Protein 7P43 (pdb70)

Secondary structure (DSSP, 8-state):
-PPPP--GGGHHHHHH-GGGGGGHHHHHHHHHHHHHHHHHHHT-STT-----HHHHHHHHHHHSEEEE-TTT--EEEEEE-TT-SEEEEEEGGGTT-SSTTEE-EE-TTSEEEEEEPPPTTS--SS-TT-EEEEEEE-TTS-EEEE--TT-S-EEPPPHHHHHHH-S--EEE----SSPPPP-SPPPP--TTT---EEEEEESTT-SSSSS---HHHIIIIIHHHHHHHT-SEEEEES-EE-S-GGGTT-S-SEEEEE-GGG--HHHHHHHHHHHHHTT-EEEEEE--S-EE--SSSSSTTTTSSSSSSB--STTS-SB-TTT-EE-B-TTSHHHHHHHHHHHHHHHHHS---EEEETTHHHHHBTTTT--B-HHHHHHHHHHHHHHHHHSTTT-EEEE--TT--TTTTS-GGGTS---SEEE-TTHHHHHHHHHHHS-GGG--HHHHHHHHH---TT--EEE-S--HHHHBTTS--HHHHHHSS--TTTSBTTSPPPHHHHHHHHHHHHHHHHHHHHS-SEEEEETTGGGT--S-B----GGGTT--TTSS--THHHH-TTBSHHHHHHHHHHHHHHHHHS--SSSPPPEEEEEETTTTEEEEEETTEEEEEE--SS--EEEEEEEESS-SEEEEEEETT-GGGTS---S-TT--EE-BSS-BTTBSEEEEEEE-TTEEEEEEE--/--GGGHHHHHH-GGGGGGHHHHHHHHHHHHHHHHHHHT-SSS-----HHHHHHHHHHHSEEEE-TTT--EEEEEE-TT-SEEEEEEGGGTT-SSTTB---B-TTSEEEEEEPPPTTSS-SS-TT-EEEEEEE-TTS-EEEE--TT-S-EEPPPHHHHHHH-S--EEE----SSPPPP-SPPPP--TTTS--EEEEE-STT-SSSSS---HHHIIIIIHHHHHHHT-SEEEE-S-EE-S-GGGTT-S-SEEEEE-GGG--HHHHHHHHHHHHHTT-EEEEEE--S-EE--BSSSSBTTTS-SSSSB--TTTT-SB-SSSSEE-B-TTSHHHHHHHHHHHHHHHHHS---EEEETTHHHHHBTT--------HHHHH-TTT--B-HHHHHHHHHHHHHHHHHSTTT-EEEE--SS--TTTTS-GGGTS---SEEE-THHHHHHHHHTTSS-GGG--HHHHHHHHH---TT-EEEE-SS-TTT---HHHHH------BSSSPPPHHHHHHHHHHHHHHHHHHHHS-SEEEEETTGGGT--S------GGGTS--TTSS--THHHH-TTBSHHHHHHHHHHHHHHHHHS--SSSPPPEEEEEETTTTEEEEEETTEEEEEE--SS--EEEEEEEESS-SEEEEEEETT-GGGT------TT--EE-BSS-BTTBSEEEEEEE-TTEEEEEEE--

Radius of gyration: 35.42 Å; Cα contacts (8 Å, |Δi|>4): 3071; chains: 2; bounding box: 100×88×93 Å

Solvent-accessible surface area: 52917 Å² total; per-residue (Å²): 150,102,164,92,56,49,38,160,35,0,82,29,0,9,76,68,24,85,138,4,72,110,86,1,80,54,7,12,104,30,39,113,38,0,40,96,30,40,134,73,0,40,48,44,26,154,117,37,59,114,30,51,5,19,68,5,0,74,77,2,25,112,64,13,4,28,68,27,62,120,93,65,72,60,0,54,0,62,1,19,0,58,49,0,107,105,0,11,0,1,0,84,35,20,132,95,68,54,148,65,48,35,1,174,113,80,21,157,114,8,1,3,21,24,78,6,69,50,91,122,114,32,74,34,12,0,73,73,35,12,45,0,21,0,2,0,22,18,85,119,48,52,101,31,71,16,4,1,6,13,5,44,28,0,17,128,11,63,96,77,29,35,72,78,178,23,116,39,8,23,0,49,7,47,18,26,121,129,57,44,120,61,139,78,156,65,24,195,18,50,18,76,100,39,13,0,2,0,1,0,0,0,0,0,0,6,11,54,89,82,66,43,1,32,0,123,52,1,18,136,78,2,0,62,63,0,112,98,2,16,7,34,0,0,1,0,0,1,0,0,0,0,33,122,17,24,17,8,0,44,38,1,4,8,1,3,0,2,0,20,53,2,19,36,4,26,29,0,22,58,0,0,0,33,0,6,56,41,43,4,8,0,0,0,2,0,1,1,3,2,1,7,59,60,55,58,4,3,8,17,70,2,1,19,14,34,138,10,3,8,27,19,87,134,58,72,90,1,79,13,88,78,95,92,0,3,12,2,41,12,33,24,65,19,0,7,34,2,0,0,0,0,0,0,15,0,1,35,46,2,38,0,3,0,0,1,1,1,9,0,14,6,7,0,44,83,147,34,51,149,86,22,14,59,55,1,0,0,0,0,4,0,0,0,26,0,0,55,76,14,25,89,128,38,2,0,0,1,0,21,0,101,55,24,14,35,1,1,4,2,75,23,113,11,1,0,0,7,5,14,0,42,3,8,42,76,10,1,82,12,0,35,109,15,26,137,72,97,134,22,99,88,6,72,0,17,98,0,9,109,32,2,35,109,27,73,135,50,6,53,5,0,0,2,6,9,1,5,65,33,2,61,26,59,38,66,7,3,7,12,64,4,13,73,20,17,86,170,71,44,2,32,43,134,93,147,26,74,164,87,7,47,55,0,5,19,3,2,3,0,0,4,0,0,0,0,0,0,1,0,20,0,2,2,6,0,0,0,7,2,0,4,7,20,51,20,0,12,4,10,80,65,12,34,54,88,37,75,83,42,0,40,6,23,8,77,21,9,87,59,103,91,16,20,11,83,32,0,8,31,0,0,7,26,0,0,66,7,2,68,161,43,56,0,0,20,15,106,61,16,155,41,20,23,105,64,77,115,28,20,0,0,0,0,18,2,77,51,24,2,0,0,0,0,7,37,22,113,87,46,32,101,92,30,78,0,0,3,83,77,58,27,33,5,63,12,46,5,2,3,3,84,54,80,5,8,18,92,91,100,12,89,44,74,81,97,7,126,25,68,100,96,128,96,48,128,36,160,2,15,1,70,2,75,0,1,21,42,2,0,0,0,0,8,84,70,185,96,56,167,35,0,47,33,0,15,94,46,26,100,55,0,108,97,34,7,74,16,4,20,110,4,35,150,43,0,44,97,28,33,132,53,0,63,60,41,28,153,93,40,43,119,26,51,5,8,60,5,0,11,79,3,20,95,52,16,2,27,58,28,65,97,160,69,76,61,0,56,0,63,0,22,0,59,56,1,103,103,0,15,0,1,0,83,34,12,135,102,68,61,81,64,49,36,1,166,122,76,48,191,54,7,2,3,27,22,85,7,69,48,83,123,127,35,73,28,16,1,73,72,37,10,40,0,24,0,1,0,26,21,82,120,49,53,108,30,71,14,3,1,6,11,5,42,28,0,18,116,10,59,157,75,32,35,156,76,181,20,115,35,6,23,0,50,8,44,13,20,122,135,64,48,138,41,82,26,38,54,24,86,25,47,20,74,100,50,13,0,1,0,1,0,0,0,0,1,5,5,8,52,95,76,65,42,0,31,0,108,45,0,19,141,71,1,0,62,68,0,107,106,3,14,8,32,0,0,0,0,1,2,0,0,0,0,28,42,23,26,20,36,0,42,39,1,6,7,1,3,0,2,0,19,56,2,19,34,5,26,34,0,20,51,0,0,1,32,0,6,45,49,44,3,6,0,0,0,1,0,1,1,5,2,1,7,56,58,55,53,6,3,9,15,57,1,2,30,14,36,136,15,2,6,30,23,97,130,56,67,92,1,52,3,88,135,92,97,0,1,13,3,38,13,31,23,70,23,0,6,41,2,0,0,0,0,0,0,15,0,0,31,46,2,36,0,5,0,0,1,2,2,10,0,12,6,7,0,0,91,78,37,44,69,96,56,103,36,56,52,50,38,12,0,24,92,101,86,5,29,10,17,72,47,0,1,0,0,2,5,0,0,1,26,0,0,54,68,0,10,73,139,38,2,0,0,1,0,21,0,98,4,22,4,1,2,1,3,10,79,24,116,16,3,0,1,7,5,14,0,37,3,9,49,74,9,5,64,31,22,33,58,20,31,81,88,46,64,40,78,68,32,75,4,34,110,18,15,98,40,1,33,111,36,71,161,40,3,50,6,0,0,7,8,6,16,31,91,42,17,62,4,10,12,34,134,31,22,100,69,150,45,19,73,53,104,72,92,47,49,88,65,6,34,67,0,17,15,10,11,4,10,13,3,3,15,0,0,0,1,1,0,18,0,2,6,6,2,0,0,5,1,1,8,7,33,92,148,29,51,18,20,126,101,77,42,139,66,47,78,114,24,2,45,5,31,7,72,28,19,94,63,105,128,16,17,26,57,23,3,11,64,6,0,6,50,2,0,74,12,3,71,75,54,58,0,0,23,17,110,78,15,100,49,15,17,38,76,78,115,25,5,4,12,8,3,27,4,78,58,19,23,5,8,4,0,11,41,40,86,32,54,41,98,96,44,52,8,7,16,22,84,57,30,25,14,37,26,46,13,10,3,5,104,52,97,6,20,17,96,92,87,29,109,52,86,57,106,16,138,35,60,130,129,128,27,79,112,31,148,12,13,8,118,12,94,0,1,17,31,1,2,13,1,11,24,108,51,118

InterPro domains:
  IPR004193 Glycoside hydrolase, family 13, N-terminal [PF02922] (64-150)
  IPR006047 Glycosyl hydrolase family 13, catalytic domain [PF00128] (223-296)
  IPR006047 Glycosyl hydrolase family 13, catalytic domain [SM00642] (189-575)
  IPR006048 Alpha-amylase/branching enzyme, C-terminal all beta [PF02806] (610-704)
  IPR013780 Glycosyl hydrolase, all-beta [G3DSA:2.60.40.1180] (606-706)
  IPR013783 Immunoglobulin-like fold [G3DSA:2.60.40.10] (58-179)
  IPR014756 Immunoglobulin E-set [SSF81296] (59-160)
  IPR017853 Glycoside hydrolase superfamily [SSF51445] (177-594)
  IPR037439 1,4-alpha-glucan-branching enzyme [PIRSF000463] (58-704)

Structure (mmCIF, N/CA/C/O backbone):
data_7P43
#
_entry.id   7P43
#
_cell.length_a   88.720
_cell.length_b   210.700
_cell.length_c   90.520
_cell.angle_alpha   90.000
_cell.angle_beta   90.000
_cell.angle_gamma   90.000
#
_symmetry.space_group_name_H-M   'P 21 21 2'
#
loop_
_entity.id
_entity.type
_entity.pdbx_description
1 polymer '1,4-alpha-glucan-branching enzyme'
2 branched alpha-D-glucopyranose-(1-4)-alpha-D-glucopyranose-(1-4)-alpha-D-glucopyranose
3 water water
#
loop_
_atom_site.group_PDB
_atom_site.id
_atom_site.type_symbol
_atom_site.label_atom_id
_atom_site.label_alt_id
_atom_site.label_comp_id
_atom_site.label_asym_id
_atom_site.label_entity_id
_atom_site.label_seq_id
_atom_site.pdbx_PDB_ins_code
_atom_site.Cartn_x
_atom_site.Cartn_y
_atom_site.Cartn_z
_atom_site.occupancy
_atom_site.B_iso_or_equiv
_atom_site.auth_seq_id
_atom_site.auth_comp_id
_atom_site.auth_asym_id
_atom_site.auth_atom_id
_atom_site.pdbx_PDB_model_num
ATOM 1 N N . MET A 1 1 ? -32.019 32.079 46.159 1.00 66.88 1 MET A N 1
ATOM 2 C CA . MET A 1 1 ? -32.314 32.729 47.438 1.00 71.89 1 MET A CA 1
ATOM 3 C C . MET A 1 1 ? -31.337 32.236 48.479 1.00 75.79 1 MET A C 1
ATOM 4 O O . MET A 1 1 ? -31.256 32.782 49.587 1.00 72.59 1 MET A O 1
ATOM 6 N N . SER A 1 2 ? -30.622 31.178 48.104 1.00 73.38 2 SER A N 1
ATOM 7 C CA . SER A 1 2 ? -29.627 30.589 48.982 1.00 78.47 2 SER A CA 1
ATOM 8 C C . SER A 1 2 ? -28.648 31.649 49.482 1.00 69.24 2 SER A C 1
ATOM 9 O O . SER A 1 2 ? -28.236 32.553 48.746 1.00 62.23 2 SER A O 1
ATOM 11 N N . LEU A 1 3 ? -28.305 31.540 50.761 1.00 69.04 3 LEU A N 1
ATOM 12 C CA . LEU A 1 3 ? -27.226 32.321 51.337 1.00 63.84 3 LEU A CA 1
ATOM 13 C C . LEU A 1 3 ? -25.888 31.922 50.722 1.00 60.46 3 LEU A C 1
ATOM 14 O O . LEU A 1 3 ? -25.612 30.740 50.502 1.00 61.13 3 LEU A O 1
ATOM 19 N N . THR A 1 4 ? -25.055 32.914 50.432 1.00 55.01 4 THR A N 1
ATOM 20 C CA . THR A 1 4 ? -23.685 32.605 50.054 1.00 56.06 4 THR A CA 1
ATOM 21 C C . THR A 1 4 ? -23.016 31.889 51.217 1.00 57.25 4 THR A C 1
ATOM 22 O O . THR A 1 4 ? -23.006 32.396 52.346 1.00 60.88 4 THR A O 1
ATOM 26 N N . LYS A 1 5 ? -22.492 30.698 50.944 1.00 55.08 5 LYS A N 1
ATOM 27 C CA . LYS A 1 5 ? -21.898 29.846 51.974 1.00 59.37 5 LYS A CA 1
ATOM 28 C C . LYS A 1 5 ? -20.470 30.297 52.263 1.00 49.48 5 LYS A C 1
ATOM 29 O O . LYS A 1 5 ? -19.623 30.277 51.355 1.00 49.22 5 LYS A O 1
ATOM 31 N N . ILE A 1 6 ? -20.214 30.756 53.495 1.00 50.10 6 ILE A N 1
ATOM 32 C CA . ILE A 1 6 ? -18.850 31.081 53.948 1.00 41.40 6 ILE A CA 1
ATOM 33 C C . ILE A 1 6 ? -18.520 30.195 55.141 1.00 42.02 6 ILE A C 1
ATOM 34 O O . ILE A 1 6 ? -18.743 30.595 56.300 1.00 38.98 6 ILE A O 1
ATOM 39 N N . PRO A 1 7 ? -17.972 29.002 54.920 1.00 39.67 7 PRO A N 1
ATOM 40 C CA . PRO A 1 7 ? -17.695 28.108 56.046 1.00 38.84 7 PRO A CA 1
ATOM 41 C C . PRO A 1 7 ? -16.782 28.767 57.070 1.00 38.84 7 PRO A C 1
ATOM 42 O O . PRO A 1 7 ? -15.931 29.605 56.743 1.00 40.13 7 PRO A O 1
ATOM 46 N N . GLU A 1 8 ? -16.962 28.381 58.335 1.00 37.36 8 GLU A N 1
ATOM 47 C CA . GLU A 1 8 ? -16.194 29.018 59.398 1.00 45.95 8 GLU A CA 1
ATOM 48 C C . GLU A 1 8 ? -14.680 28.810 59.225 1.00 45.05 8 GLU A C 1
ATOM 49 O O . GLU A 1 8 ? -13.889 29.679 59.607 1.00 42.49 8 GLU A O 1
ATOM 55 N N . ASN A 1 9 ? -14.253 27.698 58.623 1.00 37.70 9 ASN A N 1
ATOM 56 C CA . ASN A 1 9 ? -12.825 27.417 58.572 1.00 39.26 9 ASN A CA 1
ATOM 57 C C . ASN A 1 9 ? -12.089 28.245 57.518 1.00 37.00 9 ASN A C 1
ATOM 58 O O . ASN A 1 9 ? -10.874 28.090 57.379 1.00 33.23 9 ASN A O 1
ATOM 63 N N . VAL A 1 10 ? -12.774 29.109 56.755 1.00 32.23 10 VAL A N 1
ATOM 64 C CA . VAL A 1 10 ? -12.069 30.046 55.882 1.00 35.00 10 VAL A CA 1
ATOM 65 C C . VAL A 1 10 ? -12.580 31.471 56.098 1.00 36.66 10 VAL A C 1
ATOM 66 O O . VAL A 1 10 ? -12.236 32.380 55.338 1.00 32.03 10 VAL A O 1
ATOM 70 N N . GLN A 1 11 ? -13.378 31.684 57.147 1.00 36.06 11 GLN A N 1
ATOM 71 C CA . GLN A 1 11 ? -13.849 33.042 57.452 1.00 39.77 11 GLN A CA 1
ATOM 72 C C . GLN A 1 11 ? -12.706 34.030 57.639 1.00 40.05 11 GLN A C 1
ATOM 73 O O . GLN A 1 11 ? -12.819 35.188 57.215 1.00 43.11 11 GLN A O 1
ATOM 79 N N . GLY A 1 12 ? -11.618 33.612 58.292 1.00 37.80 12 GLY A N 1
ATOM 80 C CA . GLY A 1 12 ? -10.470 34.507 58.476 1.00 35.00 12 GLY A CA 1
ATOM 81 C C . GLY A 1 12 ? -9.911 35.036 57.168 1.00 37.22 12 GLY A C 1
ATOM 82 O O . GLY A 1 12 ? -9.687 36.243 57.010 1.00 36.64 12 GLY A O 1
ATOM 83 N N . ALA A 1 13 ? -9.684 34.146 56.204 1.00 33.91 13 ALA A N 1
ATOM 84 C CA . ALA A 1 13 ? -9.153 34.577 54.915 1.00 34.90 13 ALA A CA 1
ATOM 85 C C . ALA A 1 13 ? -10.141 35.459 54.182 1.00 38.42 13 ALA A C 1
ATOM 86 O O . ALA A 1 13 ? -9.761 36.511 53.652 1.00 35.77 13 ALA A O 1
ATOM 88 N N . VAL A 1 14 ? -11.410 35.043 54.141 1.00 35.01 14 VAL A N 1
ATOM 89 C CA . VAL A 1 14 ? -12.429 35.826 53.457 1.00 36.32 14 VAL A CA 1
ATOM 90 C C . VAL A 1 14 ? -12.537 37.226 54.053 1.00 37.74 14 VAL A C 1
ATOM 91 O O . VAL A 1 14 ? -12.748 38.210 53.326 1.00 39.79 14 VAL A O 1
ATOM 95 N N . SER A 1 15 ? -12.355 37.361 55.369 1.00 37.93 15 SER A N 1
ATOM 96 C CA . SER A 1 15 ? -12.382 38.707 55.951 1.00 39.86 15 SER A CA 1
ATOM 97 C C . SER A 1 15 ? -11.180 39.536 55.503 1.00 42.73 15 SER A C 1
ATOM 98 O O . SER A 1 15 ? -11.304 40.739 55.256 1.00 44.49 15 SER A O 1
ATOM 101 N N . ILE A 1 16 ? -10.015 38.907 55.400 1.00 38.34 16 ILE A N 1
ATOM 102 C CA . ILE A 1 16 ? -8.782 39.580 54.981 1.00 40.71 16 ILE A CA 1
ATOM 103 C C . ILE A 1 16 ? -8.906 40.053 53.547 1.00 40.46 16 ILE A C 1
ATOM 104 O O . ILE A 1 16 ? -8.473 41.159 53.202 1.00 44.93 16 ILE A O 1
ATOM 109 N N . ASP A 1 17 ? -9.467 39.217 52.679 1.00 37.57 17 ASP A N 1
ATOM 110 C CA . ASP A 1 17 ? -9.673 39.588 51.282 1.00 39.20 17 ASP A CA 1
ATOM 111 C C . ASP A 1 17 ? -11.028 39.103 50.804 1.00 39.84 17 ASP A C 1
ATOM 112 O O . ASP A 1 17 ? -11.165 37.987 50.285 1.00 34.55 17 ASP A O 1
ATOM 117 N N . PRO A 1 18 ? -12.056 39.949 50.918 1.00 39.79 18 PRO A N 1
ATOM 118 C CA . PRO A 1 18 ? -13.398 39.538 50.477 1.00 38.74 18 PRO A CA 1
ATOM 119 C C . PRO A 1 18 ? -13.482 39.126 49.012 1.00 38.33 18 PRO A C 1
ATOM 120 O O . PRO A 1 18 ? -14.453 38.473 48.641 1.00 38.73 18 PRO A O 1
ATOM 124 N N . TRP A 1 19 ? -12.503 39.478 48.172 1.00 38.63 19 TRP A N 1
ATOM 125 C CA . TRP A 1 19 ? -12.393 38.893 46.830 1.00 39.69 19 TRP A CA 1
ATOM 126 C C . TRP A 1 19 ? -12.456 37.372 46.877 1.00 39.69 19 TRP A C 1
ATOM 127 O O . TRP A 1 19 ? -12.933 36.734 45.930 1.00 41.35 19 TRP A O 1
ATOM 138 N N . LEU A 1 20 ? -12.031 36.773 47.982 1.00 37.57 20 LEU A N 1
ATOM 139 C CA . LEU A 1 20 ? -12.078 35.305 48.077 1.00 39.77 20 LEU A CA 1
ATOM 140 C C . LEU A 1 20 ? -13.494 34.758 48.267 1.00 43.44 20 LEU A C 1
ATOM 141 O O . LEU A 1 20 ? -13.699 33.536 48.180 1.00 40.19 20 LEU A O 1
ATOM 146 N N . GLU A 1 21 ? -14.465 35.615 48.546 1.00 38.98 21 GLU A N 1
ATOM 147 C CA . GLU A 1 21 ? -15.804 35.130 48.891 1.00 39.42 21 GLU A CA 1
ATOM 148 C C . GLU A 1 21 ? -16.380 34.107 47.918 1.00 39.93 21 GLU A C 1
ATOM 149 O O . GLU A 1 21 ? -16.807 33.034 48.373 1.00 41.18 21 GLU A O 1
ATOM 155 N N . PRO A 1 22 ? -16.424 34.341 46.603 1.00 42.29 22 PRO A N 1
ATOM 156 C CA . PRO A 1 22 ? -16.989 33.312 45.712 1.00 41.81 22 PRO A CA 1
ATOM 157 C C . PRO A 1 22 ? -16.183 32.027 45.667 1.00 44.23 22 PRO A C 1
ATOM 158 O O . PRO A 1 22 ? -16.688 31.030 45.138 1.00 46.39 22 PRO A O 1
ATOM 162 N N . PHE A 1 23 ? -14.964 32.006 46.204 1.00 42.56 23 PHE A N 1
ATOM 163 C CA . PHE A 1 23 ? -14.164 30.791 46.282 1.00 42.81 23 PHE A CA 1
ATOM 164 C C . PHE A 1 23 ? -14.206 30.123 47.645 1.00 39.92 23 PHE A C 1
ATOM 165 O O . PHE A 1 23 ? -13.424 29.180 47.882 1.00 37.06 23 PHE A O 1
ATOM 173 N N . ALA A 1 24 ? -15.088 30.571 48.541 1.00 37.48 24 ALA A N 1
ATOM 174 C CA . ALA A 1 24 ? -14.971 30.155 49.933 1.00 38.52 24 ALA A CA 1
ATOM 175 C C . ALA A 1 24 ? -15.184 28.661 50.084 1.00 39.78 24 ALA A C 1
ATOM 176 O O . ALA A 1 24 ? -14.564 28.026 50.946 1.00 36.10 24 ALA A O 1
ATOM 178 N N . ASP A 1 25 ? -16.063 28.079 49.268 1.00 39.76 25 ASP A N 1
ATOM 179 C CA . ASP A 1 25 ? -16.353 26.666 49.436 1.00 40.50 25 ASP A CA 1
ATOM 180 C C . ASP A 1 25 ? -15.157 25.814 49.012 1.00 42.85 25 ASP A C 1
ATOM 181 O O . ASP A 1 25 ? -14.800 24.856 49.708 1.00 40.65 25 ASP A O 1
ATOM 186 N N . VAL A 1 26 ? -14.514 26.160 47.888 1.00 35.60 26 VAL A N 1
ATOM 187 C CA . VAL A 1 26 ? -13.363 25.392 47.433 1.00 39.72 26 VAL A CA 1
ATOM 188 C C . VAL A 1 26 ? -12.181 25.594 48.374 1.00 38.93 26 VAL A C 1
ATOM 189 O O . VAL A 1 26 ? -11.396 24.658 48.620 1.00 37.69 26 VAL A O 1
ATOM 193 N N . LEU A 1 27 ? -12.029 26.806 48.930 1.00 36.46 27 LEU A N 1
ATOM 194 C CA . LEU A 1 27 ? -10.991 27.013 49.936 1.00 35.63 27 LEU A CA 1
ATOM 195 C C . LEU A 1 27 ? -11.267 26.176 51.177 1.00 35.13 27 LEU A C 1
ATOM 196 O O . LEU A 1 27 ? -10.345 25.651 51.797 1.00 32.31 27 LEU A O 1
ATOM 201 N N . SER A 1 28 ? -12.530 26.095 51.583 1.00 34.65 28 SER A N 1
ATOM 202 C CA . SER A 1 28 ? -12.893 25.337 52.772 1.00 34.79 28 SER A CA 1
ATOM 203 C C . SER A 1 28 ? -12.597 23.843 52.601 1.00 35.00 28 SER A C 1
ATOM 204 O O . SER A 1 28 ? -12.093 23.205 53.529 1.00 33.32 28 SER A O 1
ATOM 207 N N . GLU A 1 29 ? -12.878 23.285 51.419 1.00 33.38 29 GLU A N 1
ATOM 208 C CA . GLU A 1 29 ? -12.567 21.869 51.143 1.00 37.39 29 GLU A CA 1
ATOM 209 C C . GLU A 1 29 ? -11.064 21.608 51.168 1.00 34.86 29 GLU A C 1
ATOM 210 O O . GLU A 1 29 ? -10.616 20.569 51.670 1.00 38.22 29 GLU A O 1
ATOM 216 N N . ARG A 1 30 ? -10.282 22.531 50.616 1.00 33.48 30 ARG A N 1
ATOM 217 C CA . ARG A 1 30 ? -8.837 22.402 50.646 1.00 36.16 30 ARG A CA 1
ATOM 218 C C . ARG A 1 30 ? -8.332 22.334 52.079 1.00 35.51 30 ARG A C 1
ATOM 219 O O . ARG A 1 30 ? -7.530 21.451 52.416 1.00 34.10 30 ARG A O 1
ATOM 227 N N . ARG A 1 31 ? -8.784 23.258 52.944 1.00 32.66 31 ARG A N 1
ATOM 228 C CA . ARG A 1 31 ? -8.319 23.207 54.330 1.00 34.88 31 ARG A CA 1
ATOM 229 C C . ARG A 1 31 ? -8.788 21.929 55.000 1.00 31.70 31 ARG A C 1
ATOM 230 O O . ARG A 1 31 ? -8.045 21.292 55.758 1.00 32.80 31 ARG A O 1
ATOM 238 N N . TYR A 1 32 ? -10.023 21.534 54.712 1.00 31.17 32 TYR A N 1
ATOM 239 C CA . TYR A 1 32 ? -10.617 20.402 55.379 1.00 33.60 32 TYR A CA 1
ATOM 240 C C . TYR A 1 32 ? -9.834 19.118 55.105 1.00 31.66 32 TYR A C 1
ATOM 241 O O . TYR A 1 32 ? -9.650 18.301 56.008 1.00 31.44 32 TYR A O 1
ATOM 250 N N . LEU A 1 33 ? -9.367 18.917 53.874 1.00 32.39 33 LEU A N 1
ATOM 251 C CA . LEU A 1 33 ? -8.507 17.769 53.616 1.00 32.59 33 LEU A CA 1
ATOM 252 C C . LEU A 1 33 ? -7.284 17.797 54.524 1.00 33.67 33 LEU A C 1
ATOM 253 O O . LEU A 1 33 ? -6.920 16.773 55.125 1.00 32.59 33 LEU A O 1
ATOM 258 N N . ALA A 1 34 ? -6.606 18.955 54.599 1.00 30.55 34 ALA A N 1
ATOM 259 C CA . ALA A 1 34 ? -5.416 19.057 55.443 1.00 31.06 34 ALA A CA 1
ATOM 260 C C . ALA A 1 34 ? -5.771 18.798 56.899 1.00 32.13 34 ALA A C 1
ATOM 261 O O . ALA A 1 34 ? -5.030 18.123 57.616 1.00 31.29 34 ALA A O 1
ATOM 263 N N . ASP A 1 35 ? -6.920 19.296 57.354 1.00 29.35 35 ASP A N 1
ATOM 264 C CA . ASP A 1 35 ? -7.239 19.150 58.772 1.00 30.48 35 ASP A CA 1
ATOM 265 C C . ASP A 1 35 ? -7.599 17.703 59.099 1.00 30.29 35 ASP A C 1
ATOM 266 O O . ASP A 1 35 ? -7.359 17.235 60.220 1.00 28.67 35 ASP A O 1
ATOM 271 N N . LYS A 1 36 ? -8.189 16.982 58.152 1.00 30.86 36 LYS A N 1
ATOM 272 C CA . LYS A 1 36 ? -8.462 15.551 58.398 1.00 31.30 36 LYS A CA 1
ATOM 273 C C . LYS A 1 36 ? -7.168 14.739 58.414 1.00 32.74 36 LYS A C 1
ATOM 274 O O . LYS A 1 36 ? -6.995 13.843 59.248 1.00 32.70 36 LYS A O 1
ATOM 280 N N . TRP A 1 37 ? -6.240 15.061 57.515 1.00 30.35 37 TRP A N 1
ATOM 281 C CA . TRP A 1 37 ? -4.931 14.393 57.533 1.00 31.65 37 TRP A CA 1
ATOM 282 C C . TRP A 1 37 ? -4.184 14.693 58.821 1.00 31.35 37 TRP A C 1
ATOM 283 O O . TRP A 1 37 ? -3.483 13.830 59.361 1.00 29.56 37 TRP A O 1
ATOM 294 N N . LEU A 1 38 ? -4.312 15.921 59.328 1.00 31.02 38 LEU A N 1
ATOM 295 C CA . LEU A 1 38 ? -3.681 16.265 60.597 1.00 32.85 38 LEU A CA 1
ATOM 296 C C . LEU A 1 38 ? -4.232 15.407 61.719 1.00 32.45 38 LEU A C 1
ATOM 297 O O . LEU A 1 38 ? -3.474 14.860 62.535 1.00 31.48 38 LEU A O 1
ATOM 302 N N . TYR A 1 39 ? -5.559 15.292 61.790 1.00 29.01 39 TYR A N 1
ATOM 303 C CA . TYR A 1 39 ? -6.162 14.380 62.753 1.00 31.89 39 TYR A CA 1
ATOM 304 C C . TYR A 1 39 ? -5.636 12.951 62.562 1.00 32.14 39 TYR A C 1
ATOM 305 O O . TYR A 1 39 ? -5.324 12.264 63.544 1.00 28.94 39 TYR A O 1
ATOM 314 N N . ASP A 1 40 ? -5.536 12.484 61.312 1.00 27.65 40 ASP A N 1
ATOM 315 C CA . ASP A 1 40 ? -5.065 11.112 61.080 1.00 32.81 40 ASP A CA 1
ATOM 316 C C . ASP A 1 40 ? -3.658 10.916 61.629 1.00 32.27 40 ASP A C 1
ATOM 317 O O . ASP A 1 40 ? -3.354 9.892 62.258 1.00 32.99 40 ASP A O 1
ATOM 322 N N . ILE A 1 41 ? -2.793 11.905 61.414 1.00 32.68 41 ILE A N 1
ATOM 323 C CA . ILE A 1 41 ? -1.403 11.838 61.841 1.00 34.84 41 ILE A CA 1
ATOM 324 C C . ILE A 1 41 ? -1.304 11.846 63.360 1.00 35.67 41 ILE A C 1
ATOM 325 O O . ILE A 1 41 ? -0.549 11.063 63.956 1.00 32.80 41 ILE A O 1
ATOM 330 N N . LYS A 1 42 ? -2.052 12.735 64.011 1.00 35.02 42 LYS A N 1
ATOM 331 C CA . LYS A 1 42 ? -2.021 12.872 65.466 1.00 37.01 42 LYS A CA 1
ATOM 332 C C . LYS A 1 42 ? -2.628 11.674 66.199 1.00 36.26 42 LYS A C 1
ATOM 333 O O . LYS A 1 42 ? -2.450 11.560 67.419 1.00 38.18 42 LYS A O 1
ATOM 339 N N . HIS A 1 43 ? -3.320 10.775 65.505 1.00 35.01 43 HIS A N 1
ATOM 340 C CA . HIS A 1 43 ? -3.834 9.567 66.138 1.00 37.87 43 HIS A CA 1
ATOM 341 C C . HIS A 1 43 ? -3.155 8.315 65.605 1.00 38.87 43 HIS A C 1
ATOM 342 O O . HIS A 1 43 ? -3.639 7.202 65.827 1.00 37.66 43 HIS A O 1
ATOM 349 N N . ALA A 1 44 ? -2.002 8.479 64.950 1.00 39.10 44 ALA A N 1
ATOM 350 C CA . ALA A 1 44 ? -1.237 7.346 64.430 1.00 39.83 44 ALA A CA 1
ATOM 351 C C . ALA A 1 44 ? -0.305 6.814 65.520 1.00 38.65 44 ALA A C 1
ATOM 352 O O . ALA A 1 44 ? 0.913 6.830 65.407 1.00 41.08 44 ALA A O 1
ATOM 354 N N . THR A 1 45 ? -0.917 6.387 66.613 1.00 39.24 45 THR A N 1
ATOM 355 C CA . THR A 1 45 ? -0.243 5.940 67.814 1.00 41.05 45 THR A CA 1
ATOM 356 C C . THR A 1 45 ? -0.652 4.509 68.127 1.00 42.10 45 THR A C 1
ATOM 357 O O . THR A 1 45 ? -1.710 4.048 67.682 1.00 41.52 45 THR A O 1
ATOM 361 N N . PRO A 1 46 ? 0.148 3.786 68.917 1.00 42.40 46 PRO A N 1
ATOM 362 C CA . PRO A 1 46 ? -0.185 2.373 69.176 1.00 43.87 46 PRO A CA 1
ATOM 363 C C . PRO A 1 46 ? -1.583 2.161 69.714 1.00 44.17 46 PRO A C 1
ATOM 364 O O . PRO A 1 46 ? -2.247 1.208 69.300 1.00 42.98 46 PRO A O 1
ATOM 368 N N . ASP A 1 47 ? -2.071 3.038 70.593 1.00 45.41 47 ASP A N 1
ATOM 369 C CA . ASP A 1 47 ? -3.406 2.886 71.154 1.00 46.45 47 ASP A CA 1
ATOM 370 C C . ASP A 1 47 ? -4.416 3.838 70.519 1.00 48.01 47 ASP A C 1
ATOM 371 O O . ASP A 1 47 ? -5.549 3.928 70.994 1.00 43.49 47 ASP A O 1
ATOM 376 N N . GLY A 1 48 ? -4.016 4.571 69.476 1.00 46.45 48 GLY A N 1
ATOM 377 C CA . GLY A 1 48 ? -4.904 5.492 68.797 1.00 44.21 48 GLY A CA 1
ATOM 378 C C . GLY A 1 48 ? -5.173 6.785 69.533 1.00 42.90 48 GLY A C 1
ATOM 379 O O . GLY A 1 48 ? -6.023 7.559 69.094 1.00 42.05 48 GLY A O 1
ATOM 380 N N . SER A 1 49 ? -4.507 7.029 70.650 1.00 43.75 49 SER A N 1
ATOM 381 C CA . SER A 1 49 ? -4.693 8.278 71.357 1.00 44.36 49 SER A CA 1
ATOM 382 C C . SER A 1 49 ? -3.936 9.409 70.641 1.00 42.16 49 SER A C 1
ATOM 383 O O . SER A 1 49 ? -3.100 9.179 69.763 1.00 40.82 49 SER A O 1
ATOM 386 N N . GLU A 1 50 ? -4.248 10.644 71.017 1.00 42.15 50 GLU A N 1
ATOM 387 C CA . GLU A 1 50 ? -3.651 11.809 70.366 1.00 40.28 50 GLU A CA 1
ATOM 388 C C . GLU A 1 50 ? -2.179 11.973 70.731 1.00 40.03 50 GLU A C 1
ATOM 389 O O . GLU A 1 50 ? -1.797 11.875 71.898 1.00 41.88 50 GLU A O 1
ATOM 395 N N . GLN A 1 51 ? -1.354 12.250 69.726 1.00 37.52 51 GLN A N 1
ATOM 396 C CA . GLN A 1 51 ? 0.012 12.723 69.920 1.00 38.14 51 GLN A CA 1
ATOM 397 C C . GLN A 1 51 ? 0.168 14.077 69.237 1.00 39.39 51 GLN A C 1
ATOM 398 O O . GLN A 1 51 ? -0.645 14.467 68.401 1.00 38.17 51 GLN A O 1
ATOM 404 N N . SER A 1 52 ? 1.241 14.792 69.567 1.00 38.27 52 SER A N 1
ATOM 405 C CA . SER A 1 52 ? 1.475 16.039 68.858 1.00 37.41 52 SER A CA 1
ATOM 406 C C . SER A 1 52 ? 2.079 15.760 67.490 1.00 37.19 52 SER A C 1
ATOM 407 O O . SER A 1 52 ? 2.658 14.700 67.230 1.00 35.40 52 SER A O 1
ATOM 410 N N . LEU A 1 53 ? 1.896 16.720 66.589 1.00 36.31 53 LEU A N 1
ATOM 411 C CA . LEU A 1 53 ? 2.439 16.580 65.245 1.00 34.61 53 LEU A CA 1
ATOM 412 C C . LEU A 1 53 ? 3.958 16.539 65.290 1.00 35.20 53 LEU A C 1
ATOM 413 O O . LEU A 1 53 ? 4.605 15.826 64.502 1.00 32.63 53 LEU A O 1
ATOM 418 N N . VAL A 1 54 ? 4.546 17.287 66.223 1.00 35.58 54 VAL A N 1
ATOM 419 C CA . VAL A 1 54 ? 5.995 17.274 66.390 1.00 35.49 54 VAL A CA 1
ATOM 420 C C . VAL A 1 54 ? 6.471 15.878 66.795 1.00 35.90 54 VAL A C 1
ATOM 421 O O . VAL A 1 54 ? 7.470 15.367 66.276 1.00 32.94 54 VAL A O 1
ATOM 425 N N . ASP A 1 55 ? 5.778 15.261 67.749 1.00 34.86 55 ASP A N 1
ATOM 426 C CA . ASP A 1 55 ? 6.174 13.933 68.218 1.00 38.04 55 ASP A CA 1
ATOM 427 C C . ASP A 1 55 ? 6.088 12.911 67.097 1.00 36.03 55 ASP A C 1
ATOM 428 O O . ASP A 1 55 ? 6.936 12.016 66.997 1.00 36.34 55 ASP A O 1
ATOM 433 N N . PHE A 1 56 ? 5.043 12.996 66.266 1.00 34.45 56 PHE A N 1
ATOM 434 C CA . PHE A 1 56 ? 4.930 12.121 65.099 1.00 34.48 56 PHE A CA 1
ATOM 435 C C . PHE A 1 56 ? 6.172 12.203 64.222 1.00 36.41 56 PHE A C 1
ATOM 436 O O . PHE A 1 56 ? 6.774 11.177 63.862 1.00 30.66 56 PHE A O 1
ATOM 444 N N . ALA A 1 57 ? 6.555 13.438 63.857 1.00 31.96 57 ALA A N 1
ATOM 445 C CA . ALA A 1 57 ? 7.690 13.668 62.973 1.00 33.14 57 ALA A CA 1
ATOM 446 C C . ALA A 1 57 ? 8.993 13.210 63.615 1.00 34.05 57 ALA A C 1
ATOM 447 O O . ALA A 1 57 ? 9.855 12.641 62.941 1.00 34.23 57 ALA A O 1
ATOM 449 N N . ARG A 1 58 ? 9.168 13.489 64.909 1.00 34.89 58 ARG A N 1
ATOM 450 C CA . ARG A 1 58 ? 10.413 13.149 65.582 1.00 34.77 58 ARG A CA 1
ATOM 451 C C . ARG A 1 58 ? 10.539 11.637 65.782 1.00 38.24 58 ARG A C 1
ATOM 452 O O . ARG A 1 58 ? 11.602 11.050 65.523 1.00 36.15 58 ARG A O 1
ATOM 460 N N . ASN A 1 59 ? 9.477 10.992 66.279 1.00 33.40 59 ASN A N 1
ATOM 461 C CA . ASN A 1 59 ? 9.493 9.536 66.358 1.00 36.37 59 ASN A CA 1
ATOM 462 C C . ASN A 1 59 ? 9.838 8.905 65.021 1.00 34.79 59 ASN A C 1
ATOM 463 O O . ASN A 1 59 ? 10.540 7.892 64.971 1.00 35.80 59 ASN A O 1
ATOM 468 N N . ALA A 1 60 ? 9.382 9.504 63.927 1.00 32.49 60 ALA A N 1
ATOM 469 C CA . ALA A 1 60 ? 9.654 8.956 62.609 1.00 32.81 60 ALA A CA 1
ATOM 470 C C . ALA A 1 60 ? 11.148 8.952 62.305 1.00 36.64 60 ALA A C 1
ATOM 471 O O . ALA A 1 60 ? 11.734 7.895 62.027 1.00 33.76 60 ALA A O 1
ATOM 473 N N . TYR A 1 61 ? 11.804 10.122 62.371 1.00 33.04 61 TYR A N 1
ATOM 474 C CA . TYR A 1 61 ? 13.233 10.090 62.043 1.00 33.32 61 TYR A CA 1
ATOM 475 C C . TYR A 1 61 ? 14.053 9.354 63.108 1.00 34.00 61 TYR A C 1
ATOM 476 O O . TYR A 1 61 ? 15.182 8.931 62.829 1.00 37.54 61 TYR A O 1
ATOM 485 N N . LYS A 1 62 ? 13.541 9.206 64.329 1.00 32.65 62 LYS A N 1
ATOM 486 C CA . LYS A 1 62 ? 14.272 8.437 65.331 1.00 35.11 62 LYS A CA 1
ATOM 487 C C . LYS A 1 62 ? 14.107 6.927 65.142 1.00 36.76 62 LYS A C 1
ATOM 488 O O . LYS A 1 62 ? 14.903 6.154 65.675 1.00 38.87 62 LYS A O 1
ATOM 494 N N . THR A 1 63 ? 13.113 6.480 64.390 1.00 35.34 63 THR A N 1
ATOM 495 C CA . THR A 1 63 ? 12.888 5.045 64.241 1.00 38.47 63 THR A CA 1
ATOM 496 C C . THR A 1 63 ? 13.085 4.516 62.827 1.00 37.31 63 THR A C 1
ATOM 497 O O . THR A 1 63 ? 13.352 3.321 62.672 1.00 39.39 63 THR A O 1
ATOM 501 N N . TYR A 1 64 ? 12.995 5.361 61.807 1.00 35.75 64 TYR A N 1
ATOM 502 C CA . TYR A 1 64 ? 13.286 4.963 60.441 1.00 35.03 64 TYR A CA 1
ATOM 503 C C . TYR A 1 64 ? 14.769 5.165 60.158 1.00 36.87 64 TYR A C 1
ATOM 504 O O . TYR A 1 64 ? 15.490 5.794 60.928 1.00 38.79 64 TYR A O 1
ATOM 513 N N . GLY A 1 65 ? 15.234 4.617 59.044 1.00 34.62 65 GLY A N 1
ATOM 514 C CA . GLY A 1 65 ? 16.673 4.743 58.862 1.00 35.38 65 GLY A CA 1
ATOM 515 C C . GLY A 1 65 ? 17.486 3.771 59.728 1.00 36.86 65 GLY A C 1
ATOM 516 O O . GLY A 1 65 ? 16.986 2.801 60.304 1.00 32.72 65 GLY A O 1
ATOM 517 N N . LEU A 1 66 ? 18.777 4.067 59.820 1.00 33.90 66 LEU A N 1
ATOM 518 C CA . LEU A 1 66 ? 19.712 3.284 60.608 1.00 34.99 66 LEU A CA 1
ATOM 519 C C . LEU A 1 66 ? 20.071 4.073 61.853 1.00 38.35 66 LEU A C 1
ATOM 520 O O . LEU A 1 66 ? 20.380 5.272 61.761 1.00 36.08 66 LEU A O 1
ATOM 525 N N . HIS A 1 67 ? 20.032 3.418 63.010 1.00 35.72 67 HIS A N 1
ATOM 526 C CA . HIS A 1 67 ? 20.361 4.087 64.263 1.00 37.44 67 HIS A CA 1
ATOM 527 C C . HIS A 1 67 ? 21.325 3.231 65.069 1.00 41.19 67 HIS A C 1
ATOM 528 O O . HIS A 1 67 ? 21.029 2.066 65.366 1.00 37.30 67 HIS A O 1
ATOM 535 N N . ALA A 1 68 ? 22.467 3.802 65.420 1.00 39.45 68 ALA A N 1
ATOM 536 C CA . ALA A 1 68 ? 23.416 3.105 66.280 1.00 46.06 68 ALA A CA 1
ATOM 537 C C . ALA A 1 68 ? 23.102 3.434 67.736 1.00 47.81 68 ALA A C 1
ATOM 538 O O . ALA A 1 68 ? 23.001 4.606 68.101 1.00 49.38 68 ALA A O 1
ATOM 540 N N . ASN A 1 69 ? 22.932 2.407 68.558 1.00 47.63 69 ASN A N 1
ATOM 541 C CA . ASN A 1 69 ? 22.792 2.601 69.997 1.00 52.27 69 ASN A CA 1
ATOM 542 C C . ASN A 1 69 ? 24.181 2.722 70.624 1.00 54.93 69 ASN A C 1
ATOM 543 O O . ASN A 1 69 ? 24.956 1.762 70.608 1.00 53.03 69 ASN A O 1
ATOM 548 N N . GLN A 1 70 ? 24.497 3.895 71.185 1.00 56.76 70 GLN A N 1
ATOM 549 C CA . GLN A 1 70 ? 25.823 4.115 71.753 1.00 58.33 70 GLN A CA 1
ATOM 550 C C . GLN A 1 70 ? 26.034 3.375 73.073 1.00 61.34 70 GLN A C 1
ATOM 551 O O . GLN A 1 70 ? 27.185 3.151 73.460 1.00 60.72 70 GLN A O 1
ATOM 557 N N . GLN A 1 71 ? 24.959 2.990 73.766 1.00 61.60 71 GLN A N 1
ATOM 558 C CA . GLN A 1 71 ? 25.097 2.257 75.021 1.00 66.83 71 GLN A CA 1
ATOM 559 C C . GLN A 1 71 ? 25.301 0.763 74.774 1.00 63.48 71 GLN A C 1
ATOM 560 O O . GLN A 1 71 ? 26.292 0.180 75.226 1.00 68.59 71 GLN A O 1
ATOM 562 N N . THR A 1 72 ? 24.382 0.130 74.042 1.00 60.29 72 THR A N 1
ATOM 563 C CA . THR A 1 72 ? 24.457 -1.300 73.754 1.00 60.09 72 THR A CA 1
ATOM 564 C C . THR A 1 72 ? 25.301 -1.640 72.533 1.00 56.93 72 THR A C 1
ATOM 565 O O . THR A 1 72 ? 25.566 -2.825 72.305 1.00 54.45 72 THR A O 1
ATOM 569 N N . LYS A 1 73 ? 25.702 -0.649 71.733 1.00 55.84 73 LYS A N 1
ATOM 570 C CA . LYS A 1 73 ? 26.458 -0.845 70.487 1.00 53.04 73 LYS A CA 1
ATOM 571 C C . LYS A 1 73 ? 25.727 -1.723 69.465 1.00 52.02 73 LYS A C 1
ATOM 572 O O . LYS A 1 73 ? 26.341 -2.207 68.503 1.00 48.42 73 LYS A O 1
ATOM 578 N N . GLU A 1 74 ? 24.419 -1.926 69.640 1.00 50.15 74 GLU A N 1
ATOM 579 C CA . GLU A 1 74 ? 23.572 -2.452 68.583 1.00 47.48 74 GLU A CA 1
ATOM 580 C C . GLU A 1 74 ? 23.331 -1.407 67.500 1.00 46.75 74 GLU A C 1
ATOM 581 O O . GLU A 1 74 ? 23.429 -0.202 67.737 1.00 45.74 74 GLU A O 1
ATOM 587 N N . ILE A 1 75 ? 22.962 -1.881 66.311 1.00 44.18 75 ILE A N 1
ATOM 588 C CA . ILE A 1 75 ? 22.464 -1.030 65.229 1.00 41.28 75 ILE A CA 1
ATOM 589 C C . ILE A 1 75 ? 21.086 -1.541 64.805 1.00 41.41 75 ILE A C 1
ATOM 590 O O . ILE A 1 75 ? 20.903 -2.752 64.595 1.00 41.86 75 ILE A O 1
ATOM 595 N N . VAL A 1 76 ? 20.115 -0.625 64.679 1.00 36.29 76 VAL A N 1
ATOM 596 C CA . VAL A 1 76 ? 18.770 -0.957 64.200 1.00 39.92 76 VAL A CA 1
ATOM 597 C C . VAL A 1 76 ? 18.545 -0.298 62.844 1.00 39.12 76 VAL A C 1
ATOM 598 O O . VAL A 1 76 ? 18.931 0.858 62.624 1.00 38.08 76 VAL A O 1
ATOM 602 N N . TYR A 1 77 ? 17.932 -1.037 61.930 1.00 35.62 77 TYR A N 1
ATOM 603 C CA . TYR A 1 77 ? 17.659 -0.535 60.595 1.00 34.51 77 TYR A CA 1
ATOM 604 C C . TYR A 1 77 ? 16.250 -0.955 60.205 1.00 37.43 77 TYR A C 1
ATOM 605 O O . TYR A 1 77 ? 15.908 -2.144 60.294 1.00 35.57 77 TYR A O 1
ATOM 614 N N . ARG A 1 78 ? 15.419 0.018 59.801 1.00 32.05 78 ARG A N 1
ATOM 615 C CA . ARG A 1 78 ? 14.082 -0.273 59.289 1.00 37.04 78 ARG A CA 1
ATOM 616 C C . ARG A 1 78 ? 13.891 0.426 57.954 1.00 35.66 78 ARG A C 1
ATOM 617 O O . ARG A 1 78 ? 14.427 1.520 57.728 1.00 35.04 78 ARG A O 1
ATOM 625 N N . GLU A 1 79 ? 13.118 -0.212 57.070 1.00 31.56 79 GLU A N 1
ATOM 626 C CA . GLU A 1 79 ? 12.985 0.277 55.697 1.00 30.76 79 GLU A CA 1
ATOM 627 C C . GLU A 1 79 ? 11.625 -0.111 55.137 1.00 32.24 79 GLU A C 1
ATOM 628 O O . GLU A 1 79 ? 11.298 -1.308 55.088 1.00 27.77 79 GLU A O 1
ATOM 634 N N . TRP A 1 80 ? 10.870 0.908 54.703 1.00 30.57 80 TRP A N 1
ATOM 635 C CA . TRP A 1 80 ? 9.550 0.763 54.089 1.00 30.14 80 TRP A CA 1
ATOM 636 C C . TRP A 1 80 ? 9.699 0.265 52.653 1.00 29.89 80 TRP A C 1
ATOM 637 O O . TRP A 1 80 ? 10.375 0.895 51.829 1.00 28.91 80 TRP A O 1
ATOM 648 N N . ALA A 1 81 ? 9.110 -0.895 52.362 1.00 28.92 81 ALA A N 1
ATOM 649 C CA . ALA A 1 81 ? 9.286 -1.503 51.043 1.00 31.69 81 ALA A CA 1
ATOM 650 C C . ALA A 1 81 ? 8.168 -2.509 50.837 1.00 34.01 81 ALA A C 1
ATOM 651 O O . ALA A 1 81 ? 8.403 -3.731 50.838 1.00 32.58 81 ALA A O 1
ATOM 653 N N . PRO A 1 82 ? 6.938 -2.037 50.659 1.00 33.61 82 PRO A N 1
ATOM 654 C CA . PRO A 1 82 ? 5.804 -2.974 50.641 1.00 31.98 82 PRO A CA 1
ATOM 655 C C . PRO A 1 82 ? 5.852 -3.940 49.474 1.00 35.33 82 PRO A C 1
ATOM 656 O O . PRO A 1 82 ? 5.382 -5.073 49.589 1.00 33.52 82 PRO A O 1
ATOM 660 N N . ASN A 1 83 ? 6.391 -3.540 48.329 1.00 33.08 83 ASN A N 1
ATOM 661 C CA . ASN A 1 83 ? 6.355 -4.482 47.217 1.00 34.38 83 ASN A CA 1
ATOM 662 C C . ASN A 1 83 ? 7.413 -5.581 47.334 1.00 38.17 83 ASN A C 1
ATOM 663 O O . ASN A 1 83 ? 7.287 -6.621 46.680 1.00 36.30 83 ASN A O 1
ATOM 668 N N . ALA A 1 84 ? 8.430 -5.397 48.168 1.00 34.66 84 ALA A N 1
ATOM 669 C CA . ALA A 1 84 ? 9.513 -6.379 48.230 1.00 35.28 84 ALA A CA 1
ATOM 670 C C . ALA A 1 84 ? 9.106 -7.629 49.015 1.00 32.86 84 ALA A C 1
ATOM 671 O O . ALA A 1 84 ? 8.443 -7.555 50.055 1.00 34.66 84 ALA A O 1
ATOM 673 N N . GLN A 1 85 ? 9.500 -8.790 48.512 1.00 33.26 85 GLN A N 1
ATOM 674 C CA . GLN A 1 85 ? 9.222 -10.010 49.268 1.00 35.27 85 GLN A CA 1
ATOM 675 C C . GLN A 1 85 ? 10.216 -10.206 50.413 1.00 36.44 85 GLN A C 1
ATOM 676 O O . GLN A 1 85 ? 9.827 -10.615 51.510 1.00 37.18 85 GLN A O 1
ATOM 682 N N . ARG A 1 86 ? 11.509 -9.963 50.163 1.00 31.25 86 ARG A N 1
ATOM 683 C CA . ARG A 1 86 ? 12.574 -10.120 51.143 1.00 31.00 86 ARG A CA 1
ATOM 684 C C . ARG A 1 86 ? 13.471 -8.902 51.062 1.00 32.99 86 ARG A C 1
ATOM 685 O O . ARG A 1 86 ? 13.618 -8.314 49.991 1.00 31.56 86 ARG A O 1
ATOM 693 N N . ALA A 1 87 ? 14.103 -8.567 52.191 1.00 32.46 87 ALA A N 1
ATOM 694 C CA . ALA A 1 87 ? 15.093 -7.501 52.277 1.00 33.53 87 ALA A CA 1
ATOM 695 C C . ALA A 1 87 ? 16.343 -8.004 53.002 1.00 35.73 87 ALA A C 1
ATOM 696 O O . ALA A 1 87 ? 16.247 -8.732 54.006 1.00 32.70 87 ALA A O 1
ATOM 698 N N . PHE A 1 88 ? 17.514 -7.624 52.477 1.00 33.34 88 PHE A N 1
ATOM 699 C CA . PHE A 1 88 ? 18.808 -7.965 53.062 1.00 35.32 88 PHE A CA 1
ATOM 700 C C . PHE A 1 88 ? 19.687 -6.724 53.164 1.00 36.24 88 PHE A C 1
ATOM 701 O O . PHE A 1 88 ? 19.818 -5.962 52.199 1.00 35.13 88 PHE A O 1
ATOM 709 N N . LEU A 1 89 ? 20.371 -6.578 54.298 1.00 35.27 89 LEU A N 1
ATOM 710 C CA . LEU A 1 89 ? 21.378 -5.546 54.468 1.00 34.71 89 LEU A CA 1
ATOM 711 C C . LEU A 1 89 ? 22.710 -6.085 53.965 1.00 36.26 89 LEU A C 1
ATOM 712 O O . LEU A 1 89 ? 23.128 -7.174 54.367 1.00 36.56 89 LEU A O 1
ATOM 717 N N . VAL A 1 90 ? 23.349 -5.372 53.042 1.00 32.40 90 VAL A N 1
ATOM 718 C CA . VAL A 1 90 ? 24.651 -5.817 52.551 1.00 36.63 90 VAL A CA 1
ATOM 719 C C . VAL A 1 90 ? 25.616 -4.647 52.603 1.00 38.06 90 VAL A C 1
ATOM 720 O O . VAL A 1 90 ? 25.212 -3.479 52.636 1.00 34.17 90 VAL A O 1
ATOM 724 N N . GLY A 1 91 ? 26.911 -4.961 52.607 1.00 37.28 91 GLY A N 1
ATOM 725 C CA . GLY A 1 91 ? 27.877 -3.885 52.685 1.00 38.13 91 GLY A CA 1
ATOM 726 C C . GLY A 1 91 ? 29.282 -4.398 52.916 1.00 40.98 91 GLY A C 1
ATOM 727 O O . GLY A 1 91 ? 29.544 -5.616 52.959 1.00 39.53 91 GLY A O 1
ATOM 728 N N . GLU A 1 92 ? 30.191 -3.433 53.065 1.00 37.94 92 GLU A N 1
ATOM 729 C CA . GLU A 1 92 ? 31.543 -3.791 53.459 1.00 38.87 92 GLU A CA 1
ATOM 730 C C . GLU A 1 92 ? 31.556 -4.541 54.782 1.00 40.53 92 GLU A C 1
ATOM 731 O O . GLU A 1 92 ? 32.340 -5.480 54.942 1.00 39.50 92 GLU A O 1
ATOM 737 N N . PHE A 1 93 ? 30.666 -4.190 55.718 1.00 40.19 93 PHE A N 1
ATOM 738 C CA . PHE A 1 93 ? 30.679 -4.861 57.020 1.00 40.60 93 PHE A CA 1
ATOM 739 C C . PHE A 1 93 ? 30.477 -6.381 56.923 1.00 42.78 93 PHE A C 1
ATOM 740 O O . PHE A 1 93 ? 30.872 -7.101 57.842 1.00 40.87 93 PHE A O 1
ATOM 748 N N . ASN A 1 94 ? 29.799 -6.886 55.886 1.00 38.62 94 ASN A N 1
ATOM 749 C CA . ASN A 1 94 ? 29.626 -8.335 55.766 1.00 41.87 94 ASN A CA 1
ATOM 750 C C . ASN A 1 94 ? 30.141 -8.840 54.418 1.00 42.09 94 ASN A C 1
ATOM 751 O O . ASN A 1 94 ? 29.651 -9.855 53.903 1.00 41.46 94 ASN A O 1
ATOM 756 N N . ASN A 1 95 ? 31.107 -8.113 53.830 1.00 41.25 95 ASN A N 1
ATOM 757 C CA . ASN A 1 95 ? 31.664 -8.419 52.506 1.00 45.85 95 ASN A CA 1
ATOM 758 C C . ASN A 1 95 ? 30.553 -8.632 51.481 1.00 43.95 95 ASN A C 1
ATOM 759 O O . ASN A 1 95 ? 30.638 -9.509 50.616 1.00 42.57 95 ASN A O 1
ATOM 764 N N . TRP A 1 96 ? 29.475 -7.845 51.606 1.00 43.83 96 TRP A N 1
ATOM 765 C CA . TRP A 1 96 ? 28.381 -7.858 50.639 1.00 41.15 96 TRP A CA 1
ATOM 766 C C . TRP A 1 96 ? 27.695 -9.219 50.534 1.00 42.47 96 TRP A C 1
ATOM 767 O O . TRP A 1 96 ? 27.210 -9.588 49.470 1.00 43.47 96 TRP A O 1
ATOM 778 N N . ASN A 1 97 ? 27.609 -9.935 51.654 1.00 39.38 97 ASN A N 1
ATOM 779 C CA . ASN A 1 97 ? 26.997 -11.259 51.701 1.00 40.90 97 ASN A CA 1
ATOM 780 C C . ASN A 1 97 ? 25.480 -11.116 51.627 1.00 42.45 97 ASN A C 1
ATOM 781 O O . ASN A 1 97 ? 24.861 -10.463 52.480 1.00 41.60 97 ASN A O 1
ATOM 786 N N . GLU A 1 98 ? 24.884 -11.704 50.604 1.00 39.86 98 GLU A N 1
ATOM 787 C CA . GLU A 1 98 ? 23.460 -11.558 50.357 1.00 46.76 98 GLU A CA 1
ATOM 788 C C . GLU A 1 98 ? 22.605 -12.546 51.124 1.00 44.08 98 GLU A C 1
ATOM 789 O O . GLU A 1 98 ? 21.395 -12.572 50.905 1.00 47.58 98 GLU A O 1
ATOM 795 N N . GLU A 1 99 ? 23.166 -13.312 52.058 1.00 42.89 99 GLU A N 1
ATOM 796 C CA . GLU A 1 99 ? 22.341 -14.224 52.842 1.00 46.40 99 GLU A CA 1
ATOM 797 C C . GLU A 1 99 ? 22.451 -14.027 54.345 1.00 45.10 99 GLU A C 1
ATOM 798 O O . GLU A 1 99 ? 21.502 -14.366 55.061 1.00 43.63 99 GLU A O 1
ATOM 804 N N . SER A 1 100 ? 23.545 -13.450 54.841 1.00 41.48 100 SER A N 1
ATOM 805 C CA . SER A 1 100 ? 23.821 -13.467 56.275 1.00 42.28 100 SER A CA 1
ATOM 806 C C . SER A 1 100 ? 22.976 -12.478 57.081 1.00 41.72 100 SER A C 1
ATOM 807 O O . SER A 1 100 ? 22.854 -12.645 58.300 1.00 41.31 100 SER A O 1
ATOM 810 N N . HIS A 1 101 ? 22.422 -11.429 56.460 1.00 40.24 101 HIS A N 1
ATOM 811 C CA . HIS A 1 101 ? 21.767 -10.363 57.213 1.00 38.64 101 HIS A CA 1
ATOM 812 C C . HIS A 1 101 ? 20.419 -10.007 56.595 1.00 38.28 101 HIS A C 1
ATOM 813 O O . HIS A 1 101 ? 20.159 -8.862 56.210 1.00 34.45 101 HIS A O 1
ATOM 820 N N . GLU A 1 102 ? 19.546 -11.007 56.524 1.00 36.61 102 GLU A N 1
ATOM 821 C CA . GLU A 1 102 ? 18.166 -10.765 56.101 1.00 37.43 102 GLU A CA 1
ATOM 822 C C . GLU A 1 102 ? 17.403 -9.914 57.097 1.00 35.20 102 GLU A C 1
ATOM 823 O O . GLU A 1 102 ? 17.481 -10.131 58.309 1.00 35.48 102 GLU A O 1
ATOM 829 N N . MET A 1 103 ? 16.594 -8.982 56.588 1.00 33.02 103 MET A N 1
ATOM 830 C CA . MET A 1 103 ? 15.706 -8.307 57.497 1.00 32.31 103 MET A CA 1
ATOM 831 C C . MET A 1 103 ? 14.451 -9.175 57.527 1.00 32.63 103 MET A C 1
ATOM 832 O O . MET A 1 103 ? 13.575 -9.065 56.666 1.00 34.51 103 MET A O 1
ATOM 837 N N . LYS A 1 104 ? 14.396 -10.117 58.493 1.00 34.50 104 LYS A N 1
ATOM 838 C CA . LYS A 1 104 ? 13.375 -11.178 58.453 1.00 37.58 104 LYS A CA 1
ATOM 839 C C . LYS A 1 104 ? 11.982 -10.652 58.787 1.00 36.69 104 LYS A C 1
ATOM 840 O O . LYS A 1 104 ? 10.986 -11.150 58.249 1.00 36.70 104 LYS A O 1
ATOM 846 N N . HIS A 1 105 ? 11.887 -9.681 59.698 1.00 33.34 105 HIS A N 1
ATOM 847 C CA . HIS A 1 105 ? 10.592 -9.184 60.132 1.00 35.26 105 HIS A CA 1
ATOM 848 C C . HIS A 1 105 ? 10.119 -8.128 59.145 1.00 38.08 105 HIS A C 1
ATOM 849 O O . HIS A 1 105 ? 10.791 -7.094 58.960 1.00 35.21 105 HIS A O 1
ATOM 856 N N . LYS A 1 106 ? 8.980 -8.397 58.498 1.00 33.29 106 LYS A N 1
ATOM 857 C CA . LYS A 1 106 ? 8.268 -7.428 57.673 1.00 36.14 106 LYS A CA 1
ATOM 858 C C . LYS A 1 106 ? 6.933 -7.152 58.352 1.00 36.81 106 LYS A C 1
ATOM 859 O O . LYS A 1 106 ? 6.124 -8.071 58.491 1.00 33.55 106 LYS A O 1
ATOM 865 N N . ASP A 1 107 ? 6.697 -5.897 58.784 1.00 33.97 107 ASP A N 1
ATOM 866 C CA . ASP A 1 107 ? 5.530 -5.642 59.632 1.00 36.56 107 ASP A CA 1
ATOM 867 C C . ASP A 1 107 ? 4.259 -5.274 58.847 1.00 35.90 107 ASP A C 1
ATOM 868 O O . ASP A 1 107 ? 4.237 -5.259 57.615 1.00 34.34 107 ASP A O 1
ATOM 873 N N . GLU A 1 108 ? 3.154 -5.052 59.585 1.00 36.56 108 GLU A N 1
ATOM 874 C CA . GLU A 1 108 ? 1.863 -4.653 58.991 1.00 38.73 108 GLU A CA 1
ATOM 875 C C . GLU A 1 108 ? 1.993 -3.469 58.043 1.00 39.41 108 GLU A C 1
ATOM 876 O O . GLU A 1 108 ? 1.161 -3.297 57.143 1.00 40.15 108 GLU A O 1
ATOM 882 N N . PHE A 1 109 ? 2.960 -2.598 58.289 1.00 35.73 109 PHE A N 1
ATOM 883 C CA . PHE A 1 109 ? 3.118 -1.400 57.479 1.00 38.46 109 PHE A CA 1
ATOM 884 C C . PHE A 1 109 ? 3.897 -1.652 56.204 1.00 37.90 109 PHE A C 1
ATOM 885 O O . PHE A 1 109 ? 4.073 -0.716 55.413 1.00 35.51 109 PHE A O 1
ATOM 893 N N . GLY A 1 110 ? 4.401 -2.866 56.005 1.00 33.36 110 GLY A N 1
ATOM 894 C CA . GLY A 1 110 ? 5.321 -3.095 54.923 1.00 32.71 110 GLY A CA 1
ATOM 895 C C . GLY A 1 110 ? 6.730 -2.635 55.231 1.00 33.05 110 GLY A C 1
ATOM 896 O O . GLY A 1 110 ? 7.494 -2.384 54.305 1.00 32.83 110 GLY A O 1
ATOM 897 N N . VAL A 1 111 ? 7.098 -2.540 56.512 1.00 31.53 111 VAL A N 1
ATOM 898 C CA . VAL A 1 111 ? 8.416 -2.075 56.943 1.00 33.55 111 VAL A CA 1
ATOM 899 C C . VAL A 1 111 ? 9.269 -3.266 57.378 1.00 33.67 111 VAL A C 1
ATOM 900 O O . VAL A 1 111 ? 8.939 -3.958 58.353 1.00 33.09 111 VAL A O 1
ATOM 904 N N . PHE A 1 112 ? 10.389 -3.476 56.695 1.00 30.95 112 PHE A N 1
ATOM 905 C CA . PHE A 1 112 ? 11.370 -4.465 57.128 1.00 33.35 112 PHE A CA 1
ATOM 906 C C . PHE A 1 112 ? 12.244 -3.914 58.256 1.00 37.52 112 PHE A C 1
ATOM 907 O O . PHE A 1 112 ? 12.518 -2.715 58.328 1.00 32.16 112 PHE A O 1
ATOM 915 N N . SER A 1 113 ? 12.707 -4.798 59.128 1.00 32.25 113 SER A N 1
ATOM 916 C CA . SER A 1 113 ? 13.516 -4.388 60.272 1.00 34.12 113 SER A CA 1
ATOM 917 C C . SER A 1 113 ? 14.593 -5.426 60.581 1.00 36.85 113 SER A C 1
ATOM 918 O O . SER A 1 113 ? 14.412 -6.622 60.332 1.00 35.46 113 SER A O 1
ATOM 921 N N . ILE A 1 114 ? 15.704 -4.962 61.143 1.00 35.56 114 ILE A N 1
ATOM 922 C CA . ILE A 1 114 ? 16.809 -5.834 61.576 1.00 37.59 114 ILE A CA 1
ATOM 923 C C . ILE A 1 114 ? 17.538 -5.128 62.709 1.00 39.08 114 ILE A C 1
ATOM 924 O O . ILE A 1 114 ? 17.664 -3.897 62.712 1.00 35.51 114 ILE A O 1
ATOM 929 N N . THR A 1 115 ? 17.950 -5.901 63.710 1.00 38.17 115 THR A N 1
ATOM 930 C CA . THR A 1 115 ? 18.863 -5.433 64.747 1.00 41.16 115 THR A CA 1
ATOM 931 C C . THR A 1 115 ? 20.180 -6.186 64.608 1.00 42.53 115 THR A C 1
ATOM 932 O O . THR A 1 115 ? 20.187 -7.411 64.558 1.00 41.53 115 THR A O 1
ATOM 936 N N . LEU A 1 116 ? 21.280 -5.453 64.525 1.00 42.09 116 LEU A N 1
ATOM 937 C CA . LEU A 1 116 ? 22.612 -6.031 64.413 1.00 44.00 116 LEU A CA 1
ATOM 938 C C . LEU A 1 116 ? 23.275 -5.955 65.775 1.00 43.90 116 LEU A C 1
ATOM 939 O O . LEU A 1 116 ? 23.420 -4.867 66.341 1.00 42.26 116 LEU A O 1
ATOM 944 N N . ALA A 1 117 ? 23.699 -7.100 66.281 1.00 43.49 117 ALA A N 1
ATOM 945 C CA . ALA A 1 117 ? 24.376 -7.158 67.554 1.00 44.80 117 ALA A CA 1
ATOM 946 C C . ALA A 1 117 ? 25.771 -6.576 67.427 1.00 47.13 117 ALA A C 1
ATOM 947 O O . ALA A 1 117 ? 26.344 -6.532 66.333 1.00 46.73 117 ALA A O 1
ATOM 949 N N . PRO A 1 118 ? 26.348 -6.118 68.533 1.00 48.75 118 PRO A N 1
ATOM 950 C CA . PRO A 1 118 ? 27.761 -5.732 68.503 1.00 51.54 118 PRO A CA 1
ATOM 951 C C . PRO A 1 118 ? 28.639 -6.922 68.132 1.00 54.26 118 PRO A C 1
ATOM 952 O O . PRO A 1 118 ? 28.242 -8.081 68.254 1.00 52.03 118 PRO A O 1
ATOM 956 N N . LEU A 1 119 ? 29.835 -6.614 67.634 1.00 55.11 119 LEU A N 1
ATOM 957 C CA . LEU A 1 119 ? 30.798 -7.663 67.334 1.00 62.13 119 LEU A CA 1
ATOM 958 C C . LEU A 1 119 ? 31.299 -8.293 68.635 1.00 64.75 119 LEU A C 1
ATOM 959 O O . LEU A 1 119 ? 31.078 -7.770 69.735 1.00 60.58 119 LEU A O 1
ATOM 964 N N . GLU A 1 120 ? 31.999 -9.431 68.497 1.00 67.16 120 GLU A N 1
ATOM 965 C CA . GLU A 1 120 ? 32.507 -10.136 69.672 1.00 64.78 120 GLU A CA 1
ATOM 966 C C . GLU A 1 120 ? 33.339 -9.216 70.560 1.00 62.98 120 GLU A C 1
ATOM 967 O O . GLU A 1 120 ? 33.227 -9.267 71.790 1.00 62.43 120 GLU A O 1
ATOM 969 N N . ASN A 1 121 ? 34.150 -8.342 69.962 1.00 63.59 121 ASN A N 1
ATOM 970 C CA . ASN A 1 121 ? 34.956 -7.421 70.758 1.00 64.32 121 ASN A CA 1
ATOM 971 C C . ASN A 1 121 ? 34.186 -6.190 71.236 1.00 66.22 121 ASN A C 1
ATOM 972 O O . ASN A 1 121 ? 34.781 -5.334 71.892 1.00 66.97 121 ASN A O 1
ATOM 977 N N . GLY A 1 122 ? 32.900 -6.063 70.922 1.00 64.62 122 GLY A N 1
ATOM 978 C CA . GLY A 1 122 ? 32.130 -4.922 71.378 1.00 63.55 122 GLY A CA 1
ATOM 979 C C . GLY A 1 122 ? 32.054 -3.756 70.416 1.00 62.39 122 GLY A C 1
ATOM 980 O O . GLY A 1 122 ? 31.402 -2.756 70.735 1.00 61.90 122 GLY A O 1
ATOM 981 N N . ASP A 1 123 ? 32.715 -3.840 69.266 1.00 61.80 123 ASP A N 1
ATOM 982 C CA . ASP A 1 123 ? 32.602 -2.830 68.225 1.00 56.52 123 ASP A CA 1
ATOM 983 C C . ASP A 1 123 ? 31.210 -2.857 67.591 1.00 56.32 123 ASP A C 1
ATOM 984 O O . ASP A 1 123 ? 30.512 -3.875 67.604 1.00 52.86 123 ASP A O 1
ATOM 989 N N . PHE A 1 124 ? 30.819 -1.725 67.006 1.00 49.99 124 PHE A N 1
ATOM 990 C CA . PHE A 1 124 ? 29.657 -1.718 66.131 1.00 48.91 124 PHE A CA 1
ATOM 991 C C . PHE A 1 124 ? 29.889 -2.689 64.985 1.00 47.72 124 PHE A C 1
ATOM 992 O O . PHE A 1 124 ? 31.018 -2.876 64.528 1.00 48.06 124 PHE A O 1
ATOM 1000 N N . ALA A 1 125 ? 28.813 -3.327 64.530 1.00 45.24 125 ALA A N 1
ATOM 1001 C CA . ALA A 1 125 ? 28.949 -4.329 63.478 1.00 45.47 125 ALA A CA 1
ATOM 1002 C C . ALA A 1 125 ? 29.216 -3.695 62.126 1.00 42.99 125 ALA A C 1
ATOM 1003 O O . ALA A 1 125 ? 29.764 -4.362 61.241 1.00 39.50 125 ALA A O 1
ATOM 1005 N N . ILE A 1 126 ? 28.830 -2.436 61.938 1.00 39.01 126 ILE A N 1
ATOM 1006 C CA . ILE A 1 126 ? 29.069 -1.703 60.700 1.00 37.86 126 ILE A CA 1
ATOM 1007 C C . ILE A 1 126 ? 30.114 -0.629 60.988 1.00 41.78 126 ILE A C 1
ATOM 1008 O O . ILE A 1 126 ? 29.853 0.282 61.791 1.00 39.00 126 ILE A O 1
ATOM 1013 N N . PRO A 1 127 ? 31.284 -0.668 60.350 1.00 40.40 127 PRO A N 1
ATOM 1014 C CA . PRO A 1 127 ? 32.286 0.363 60.616 1.00 39.34 127 PRO A CA 1
ATOM 1015 C C . PRO A 1 127 ? 31.816 1.748 60.175 1.00 41.63 127 PRO A C 1
ATOM 1016 O O . PRO A 1 127 ? 31.130 1.909 59.164 1.00 42.16 127 PRO A O 1
ATOM 1020 N N . HIS A 1 128 ? 32.211 2.744 60.958 1.00 41.30 128 HIS A N 1
ATOM 1021 C CA . HIS A 1 128 ? 31.963 4.151 60.648 1.00 40.90 128 HIS A CA 1
ATOM 1022 C C . HIS A 1 128 ? 32.422 4.507 59.240 1.00 38.37 128 HIS A C 1
ATOM 1023 O O . HIS A 1 128 ? 33.573 4.303 58.878 1.00 35.67 128 HIS A O 1
ATOM 1030 N N . ASP A 1 129 ? 31.508 5.066 58.462 1.00 36.36 129 ASP A N 1
ATOM 1031 C CA . ASP A 1 129 ? 31.720 5.572 57.102 1.00 38.38 129 ASP A CA 1
ATOM 1032 C C . ASP A 1 129 ? 32.013 4.490 56.079 1.00 38.86 129 ASP A C 1
ATOM 1033 O O . ASP A 1 129 ? 32.534 4.793 54.997 1.00 38.41 129 ASP A O 1
ATOM 1038 N N . SER A 1 130 ? 31.615 3.253 56.349 1.00 39.82 130 SER A N 1
ATOM 1039 C CA . SER A 1 130 ? 31.734 2.192 55.363 1.00 39.50 130 SER A CA 1
ATOM 1040 C C . SER A 1 130 ? 30.453 2.107 54.523 1.00 41.03 130 SER A C 1
ATOM 1041 O O . SER A 1 130 ? 29.419 2.693 54.852 1.00 40.02 130 SER A O 1
ATOM 1044 N N . LYS A 1 131 ? 30.548 1.411 53.405 1.00 37.97 131 LYS A N 1
ATOM 1045 C CA . LYS A 1 131 ? 29.485 1.431 52.423 1.00 38.30 131 LYS A CA 1
ATOM 1046 C C . LYS A 1 131 ? 28.420 0.381 52.740 1.00 39.15 131 LYS A C 1
ATOM 1047 O O . LYS A 1 131 ? 28.730 -0.747 53.131 1.00 36.98 131 LYS A O 1
ATOM 1053 N N . ILE A 1 132 ? 27.154 0.744 52.544 1.00 38.85 132 ILE A N 1
ATOM 1054 C CA . ILE A 1 132 ? 26.058 -0.193 52.752 1.00 35.55 132 ILE A CA 1
ATOM 1055 C C . ILE A 1 132 ? 25.031 -0.015 51.651 1.00 38.76 132 ILE A C 1
ATOM 1056 O O . ILE A 1 132 ? 24.925 1.052 51.029 1.00 36.56 132 ILE A O 1
ATOM 1061 N N . LYS A 1 133 ? 24.219 -1.064 51.480 1.00 34.23 133 LYS A N 1
ATOM 1062 C CA . LYS A 1 133 ? 23.058 -1.085 50.600 1.00 35.29 133 LYS A CA 1
ATOM 1063 C C . LYS A 1 133 ? 22.010 -1.997 51.212 1.00 35.76 133 LYS A C 1
ATOM 1064 O O . LYS A 1 133 ? 22.329 -2.872 52.019 1.00 33.87 133 LYS A O 1
ATOM 1070 N N . VAL A 1 134 ? 20.764 -1.813 50.796 1.00 35.02 134 VAL A N 1
ATOM 1071 C CA . VAL A 1 134 ? 19.711 -2.779 51.062 1.00 31.89 134 VAL A CA 1
ATOM 1072 C C . VAL A 1 134 ? 19.411 -3.458 49.741 1.00 35.66 134 VAL A C 1
ATOM 1073 O O . VAL A 1 134 ? 19.348 -2.801 48.690 1.00 34.37 134 VAL A O 1
ATOM 1077 N N . MET A 1 135 ? 19.268 -4.779 49.787 1.00 32.17 135 MET A N 1
ATOM 1078 C CA . MET A 1 135 ? 18.934 -5.576 48.617 1.00 32.55 135 MET A CA 1
ATOM 1079 C C . MET A 1 135 ? 17.552 -6.151 48.831 1.00 33.79 135 MET A C 1
ATOM 1080 O O . MET A 1 135 ? 17.283 -6.747 49.882 1.00 34.26 135 MET A O 1
ATOM 1085 N N . PHE A 1 136 ? 16.683 -5.961 47.847 1.00 33.72 136 PHE A N 1
ATOM 1086 C CA . PHE A 1 136 ? 15.320 -6.474 47.898 1.00 35.47 136 PHE A CA 1
ATOM 1087 C C . PHE A 1 136 ? 15.195 -7.645 46.935 1.00 34.67 136 PHE A C 1
ATOM 1088 O O . PHE A 1 136 ? 15.719 -7.599 45.816 1.00 34.85 136 PHE A O 1
ATOM 1096 N N . VAL A 1 137 ? 14.500 -8.695 47.361 1.00 33.45 137 VAL A N 1
ATOM 1097 C CA . VAL A 1 137 ? 14.112 -9.767 46.454 1.00 36.58 137 VAL A CA 1
ATOM 1098 C C . VAL A 1 137 ? 12.637 -9.553 46.168 1.00 34.47 137 VAL A C 1
ATOM 1099 O O . VAL A 1 137 ? 11.828 -9.465 47.106 1.00 32.73 137 VAL A O 1
ATOM 1103 N N . LEU A 1 138 ? 12.298 -9.392 44.891 1.00 34.57 138 LEU A N 1
ATOM 1104 C CA . LEU A 1 138 ? 10.918 -9.092 44.513 1.00 37.07 138 LEU A CA 1
ATOM 1105 C C . LEU A 1 138 ? 10.131 -10.386 44.402 1.00 40.43 138 LEU A C 1
ATOM 1106 O O . LEU A 1 138 ? 10.711 -11.477 44.383 1.00 39.34 138 LEU A O 1
ATOM 1111 N N . PRO A 1 139 ? 8.797 -10.300 44.345 1.00 39.96 139 PRO A N 1
ATOM 1112 C CA . PRO A 1 139 ? 7.993 -11.530 44.211 1.00 42.09 139 PRO A CA 1
ATOM 1113 C C . PRO A 1 139 ? 8.397 -12.376 43.027 1.00 43.86 139 PRO A C 1
ATOM 1114 O O . PRO A 1 139 ? 8.443 -13.599 43.150 1.00 46.53 139 PRO A O 1
ATOM 1118 N N . ASP A 1 140 ? 8.741 -11.766 41.891 1.00 45.76 140 ASP A N 1
ATOM 1119 C CA . ASP A 1 140 ? 9.167 -12.586 40.755 1.00 45.78 140 ASP A CA 1
ATOM 1120 C C . ASP A 1 140 ? 10.541 -13.206 40.919 1.00 46.79 140 ASP A C 1
ATOM 1121 O O . ASP A 1 140 ? 10.992 -13.866 39.978 1.00 51.10 140 ASP A O 1
ATOM 1126 N N . GLY A 1 141 ? 11.247 -12.993 42.034 1.00 45.37 141 GLY A N 1
ATOM 1127 C CA . GLY A 1 141 ? 12.579 -13.552 42.224 1.00 44.09 141 GLY A CA 1
ATOM 1128 C C . GLY A 1 141 ? 13.730 -12.633 41.863 1.00 48.94 141 GLY A C 1
ATOM 1129 O O . GLY A 1 141 ? 14.874 -12.923 42.236 1.00 44.25 141 GLY A O 1
ATOM 1130 N N . SER A 1 142 ? 13.479 -11.534 41.157 1.00 46.37 142 SER A N 1
ATOM 1131 C CA . SER A 1 142 ? 14.596 -10.679 40.785 1.00 45.41 142 SER A CA 1
ATOM 1132 C C . SER A 1 142 ? 15.073 -9.847 41.978 1.00 43.54 142 SER A C 1
ATOM 1133 O O . SER A 1 142 ? 14.411 -9.742 43.015 1.00 40.13 142 SER A O 1
ATOM 1136 N N . LYS A 1 143 ? 16.256 -9.262 41.826 1.00 39.30 143 LYS A N 1
ATOM 1137 C CA . LYS A 1 143 ? 16.910 -8.538 42.900 1.00 42.21 143 LYS A CA 1
ATOM 1138 C C . LYS A 1 143 ? 17.189 -7.121 42.444 1.00 38.86 143 LYS A C 1
ATOM 1139 O O . LYS A 1 143 ? 17.550 -6.901 41.286 1.00 38.51 143 LYS A O 1
ATOM 1145 N N . VAL A 1 144 ? 17.008 -6.166 43.350 1.00 37.75 144 VAL A N 1
ATOM 1146 C CA . VAL A 1 144 ? 17.442 -4.791 43.121 1.00 35.20 144 VAL A CA 1
ATOM 1147 C C . VAL A 1 144 ? 18.199 -4.328 44.351 1.00 37.76 144 VAL A C 1
ATOM 1148 O O . VAL A 1 144 ? 17.970 -4.824 45.459 1.00 37.34 144 VAL A O 1
ATOM 1152 N N . TYR A 1 145 ? 19.078 -3.348 44.155 1.00 36.87 145 TYR A N 1
ATOM 1153 C CA . TYR A 1 145 ? 19.941 -2.820 45.206 1.00 36.07 145 TYR A CA 1
ATOM 1154 C C . TYR A 1 145 ? 19.689 -1.327 45.356 1.00 35.26 145 TYR A C 1
ATOM 1155 O O . TYR A 1 145 ? 19.547 -0.628 44.354 1.00 34.66 145 TYR A O 1
ATOM 1164 N N . ARG A 1 146 ? 19.639 -0.841 46.601 1.00 32.33 146 ARG A N 1
ATOM 1165 C CA . ARG A 1 146 ? 19.249 0.546 46.867 1.00 36.42 146 ARG A CA 1
ATOM 1166 C C . ARG A 1 146 ? 20.117 1.116 47.978 1.00 35.30 146 ARG A C 1
ATOM 1167 O O . ARG A 1 146 ? 20.441 0.437 48.960 1.00 32.89 146 ARG A O 1
ATOM 1175 N N . ILE A 1 147 ? 20.398 2.398 47.857 1.00 33.74 147 ILE A N 1
ATOM 1176 C CA . ILE A 1 147 ? 20.783 3.159 49.041 1.00 32.06 147 ILE A CA 1
ATOM 1177 C C . ILE A 1 147 ? 19.562 3.293 49.938 1.00 31.02 147 ILE A C 1
ATOM 1178 O O . ILE A 1 147 ? 18.491 3.701 49.458 1.00 30.40 147 ILE A O 1
ATOM 1183 N N . PRO A 1 148 ? 19.676 3.015 51.232 1.00 30.91 148 PRO A N 1
ATOM 1184 C CA . PRO A 1 148 ? 18.526 3.185 52.121 1.00 30.55 148 PRO A CA 1
ATOM 1185 C C . PRO A 1 148 ? 17.941 4.591 52.012 1.00 30.85 148 PRO A C 1
ATOM 1186 O O . PRO A 1 148 ? 18.664 5.583 51.885 1.00 27.71 148 PRO A O 1
ATOM 1190 N N . ALA A 1 149 ? 16.600 4.659 52.059 1.00 28.71 149 ALA A N 1
ATOM 1191 C CA . ALA A 1 149 ? 15.885 5.906 51.778 1.00 28.79 149 ALA A CA 1
ATOM 1192 C C . ALA A 1 149 ? 16.160 6.986 52.811 1.00 28.42 149 ALA A C 1
ATOM 1193 O O . ALA A 1 149 ? 16.042 8.187 52.502 1.00 31.59 149 ALA A O 1
ATOM 1195 N N . TRP A 1 150 ? 16.483 6.608 54.046 1.00 28.68 150 TRP A N 1
ATOM 1196 C CA . TRP A 1 150 ? 16.760 7.597 55.078 1.00 28.88 150 TRP A CA 1
ATOM 1197 C C . TRP A 1 150 ? 18.249 7.709 55.410 1.00 30.63 150 TRP A C 1
ATOM 1198 O O . TRP A 1 150 ? 18.587 8.158 56.513 1.00 31.40 150 TRP A O 1
ATOM 1209 N N . ILE A 1 151 ? 19.140 7.297 54.497 1.00 29.66 151 ILE A N 1
ATOM 1210 C CA . ILE A 1 151 ? 20.588 7.364 54.753 1.00 30.69 151 ILE A CA 1
ATOM 1211 C C . ILE A 1 151 ? 20.971 8.827 54.986 1.00 33.80 151 ILE A C 1
ATOM 1212 O O . ILE A 1 151 ? 20.362 9.736 54.417 1.00 28.87 151 ILE A O 1
ATOM 1217 N N . THR A 1 152 ? 21.967 9.056 55.848 1.00 31.38 152 THR A N 1
ATOM 1218 C CA . THR A 1 152 ? 22.370 10.411 56.217 1.00 32.59 152 THR A CA 1
ATOM 1219 C C . THR A 1 152 ? 23.640 10.855 55.500 1.00 32.57 152 THR A C 1
ATOM 1220 O O . THR A 1 152 ? 24.095 11.995 55.713 1.00 31.86 152 THR A O 1
ATOM 1224 N N . ARG A 1 153 ? 24.225 9.982 54.668 1.00 32.31 153 ARG A N 1
ATOM 1225 C CA . ARG A 1 153 ? 25.418 10.322 53.893 1.00 31.61 153 ARG A CA 1
ATOM 1226 C C . ARG A 1 153 ? 25.475 9.428 52.667 1.00 32.96 153 ARG A C 1
ATOM 1227 O O . ARG A 1 153 ? 25.287 8.217 52.777 1.00 32.52 153 ARG A O 1
ATOM 1235 N N . ALA A 1 154 ? 25.714 10.018 51.503 1.00 30.94 154 ALA A N 1
ATOM 1236 C CA . ALA A 1 154 ? 25.856 9.242 50.272 1.00 33.06 154 ALA A CA 1
ATOM 1237 C C . ALA A 1 154 ? 26.950 9.921 49.460 1.00 35.30 154 ALA A C 1
ATOM 1238 O O . ALA A 1 154 ? 26.931 11.148 49.321 1.00 35.54 154 ALA A O 1
ATOM 1240 N N . THR A 1 155 ? 27.932 9.146 48.975 1.00 32.78 155 THR A N 1
ATOM 1241 C CA . THR A 1 155 ? 29.144 9.736 48.410 1.00 37.99 155 THR A CA 1
ATOM 1242 C C . THR A 1 155 ? 29.334 9.348 46.952 1.00 39.31 155 THR A C 1
ATOM 1243 O O . THR A 1 155 ? 28.919 8.276 46.516 1.00 40.39 155 THR A O 1
ATOM 1247 N N . GLN A 1 156 ? 30.002 10.224 46.216 1.00 38.24 156 GLN A N 1
ATOM 1248 C CA . GLN A 1 156 ? 30.316 9.954 44.823 1.00 40.72 156 GLN A CA 1
ATOM 1249 C C . GLN A 1 156 ? 31.288 8.774 44.756 1.00 42.60 156 GLN A C 1
ATOM 1250 O O . GLN A 1 156 ? 32.070 8.579 45.683 1.00 39.07 156 GLN A O 1
ATOM 1256 N N . PRO A 1 157 ? 31.188 7.911 43.747 1.00 43.43 157 PRO A N 1
ATOM 1257 C CA . PRO A 1 157 ? 32.088 6.753 43.682 1.00 45.66 157 PRO A CA 1
ATOM 1258 C C . PRO A 1 157 ? 33.507 7.175 43.333 1.00 48.34 157 PRO A C 1
ATOM 1259 O O . PRO A 1 157 ? 33.744 8.238 42.752 1.00 49.10 157 PRO A O 1
ATOM 1263 N N . SER A 1 158 ? 34.462 6.328 43.712 1.00 51.19 158 SER A N 1
ATOM 1264 C CA . SER A 1 158 ? 35.833 6.542 43.282 1.00 56.41 158 SER A CA 1
ATOM 1265 C C . SER A 1 158 ? 35.927 6.400 41.764 1.00 59.96 158 SER A C 1
ATOM 1266 O O . SER A 1 158 ? 35.008 5.914 41.095 1.00 58.53 158 SER A O 1
ATOM 1269 N N . LYS A 1 159 ? 37.074 6.818 41.224 1.00 62.84 159 LYS A N 1
ATOM 1270 C CA . LYS A 1 159 ? 37.329 6.632 39.799 1.00 67.14 159 LYS A CA 1
ATOM 1271 C C . LYS A 1 159 ? 37.239 5.162 39.410 1.00 66.51 159 LYS A C 1
ATOM 1272 O O . LYS A 1 159 ? 36.684 4.823 38.359 1.00 70.20 159 LYS A O 1
ATOM 1274 N N . GLU A 1 160 ? 37.757 4.271 40.257 1.00 66.75 160 GLU A N 1
ATOM 1275 C CA . GLU A 1 160 ? 37.712 2.849 39.942 1.00 68.05 160 GLU A CA 1
ATOM 1276 C C . GLU A 1 160 ? 36.308 2.286 40.115 1.00 68.82 160 GLU A C 1
ATOM 1277 O O . GLU A 1 160 ? 35.872 1.432 39.328 1.00 63.57 160 GLU A O 1
ATOM 1279 N N . THR A 1 161 ? 35.582 2.733 41.145 1.00 64.38 161 THR A N 1
ATOM 1280 C CA . THR A 1 161 ? 34.252 2.167 41.331 1.00 62.46 161 THR A CA 1
ATOM 1281 C C . THR A 1 161 ? 33.356 2.608 40.186 1.00 65.70 161 THR A C 1
ATOM 1282 O O . THR A 1 161 ? 32.545 1.824 39.679 1.00 67.51 161 THR A O 1
ATOM 1286 N N . ALA A 1 162 ? 33.545 3.842 39.721 1.00 64.58 162 ALA A N 1
ATOM 1287 C CA . ALA A 1 162 ? 32.723 4.336 38.627 1.00 66.51 162 ALA A CA 1
ATOM 1288 C C . ALA A 1 162 ? 33.118 3.714 37.296 1.00 70.84 162 ALA A C 1
ATOM 1289 O O . ALA A 1 162 ? 32.281 3.613 36.396 1.00 68.32 162 ALA A O 1
ATOM 1291 N N . GLN A 1 163 ? 34.382 3.298 37.143 1.00 76.08 163 GLN A N 1
ATOM 1292 C CA . GLN A 1 163 ? 34.754 2.539 35.949 1.00 77.81 163 GLN A CA 1
ATOM 1293 C C . GLN A 1 163 ? 33.996 1.219 35.872 1.00 76.70 163 GLN A C 1
ATOM 1294 O O . GLN A 1 163 ? 33.631 0.779 34.777 1.00 83.51 163 GLN A O 1
ATOM 1296 N N . LYS A 1 164 ? 33.728 0.589 37.017 1.00 76.18 164 LYS A N 1
ATOM 1297 C CA . LYS A 1 164 ? 33.051 -0.705 37.044 1.00 78.84 164 LYS A CA 1
ATOM 1298 C C . LYS A 1 164 ? 31.535 -0.603 37.196 1.00 78.31 164 LYS A C 1
ATOM 1299 O O . LYS A 1 164 ? 30.815 -1.510 36.762 1.00 79.69 164 LYS A O 1
ATOM 1301 N N . TYR A 1 165 ? 31.019 0.465 37.803 1.00 74.99 165 TYR A N 1
ATOM 1302 C CA . TYR A 1 165 ? 29.596 0.519 38.111 1.00 73.34 165 TYR A CA 1
ATOM 1303 C C . TYR A 1 165 ? 28.884 1.767 37.607 1.00 68.09 165 TYR A C 1
ATOM 1304 O O . TYR A 1 165 ? 27.655 1.822 37.691 1.00 66.15 165 TYR A O 1
ATOM 1313 N N . GLY A 1 166 ? 29.598 2.759 37.085 1.00 67.00 166 GLY A N 1
ATOM 1314 C CA . GLY A 1 166 ? 28.973 3.983 36.648 1.00 62.17 166 GLY A CA 1
ATOM 1315 C C . GLY A 1 166 ? 28.929 5.027 37.746 1.00 57.53 166 GLY A C 1
ATOM 1316 O O . GLY A 1 166 ? 29.492 4.849 38.831 1.00 55.83 166 GLY A O 1
ATOM 1317 N N . PRO A 1 167 ? 28.246 6.143 37.484 1.00 56.89 167 PRO A N 1
ATOM 1318 C CA . PRO A 1 167 ? 28.278 7.278 38.417 1.00 51.13 167 PRO A CA 1
ATOM 1319 C C . PRO A 1 167 ? 27.418 7.109 39.663 1.00 48.17 167 PRO A C 1
ATOM 1320 O O . PRO A 1 167 ? 27.419 8.007 40.510 1.00 43.80 167 PRO A O 1
ATOM 1324 N N . THR A 1 168 ? 26.713 5.987 39.817 1.00 46.00 168 THR A N 1
ATOM 1325 C CA . THR A 1 168 ? 25.793 5.811 40.939 1.00 47.74 168 THR A CA 1
ATOM 1326 C C . THR A 1 168 ? 26.485 6.081 42.269 1.00 44.05 168 THR A C 1
ATOM 1327 O O . THR A 1 168 ? 27.586 5.576 42.521 1.00 40.28 168 THR A O 1
ATOM 1331 N N . TYR A 1 169 ? 25.825 6.868 43.121 1.00 42.34 169 TYR A N 1
ATOM 1332 C CA . TYR A 1 169 ? 26.341 7.175 44.451 1.00 40.74 169 TYR A CA 1
ATOM 1333 C C . TYR A 1 169 ? 26.342 5.929 45.333 1.00 40.18 169 TYR A C 1
ATOM 1334 O O . TYR A 1 169 ? 25.658 4.944 45.070 1.00 40.63 169 TYR A O 1
ATOM 1343 N N . GLU A 1 170 ? 27.097 6.011 46.419 1.00 37.83 170 GLU A N 1
ATOM 1344 C CA . GLU A 1 170 ? 27.235 4.926 47.373 1.00 39.60 170 GLU A CA 1
ATOM 1345 C C . GLU A 1 170 ? 26.747 5.372 48.739 1.00 37.61 170 GLU A C 1
ATOM 1346 O O . GLU A 1 170 ? 27.006 6.511 49.161 1.00 36.28 170 GLU A O 1
ATOM 1352 N N . GLY A 1 171 ? 26.060 4.471 49.434 1.00 33.93 171 GLY A N 1
ATOM 1353 C CA . GLY A 1 171 ? 25.517 4.802 50.742 1.00 34.56 171 GLY A CA 1
ATOM 1354 C C . GLY A 1 171 ? 26.573 4.576 51.806 1.00 37.18 171 GLY A C 1
ATOM 1355 O O . GLY A 1 171 ? 27.360 3.635 51.730 1.00 39.32 171 GLY A O 1
ATOM 1356 N N . ARG A 1 172 ? 26.611 5.475 52.792 1.00 33.84 172 ARG A N 1
ATOM 1357 C CA . ARG A 1 172 ? 27.589 5.410 53.867 1.00 38.14 172 ARG A CA 1
ATOM 1358 C C . ARG A 1 172 ? 26.901 5.386 55.219 1.00 35.96 172 ARG A C 1
ATOM 1359 O O . ARG A 1 172 ? 25.997 6.171 55.476 1.00 38.13 172 ARG A O 1
ATOM 1367 N N . PHE A 1 173 ? 27.430 4.578 56.116 1.00 35.45 173 PHE A N 1
ATOM 1368 C CA . PHE A 1 173 ? 26.930 4.473 57.480 1.00 36.09 173 PHE A CA 1
ATOM 1369 C C . PHE A 1 173 ? 27.735 5.435 58.318 1.00 34.98 173 PHE A C 1
ATOM 1370 O O . PHE A 1 173 ? 28.918 5.188 58.612 1.00 36.12 173 PHE A O 1
ATOM 1378 N N . TRP A 1 174 ? 27.119 6.573 58.653 1.00 38.17 174 TRP A N 1
ATOM 1379 C CA . TRP A 1 174 ? 27.806 7.672 59.321 1.00 36.48 174 TRP A CA 1
ATOM 1380 C C . TRP A 1 174 ? 27.589 7.549 60.821 1.00 37.68 174 TRP A C 1
ATOM 1381 O O . TRP A 1 174 ? 26.482 7.747 61.315 1.00 39.47 174 TRP A O 1
ATOM 1392 N N . ASN A 1 175 ? 28.646 7.238 61.554 1.00 36.54 175 ASN A N 1
ATOM 1393 C CA . ASN A 1 175 ? 28.548 6.988 62.990 1.00 39.54 175 ASN A CA 1
ATOM 1394 C C . ASN A 1 175 ? 29.881 7.376 63.619 1.00 42.66 175 ASN A C 1
ATOM 1395 O O . ASN A 1 175 ? 30.645 6.526 64.088 1.00 43.16 175 ASN A O 1
ATOM 1400 N N . PRO A 1 176 ? 30.201 8.672 63.625 1.00 45.07 176 PRO A N 1
ATOM 1401 C CA . PRO A 1 176 ? 31.549 9.079 64.022 1.00 45.52 176 PRO A CA 1
ATOM 1402 C C . PRO A 1 176 ? 31.765 8.883 65.512 1.00 48.89 176 PRO A C 1
ATOM 1403 O O . PRO A 1 176 ? 30.809 8.897 66.302 1.00 47.86 176 PRO A O 1
ATOM 1407 N N . PRO A 1 177 ? 33.012 8.700 65.936 1.00 48.62 177 PRO A N 1
ATOM 1408 C CA . PRO A 1 177 ? 33.301 8.565 67.378 1.00 55.64 177 PRO A CA 1
ATOM 1409 C C . PRO A 1 177 ? 32.876 9.773 68.194 1.00 58.84 177 PRO A C 1
ATOM 1410 O O . PRO A 1 177 ? 32.412 9.625 69.335 1.00 59.38 177 PRO A O 1
ATOM 1414 N N . ASN A 1 178 ? 33.029 10.971 67.636 1.00 55.90 178 ASN A N 1
ATOM 1415 C CA . ASN A 1 178 ? 32.657 12.215 68.304 1.00 62.09 178 ASN A CA 1
ATOM 1416 C C . ASN A 1 178 ? 31.747 13.028 67.386 1.00 54.90 178 ASN A C 1
ATOM 1417 O O . ASN A 1 178 ? 32.210 13.668 66.438 1.00 57.39 178 ASN A O 1
ATOM 1422 N N . SER A 1 179 ? 30.456 13.007 67.661 1.00 53.30 179 SER A N 1
ATOM 1423 C CA . SER A 1 179 ? 29.544 13.860 66.919 1.00 51.58 179 SER A CA 1
ATOM 1424 C C . SER A 1 179 ? 29.714 15.322 67.355 1.00 50.57 179 SER A C 1
ATOM 1425 O O . SER A 1 179 ? 30.142 15.622 68.472 1.00 46.55 179 SER A O 1
ATOM 1428 N N . TYR A 1 180 ? 29.420 16.245 66.449 1.00 46.24 180 TYR A N 1
ATOM 1429 C CA . TYR A 1 180 ? 29.597 17.650 66.795 1.00 46.47 180 TYR A CA 1
ATOM 1430 C C . TYR A 1 180 ? 28.552 18.061 67.825 1.00 48.14 180 TYR A C 1
ATOM 1431 O O . TYR A 1 180 ? 27.361 17.755 67.674 1.00 49.47 180 TYR A O 1
ATOM 1440 N N . GLN A 1 181 ? 28.992 18.723 68.888 1.00 45.42 181 GLN A N 1
ATOM 1441 C CA . GLN A 1 181 ? 28.072 19.232 69.904 1.00 48.89 181 GLN A CA 1
ATOM 1442 C C . GLN A 1 181 ? 27.832 20.722 69.664 1.00 44.99 181 GLN A C 1
ATOM 1443 O O . GLN A 1 181 ? 28.788 21.500 69.606 1.00 46.34 181 GLN A O 1
ATOM 1449 N N . PHE A 1 182 ? 26.565 21.107 69.514 1.00 42.32 182 PHE A N 1
ATOM 1450 C CA . PHE A 1 182 ? 26.209 22.518 69.334 1.00 45.43 182 PHE A CA 1
ATOM 1451 C C . PHE A 1 182 ? 26.518 23.295 70.603 1.00 45.65 182 PHE A C 1
ATOM 1452 O O . PHE A 1 182 ? 26.163 22.864 71.705 1.00 49.00 182 PHE A O 1
ATOM 1460 N N . LYS A 1 183 ? 27.189 24.433 70.449 1.00 43.79 183 LYS A N 1
ATOM 1461 C CA . LYS A 1 183 ? 27.572 25.261 71.579 1.00 46.13 183 LYS A CA 1
ATOM 1462 C C . LYS A 1 183 ? 26.751 26.537 71.709 1.00 46.70 183 LYS A C 1
ATOM 1463 O O . LYS A 1 183 ? 26.750 27.138 72.786 1.00 48.76 183 LYS A O 1
ATOM 1469 N N . HIS A 1 184 ? 26.062 26.965 70.655 1.00 45.10 184 HIS A N 1
ATOM 1470 C CA . HIS A 1 184 ? 25.462 28.292 70.622 1.00 44.50 184 HIS A CA 1
ATOM 1471 C C . HIS A 1 184 ? 23.953 28.194 70.457 1.00 49.28 184 HIS A C 1
ATOM 1472 O O . HIS A 1 184 ? 23.429 27.248 69.850 1.00 46.26 184 HIS A O 1
ATOM 1479 N N . GLN A 1 185 ? 23.263 29.141 71.079 1.00 54.67 185 GLN A N 1
ATOM 1480 C CA . GLN A 1 185 ? 21.819 29.218 70.987 1.00 54.38 185 GLN A CA 1
ATOM 1481 C C . GLN A 1 185 ? 21.418 29.759 69.623 1.00 47.14 185 GLN A C 1
ATOM 1482 O O . GLN A 1 185 ? 22.191 30.432 68.946 1.00 45.49 185 GLN A O 1
ATOM 1488 N N . ARG A 1 186 ? 20.204 29.428 69.207 1.00 42.39 186 ARG A N 1
ATOM 1489 C CA . ARG A 1 186 ? 19.639 30.098 68.053 1.00 40.64 186 ARG A CA 1
ATOM 1490 C C . ARG A 1 186 ? 19.519 31.588 68.360 1.00 38.73 186 ARG A C 1
ATOM 1491 O O . ARG A 1 186 ? 19.252 31.962 69.506 1.00 38.96 186 ARG A O 1
ATOM 1499 N N . PRO A 1 187 ? 19.693 32.452 67.372 1.00 40.41 187 PRO A N 1
ATOM 1500 C CA . PRO A 1 187 ? 19.576 33.902 67.617 1.00 39.97 187 PRO A CA 1
ATOM 1501 C C . PRO A 1 187 ? 18.162 34.272 68.035 1.00 39.94 187 PRO A C 1
ATOM 1502 O O . PRO A 1 187 ? 17.197 33.605 67.668 1.00 39.05 187 PRO A O 1
ATOM 1506 N N . LYS A 1 188 ? 18.038 35.350 68.806 1.00 41.99 188 LYS A N 1
ATOM 1507 C CA . LYS A 1 188 ? 16.710 35.843 69.163 1.00 44.23 188 LYS A CA 1
ATOM 1508 C C . LYS A 1 188 ? 15.994 36.303 67.909 1.00 42.79 188 LYS A C 1
ATOM 1509 O O . LYS A 1 188 ? 16.562 37.035 67.099 1.00 42.68 188 LYS A O 1
ATOM 1515 N N . PHE A 1 189 ? 14.773 35.819 67.704 1.00 41.94 189 PHE A N 1
ATOM 1516 C CA . PHE A 1 189 ? 14.067 36.175 66.485 1.00 40.93 189 PHE A CA 1
ATOM 1517 C C . PHE A 1 189 ? 12.579 35.954 66.666 1.00 39.83 189 PHE A C 1
ATOM 1518 O O . PHE A 1 189 ? 12.142 34.838 66.988 1.00 40.66 189 PHE A O 1
ATOM 1526 N N . ASN A 1 190 ? 11.797 36.991 66.414 1.00 38.28 190 ASN A N 1
ATOM 1527 C CA . ASN A 1 190 ? 10.341 36.858 66.457 1.00 38.00 190 ASN A CA 1
ATOM 1528 C C . ASN A 1 190 ? 9.802 37.104 65.059 1.00 36.85 190 ASN A C 1
ATOM 1529 O O . ASN A 1 190 ? 9.901 38.218 64.537 1.00 35.53 190 ASN A O 1
ATOM 1534 N N . LEU A 1 191 ? 9.207 36.071 64.464 1.00 35.60 191 LEU A N 1
ATOM 1535 C CA . LEU A 1 191 ? 8.777 36.180 63.073 1.00 36.65 191 LEU A CA 1
ATOM 1536 C C . LEU A 1 191 ? 7.776 37.323 62.870 1.00 35.10 191 LEU A C 1
ATOM 1537 O O . LEU A 1 191 ? 7.841 38.038 61.859 1.00 37.02 191 LEU A O 1
ATOM 1542 N N . ALA A 1 192 ? 6.856 37.528 63.817 1.00 36.64 192 ALA A N 1
ATOM 1543 C CA . ALA A 1 192 ? 5.816 38.539 63.595 1.00 38.90 192 ALA A CA 1
ATOM 1544 C C . ALA A 1 192 ? 6.391 39.960 63.621 1.00 39.29 192 ALA A C 1
ATOM 1545 O O . ALA A 1 192 ? 5.933 40.835 62.875 1.00 41.53 192 ALA A O 1
ATOM 1547 N N . ASN A 1 193 ? 7.383 40.212 64.468 1.00 37.82 193 ASN A N 1
ATOM 1548 C CA . ASN A 1 193 ? 7.874 41.579 64.684 1.00 39.09 193 ASN A CA 1
ATOM 1549 C C . ASN A 1 193 ? 9.177 41.908 63.967 1.00 37.59 193 ASN A C 1
ATOM 1550 O O . ASN A 1 193 ? 9.393 43.079 63.615 1.00 38.58 193 ASN A O 1
ATOM 1555 N N . ASP A 1 194 ? 10.056 40.932 63.752 1.00 36.41 194 ASP A N 1
ATOM 1556 C CA . ASP A 1 194 ? 11.419 41.223 63.312 1.00 35.04 194 ASP A CA 1
ATOM 1557 C C . ASP A 1 194 ? 11.532 41.158 61.796 1.00 34.40 194 ASP A C 1
ATOM 1558 O O . ASP A 1 194 ? 10.847 40.380 61.128 1.00 33.34 194 ASP A O 1
ATOM 1563 N N . SER A 1 195 ? 12.383 42.015 61.254 1.00 31.34 195 SER A N 1
ATOM 1564 C CA . SER A 1 195 ? 12.746 41.945 59.848 1.00 32.44 195 SER A CA 1
ATOM 1565 C C . SER A 1 195 ? 13.700 40.778 59.615 1.00 33.25 195 SER A C 1
ATOM 1566 O O . SER A 1 195 ? 14.513 40.440 60.468 1.00 32.91 195 SER A O 1
ATOM 1569 N N . ILE A 1 196 ? 13.623 40.173 58.434 1.00 30.86 196 ILE A N 1
ATOM 1570 C CA . ILE A 1 196 ? 14.610 39.177 58.041 1.00 34.28 196 ILE A CA 1
ATOM 1571 C C . ILE A 1 196 ? 15.186 39.607 56.696 1.00 31.60 196 ILE A C 1
ATOM 1572 O O . ILE A 1 196 ? 14.442 39.877 55.746 1.00 29.39 196 ILE A O 1
ATOM 1577 N N . LYS A 1 197 ? 16.495 39.786 56.661 1.00 31.61 197 LYS A N 1
ATOM 1578 C CA . LYS A 1 197 ? 17.243 40.103 55.456 1.00 29.96 197 LYS A CA 1
ATOM 1579 C C . LYS A 1 197 ? 18.110 38.879 55.174 1.00 29.66 197 LYS A C 1
ATOM 1580 O O . LYS A 1 197 ? 18.917 38.509 56.021 1.00 28.26 197 LYS A O 1
ATOM 1586 N N . ILE A 1 198 ? 17.973 38.306 53.978 1.00 29.09 198 ILE A N 1
ATOM 1587 C CA . ILE A 1 198 ? 18.383 36.936 53.683 1.00 31.24 198 ILE A CA 1
ATOM 1588 C C . ILE A 1 198 ? 19.511 36.955 52.668 1.00 28.84 198 ILE A C 1
ATOM 1589 O O . ILE A 1 198 ? 19.364 37.514 51.569 1.00 26.73 198 ILE A O 1
ATOM 1594 N N . TYR A 1 199 ? 20.619 36.314 53.022 1.00 27.86 199 TYR A N 1
ATOM 1595 C CA . TYR A 1 199 ? 21.734 36.142 52.124 1.00 30.01 199 TYR A CA 1
ATOM 1596 C C . TYR A 1 199 ? 21.615 34.738 51.544 1.00 27.95 199 TYR A C 1
ATOM 1597 O O . TYR A 1 199 ? 21.822 33.749 52.247 1.00 28.25 199 TYR A O 1
ATOM 1606 N N . GLU A 1 200 ? 21.300 34.656 50.263 1.00 27.23 200 GLU A N 1
ATOM 1607 C CA . GLU A 1 200 ? 21.111 33.381 49.581 1.00 28.64 200 GLU A CA 1
ATOM 1608 C C . GLU A 1 200 ? 22.470 32.874 49.101 1.00 31.13 200 GLU A C 1
ATOM 1609 O O . GLU A 1 200 ? 23.110 33.554 48.294 1.00 29.11 200 GLU A O 1
ATOM 1615 N N . ALA A 1 201 ? 22.889 31.674 49.544 1.00 29.50 201 ALA A N 1
ATOM 1616 C CA . ALA A 1 201 ? 24.256 31.200 49.314 1.00 29.54 201 ALA A CA 1
ATOM 1617 C C . ALA A 1 201 ? 24.271 29.722 48.927 1.00 30.93 201 ALA A C 1
ATOM 1618 O O . ALA A 1 201 ? 23.351 28.969 49.228 1.00 27.52 201 ALA A O 1
ATOM 1620 N N . HIS A 1 202 ? 25.371 29.319 48.295 1.00 28.53 202 HIS A N 1
ATOM 1621 C CA . HIS A 1 202 ? 25.599 27.964 47.788 1.00 32.33 202 HIS A CA 1
ATOM 1622 C C . HIS A 1 202 ? 27.028 27.631 48.174 1.00 33.44 202 HIS A C 1
ATOM 1623 O O . HIS A 1 202 ? 27.945 28.362 47.783 1.00 30.80 202 HIS A O 1
ATOM 1630 N N . ILE A 1 203 ? 27.214 26.574 48.962 1.00 31.33 203 ILE A N 1
ATOM 1631 C CA . ILE A 1 203 ? 28.528 26.303 49.572 1.00 31.80 203 ILE A CA 1
ATOM 1632 C C . ILE A 1 203 ? 29.590 26.095 48.491 1.00 32.78 203 ILE A C 1
ATOM 1633 O O . ILE A 1 203 ? 30.729 26.584 48.583 1.00 32.48 203 ILE A O 1
ATOM 1638 N N . GLY A 1 204 ? 29.248 25.299 47.481 1.00 32.61 204 GLY A N 1
ATOM 1639 C CA . GLY A 1 204 ? 30.250 24.837 46.530 1.00 31.34 204 GLY A CA 1
ATOM 1640 C C . GLY A 1 204 ? 30.896 25.971 45.757 1.00 32.95 204 GLY A C 1
ATOM 1641 O O . GLY A 1 204 ? 32.094 25.921 45.445 1.00 31.59 204 GLY A O 1
ATOM 1642 N N . ILE A 1 205 ? 30.112 27.002 45.420 1.00 31.33 205 ILE A N 1
ATOM 1643 C CA . ILE A 1 205 ? 30.651 28.111 44.634 1.00 30.96 205 ILE A CA 1
ATOM 1644 C C . ILE A 1 205 ? 31.223 29.218 45.496 1.00 30.89 205 ILE A C 1
ATOM 1645 O O . ILE A 1 205 ? 31.596 30.274 44.968 1.00 32.55 205 ILE A O 1
ATOM 1650 N N . SER A 1 206 ? 31.340 29.017 46.812 1.00 29.86 206 SER A N 1
ATOM 1651 C CA . SER A 1 206 ? 31.618 30.161 47.686 1.00 33.89 206 SER A CA 1
ATOM 1652 C C . SER A 1 206 ? 33.115 30.491 47.827 1.00 35.17 206 SER A C 1
ATOM 1653 O O . SER A 1 206 ? 33.519 31.062 48.840 1.00 35.31 206 SER A O 1
ATOM 1656 N N . SER A 1 207 ? 33.942 30.183 46.842 1.00 35.74 207 SER A N 1
ATOM 1657 C CA . SER A 1 207 ? 35.340 30.576 46.881 1.00 33.68 207 SER A CA 1
ATOM 1658 C C . SER A 1 207 ? 35.719 31.099 45.502 1.00 35.74 207 SER A C 1
ATOM 1659 O O . SER A 1 207 ? 35.006 30.850 44.529 1.00 34.27 207 SER A O 1
ATOM 1662 N N . PRO A 1 208 ? 36.854 31.806 45.401 1.00 37.39 208 PRO A N 1
ATOM 1663 C CA . PRO A 1 208 ? 37.327 32.251 44.077 1.00 36.62 208 PRO A CA 1
ATOM 1664 C C . PRO A 1 208 ? 37.910 31.134 43.240 1.00 37.10 208 PRO A C 1
ATOM 1665 O O . PRO A 1 208 ? 38.177 31.359 42.053 1.00 36.71 208 PRO A O 1
ATOM 1669 N N . GLU A 1 209 ? 38.046 29.942 43.780 1.00 37.58 209 GLU A N 1
ATOM 1670 C CA . GLU A 1 209 ? 38.689 28.884 43.027 1.00 40.69 209 GLU A CA 1
ATOM 1671 C C . GLU A 1 209 ? 37.674 28.106 42.208 1.00 40.31 209 GLU A C 1
ATOM 1672 O O . GLU A 1 209 ? 36.522 27.955 42.621 1.00 39.55 209 GLU A O 1
ATOM 1678 N N . PRO A 1 210 ? 38.102 27.589 41.043 1.00 39.58 210 PRO A N 1
ATOM 1679 C CA . PRO A 1 210 ? 37.192 26.775 40.211 1.00 41.15 210 PRO A CA 1
ATOM 1680 C C . PRO A 1 210 ? 37.092 25.354 40.748 1.00 37.92 210 PRO A C 1
ATOM 1681 O O . PRO A 1 210 ? 37.676 24.396 40.254 1.00 39.72 210 PRO A O 1
ATOM 1685 N N . LYS A 1 211 ? 36.366 25.198 41.847 1.00 39.45 211 LYS A N 1
ATOM 1686 C CA . LYS A 1 211 ? 36.318 23.904 42.535 1.00 36.34 211 LYS A CA 1
ATOM 1687 C C . LYS A 1 211 ? 35.025 23.873 43.328 1.00 36.09 211 LYS A C 1
ATOM 1688 O O . LYS A 1 211 ? 34.343 24.895 43.440 1.00 34.29 211 LYS A O 1
ATOM 1694 N N . VAL A 1 212 ? 34.717 22.708 43.904 1.00 33.45 212 VAL A N 1
ATOM 1695 C CA . VAL A 1 212 ? 33.657 22.607 44.898 1.00 36.17 212 VAL A CA 1
ATOM 1696 C C . VAL A 1 212 ? 34.262 23.007 46.237 1.00 36.36 212 VAL A C 1
ATOM 1697 O O . VAL A 1 212 ? 34.993 22.229 46.841 1.00 32.99 212 VAL A O 1
ATOM 1701 N N . ALA A 1 213 ? 33.920 24.194 46.731 1.00 33.20 213 ALA A N 1
ATOM 1702 C CA . ALA A 1 213 ? 34.431 24.626 48.028 1.00 34.84 213 ALA A CA 1
ATOM 1703 C C . ALA A 1 213 ? 33.670 23.939 49.149 1.00 33.78 213 ALA A C 1
ATOM 1704 O O . ALA A 1 213 ? 32.584 23.392 48.949 1.00 35.54 213 ALA A O 1
ATOM 1706 N N . SER A 1 214 ? 34.231 23.988 50.348 1.00 33.95 214 SER A N 1
ATOM 1707 C CA . SER A 1 214 ? 33.780 23.100 51.415 1.00 32.15 214 SER A CA 1
ATOM 1708 C C . SER A 1 214 ? 32.961 23.822 52.474 1.00 34.36 214 SER A C 1
ATOM 1709 O O . SER A 1 214 ? 32.942 25.062 52.550 1.00 33.09 214 SER A O 1
ATOM 1712 N N . TYR A 1 215 ? 32.251 23.024 53.284 1.00 32.66 215 TYR A N 1
ATOM 1713 C CA . TYR A 1 215 ? 31.564 23.577 54.458 1.00 32.94 215 TYR A CA 1
ATOM 1714 C C . TYR A 1 215 ? 32.526 24.363 55.337 1.00 34.62 215 TYR A C 1
ATOM 1715 O O . TYR A 1 215 ? 32.217 25.473 55.791 1.00 31.04 215 TYR A O 1
ATOM 1724 N N . LYS A 1 216 ? 33.667 23.754 55.654 1.00 31.36 216 LYS A N 1
ATOM 1725 C CA . LYS A 1 216 ? 34.669 24.399 56.508 1.00 35.94 216 LYS A CA 1
ATOM 1726 C C . LYS A 1 216 ? 35.147 25.721 55.926 1.00 34.11 216 LYS A C 1
ATOM 1727 O O . LYS A 1 216 ? 35.406 26.668 56.670 1.00 33.80 216 LYS A O 1
ATOM 1733 N N . GLU A 1 217 ? 35.325 25.792 54.605 1.00 33.33 217 GLU A N 1
ATOM 1734 C CA . GLU A 1 217 ? 35.778 27.034 53.996 1.00 33.80 217 GLU A CA 1
ATOM 1735 C C . GLU A 1 217 ? 34.717 28.102 54.117 1.00 36.13 217 GLU A C 1
ATOM 1736 O O . GLU A 1 217 ? 35.024 29.278 54.351 1.00 31.85 217 GLU A O 1
ATOM 1742 N N . PHE A 1 218 ? 33.455 27.708 53.964 1.00 32.49 218 PHE A N 1
ATOM 1743 C CA . PHE A 1 218 ? 32.380 28.674 54.117 1.00 32.79 218 PHE A CA 1
ATOM 1744 C C . PHE A 1 218 ? 32.365 29.210 55.532 1.00 31.44 218 PHE A C 1
ATOM 1745 O O . PHE A 1 218 ? 32.275 30.426 55.749 1.00 32.57 218 PHE A O 1
ATOM 1753 N N . THR A 1 219 ? 32.477 28.310 56.513 1.00 31.71 219 THR A N 1
ATOM 1754 C CA . THR A 1 219 ? 32.493 28.742 57.903 1.00 33.01 219 THR A CA 1
ATOM 1755 C C . THR A 1 219 ? 33.619 29.735 58.148 1.00 37.07 219 THR A C 1
ATOM 1756 O O . THR A 1 219 ? 33.425 30.769 58.800 1.00 36.53 219 THR A O 1
ATOM 1760 N N . GLN A 1 220 ? 34.809 29.431 57.626 1.00 35.33 220 GLN A N 1
ATOM 1761 C CA . GLN A 1 220 ? 35.978 30.247 57.932 1.00 37.97 220 GLN A CA 1
ATOM 1762 C C . GLN A 1 220 ? 35.998 31.548 57.133 1.00 34.75 220 GLN A C 1
ATOM 1763 O O . GLN A 1 220 ? 36.363 32.592 57.664 1.00 35.43 220 GLN A O 1
ATOM 1769 N N . ASN A 1 221 ? 35.638 31.511 55.851 1.00 35.21 221 ASN A N 1
ATOM 1770 C CA . ASN A 1 221 ? 35.904 32.635 54.964 1.00 35.30 221 ASN A CA 1
ATOM 1771 C C . ASN A 1 221 ? 34.674 33.411 54.521 1.00 36.47 221 ASN A C 1
ATOM 1772 O O . ASN A 1 221 ? 34.822 34.562 54.104 1.00 36.75 221 ASN A O 1
ATOM 1777 N N . VAL A 1 222 ? 33.482 32.818 54.539 1.00 34.95 222 VAL A N 1
ATOM 1778 C CA . VAL A 1 222 ? 32.294 33.498 54.030 1.00 33.68 222 VAL A CA 1
ATOM 1779 C C . VAL A 1 222 ? 31.405 34.001 55.161 1.00 34.28 222 VAL A C 1
ATOM 1780 O O . VAL A 1 222 ? 30.896 35.122 55.088 1.00 31.74 222 VAL A O 1
ATOM 1784 N N . LEU A 1 223 ? 31.212 33.209 56.219 1.00 32.70 223 LEU A N 1
ATOM 1785 C CA . LEU A 1 223 ? 30.407 33.704 57.339 1.00 33.07 223 LEU A CA 1
ATOM 1786 C C . LEU A 1 223 ? 30.841 35.091 57.805 1.00 32.20 223 LEU A C 1
ATOM 1787 O O . LEU A 1 223 ? 29.961 35.948 57.986 1.00 32.49 223 LEU A O 1
ATOM 1792 N N . PRO A 1 224 ? 32.138 35.396 58.012 1.00 32.45 224 PRO A N 1
ATOM 1793 C CA . PRO A 1 224 ? 32.489 36.768 58.412 1.00 31.87 224 PRO A CA 1
ATOM 1794 C C . PRO A 1 224 ? 32.065 37.823 57.415 1.00 32.19 224 PRO A C 1
ATOM 1795 O O . PRO A 1 224 ? 31.781 38.969 57.805 1.00 34.55 224 PRO A O 1
ATOM 1799 N N . ARG A 1 225 ? 32.078 37.506 56.119 1.00 32.95 225 ARG A N 1
ATOM 1800 C CA . ARG A 1 225 ? 31.630 38.491 55.142 1.00 32.41 225 ARG A CA 1
ATOM 1801 C C . ARG A 1 225 ? 30.143 38.768 55.297 1.00 32.44 225 ARG A C 1
ATOM 1802 O O . ARG A 1 225 ? 29.701 39.914 55.142 1.00 29.22 225 ARG A O 1
ATOM 1810 N N . ILE A 1 226 ? 29.365 37.732 55.627 1.00 31.08 226 ILE A N 1
ATOM 1811 C CA . ILE A 1 226 ? 27.915 37.900 55.746 1.00 32.63 226 ILE A CA 1
ATOM 1812 C C . ILE A 1 226 ? 27.591 38.663 57.011 1.00 32.43 226 ILE A C 1
ATOM 1813 O O . ILE A 1 226 ? 26.706 39.521 57.021 1.00 31.64 226 ILE A O 1
ATOM 1818 N N . LYS A 1 227 ? 28.321 38.373 58.094 1.00 32.41 227 LYS A N 1
ATOM 1819 C CA . LYS A 1 227 ? 28.180 39.160 59.316 1.00 36.23 227 LYS A CA 1
ATOM 1820 C C . LYS A 1 227 ? 28.523 40.627 59.078 1.00 33.08 227 LYS A C 1
ATOM 1821 O O . LYS A 1 227 ? 27.791 41.527 59.529 1.00 33.48 227 LYS A O 1
ATOM 1827 N N . HIS A 1 228 ? 29.621 40.893 58.358 1.00 34.55 228 HIS A N 1
ATOM 1828 C CA . HIS A 1 228 ? 29.961 42.282 58.037 1.00 34.35 228 HIS A CA 1
ATOM 1829 C C . HIS A 1 228 ? 28.809 42.972 57.287 1.00 35.36 228 HIS A C 1
ATOM 1830 O O . HIS A 1 228 ? 28.510 44.150 57.528 1.00 34.03 228 HIS A O 1
ATOM 1837 N N . LEU A 1 229 ? 28.128 42.236 56.392 1.00 33.41 229 LEU A N 1
ATOM 1838 C CA . LEU A 1 229 ? 27.046 42.821 55.598 1.00 33.78 229 LEU A CA 1
ATOM 1839 C C . LEU A 1 229 ? 25.789 43.061 56.411 1.00 33.96 229 LEU A C 1
ATOM 1840 O O . LEU A 1 229 ? 24.944 43.877 56.011 1.00 33.84 229 LEU A O 1
ATOM 1845 N N . GLY A 1 230 ? 25.658 42.411 57.557 1.00 34.51 230 GLY A N 1
ATOM 1846 C CA . GLY A 1 230 ? 24.505 42.684 58.391 1.00 34.76 230 GLY A CA 1
ATOM 1847 C C . GLY A 1 230 ? 23.257 41.918 58.011 1.00 33.77 230 GLY A C 1
ATOM 1848 O O . GLY A 1 230 ? 22.166 42.321 58.424 1.00 31.57 230 GLY A O 1
ATOM 1849 N N . TYR A 1 231 ? 23.376 40.825 57.242 1.00 33.56 231 TYR A N 1
ATOM 1850 C CA . TYR A 1 231 ? 22.195 40.012 56.930 1.00 32.04 231 TYR A CA 1
ATOM 1851 C C . TYR A 1 231 ? 21.716 39.284 58.178 1.00 31.02 231 TYR A C 1
ATOM 1852 O O . TYR A 1 231 ? 22.503 38.931 59.049 1.00 33.05 231 TYR A O 1
ATOM 1861 N N . ASP A 1 232 ? 20.396 39.101 58.280 1.00 30.19 232 ASP A N 1
ATOM 1862 C CA . ASP A 1 232 ? 19.828 38.434 59.440 1.00 32.33 232 ASP A CA 1
ATOM 1863 C C . ASP A 1 232 ? 19.850 36.923 59.303 1.00 29.37 232 ASP A C 1
ATOM 1864 O O . ASP A 1 232 ? 19.717 36.228 60.312 1.00 31.13 232 ASP A O 1
ATOM 1869 N N . ALA A 1 233 ? 19.926 36.421 58.074 1.00 27.65 233 ALA A N 1
ATOM 1870 C CA . ALA A 1 233 ? 19.695 35.018 57.793 1.00 31.80 233 ALA A CA 1
ATOM 1871 C C . ALA A 1 233 ? 20.472 34.655 56.544 1.00 28.58 233 ALA A C 1
ATOM 1872 O O . ALA A 1 233 ? 20.704 35.503 55.671 1.00 31.04 233 ALA A O 1
ATOM 1874 N N . ILE A 1 234 ? 20.853 33.386 56.466 1.00 30.13 234 ILE A N 1
ATOM 1875 C CA . ILE A 1 234 ? 21.438 32.789 55.281 1.00 28.24 234 ILE A CA 1
ATOM 1876 C C . ILE A 1 234 ? 20.467 31.735 54.759 1.00 29.92 234 ILE A C 1
ATOM 1877 O O . ILE A 1 234 ? 20.026 30.879 55.519 1.00 33.22 234 ILE A O 1
ATOM 1882 N N . GLN A 1 235 ? 20.190 31.764 53.459 1.00 29.24 235 GLN A N 1
ATOM 1883 C CA . GLN A 1 235 ? 19.413 30.731 52.776 1.00 31.73 235 GLN A CA 1
ATOM 1884 C C . GLN A 1 235 ? 20.410 29.799 52.082 1.00 30.31 235 GLN A C 1
ATOM 1885 O O . GLN A 1 235 ? 21.050 30.185 51.099 1.00 28.98 235 GLN A O 1
ATOM 1891 N N . LEU A 1 236 ? 20.584 28.586 52.599 1.00 28.73 236 LEU A N 1
ATOM 1892 C CA . LEU A 1 236 ? 21.535 27.643 52.005 1.00 30.01 236 LEU A CA 1
ATOM 1893 C C . LEU A 1 236 ? 20.828 26.851 50.918 1.00 30.44 236 LEU A C 1
ATOM 1894 O O . LEU A 1 236 ? 19.934 26.053 51.212 1.00 29.04 236 LEU A O 1
ATOM 1899 N N . MET A 1 237 ? 21.247 27.042 49.677 1.00 28.41 237 MET A N 1
ATOM 1900 C CA . MET A 1 237 ? 20.781 26.242 48.560 1.00 27.93 237 MET A CA 1
ATOM 1901 C C . MET A 1 237 ? 21.572 24.927 48.496 1.00 30.29 237 MET A C 1
ATOM 1902 O O . MET A 1 237 ? 22.659 24.804 49.068 1.00 27.44 237 MET A O 1
ATOM 1907 N N . ALA A 1 238 ? 21.016 23.948 47.770 1.00 27.81 238 ALA A N 1
ATOM 1908 C CA . ALA A 1 238 ? 21.770 22.772 47.330 1.00 31.01 238 ALA A CA 1
ATOM 1909 C C . ALA A 1 238 ? 22.450 22.034 48.481 1.00 29.17 238 ALA A C 1
ATOM 1910 O O . ALA A 1 238 ? 23.623 21.632 48.387 1.00 33.06 238 ALA A O 1
ATOM 1912 N N . ILE A 1 239 ? 21.737 21.867 49.587 1.00 27.65 239 ILE A N 1
ATOM 1913 C CA . ILE A 1 239 ? 22.242 21.076 50.714 1.00 28.17 239 ILE A CA 1
ATOM 1914 C C . ILE A 1 239 ? 21.724 19.629 50.667 1.00 28.17 239 ILE A C 1
ATOM 1915 O O . ILE A 1 239 ? 22.475 18.681 50.869 1.00 30.09 239 ILE A O 1
ATOM 1920 N N . MET A 1 240 ? 20.428 19.410 50.435 1.00 26.92 240 MET A N 1
ATOM 1921 C CA . MET A 1 240 ? 19.977 18.016 50.250 1.00 28.33 240 MET A CA 1
ATOM 1922 C C . MET A 1 240 ? 20.754 17.348 49.117 1.00 28.08 240 MET A C 1
ATOM 1923 O O . MET A 1 240 ? 20.967 17.957 48.057 1.00 31.99 240 MET A O 1
ATOM 1928 N N . GLU A 1 241 ? 21.224 16.111 49.357 1.00 30.00 241 GLU A N 1
ATOM 1929 C CA . GLU A 1 241 ? 22.125 15.447 48.415 1.00 28.01 241 GLU A CA 1
ATOM 1930 C C . GLU A 1 241 ? 21.537 15.401 47.013 1.00 29.34 241 GLU A C 1
ATOM 1931 O O . GLU A 1 241 ? 20.363 15.076 46.810 1.00 30.89 241 GLU A O 1
ATOM 1937 N N . HIS A 1 242 ? 22.383 15.668 46.037 1.00 28.09 242 HIS A N 1
ATOM 1938 C CA . HIS A 1 242 ? 21.995 15.634 44.639 1.00 30.81 242 HIS A CA 1
ATOM 1939 C C . HIS A 1 242 ? 23.217 15.165 43.878 1.00 32.78 242 HIS A C 1
ATOM 1940 O O . HIS A 1 242 ? 24.299 15.715 44.070 1.00 35.41 242 HIS A O 1
ATOM 1947 N N . ALA A 1 243 ? 23.050 14.149 43.030 1.00 31.91 243 ALA A N 1
ATOM 1948 C CA . ALA A 1 243 ? 24.214 13.621 42.327 1.00 37.08 243 ALA A CA 1
ATOM 1949 C C . ALA A 1 243 ? 24.662 14.557 41.208 1.00 38.59 243 ALA A C 1
ATOM 1950 O O . ALA A 1 243 ? 25.847 14.581 40.860 1.00 38.72 243 ALA A O 1
ATOM 1952 N N . TYR A 1 244 ? 23.753 15.339 40.634 1.00 33.36 244 TYR A N 1
ATOM 1953 C CA . TYR A 1 244 ? 24.084 16.167 39.484 1.00 36.21 244 TYR A CA 1
ATOM 1954 C C . TYR A 1 244 ? 24.298 17.600 39.979 1.00 35.37 244 TYR A C 1
ATOM 1955 O O . TYR A 1 244 ? 23.340 18.329 40.217 1.00 32.16 244 TYR A O 1
ATOM 1964 N N . TYR A 1 245 ? 25.571 17.995 40.122 1.00 35.34 245 TYR A N 1
ATOM 1965 C CA . TYR A 1 245 ? 25.924 19.299 40.679 1.00 32.66 245 TYR A CA 1
ATOM 1966 C C . TYR A 1 245 ? 25.257 20.445 39.922 1.00 34.30 245 TYR A C 1
ATOM 1967 O O . TYR A 1 245 ? 24.758 21.406 40.532 1.00 33.49 245 TYR A O 1
ATOM 1976 N N . ALA A 1 246 ? 25.224 20.365 38.591 1.00 35.39 246 ALA A N 1
ATOM 1977 C CA . ALA A 1 246 ? 24.639 21.475 37.844 1.00 33.29 246 ALA A CA 1
ATOM 1978 C C . ALA A 1 246 ? 23.120 21.573 37.985 1.00 35.05 246 ALA A C 1
ATOM 1979 O O . ALA A 1 246 ? 22.540 22.507 37.428 1.00 34.79 246 ALA A O 1
ATOM 1981 N N . SER A 1 247 ? 22.467 20.668 38.718 1.00 35.28 247 SER A N 1
ATOM 1982 C CA . SER A 1 247 ? 21.056 20.865 39.021 1.00 34.84 247 SER A CA 1
ATOM 1983 C C . SER A 1 247 ? 20.827 21.998 40.017 1.00 34.28 247 SER A C 1
ATOM 1984 O O . SER A 1 247 ? 19.668 22.353 40.278 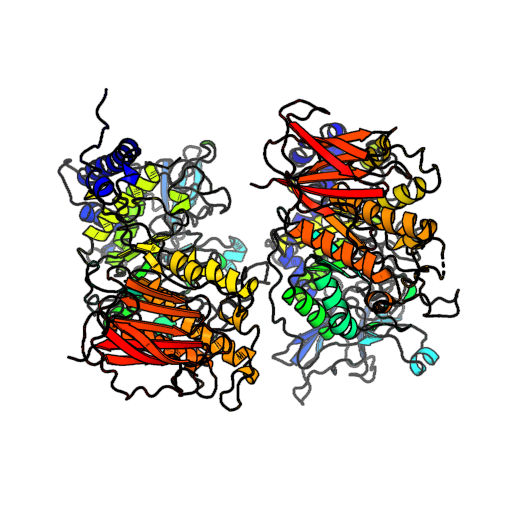1.00 32.01 247 SER A O 1
ATOM 1987 N N . PHE A 1 248 ? 21.886 22.573 40.581 1.00 34.50 248 PHE A N 1
ATOM 1988 C CA . PHE A 1 248 ? 21.761 23.644 41.572 1.00 32.36 248 PHE A CA 1
ATOM 1989 C C . PHE A 1 248 ? 21.067 23.150 42.833 1.00 32.48 248 PHE A C 1
ATOM 1990 O O . PHE A 1 248 ? 20.501 23.952 43.588 1.00 30.91 248 PHE A O 1
ATOM 1998 N N . GLY A 1 249 ? 21.059 21.833 43.055 1.00 29.44 249 GLY A N 1
ATOM 1999 C CA . GLY A 1 249 ? 20.421 21.255 44.222 1.00 28.74 249 GLY A CA 1
ATOM 2000 C C . GLY A 1 249 ? 18.998 20.769 44.009 1.00 32.99 249 GLY A C 1
ATOM 2001 O O . GLY A 1 249 ? 18.418 20.161 44.933 1.00 32.33 249 GLY A O 1
ATOM 2002 N N . TYR A 1 250 ? 18.420 20.974 42.818 1.00 31.40 250 TYR A N 1
ATOM 2003 C CA . TYR A 1 250 ? 16.996 20.704 42.613 1.00 31.91 250 TYR A CA 1
ATOM 2004 C C . TYR A 1 250 ? 16.648 19.275 42.234 1.00 34.19 250 TYR A C 1
ATOM 2005 O O . TYR A 1 250 ? 15.457 18.952 42.218 1.00 31.62 250 TYR A O 1
ATOM 2014 N N . GLN A 1 251 ? 17.615 18.428 41.902 1.00 30.62 251 GLN A N 1
ATOM 2015 C CA . GLN A 1 251 ? 17.368 17.028 41.572 1.00 32.93 251 GLN A CA 1
ATOM 2016 C C . GLN A 1 251 ? 17.841 16.201 42.763 1.00 31.40 251 GLN A C 1
ATOM 2017 O O . GLN A 1 251 ? 18.976 15.733 42.797 1.00 32.21 251 GLN A O 1
ATOM 2023 N N . VAL A 1 252 ? 16.964 16.019 43.751 1.00 30.29 252 VAL A N 1
ATOM 2024 C CA . VAL A 1 252 ? 17.403 15.435 45.013 1.00 30.47 252 VAL A CA 1
ATOM 2025 C C . VAL A 1 252 ? 17.394 13.905 44.899 1.00 34.98 252 VAL A C 1
ATOM 2026 O O . VAL A 1 252 ? 16.440 13.301 44.382 1.00 30.62 252 VAL A O 1
ATOM 2030 N N . THR A 1 253 ? 18.489 13.280 45.343 1.00 31.76 253 THR A N 1
ATOM 2031 C CA . THR A 1 253 ? 18.624 11.832 45.351 1.00 32.87 253 THR A CA 1
ATOM 2032 C C . THR A 1 253 ? 18.437 11.229 46.737 1.00 31.26 253 THR A C 1
ATOM 2033 O O . THR A 1 253 ? 17.830 10.170 46.858 1.00 32.66 253 THR A O 1
ATOM 2037 N N . ASN A 1 254 ? 18.925 11.885 47.789 1.00 31.81 254 ASN A N 1
ATOM 2038 C CA . ASN A 1 254 ? 18.938 11.317 49.143 1.00 31.10 254 ASN A CA 1
ATOM 2039 C C . ASN A 1 254 ? 18.472 12.406 50.105 1.00 29.94 254 ASN A C 1
ATOM 2040 O O . ASN A 1 254 ? 19.248 13.274 50.500 1.00 28.93 254 ASN A O 1
ATOM 2045 N N . PHE A 1 255 ? 17.181 12.362 50.448 1.00 26.34 255 PHE A N 1
ATOM 2046 C CA . PHE A 1 255 ? 16.503 13.464 51.121 1.00 31.06 255 PHE A CA 1
ATOM 2047 C C . PHE A 1 255 ? 17.049 13.719 52.509 1.00 30.04 255 PHE A C 1
ATOM 2048 O O . PHE A 1 255 ? 16.986 14.853 52.982 1.00 27.24 255 PHE A O 1
ATOM 2056 N N . PHE A 1 256 ? 17.597 12.704 53.166 1.00 27.09 256 PHE A N 1
ATOM 2057 C CA . PHE A 1 256 ? 18.070 12.846 54.535 1.00 29.38 256 PHE A CA 1
ATOM 2058 C C . PHE A 1 256 ? 19.582 12.988 54.612 1.00 29.60 256 PHE A C 1
ATOM 2059 O O . PHE A 1 256 ? 20.129 13.038 55.721 1.00 31.09 256 PHE A O 1
ATOM 2067 N N . ALA A 1 257 ? 20.259 13.083 53.474 1.00 27.75 257 ALA A N 1
ATOM 2068 C CA . ALA A 1 257 ? 21.718 13.225 53.445 1.00 30.17 257 ALA A CA 1
ATOM 2069 C C . ALA A 1 257 ? 22.095 14.653 53.038 1.00 31.24 257 ALA A C 1
ATOM 2070 O O . ALA A 1 257 ? 21.782 15.096 51.925 1.00 30.75 257 ALA A O 1
ATOM 2072 N N . ILE A 1 258 ? 22.765 15.377 53.923 1.00 29.38 258 ILE A N 1
ATOM 2073 C CA . ILE A 1 258 ? 23.356 16.636 53.471 1.00 31.78 258 ILE A CA 1
ATOM 2074 C C . ILE A 1 258 ? 24.475 16.302 52.500 1.00 31.24 258 ILE A C 1
ATOM 2075 O O . ILE A 1 258 ? 25.129 15.263 52.626 1.00 32.86 258 ILE A O 1
ATOM 2080 N N . SER A 1 259 ? 24.639 17.136 51.481 1.00 29.67 259 SER A N 1
ATOM 2081 C CA . SER A 1 259 ? 25.513 16.815 50.354 1.00 30.57 259 SER A CA 1
ATOM 2082 C C . SER A 1 259 ? 26.961 16.602 50.804 1.00 32.25 259 SER A C 1
ATOM 2083 O O . SER A 1 259 ? 27.523 17.412 51.545 1.00 30.53 259 SER A O 1
ATOM 2086 N N . SER A 1 260 ? 27.567 15.514 50.324 1.00 29.87 260 SER A N 1
ATOM 2087 C CA . SER A 1 260 ? 28.891 15.114 50.801 1.00 32.97 260 SER A CA 1
ATOM 2088 C C . SER A 1 260 ? 30.015 15.792 50.032 1.00 31.65 260 SER A C 1
ATOM 2089 O O . SER A 1 260 ? 31.160 15.778 50.493 1.00 31.40 260 SER A O 1
ATOM 2092 N N . ARG A 1 261 ? 29.724 16.363 48.858 1.00 31.47 261 ARG A N 1
ATOM 2093 C CA . ARG A 1 261 ? 30.758 17.043 48.089 1.00 32.46 261 ARG A CA 1
ATOM 2094 C C . ARG A 1 261 ? 31.342 18.240 48.841 1.00 34.27 261 ARG A C 1
ATOM 2095 O O . ARG A 1 261 ? 32.468 18.641 48.535 1.00 34.51 261 ARG A O 1
ATOM 2103 N N . TYR A 1 262 ? 30.625 18.804 49.826 1.00 31.67 262 TYR A N 1
ATOM 2104 C CA . TYR A 1 262 ? 31.171 19.916 50.611 1.00 33.96 262 TYR A CA 1
ATOM 2105 C C . TYR A 1 262 ? 31.791 19.491 51.938 1.00 34.03 262 TYR A C 1
ATOM 2106 O O . TYR A 1 262 ? 32.426 20.330 52.584 1.00 32.26 262 TYR A O 1
ATOM 2115 N N . GLY A 1 263 ? 31.649 18.215 52.355 1.00 34.30 263 GLY A N 1
ATOM 2116 C CA . GLY A 1 263 ? 32.205 17.727 53.611 1.00 34.64 263 GLY A CA 1
ATOM 2117 C C . GLY A 1 263 ? 31.222 16.852 54.385 1.00 34.06 263 GLY A C 1
ATOM 2118 O O . GLY A 1 263 ? 30.288 16.263 53.825 1.00 33.24 263 GLY A O 1
ATOM 2119 N N . THR A 1 264 ? 31.447 16.733 55.691 1.00 33.43 264 THR A N 1
ATOM 2120 C CA . THR A 1 264 ? 30.707 15.788 56.513 1.00 37.06 264 THR A CA 1
ATOM 2121 C C . THR A 1 264 ? 29.541 16.458 57.231 1.00 33.78 264 THR A C 1
ATOM 2122 O O . THR A 1 264 ? 29.466 17.683 57.330 1.00 34.87 264 THR A O 1
ATOM 2126 N N . PRO A 1 265 ? 28.611 15.661 57.780 1.00 36.46 265 PRO A N 1
ATOM 2127 C CA . PRO A 1 265 ? 27.522 16.261 58.574 1.00 34.56 265 PRO A CA 1
ATOM 2128 C C . PRO A 1 265 ? 28.029 17.105 59.727 1.00 35.97 265 PRO A C 1
ATOM 2129 O O . PRO A 1 265 ? 27.421 18.128 60.065 1.00 34.40 265 PRO A O 1
ATOM 2133 N N . GLU A 1 266 ? 29.142 16.702 60.334 1.00 35.25 266 GLU A N 1
ATOM 2134 C CA . GLU A 1 266 ? 29.671 17.453 61.457 1.00 37.89 266 GLU A CA 1
ATOM 2135 C C . GLU A 1 266 ? 30.234 18.795 60.993 1.00 34.92 266 GLU A C 1
ATOM 2136 O O . GLU A 1 266 ? 30.244 19.757 61.763 1.00 36.66 266 GLU A O 1
ATOM 2142 N N . ASP A 1 267 ? 30.723 18.876 59.751 1.00 34.23 267 ASP A N 1
ATOM 2143 C CA . ASP A 1 267 ? 31.230 20.145 59.228 1.00 35.24 267 ASP A CA 1
ATOM 2144 C C . ASP A 1 267 ? 30.068 21.117 59.030 1.00 36.11 267 ASP A C 1
ATOM 2145 O O . ASP A 1 267 ? 30.197 22.337 59.265 1.00 33.08 267 ASP A O 1
ATOM 2150 N N . LEU A 1 268 ? 28.929 20.585 58.577 1.00 33.92 268 LEU A N 1
ATOM 2151 C CA . LEU A 1 268 ? 27.778 21.450 58.355 1.00 34.23 268 LEU A CA 1
ATOM 2152 C C . LEU A 1 268 ? 27.183 21.887 59.685 1.00 33.75 268 LEU A C 1
ATOM 2153 O O . LEU A 1 268 ? 26.793 23.047 59.840 1.00 31.39 268 LEU A O 1
ATOM 2158 N N . LYS A 1 269 ? 27.175 20.998 60.678 1.00 31.55 269 LYS A N 1
ATOM 2159 C CA . LYS A 1 269 ? 26.694 21.398 61.995 1.00 34.76 269 LYS A CA 1
ATOM 2160 C C . LYS A 1 269 ? 27.526 22.542 62.540 1.00 35.53 269 LYS A C 1
ATOM 2161 O O . LYS A 1 269 ? 26.986 23.522 63.062 1.00 34.62 269 LYS A O 1
ATOM 2167 N N . GLU A 1 270 ? 28.850 22.427 62.431 1.00 34.09 270 GLU A N 1
ATOM 2168 C CA . GLU A 1 270 ? 29.731 23.494 62.883 1.00 36.18 270 GLU A CA 1
ATOM 2169 C C . GLU A 1 270 ? 29.445 24.795 62.150 1.00 33.96 270 GLU A C 1
ATOM 2170 O O . GLU A 1 270 ? 29.469 25.868 62.753 1.00 34.49 270 GLU A O 1
ATOM 2176 N N . LEU A 1 271 ? 29.165 24.713 60.844 1.00 33.59 271 LEU A N 1
ATOM 2177 C CA . LEU A 1 271 ? 28.846 25.889 60.056 1.00 34.96 271 LEU A CA 1
ATOM 2178 C C . LEU A 1 271 ? 27.624 26.608 60.615 1.00 35.26 271 LEU A C 1
ATOM 2179 O O . LEU A 1 271 ? 27.630 27.836 60.769 1.00 33.58 271 LEU A O 1
ATOM 2184 N N . ILE A 1 272 ? 26.580 25.852 60.952 1.00 31.84 272 ILE A N 1
ATOM 2185 C CA . ILE A 1 272 ? 25.329 26.427 61.425 1.00 34.52 272 ILE A CA 1
ATOM 2186 C C . ILE A 1 272 ? 25.475 26.958 62.847 1.00 34.68 272 ILE A C 1
ATOM 2187 O O . ILE A 1 272 ? 24.962 28.035 63.181 1.00 34.15 272 ILE A O 1
ATOM 2192 N N . ASP A 1 273 ? 26.152 26.194 63.711 1.00 34.53 273 ASP A N 1
ATOM 2193 C CA . ASP A 1 273 ? 26.502 26.666 65.049 1.00 35.66 273 ASP A CA 1
ATOM 2194 C C . ASP A 1 273 ? 27.294 27.978 65.004 1.00 37.61 273 ASP A C 1
ATOM 2195 O O . ASP A 1 273 ? 27.063 28.877 65.819 1.00 36.66 273 ASP A O 1
ATOM 2200 N N . THR A 1 274 ? 28.252 28.098 64.083 1.00 36.32 274 THR A N 1
ATOM 2201 C CA . THR A 1 274 ? 29.031 29.340 64.004 1.00 36.07 274 THR A CA 1
ATOM 2202 C C . THR A 1 274 ? 28.165 30.494 63.523 1.00 37.75 274 THR A C 1
ATOM 2203 O O . THR A 1 274 ? 28.278 31.627 64.021 1.00 37.63 274 THR A O 1
ATOM 2207 N N . ALA A 1 275 ? 27.305 30.239 62.535 1.00 36.36 275 ALA A N 1
ATOM 2208 C CA . ALA A 1 275 ? 26.382 31.286 62.103 1.00 36.78 275 ALA A CA 1
ATOM 2209 C C . ALA A 1 275 ? 25.540 31.762 63.268 1.00 36.25 275 ALA A C 1
ATOM 2210 O O . ALA A 1 275 ? 25.336 32.972 63.452 1.00 35.51 275 ALA A O 1
ATOM 2212 N N . HIS A 1 276 ? 25.048 30.812 64.068 1.00 36.92 276 HIS A N 1
ATOM 2213 C CA . HIS A 1 276 ? 24.241 31.155 65.229 1.00 39.16 276 HIS A CA 1
ATOM 2214 C C . HIS A 1 276 ? 25.025 32.002 66.225 1.00 37.66 276 HIS A C 1
ATOM 2215 O O . HIS A 1 276 ? 24.486 32.954 66.794 1.00 36.42 276 HIS A O 1
ATOM 2222 N N . SER A 1 277 ? 26.291 31.647 66.467 1.00 37.52 277 SER A N 1
ATOM 2223 C CA . SER A 1 277 ? 27.143 32.432 67.350 1.00 38.08 277 SER A CA 1
ATOM 2224 C C . SER A 1 277 ? 27.266 33.889 66.898 1.00 36.69 277 SER A C 1
ATOM 2225 O O . SER A 1 277 ? 27.417 34.791 67.730 1.00 35.31 277 SER A O 1
ATOM 2228 N N . MET A 1 278 ? 27.205 34.145 65.598 1.00 38.47 278 MET A N 1
ATOM 2229 C CA . MET A 1 278 ? 27.253 35.492 65.062 1.00 39.01 278 MET A CA 1
ATOM 2230 C C . MET A 1 278 ? 25.893 36.162 64.957 1.00 38.64 278 MET A C 1
ATOM 2231 O O . MET A 1 278 ? 25.805 37.248 64.383 1.00 37.31 278 MET A O 1
ATOM 2236 N N . GLY A 1 279 ? 24.839 35.554 65.490 1.00 39.47 279 GLY A N 1
ATOM 2237 C CA . GLY A 1 279 ? 23.507 36.144 65.436 1.00 37.30 279 GLY A CA 1
ATOM 2238 C C . GLY A 1 279 ? 22.741 35.903 64.156 1.00 37.21 279 GLY A C 1
ATOM 2239 O O . GLY A 1 279 ? 21.753 36.590 63.914 1.00 37.07 279 GLY A O 1
ATOM 2240 N N . ILE A 1 280 ? 23.147 34.942 63.327 1.00 35.42 280 ILE A N 1
ATOM 2241 C CA . ILE A 1 280 ? 22.590 34.776 61.985 1.00 34.93 280 ILE A CA 1
ATOM 2242 C C . ILE A 1 280 ? 21.797 33.480 61.940 1.00 34.24 280 ILE A C 1
ATOM 2243 O O . ILE A 1 280 ? 22.314 32.418 62.320 1.00 34.74 280 ILE A O 1
ATOM 2248 N N . LEU A 1 281 ? 20.544 33.567 61.475 1.00 34.02 281 LEU A N 1
ATOM 2249 C CA . LEU A 1 281 ? 19.716 32.387 61.247 1.00 32.81 281 LEU A CA 1
ATOM 2250 C C . LEU A 1 281 ? 20.148 31.679 59.977 1.00 33.26 281 LEU A C 1
ATOM 2251 O O . LEU A 1 281 ? 20.664 32.305 59.044 1.00 33.36 281 LEU A O 1
ATOM 2256 N N . VAL A 1 282 ? 19.890 30.369 59.911 1.00 31.39 282 VAL A N 1
ATOM 2257 C CA . VAL A 1 282 ? 20.219 29.597 58.717 1.00 32.33 282 VAL A CA 1
ATOM 2258 C C . VAL A 1 282 ? 18.984 28.836 58.267 1.00 32.29 282 VAL A C 1
ATOM 2259 O O . VAL A 1 282 ? 18.443 28.035 59.034 1.00 33.13 282 VAL A O 1
ATOM 2263 N N . LEU A 1 283 ? 18.590 29.042 57.010 1.00 30.00 283 LEU A N 1
ATOM 2264 C CA . LEU A 1 283 ? 17.425 28.436 56.385 1.00 32.37 283 LEU A CA 1
ATOM 2265 C C . LEU A 1 283 ? 17.895 27.416 55.360 1.00 30.22 283 LEU A C 1
ATOM 2266 O O . LEU A 1 283 ? 18.974 27.568 54.782 1.00 31.73 283 LEU A O 1
ATOM 2271 N N . LEU A 1 284 ? 17.087 26.389 55.115 1.00 29.30 284 LEU A N 1
ATOM 2272 C CA . LEU A 1 284 ? 17.427 25.341 54.161 1.00 30.58 284 LEU A CA 1
ATOM 2273 C C . LEU A 1 284 ? 16.512 25.438 52.951 1.00 28.69 284 LEU A C 1
ATOM 2274 O O . LEU A 1 284 ? 15.304 25.606 53.109 1.00 27.04 284 LEU A O 1
ATOM 2279 N N . ASP A 1 285 ? 17.077 25.316 51.745 1.00 28.64 285 ASP A N 1
ATOM 2280 C CA . ASP A 1 285 ? 16.252 25.047 50.564 1.00 30.43 285 ASP A CA 1
ATOM 2281 C C . ASP A 1 285 ? 15.708 23.625 50.679 1.00 30.93 285 ASP A C 1
ATOM 2282 O O . ASP A 1 285 ? 16.469 22.656 50.645 1.00 31.38 285 ASP A O 1
ATOM 2287 N N . VAL A 1 286 ? 14.400 23.476 50.783 1.00 28.40 286 VAL A N 1
ATOM 2288 C CA . VAL A 1 286 ? 13.772 22.150 50.817 1.00 30.93 286 VAL A CA 1
ATOM 2289 C C . VAL A 1 286 ? 13.122 21.879 49.474 1.00 32.12 286 VAL A C 1
ATOM 2290 O O . VAL A 1 286 ? 12.239 22.634 49.040 1.00 29.50 286 VAL A O 1
ATOM 2294 N N . ILE A 1 287 ? 13.491 20.762 48.848 1.00 27.88 287 ILE A N 1
ATOM 2295 C CA . ILE A 1 287 ? 12.878 20.406 47.578 1.00 28.75 287 ILE A CA 1
ATOM 2296 C C . ILE A 1 287 ? 11.968 19.207 47.857 1.00 30.77 287 ILE A C 1
ATOM 2297 O O . ILE A 1 287 ? 12.423 18.046 47.904 1.00 30.70 287 ILE A O 1
ATOM 2302 N N . HIS A 1 288 ? 10.699 19.490 48.149 1.00 28.11 288 HIS A N 1
ATOM 2303 C CA . HIS A 1 288 ? 9.720 18.428 48.346 1.00 28.90 288 HIS A CA 1
ATOM 2304 C C . HIS A 1 288 ? 8.727 18.363 47.200 1.00 29.84 288 HIS A C 1
ATOM 2305 O O . HIS A 1 288 ? 7.755 17.611 47.275 1.00 32.22 288 HIS A O 1
ATOM 2312 N N . SER A 1 289 ? 8.997 19.079 46.110 1.00 33.24 289 SER A N 1
ATOM 2313 C CA . SER A 1 289 ? 8.094 19.187 44.962 1.00 31.76 289 SER A CA 1
ATOM 2314 C C . SER A 1 289 ? 8.271 18.057 43.952 1.00 31.48 289 SER A C 1
ATOM 2315 O O . SER A 1 289 ? 7.433 17.905 43.061 1.00 29.12 289 SER A O 1
ATOM 2318 N N . HIS A 1 290 ? 9.381 17.323 44.020 1.00 32.39 290 HIS A N 1
ATOM 2319 C CA . HIS A 1 290 ? 9.701 16.276 43.055 1.00 31.73 290 HIS A CA 1
ATOM 2320 C C . HIS A 1 290 ? 10.996 15.617 43.528 1.00 33.64 290 HIS A C 1
ATOM 2321 O O . HIS A 1 290 ? 11.638 16.079 44.474 1.00 31.97 290 HIS A O 1
ATOM 2328 N N . ALA A 1 291 ? 11.367 14.527 42.860 1.00 32.70 291 ALA A N 1
ATOM 2329 C CA . ALA A 1 291 ? 12.576 13.791 43.180 1.00 31.18 291 ALA A CA 1
ATOM 2330 C C . ALA A 1 291 ? 13.295 13.452 41.887 1.00 33.28 291 ALA A C 1
ATOM 2331 O O . ALA A 1 291 ? 12.679 13.337 40.829 1.00 34.10 291 ALA A O 1
ATOM 2333 N N . SER A 1 292 ? 14.618 13.295 41.974 1.00 34.15 292 SER A N 1
ATOM 2334 C CA . SER A 1 292 ? 15.343 12.774 40.826 1.00 34.67 292 SER A CA 1
ATOM 2335 C C . SER A 1 292 ? 14.768 11.420 40.378 1.00 37.47 292 SER A C 1
ATOM 2336 O O . SER A 1 292 ? 14.308 10.601 41.185 1.00 32.87 292 SER A O 1
ATOM 2339 N N . LYS A 1 293 ? 14.802 11.187 39.063 1.00 40.24 293 LYS A N 1
ATOM 2340 C CA . LYS A 1 293 ? 14.399 9.912 38.474 1.00 41.01 293 LYS A CA 1
ATOM 2341 C C . LYS A 1 293 ? 15.422 8.797 38.684 1.00 42.28 293 LYS A C 1
ATOM 2342 O O . LYS A 1 293 ? 15.192 7.682 38.208 1.00 42.45 293 LYS A O 1
ATOM 2348 N N . ASN A 1 294 ? 16.532 9.063 39.369 1.00 38.25 294 ASN A N 1
ATOM 2349 C CA . ASN A 1 294 ? 17.533 8.022 39.583 1.00 41.77 294 ASN A CA 1
ATOM 2350 C C . ASN A 1 294 ? 16.916 6.865 40.362 1.00 40.75 294 ASN A C 1
ATOM 2351 O O . ASN A 1 294 ? 16.211 7.080 41.355 1.00 38.76 294 ASN A O 1
ATOM 2356 N N . SER A 1 295 ? 17.170 5.639 39.912 1.00 41.36 295 SER A N 1
ATOM 2357 C CA . SER A 1 295 ? 17.007 4.484 40.768 1.00 40.01 295 SER A CA 1
ATOM 2358 C C . SER A 1 295 ? 18.346 4.143 41.420 1.00 42.66 295 SER A C 1
ATOM 2359 O O . SER A 1 295 ? 19.404 4.690 41.082 1.00 42.09 295 SER A O 1
ATOM 2362 N N . GLU A 1 296 ? 18.266 3.266 42.414 1.00 40.11 296 GLU A N 1
ATOM 2363 C CA . GLU A 1 296 ? 19.394 2.746 43.184 1.00 40.39 296 GLU A CA 1
ATOM 2364 C C . GLU A 1 296 ? 19.974 3.797 44.119 1.00 39.84 296 GLU A C 1
ATOM 2365 O O . GLU A 1 296 ? 19.916 3.585 45.334 1.00 39.64 296 GLU A O 1
ATOM 2371 N N . ASP A 1 297 ? 20.518 4.924 43.623 1.00 36.19 297 ASP A N 1
ATOM 2372 C CA . ASP A 1 297 ? 20.864 5.992 44.552 1.00 37.48 297 ASP A CA 1
ATOM 2373 C C . ASP A 1 297 ? 19.740 7.003 44.738 1.00 37.42 297 ASP A C 1
ATOM 2374 O O . ASP A 1 297 ? 19.928 7.979 45.463 1.00 39.45 297 ASP A O 1
ATOM 2379 N N . GLY A 1 298 ? 18.587 6.790 44.119 1.00 38.21 298 GLY A N 1
ATOM 2380 C CA . GLY A 1 298 ? 17.414 7.613 44.393 1.00 37.44 298 GLY A CA 1
ATOM 2381 C C . GLY A 1 298 ? 16.226 6.754 44.766 1.00 37.93 298 GLY A C 1
ATOM 2382 O O . GLY A 1 298 ? 16.366 5.566 45.073 1.00 33.77 298 GLY A O 1
ATOM 2383 N N . LEU A 1 299 ? 15.039 7.338 44.750 1.00 34.94 299 LEU A N 1
ATOM 2384 C CA . LEU A 1 299 ? 13.858 6.663 45.225 1.00 31.93 299 LEU A CA 1
ATOM 2385 C C . LEU A 1 299 ? 13.045 6.060 44.103 1.00 34.18 299 LEU A C 1
ATOM 2386 O O . LEU A 1 299 ? 12.032 5.410 44.377 1.00 35.66 299 LEU A O 1
ATOM 2391 N N . ASN A 1 300 ? 13.414 6.311 42.855 1.00 35.61 300 ASN A N 1
ATOM 2392 C CA . ASN A 1 300 ? 12.629 5.789 41.749 1.00 35.02 300 ASN A CA 1
ATOM 2393 C C . ASN A 1 300 ? 12.658 4.269 41.772 1.00 38.50 300 ASN A C 1
ATOM 2394 O O . ASN A 1 300 ? 13.736 3.663 41.872 1.00 36.28 300 ASN A O 1
ATOM 2399 N N . MET A 1 301 ? 11.464 3.659 41.706 1.00 35.17 301 MET A N 1
ATOM 2400 C CA . MET A 1 301 ? 11.290 2.201 41.779 1.00 40.16 301 MET A CA 1
ATOM 2401 C C . MET A 1 301 ? 12.013 1.592 42.979 1.00 37.72 301 MET A C 1
ATOM 2402 O O . MET A 1 301 ? 12.510 0.465 42.900 1.00 37.12 301 MET A O 1
ATOM 2407 N N . PHE A 1 302 ? 12.042 2.326 44.100 1.00 35.55 302 PHE A N 1
ATOM 2408 C CA . PHE A 1 302 ? 12.758 1.894 45.297 1.00 33.45 302 PHE A CA 1
ATOM 2409 C C . PHE A 1 302 ? 12.478 0.440 45.655 1.00 34.02 302 PHE A C 1
ATOM 2410 O O . PHE A 1 302 ? 13.408 -0.355 45.828 1.00 31.78 302 PHE A O 1
ATOM 2418 N N . ASP A 1 303 ? 11.206 0.075 45.811 1.00 35.45 303 ASP A N 1
ATOM 2419 C CA . ASP A 1 303 ? 10.836 -1.279 46.218 1.00 34.39 303 ASP A CA 1
ATOM 2420 C C . ASP A 1 303 ? 10.519 -2.186 45.030 1.00 34.95 303 ASP A C 1
ATOM 2421 O O . ASP A 1 303 ? 9.846 -3.205 45.202 1.00 32.99 303 ASP A O 1
ATOM 2426 N N . GLY A 1 304 ? 10.970 -1.825 43.829 1.00 35.86 304 GLY A N 1
ATOM 2427 C CA . GLY A 1 304 ? 10.629 -2.563 42.633 1.00 38.05 304 GLY A CA 1
ATOM 2428 C C . GLY A 1 304 ? 9.309 -2.183 41.993 1.00 42.60 304 GLY A C 1
ATOM 2429 O O . GLY A 1 304 ? 9.054 -2.593 40.857 1.00 47.10 304 GLY A O 1
ATOM 2430 N N . SER A 1 305 ? 8.462 -1.417 42.669 1.00 38.19 305 SER A N 1
ATOM 2431 C CA . SER A 1 305 ? 7.147 -1.090 42.140 1.00 43.77 305 SER A CA 1
ATOM 2432 C C . SER A 1 305 ? 7.098 0.365 41.670 1.00 46.26 305 SER A C 1
ATOM 2433 O O . SER A 1 305 ? 7.949 1.188 42.016 1.00 44.60 305 SER A O 1
ATOM 2436 N N . ASP A 1 306 ? 6.094 0.676 40.854 1.00 46.94 306 ASP A N 1
ATOM 2437 C CA . ASP A 1 306 ? 5.877 2.040 40.391 1.00 49.50 306 ASP A CA 1
ATOM 2438 C C . ASP A 1 306 ? 4.734 2.729 41.127 1.00 49.12 306 ASP A C 1
ATOM 2439 O O . ASP A 1 306 ? 4.060 3.588 40.550 1.00 53.74 306 ASP A O 1
ATOM 2444 N N . HIS A 1 307 ? 4.489 2.386 42.388 1.00 45.31 307 HIS A N 1
ATOM 2445 C CA . HIS A 1 307 ? 3.512 3.155 43.171 1.00 47.54 307 HIS A CA 1
ATOM 2446 C C . HIS A 1 307 ? 3.858 3.053 44.655 1.00 44.21 307 HIS A C 1
ATOM 2447 O O . HIS A 1 307 ? 3.075 2.620 45.496 1.00 46.34 307 HIS A O 1
ATOM 2454 N N . GLN A 1 308 ? 5.073 3.447 45.006 1.00 35.86 308 GLN A N 1
ATOM 2455 C CA . GLN A 1 308 ? 5.414 3.555 46.406 1.00 32.10 308 GLN A CA 1
ATOM 2456 C C . GLN A 1 308 ? 5.496 5.043 46.761 1.00 32.45 308 GLN A C 1
ATOM 2457 O O . GLN A 1 308 ? 4.516 5.604 47.238 1.00 30.27 308 GLN A O 1
ATOM 2463 N N . TYR A 1 309 ? 6.637 5.693 46.510 1.00 29.90 309 TYR A N 1
ATOM 2464 C CA . TYR A 1 309 ? 6.793 7.122 46.828 1.00 32.62 309 TYR A CA 1
ATOM 2465 C C . TYR A 1 309 ? 6.050 8.025 45.845 1.00 30.87 309 TYR A C 1
ATOM 2466 O O . TYR A 1 309 ? 5.603 9.114 46.222 1.00 29.80 309 TYR A O 1
ATOM 2475 N N . PHE A 1 310 ? 5.916 7.597 44.590 1.00 31.67 310 PHE A N 1
ATOM 2476 C CA . PHE A 1 310 ? 5.470 8.438 43.496 1.00 32.20 310 PHE A CA 1
ATOM 2477 C C . PHE A 1 310 ? 4.176 7.949 42.867 1.00 34.95 310 PHE A C 1
ATOM 2478 O O . PHE A 1 310 ? 3.852 6.767 42.934 1.00 36.56 310 PHE A O 1
ATOM 2486 N N . HIS A 1 311 ? 3.415 8.883 42.284 1.00 33.85 311 HIS A N 1
ATOM 2487 C CA . HIS A 1 311 ? 2.325 8.498 41.398 1.00 37.97 311 HIS A CA 1
ATOM 2488 C C . HIS A 1 311 ? 2.930 7.748 40.232 1.00 41.67 311 HIS A C 1
ATOM 2489 O O . HIS A 1 311 ? 4.031 8.072 39.786 1.00 40.65 311 HIS A O 1
ATOM 2496 N N . SER A 1 312 ? 2.226 6.721 39.767 1.00 43.76 312 SER A N 1
ATOM 2497 C CA . SER A 1 312 ? 2.768 5.848 38.746 1.00 46.30 312 SER A CA 1
ATOM 2498 C C . SER A 1 312 ? 2.886 6.580 37.416 1.00 49.47 312 SER A C 1
ATOM 2499 O O . SER A 1 312 ? 2.247 7.611 37.179 1.00 48.07 312 SER A O 1
ATOM 2502 N N . LEU A 1 313 ? 3.713 6.016 36.534 1.00 49.52 313 LEU A N 1
ATOM 2503 C CA . LEU A 1 313 ? 3.842 6.549 35.185 1.00 52.12 313 LEU A CA 1
ATOM 2504 C C . LEU A 1 313 ? 2.552 6.392 34.395 1.00 54.86 313 LEU A C 1
ATOM 2505 O O . LEU A 1 313 ? 2.227 7.247 33.564 1.00 57.31 313 LEU A O 1
ATOM 2510 N N . THR A 1 314 ? 1.792 5.333 34.647 1.00 52.63 314 THR A N 1
ATOM 2511 C CA . THR A 1 314 ? 0.547 5.157 33.916 1.00 57.64 314 THR A CA 1
ATOM 2512 C C . THR A 1 314 ? -0.589 6.007 34.468 1.00 55.37 314 THR A C 1
ATOM 2513 O O . THR A 1 314 ? -1.599 6.178 33.782 1.00 64.05 314 THR A O 1
ATOM 2517 N N . SER A 1 315 ? -0.450 6.557 35.675 1.00 54.36 315 SER A N 1
ATOM 2518 C CA . SER A 1 315 ? -1.490 7.411 36.229 1.00 52.62 315 SER A CA 1
ATOM 2519 C C . SER A 1 315 ? -1.579 8.757 35.524 1.00 56.77 315 SER A C 1
ATOM 2520 O O . SER A 1 315 ? -2.568 9.471 35.717 1.00 54.44 315 SER A O 1
ATOM 2523 N N . GLY A 1 316 ? -0.563 9.130 34.742 1.00 57.01 316 GLY A N 1
ATOM 2524 C CA . GLY A 1 316 ? -0.474 10.452 34.169 1.00 54.98 316 GLY A CA 1
ATOM 2525 C C . GLY A 1 316 ? -0.088 11.542 35.145 1.00 56.88 316 GLY A C 1
ATOM 2526 O O . GLY A 1 316 ? 0.111 12.685 34.719 1.00 63.32 316 GLY A O 1
ATOM 2527 N N . ARG A 1 317 ? 0.021 11.232 36.439 1.00 51.51 317 ARG A N 1
ATOM 2528 C CA . ARG A 1 317 ? 0.376 12.197 37.471 1.00 49.84 317 ARG A CA 1
ATOM 2529 C C . ARG A 1 317 ? 1.769 11.944 38.048 1.00 42.79 317 ARG A C 1
ATOM 2530 O O . ARG A 1 317 ? 2.080 12.450 39.130 1.00 41.86 317 ARG A O 1
ATOM 2538 N N . GLY A 1 318 ? 2.606 11.164 37.366 1.00 47.17 318 GLY A N 1
ATOM 2539 C CA . GLY A 1 318 ? 3.808 10.649 37.992 1.00 45.19 318 GLY A CA 1
ATOM 2540 C C . GLY A 1 318 ? 5.148 11.237 37.588 1.00 47.30 318 GLY A C 1
ATOM 2541 O O . GLY A 1 318 ? 6.144 11.014 38.284 1.00 43.66 318 GLY A O 1
ATOM 2542 N N . GLU A 1 319 ? 5.209 11.982 36.488 1.00 49.49 319 GLU A N 1
ATOM 2543 C CA . GLU A 1 319 ? 6.458 12.613 36.093 1.00 54.36 319 GLU A CA 1
ATOM 2544 C C . GLU A 1 319 ? 6.228 14.065 35.683 1.00 53.53 319 GLU A C 1
ATOM 2545 O O . GLU A 1 319 ? 5.168 14.435 35.175 1.00 51.44 319 GLU A O 1
ATOM 2551 N N . HIS A 1 320 ? 7.246 14.879 35.914 1.00 53.27 320 HIS A N 1
ATOM 2552 C CA . HIS A 1 320 ? 7.159 16.292 35.601 1.00 54.07 320 HIS A CA 1
ATOM 2553 C C . HIS A 1 320 ? 7.216 16.505 34.091 1.00 56.75 320 HIS A C 1
ATOM 2554 O O . HIS A 1 320 ? 7.929 15.789 33.389 1.00 59.52 320 HIS A O 1
ATOM 2561 N N . PRO A 1 321 ? 6.479 17.484 33.560 1.00 56.91 321 PRO A N 1
ATOM 2562 C CA . PRO A 1 321 ? 6.512 17.711 32.105 1.00 58.80 321 PRO A CA 1
ATOM 2563 C C . PRO A 1 321 ? 7.826 18.290 31.607 1.00 61.75 321 PRO A C 1
ATOM 2564 O O . PRO A 1 321 ? 8.063 18.273 30.391 1.00 67.12 321 PRO A O 1
ATOM 2568 N N . LEU A 1 322 ? 8.689 18.787 32.490 1.00 60.65 322 LEU A N 1
ATOM 2569 C CA . LEU A 1 322 ? 9.921 19.418 32.028 1.00 62.36 322 LEU A CA 1
ATOM 2570 C C . LEU A 1 322 ? 11.155 18.932 32.790 1.00 62.02 322 LEU A C 1
ATOM 2571 O O . LEU A 1 322 ? 12.239 18.839 32.209 1.00 68.71 322 LEU A O 1
ATOM 2573 N N . TRP A 1 323 ? 11.009 18.585 34.071 1.00 59.41 323 TRP A N 1
ATOM 2574 C CA . TRP A 1 323 ? 12.173 18.355 34.921 1.00 60.75 323 TRP A CA 1
ATOM 2575 C C . TRP A 1 323 ? 12.750 16.945 34.837 1.00 66.11 323 TRP A C 1
ATOM 2576 O O . TRP A 1 323 ? 13.856 16.725 35.345 1.00 64.96 323 TRP A O 1
ATOM 2587 N N . ASP A 1 324 ? 12.060 15.988 34.226 1.00 68.23 324 ASP A N 1
ATOM 2588 C CA . ASP A 1 324 ? 12.572 14.619 34.168 1.00 77.61 324 ASP A CA 1
ATOM 2589 C C . ASP A 1 324 ? 12.859 14.108 35.584 1.00 66.52 324 ASP A C 1
ATOM 2590 O O . ASP A 1 324 ? 13.999 13.841 35.994 1.00 63.03 324 ASP A O 1
ATOM 2595 N N . SER A 1 325 ? 11.762 14.005 36.324 1.00 57.42 325 SER A N 1
ATOM 2596 C CA . SER A 1 325 ? 11.711 13.864 37.766 1.00 47.53 325 SER A CA 1
ATOM 2597 C C . SER A 1 325 ? 10.416 13.135 38.075 1.00 47.54 325 SER A C 1
ATOM 2598 O O . SER A 1 325 ? 9.466 13.181 37.288 1.00 50.72 325 SER A O 1
ATOM 2601 N N . ARG A 1 326 ? 10.344 12.545 39.259 1.00 38.68 326 ARG A N 1
ATOM 2602 C CA . ARG A 1 326 ? 9.129 11.852 39.687 1.00 39.01 326 ARG A CA 1
ATOM 2603 C C . ARG A 1 326 ? 8.356 12.701 40.689 1.00 35.38 326 ARG A C 1
ATOM 2604 O O . ARG A 1 326 ? 8.948 13.427 41.487 1.00 34.93 326 ARG A O 1
ATOM 2612 N N . LEU A 1 327 ? 7.036 12.536 40.697 1.00 38.16 327 LEU A N 1
ATOM 2613 C CA . LEU A 1 327 ? 6.132 13.342 41.508 1.00 35.11 327 LEU A CA 1
ATOM 2614 C C . LEU A 1 327 ? 5.573 12.512 42.659 1.00 36.38 327 LEU A C 1
ATOM 2615 O O . LEU A 1 327 ? 5.049 11.403 42.443 1.00 34.46 327 LEU A O 1
ATOM 2620 N N . PHE A 1 328 ? 5.710 13.044 43.875 1.00 32.35 328 PHE A N 1
ATOM 2621 C CA . PHE A 1 328 ? 5.299 12.348 45.086 1.00 30.50 328 PHE A CA 1
ATOM 2622 C C . PHE A 1 328 ? 3.798 12.098 45.124 1.00 33.09 328 PHE A C 1
ATOM 2623 O O . PHE A 1 328 ? 2.975 12.928 44.670 1.00 29.11 328 PHE A O 1
ATOM 2631 N N . ASN A 1 329 ? 3.445 10.952 45.712 1.00 28.57 329 ASN A N 1
ATOM 2632 C CA . ASN A 1 329 ? 2.053 10.681 46.102 1.00 31.32 329 ASN A CA 1
ATOM 2633 C C . ASN A 1 329 ? 1.866 11.187 47.529 1.00 29.11 329 ASN A C 1
ATOM 2634 O O . ASN A 1 329 ? 2.021 10.443 48.494 1.00 27.03 329 ASN A O 1
ATOM 2639 N N . TYR A 1 330 ? 1.489 12.477 47.664 1.00 27.79 330 TYR A N 1
ATOM 2640 C CA . TYR A 1 330 ? 1.283 13.078 48.989 1.00 30.04 330 TYR A CA 1
ATOM 2641 C C . TYR A 1 330 ? 0.123 12.451 49.761 1.00 31.17 330 TYR A C 1
ATOM 2642 O O . TYR A 1 330 ? 0.063 12.583 50.993 1.00 30.84 330 TYR A O 1
ATOM 2651 N N . GLY A 1 331 ? -0.781 11.765 49.084 1.00 29.52 331 GLY A N 1
ATOM 2652 C CA . GLY A 1 331 ? -1.849 11.054 49.780 1.00 32.51 331 GLY A CA 1
ATOM 2653 C C . GLY A 1 331 ? -1.445 9.732 50.440 1.00 33.92 331 GLY A C 1
ATOM 2654 O O . GLY A 1 331 ? -2.242 9.149 51.179 1.00 31.33 331 GLY A O 1
ATOM 2655 N N . SER A 1 332 ? -0.227 9.241 50.208 1.00 31.34 332 SER A N 1
ATOM 2656 C CA . SER A 1 332 ? 0.231 8.046 50.912 1.00 30.68 332 SER A CA 1
ATOM 2657 C C . SER A 1 332 ? 0.702 8.403 52.320 1.00 31.80 332 SER A C 1
ATOM 2658 O O . SER A 1 332 ? 1.546 9.289 52.495 1.00 32.76 332 SER A O 1
ATOM 2661 N N . PHE A 1 333 ? 0.178 7.702 53.331 1.00 31.19 333 PHE A N 1
ATOM 2662 C CA . PHE A 1 333 ? 0.566 8.033 54.704 1.00 31.10 333 PHE A CA 1
ATOM 2663 C C . PHE A 1 333 ? 2.079 7.960 54.901 1.00 29.72 333 PHE A C 1
ATOM 2664 O O . PHE A 1 333 ? 2.655 8.775 55.627 1.00 29.86 333 PHE A O 1
ATOM 2672 N N . GLU A 1 334 ? 2.721 6.929 54.359 1.00 29.82 334 GLU A N 1
ATOM 2673 C CA . GLU A 1 334 ? 4.155 6.795 54.580 1.00 28.89 334 GLU A CA 1
ATOM 2674 C C . GLU A 1 334 ? 4.951 7.895 53.877 1.00 30.48 334 GLU A C 1
ATOM 2675 O O . GLU A 1 334 ? 6.075 8.207 54.301 1.00 28.11 334 GLU A O 1
ATOM 2681 N N . VAL A 1 335 ? 4.441 8.426 52.765 1.00 28.88 335 VAL A N 1
ATOM 2682 C CA . VAL A 1 335 ? 5.112 9.552 52.105 1.00 31.78 335 VAL A CA 1
ATOM 2683 C C . VAL A 1 335 ? 4.970 10.822 52.942 1.00 29.60 335 VAL A C 1
ATOM 2684 O O . VAL A 1 335 ? 5.897 11.634 53.013 1.00 30.39 335 VAL A O 1
ATOM 2688 N N . GLN A 1 336 ? 3.795 11.022 53.562 1.00 28.00 336 GLN A N 1
ATOM 2689 C CA . GLN A 1 336 ? 3.600 12.108 54.522 1.00 29.32 336 GLN A CA 1
ATOM 2690 C C . GLN A 1 336 ? 4.548 11.969 55.691 1.00 31.10 336 GLN A C 1
ATOM 2691 O O . GLN A 1 336 ? 5.166 12.957 56.124 1.00 27.39 336 GLN A O 1
ATOM 2697 N N . ARG A 1 337 ? 4.709 10.742 56.201 1.00 25.17 337 ARG A N 1
ATOM 2698 C CA . ARG A 1 337 ? 5.666 10.523 57.276 1.00 28.68 337 ARG A CA 1
ATOM 2699 C C . ARG A 1 337 ? 7.077 10.872 56.826 1.00 29.70 337 ARG A C 1
ATOM 2700 O O . ARG A 1 337 ? 7.822 11.522 57.555 1.00 28.48 337 ARG A O 1
ATOM 2708 N N . PHE A 1 338 ? 7.474 10.375 55.653 1.00 28.49 338 PHE A N 1
ATOM 2709 C CA . PHE A 1 338 ? 8.815 10.599 55.118 1.00 28.00 338 PHE A CA 1
ATOM 2710 C C . PHE A 1 338 ? 9.137 12.098 55.011 1.00 30.22 338 PHE A C 1
ATOM 2711 O O . PHE A 1 338 ? 10.199 12.562 55.457 1.00 26.79 338 PHE A O 1
ATOM 2719 N N . LEU A 1 339 ? 8.247 12.854 54.387 1.00 27.68 339 LEU A N 1
ATOM 2720 C CA . LEU A 1 339 ? 8.504 14.275 54.139 1.00 30.28 339 LEU A CA 1
ATOM 2721 C C . LEU A 1 339 ? 8.416 15.096 55.417 1.00 29.37 339 LEU A C 1
ATOM 2722 O O . LEU A 1 339 ? 9.260 15.970 55.650 1.00 30.99 339 LEU A O 1
ATOM 2727 N N . LEU A 1 340 ? 7.404 14.846 56.256 1.00 29.51 340 LEU A N 1
ATOM 2728 C CA . LEU A 1 340 ? 7.312 15.612 57.501 1.00 29.29 340 LEU A CA 1
ATOM 2729 C C . LEU A 1 340 ? 8.469 15.285 58.435 1.00 30.88 340 LEU A C 1
ATOM 2730 O O . LEU A 1 340 ? 8.999 16.178 59.106 1.00 29.22 340 LEU A O 1
ATOM 2735 N N . ALA A 1 341 ? 8.880 14.015 58.507 1.00 26.85 341 ALA A N 1
ATOM 2736 C CA . ALA A 1 341 ? 10.038 13.689 59.325 1.00 29.23 341 ALA A CA 1
ATOM 2737 C C . ALA A 1 341 ? 11.286 14.390 58.807 1.00 26.65 341 ALA A C 1
ATOM 2738 O O . ALA A 1 341 ? 12.176 14.731 59.581 1.00 27.98 341 ALA A O 1
ATOM 2740 N N . ASN A 1 342 ? 11.401 14.514 57.489 1.00 26.86 342 ASN A N 1
ATOM 2741 C CA . ASN A 1 342 ? 12.540 15.180 56.882 1.00 29.31 342 ASN A CA 1
ATOM 2742 C C . ASN A 1 342 ? 12.663 16.619 57.387 1.00 28.72 342 ASN A C 1
ATOM 2743 O O . ASN A 1 342 ? 13.764 17.082 57.730 1.00 26.98 342 ASN A O 1
ATOM 2748 N N . LEU A 1 343 ? 11.528 17.316 57.526 1.00 25.46 343 LEU A N 1
ATOM 2749 C CA . LEU A 1 343 ? 11.563 18.697 58.013 1.00 30.35 343 LEU A CA 1
ATOM 2750 C C . LEU A 1 343 ? 12.019 18.751 59.464 1.00 31.61 343 LEU A C 1
ATOM 2751 O O . LEU A 1 343 ? 12.857 19.592 59.829 1.00 29.65 343 LEU A O 1
ATOM 2756 N N . ALA A 1 344 ? 11.463 17.868 60.318 1.00 28.74 344 ALA A N 1
ATOM 2757 C CA . ALA A 1 344 ? 11.883 17.861 61.721 1.00 28.92 344 ALA A CA 1
ATOM 2758 C C . ALA A 1 344 ? 13.352 17.454 61.874 1.00 33.15 344 ALA A C 1
ATOM 2759 O O . ALA A 1 344 ? 14.061 17.965 62.758 1.00 32.15 344 ALA A O 1
ATOM 2761 N N . TYR A 1 345 ? 13.816 16.540 61.024 1.00 28.68 345 TYR A N 1
ATOM 2762 C CA . TYR A 1 345 ? 15.213 16.113 61.041 1.00 30.33 345 TYR A CA 1
ATOM 2763 C C . TYR A 1 345 ? 16.139 17.325 60.844 1.00 29.92 345 TYR A C 1
ATOM 2764 O O . TYR A 1 345 ? 17.081 17.561 61.615 1.00 29.16 345 TYR A O 1
ATOM 2773 N N . TYR A 1 346 ? 15.852 18.135 59.824 1.00 29.84 346 TYR A N 1
ATOM 2774 C CA . TYR A 1 346 ? 16.717 19.276 59.507 1.00 31.90 346 TYR A CA 1
ATOM 2775 C C . TYR A 1 346 ? 16.633 20.378 60.560 1.00 30.93 346 TYR A C 1
ATOM 2776 O O . TYR A 1 346 ? 17.652 21.002 60.891 1.00 33.12 346 TYR A O 1
ATOM 2785 N N . ILE A 1 347 ? 15.441 20.624 61.119 1.00 31.30 347 ILE A N 1
ATOM 2786 C CA . ILE A 1 347 ? 15.339 21.589 62.212 1.00 33.99 347 ILE A CA 1
ATOM 2787 C C . ILE A 1 347 ? 16.065 21.074 63.449 1.00 33.90 347 ILE A C 1
ATOM 2788 O O . ILE A 1 347 ? 16.769 21.823 64.135 1.00 33.04 347 ILE A O 1
ATOM 2793 N N . ASP A 1 348 ? 15.905 19.792 63.765 1.00 33.17 348 ASP A N 1
ATOM 2794 C CA . ASP A 1 348 ? 16.384 19.268 65.044 1.00 32.67 348 ASP A CA 1
ATOM 2795 C C . ASP A 1 348 ? 17.859 18.872 64.984 1.00 33.92 348 ASP A C 1
ATOM 2796 O O . ASP A 1 348 ? 18.629 19.213 65.880 1.00 34.84 348 ASP A O 1
ATOM 2801 N N . VAL A 1 349 ? 18.251 18.098 63.971 1.00 32.39 349 VAL A N 1
ATOM 2802 C CA . VAL A 1 349 ? 19.593 17.494 63.973 1.00 34.73 349 VAL A CA 1
ATOM 2803 C C . VAL A 1 349 ? 20.625 18.509 63.481 1.00 35.53 349 VAL A C 1
ATOM 2804 O O . VAL A 1 349 ? 21.766 18.522 63.960 1.00 35.86 349 VAL A O 1
ATOM 2808 N N . TYR A 1 350 ? 20.249 19.392 62.551 1.00 34.71 350 TYR A N 1
ATOM 2809 C CA . TYR A 1 350 ? 21.193 20.390 62.045 1.00 34.14 350 TYR A CA 1
ATOM 2810 C C . TYR A 1 350 ? 20.922 21.804 62.550 1.00 35.55 350 TYR A C 1
ATOM 2811 O O . TYR A 1 350 ? 21.751 22.692 62.324 1.00 33.66 350 TYR A O 1
ATOM 2820 N N . GLN A 1 351 ? 19.799 22.030 63.240 1.00 32.97 351 GLN A N 1
ATOM 2821 C CA . GLN A 1 351 ? 19.467 23.342 63.826 1.00 35.91 351 GLN A CA 1
ATOM 2822 C C . GLN A 1 351 ? 19.288 24.411 62.763 1.00 33.52 351 GLN A C 1
ATOM 2823 O O . GLN A 1 351 ? 19.580 25.598 62.980 1.00 33.18 351 GLN A O 1
ATOM 2829 N N . PHE A 1 352 ? 18.809 24.012 61.595 1.00 32.24 352 PHE A N 1
ATOM 2830 C CA . PHE A 1 352 ? 18.267 24.995 60.689 1.00 31.26 352 PHE A CA 1
ATOM 2831 C C . PHE A 1 352 ? 17.120 25.720 61.389 1.00 34.30 352 PHE A C 1
ATOM 2832 O O . PHE A 1 352 ? 16.475 25.174 62.297 1.00 32.54 352 PHE A O 1
ATOM 2840 N N . ASP A 1 353 ? 16.876 26.967 60.971 1.00 31.30 353 ASP A N 1
ATOM 2841 C CA . ASP A 1 353 ? 15.861 27.791 61.612 1.00 33.55 353 ASP A CA 1
ATOM 2842 C C . ASP A 1 353 ? 14.582 27.932 60.786 1.00 30.71 353 ASP A C 1
ATOM 2843 O O . ASP A 1 353 ? 13.671 28.651 61.196 1.00 30.73 353 ASP A O 1
ATOM 2848 N N . GLY A 1 354 ? 14.503 27.285 59.636 1.00 30.93 354 GLY A N 1
ATOM 2849 C CA . GLY A 1 354 ? 13.350 27.397 58.774 1.00 31.30 354 GLY A CA 1
ATOM 2850 C C . GLY A 1 354 ? 13.730 26.985 57.367 1.00 29.57 354 GLY A C 1
ATOM 2851 O O . GLY A 1 354 ? 14.844 26.540 57.107 1.00 28.39 354 GLY A O 1
ATOM 2852 N N . PHE A 1 355 ? 12.796 27.189 56.460 1.00 27.30 355 PHE A N 1
ATOM 2853 C CA . PHE A 1 355 ? 12.904 26.578 55.154 1.00 27.93 355 PHE A CA 1
ATOM 2854 C C . PHE A 1 355 ? 12.427 27.509 54.070 1.00 27.22 355 PHE A C 1
ATOM 2855 O O . PHE A 1 355 ? 11.490 28.285 54.264 1.00 28.41 355 PHE A O 1
ATOM 2863 N N . ARG A 1 356 ? 12.972 27.318 52.886 1.00 28.60 356 ARG A N 1
ATOM 2864 C CA . ARG A 1 356 ? 12.332 27.780 51.669 1.00 28.91 356 ARG A CA 1
ATOM 2865 C C . ARG A 1 356 ? 11.895 26.548 50.890 1.00 31.29 356 ARG A C 1
ATOM 2866 O O . ARG A 1 356 ? 12.720 25.663 50.615 1.00 29.02 356 ARG A O 1
ATOM 2874 N N . PHE A 1 357 ? 10.583 26.444 50.595 1.00 30.16 357 PHE A N 1
ATOM 2875 C CA . PHE A 1 357 ? 10.042 25.310 49.842 1.00 29.48 357 PHE A CA 1
ATOM 2876 C C . PHE A 1 357 ? 10.133 25.660 48.359 1.00 32.19 357 PHE A C 1
ATOM 2877 O O . PHE A 1 357 ? 9.446 26.569 47.882 1.00 29.38 357 PHE A O 1
ATOM 2885 N N . ASP A 1 358 ? 10.979 24.959 47.628 1.00 26.58 358 ASP A N 1
ATOM 2886 C CA . ASP A 1 358 ? 11.121 25.195 46.198 1.00 30.70 358 ASP A CA 1
ATOM 2887 C C . ASP A 1 358 ? 10.036 24.459 45.425 1.00 31.90 358 ASP A C 1
ATOM 2888 O O . ASP A 1 358 ? 9.469 23.479 45.901 1.00 32.25 358 ASP A O 1
ATOM 2893 N N . GLY A 1 359 ? 9.751 24.935 44.213 1.00 32.23 359 GLY A N 1
ATOM 2894 C CA . GLY A 1 359 ? 8.813 24.221 43.369 1.00 33.63 359 GLY A CA 1
ATOM 2895 C C . GLY A 1 359 ? 7.368 24.282 43.831 1.00 34.89 359 GLY A C 1
ATOM 2896 O O . GLY A 1 359 ? 6.582 23.374 43.526 1.00 31.52 359 GLY A O 1
ATOM 2897 N N . VAL A 1 360 ? 6.987 25.314 44.579 1.00 29.03 360 VAL A N 1
ATOM 2898 C CA . VAL A 1 360 ? 5.612 25.313 45.081 1.00 33.16 360 VAL A CA 1
ATOM 2899 C C . VAL A 1 360 ? 4.598 25.438 43.947 1.00 34.77 360 VAL A C 1
ATOM 2900 O O . VAL A 1 360 ? 3.549 24.788 43.991 1.00 32.21 360 VAL A O 1
ATOM 2904 N N . THR A 1 361 ? 4.891 26.195 42.888 1.00 32.89 361 THR A N 1
ATOM 2905 C CA . THR A 1 361 ? 3.917 26.243 41.794 1.00 35.49 361 THR A CA 1
ATOM 2906 C C . THR A 1 361 ? 3.732 24.861 41.139 1.00 37.26 361 THR A C 1
ATOM 2907 O O . THR A 1 361 ? 2.624 24.495 40.719 1.00 33.11 361 THR A O 1
ATOM 2911 N N . SER A 1 362 ? 4.804 24.079 41.035 1.00 34.26 362 SER A N 1
ATOM 2912 C CA . SER A 1 362 ? 4.653 22.732 40.496 1.00 38.52 362 SER A CA 1
ATOM 2913 C C . SER A 1 362 ? 3.785 21.868 41.406 1.00 37.15 362 SER A C 1
ATOM 2914 O O . SER A 1 362 ? 3.026 21.024 40.918 1.00 38.92 362 SER A O 1
ATOM 2917 N N . MET A 1 363 ? 3.889 22.051 42.730 1.00 36.42 363 MET A N 1
ATOM 2918 C CA . MET A 1 363 ? 3.081 21.258 43.657 1.00 37.40 363 MET A CA 1
ATOM 2919 C C . MET A 1 363 ? 1.598 21.658 43.578 1.00 40.24 363 MET A C 1
ATOM 2920 O O . MET A 1 363 ? 0.706 20.787 43.581 1.00 38.54 363 MET A O 1
ATOM 2925 N N . LEU A 1 364 ? 1.308 22.979 43.505 1.00 32.10 364 LEU A N 1
ATOM 2926 C CA . LEU A 1 364 ? -0.064 23.454 43.730 1.00 35.00 364 LEU A CA 1
ATOM 2927 C C . LEU A 1 364 ? -1.037 23.016 42.632 1.00 35.29 364 LEU A C 1
ATOM 2928 O O . LEU A 1 364 ? -2.258 22.902 42.881 1.00 35.61 364 LEU A O 1
ATOM 2933 N N . TYR A 1 365 ? -0.558 22.869 41.399 1.00 35.61 365 TYR A N 1
ATOM 2934 C CA . TYR A 1 365 ? -1.448 22.761 40.246 1.00 39.01 365 TYR A CA 1
ATOM 2935 C C . TYR A 1 365 ? -1.276 21.430 39.543 1.00 40.96 365 TYR A C 1
ATOM 2936 O O . TYR A 1 365 ? -0.153 20.970 39.324 1.00 38.73 365 TYR A O 1
ATOM 2945 N N . LEU A 1 366 ? -2.414 20.845 39.168 1.00 38.76 366 LEU A N 1
ATOM 2946 C CA . LEU A 1 366 ? -2.403 19.539 38.530 1.00 44.41 366 LEU A CA 1
ATOM 2947 C C . LEU A 1 366 ? -1.599 19.555 37.241 1.00 48.28 366 LEU A C 1
ATOM 2948 O O . LEU A 1 366 ? -1.002 18.538 36.879 1.00 47.80 366 LEU A O 1
ATOM 2953 N N . HIS A 1 367 ? -1.503 20.701 36.569 1.00 49.79 367 HIS A N 1
ATOM 2954 C CA . HIS A 1 367 ? -0.633 20.801 35.403 1.00 54.73 367 HIS A CA 1
ATOM 2955 C C . HIS A 1 367 ? 0.683 21.530 35.699 1.00 51.25 367 HIS A C 1
ATOM 2956 O O . HIS A 1 367 ? 1.409 21.882 34.766 1.00 51.18 367 HIS A O 1
ATOM 2963 N N . HIS A 1 368 ? 1.004 21.729 36.978 1.00 44.82 368 HIS A N 1
ATOM 2964 C CA . HIS A 1 368 ? 2.320 22.200 37.437 1.00 44.58 368 HIS A CA 1
ATOM 2965 C C . HIS A 1 368 ? 2.704 23.583 36.906 1.00 47.91 368 HIS A C 1
ATOM 2966 O O . HIS A 1 368 ? 3.887 23.930 36.877 1.00 47.74 368 HIS A O 1
ATOM 2973 N N . GLY A 1 369 ? 1.734 24.409 36.522 1.00 50.55 369 GLY A N 1
ATOM 2974 C CA . GLY A 1 369 ? 2.098 25.712 35.973 1.00 54.62 369 GLY A CA 1
ATOM 2975 C C . GLY A 1 369 ? 2.703 25.617 34.589 1.00 61.11 369 GLY A C 1
ATOM 2976 O O . GLY A 1 369 ? 3.440 26.520 34.175 1.00 62.97 369 GLY A O 1
ATOM 2977 N N . VAL A 1 370 ? 2.369 24.550 33.856 1.00 60.41 370 VAL A N 1
ATOM 2978 C CA . VAL A 1 370 ? 2.924 24.159 32.557 1.00 66.62 370 VAL A CA 1
ATOM 2979 C C . VAL A 1 370 ? 4.438 24.099 32.613 1.00 66.03 370 VAL A C 1
ATOM 2980 O O . VAL A 1 370 ? 4.983 23.093 33.060 1.00 62.91 370 VAL A O 1
ATOM 2984 N N . GLY A 1 390 ? -6.683 23.866 37.656 1.00 53.46 390 GLY A N 1
ATOM 2985 C CA . GLY A 1 390 ? -7.073 23.100 38.826 1.00 42.69 390 GLY A CA 1
ATOM 2986 C C . GLY A 1 390 ? -5.971 22.922 39.863 1.00 41.26 390 GLY A C 1
ATOM 2987 O O . GLY A 1 390 ? -4.834 22.599 39.537 1.00 39.97 390 GLY A O 1
ATOM 2988 N N . VAL A 1 391 ? -6.330 23.122 41.123 1.00 39.71 391 VAL A N 1
ATOM 2989 C CA . VAL A 1 391 ? -5.403 22.996 42.240 1.00 37.50 391 VAL A CA 1
ATOM 2990 C C . VAL A 1 391 ? -5.289 21.534 42.658 1.00 37.14 391 VAL A C 1
ATOM 2991 O O . VAL A 1 391 ? -6.283 20.804 42.685 1.00 35.04 391 VAL A O 1
ATOM 2995 N N . ASP A 1 392 ? -4.073 21.102 42.986 1.00 34.63 392 ASP A N 1
ATOM 2996 C CA . ASP A 1 392 ? -3.807 19.742 43.466 1.00 33.57 392 ASP A CA 1
ATOM 2997 C C . ASP A 1 392 ? -4.013 19.746 44.976 1.00 31.91 392 ASP A C 1
ATOM 2998 O O . ASP A 1 392 ? -3.125 20.162 45.739 1.00 29.44 392 ASP A O 1
ATOM 3003 N N . HIS A 1 393 ? -5.173 19.261 45.413 1.00 29.71 393 HIS A N 1
ATOM 3004 C CA . HIS A 1 393 ? -5.554 19.369 46.817 1.00 29.51 393 HIS A CA 1
ATOM 3005 C C . HIS A 1 393 ? -4.619 18.588 47.722 1.00 31.52 393 HIS A C 1
ATOM 3006 O O . HIS A 1 393 ? -4.451 18.941 48.901 1.00 29.83 393 HIS A O 1
ATOM 3013 N N . GLU A 1 394 ? -4.016 17.507 47.205 1.00 27.02 394 GLU A N 1
ATOM 3014 C CA . GLU A 1 394 ? -3.206 16.664 48.062 1.00 30.23 394 GLU A CA 1
ATOM 3015 C C . GLU A 1 394 ? -1.851 17.326 48.293 1.00 27.41 394 GLU A C 1
ATOM 3016 O O . GLU A 1 394 ? -1.342 17.344 49.416 1.00 26.40 394 GLU A O 1
ATOM 3022 N N . ALA A 1 395 ? -1.281 17.902 47.248 1.00 26.09 395 ALA A N 1
ATOM 3023 C CA . ALA A 1 395 ? -0.003 18.619 47.439 1.00 30.92 395 ALA A CA 1
ATOM 3024 C C . ALA A 1 395 ? -0.186 19.851 48.316 1.00 26.40 395 ALA A C 1
ATOM 3025 O O . ALA A 1 395 ? 0.677 20.166 49.139 1.00 27.23 395 ALA A O 1
ATOM 3027 N N . LEU A 1 396 ? -1.312 20.571 48.166 1.00 29.59 396 LEU A N 1
ATOM 3028 C CA . LEU A 1 396 ? -1.544 21.741 49.018 1.00 28.92 396 LEU A CA 1
ATOM 3029 C C . LEU A 1 396 ? -1.732 21.314 50.464 1.00 28.30 396 LEU A C 1
ATOM 3030 O O . LEU A 1 396 ? -1.244 21.970 51.386 1.00 27.16 396 LEU A O 1
ATOM 3035 N N . ALA A 1 397 ? -2.404 20.180 50.681 1.00 26.80 397 ALA A N 1
ATOM 3036 C CA . ALA A 1 397 ? -2.640 19.730 52.046 1.00 29.85 397 ALA A CA 1
ATOM 3037 C C . ALA A 1 397 ? -1.336 19.336 52.712 1.00 28.04 397 ALA A C 1
ATOM 3038 O O . ALA A 1 397 ? -1.149 19.584 53.914 1.00 28.62 397 ALA A O 1
ATOM 3040 N N . TYR A 1 398 ? -0.421 18.708 51.953 1.00 25.79 398 TYR A N 1
ATOM 3041 C CA . TYR A 1 398 ? 0.904 18.429 52.493 1.00 26.92 398 TYR A CA 1
ATOM 3042 C C . TYR A 1 398 ? 1.621 19.737 52.892 1.00 25.93 398 TYR A C 1
ATOM 3043 O O . TYR A 1 398 ? 2.181 19.846 53.989 1.00 26.99 398 TYR A O 1
ATOM 3052 N N . LEU A 1 399 ? 1.594 20.754 52.030 1.00 25.27 399 LEU A N 1
ATOM 3053 C CA . LEU A 1 399 ? 2.227 22.024 52.416 1.00 27.15 399 LEU A CA 1
ATOM 3054 C C . LEU A 1 399 ? 1.5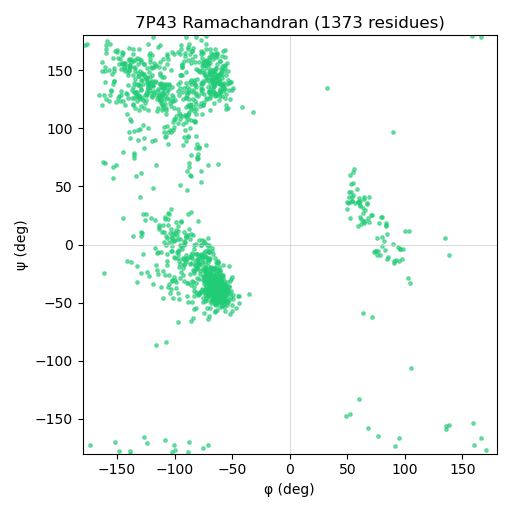82 22.617 53.656 1.00 30.97 399 LEU A C 1
ATOM 3055 O O . LEU A 1 399 ? 2.261 23.245 54.469 1.00 29.71 399 LEU A O 1
ATOM 3060 N N . MET A 1 400 ? 0.257 22.457 53.810 1.00 27.23 400 MET A N 1
ATOM 3061 C CA . MET A 1 400 ? -0.376 22.961 55.013 1.00 31.15 400 MET A CA 1
ATOM 3062 C C . MET A 1 400 ? 0.085 22.224 56.250 1.00 31.06 400 MET A C 1
ATOM 3063 O O . MET A 1 400 ? 0.281 22.846 57.303 1.00 30.99 400 MET A O 1
ATOM 3068 N N . LEU A 1 401 ? 0.210 20.889 56.157 1.00 28.30 401 LEU A N 1
ATOM 3069 C CA . LEU A 1 401 ? 0.805 20.118 57.243 1.00 26.01 401 LEU A CA 1
ATOM 3070 C C . LEU A 1 401 ? 2.238 20.539 57.501 1.00 27.80 401 LEU A C 1
ATOM 3071 O O . LEU A 1 401 ? 2.686 20.589 58.656 1.00 28.75 401 LEU A O 1
ATOM 3076 N N . ALA A 1 402 ? 3.009 20.716 56.434 1.00 25.16 402 ALA A N 1
ATOM 3077 C CA . ALA A 1 402 ? 4.414 21.110 56.591 1.00 29.63 402 ALA A CA 1
ATOM 3078 C C . ALA A 1 402 ? 4.530 22.407 57.396 1.00 29.04 402 ALA A C 1
ATOM 3079 O O . ALA A 1 402 ? 5.394 22.527 58.278 1.00 29.32 402 ALA A O 1
ATOM 3081 N N . ASN A 1 403 ? 3.639 23.370 57.138 1.00 28.73 403 ASN A N 1
ATOM 3082 C CA . ASN A 1 403 ? 3.692 24.617 57.892 1.00 29.42 403 ASN A CA 1
ATOM 3083 C C . ASN A 1 403 ? 3.257 24.416 59.336 1.00 32.15 403 ASN A C 1
ATOM 3084 O O . ASN A 1 403 ? 3.859 24.998 60.243 1.00 33.92 403 ASN A O 1
ATOM 3089 N N . ASP A 1 404 ? 2.227 23.589 59.577 1.00 29.61 404 ASP A N 1
ATOM 3090 C CA . ASP A 1 404 ? 1.834 23.286 60.951 1.00 30.80 404 ASP A CA 1
ATOM 3091 C C . ASP A 1 404 ? 3.038 22.759 61.729 1.00 32.82 404 ASP A C 1
ATOM 3092 O O . ASP A 1 404 ? 3.295 23.141 62.880 1.00 32.96 404 ASP A O 1
ATOM 3097 N N . LEU A 1 405 ? 3.767 21.836 61.110 1.00 29.78 405 LEU A N 1
ATOM 3098 C CA . LEU A 1 405 ? 4.863 21.181 61.806 1.00 30.48 405 LEU A CA 1
ATOM 3099 C C . LEU A 1 405 ? 6.002 22.160 62.060 1.00 32.89 405 LEU A C 1
ATOM 3100 O O . LEU A 1 405 ? 6.523 22.254 63.184 1.00 30.87 405 LEU A O 1
ATOM 3105 N N . VAL A 1 406 ? 6.439 22.867 61.020 1.00 28.60 406 VAL A N 1
ATOM 3106 C CA . VAL A 1 406 ? 7.588 23.752 61.210 1.00 32.82 406 VAL A CA 1
ATOM 3107 C C . VAL A 1 406 ? 7.261 24.830 62.233 1.00 34.05 406 VAL A C 1
ATOM 3108 O O . VAL A 1 406 ? 8.094 25.180 63.074 1.00 32.88 406 VAL A O 1
ATOM 3112 N N . HIS A 1 407 ? 6.037 25.359 62.207 1.00 33.29 407 HIS A N 1
ATOM 3113 C CA . HIS A 1 407 ? 5.726 26.410 63.174 1.00 34.01 407 HIS A CA 1
ATOM 3114 C C . HIS A 1 407 ? 5.556 25.848 64.578 1.00 36.21 407 HIS A C 1
ATOM 3115 O O . HIS A 1 407 ? 5.834 26.551 65.553 1.00 34.83 407 HIS A O 1
ATOM 3122 N N . ASP A 1 408 ? 5.147 24.570 64.706 1.00 32.84 408 ASP A N 1
ATOM 3123 C CA . ASP A 1 408 ? 5.148 23.915 66.012 1.00 34.98 408 ASP A CA 1
ATOM 3124 C C . ASP A 1 408 ? 6.571 23.641 66.516 1.00 35.08 408 ASP A C 1
ATOM 3125 O O . ASP A 1 408 ? 6.808 23.631 67.732 1.00 35.24 408 ASP A O 1
ATOM 3130 N N . LEU A 1 409 ? 7.514 23.352 65.619 1.00 34.82 409 LEU A N 1
ATOM 3131 C CA . LEU A 1 409 ? 8.875 23.020 66.064 1.00 34.63 409 LEU A CA 1
ATOM 3132 C C . LEU A 1 409 ? 9.587 24.215 66.694 1.00 36.60 409 LEU A C 1
ATOM 3133 O O . LEU A 1 409 ? 10.377 24.040 67.626 1.00 37.77 409 LEU A O 1
ATOM 3138 N N . LEU A 1 410 ? 9.345 25.422 66.190 1.00 35.20 410 LEU A N 1
ATOM 3139 C CA . LEU A 1 410 ? 10.027 26.628 66.668 1.00 36.63 410 LEU A CA 1
ATOM 3140 C C . LEU A 1 410 ? 8.980 27.717 66.826 1.00 36.82 410 LEU A C 1
ATOM 3141 O O . LEU A 1 410 ? 8.821 28.577 65.954 1.00 37.48 410 LEU A O 1
ATOM 3146 N N . PRO A 1 411 ? 8.210 27.685 67.911 1.00 37.43 411 PRO A N 1
ATOM 3147 C CA . PRO A 1 411 ? 7.032 28.560 68.011 1.00 41.69 411 PRO A CA 1
ATOM 3148 C C . PRO A 1 411 ? 7.431 30.031 68.029 1.00 47.20 411 PRO A C 1
ATOM 3149 O O . PRO A 1 411 ? 8.311 30.441 68.785 1.00 49.57 411 PRO A O 1
ATOM 3153 N N . GLU A 1 412 ? 6.782 30.811 67.164 1.00 44.66 412 GLU A N 1
ATOM 3154 C CA . GLU A 1 412 ? 6.944 32.267 67.012 1.00 46.65 412 GLU A CA 1
ATOM 3155 C C . GLU A 1 412 ? 8.245 32.677 66.344 1.00 41.76 412 GLU A C 1
ATOM 3156 O O . GLU A 1 412 ? 8.404 33.860 66.027 1.00 42.41 412 GLU A O 1
ATOM 3162 N N . SER A 1 413 ? 9.144 31.716 66.086 1.00 42.29 413 SER A N 1
ATOM 3163 C CA . SER A 1 413 ? 10.455 31.941 65.462 1.00 38.78 413 SER A CA 1
ATOM 3164 C C . SER A 1 413 ? 10.574 31.347 64.071 1.00 38.21 413 SER A C 1
ATOM 3165 O O . SER A 1 413 ? 11.259 31.921 63.225 1.00 34.62 413 SER A O 1
ATOM 3168 N N . ALA A 1 414 ? 9.963 30.178 63.833 1.00 37.56 414 ALA A N 1
ATOM 3169 C CA . ALA A 1 414 ? 10.184 29.433 62.593 1.00 34.79 414 ALA A CA 1
ATOM 3170 C C . ALA A 1 414 ? 9.799 30.271 61.380 1.00 35.37 414 ALA A C 1
ATOM 3171 O O . ALA A 1 414 ? 8.818 31.023 61.414 1.00 37.81 414 ALA A O 1
ATOM 3173 N N . VAL A 1 415 ? 10.568 30.131 60.294 1.00 33.30 415 VAL A N 1
ATOM 3174 C CA . VAL A 1 415 ? 10.299 30.823 59.030 1.00 33.20 415 VAL A CA 1
ATOM 3175 C C . VAL A 1 415 ? 10.033 29.792 57.955 1.00 31.93 415 VAL A C 1
ATOM 3176 O O . VAL A 1 415 ? 10.832 28.860 57.782 1.00 31.77 415 VAL A O 1
ATOM 3180 N N . THR A 1 416 ? 8.942 29.965 57.211 1.00 29.87 416 THR A N 1
ATOM 3181 C CA . THR A 1 416 ? 8.757 29.221 55.980 1.00 27.82 416 THR A CA 1
ATOM 3182 C C . THR A 1 416 ? 8.514 30.188 54.842 1.00 27.49 416 THR A C 1
ATOM 3183 O O . THR A 1 416 ? 7.808 31.188 54.991 1.00 27.47 416 THR A O 1
ATOM 3187 N N . ILE A 1 417 ? 9.058 29.853 53.684 1.00 26.02 417 ILE A N 1
ATOM 3188 C CA . ILE A 1 417 ? 9.038 30.745 52.535 1.00 30.10 417 ILE A CA 1
ATOM 3189 C C . ILE A 1 417 ? 8.677 29.884 51.352 1.00 29.16 417 ILE A C 1
ATOM 3190 O O . ILE A 1 417 ? 9.214 28.778 51.217 1.00 29.57 417 ILE A O 1
ATOM 3195 N N . ALA A 1 418 ? 7.763 30.369 50.506 1.00 24.34 418 ALA A N 1
ATOM 3196 C CA . ALA A 1 418 ? 7.338 29.618 49.343 1.00 30.02 418 ALA A CA 1
ATOM 3197 C C . ALA A 1 418 ? 7.972 30.211 48.095 1.00 31.42 418 ALA A C 1
ATOM 3198 O O . ALA A 1 418 ? 7.954 31.429 47.913 1.00 29.02 418 ALA A O 1
ATOM 3200 N N . GLU A 1 419 ? 8.511 29.350 47.229 1.00 29.09 419 GLU A N 1
ATOM 3201 C CA . GLU A 1 419 ? 8.839 29.717 45.848 1.00 30.58 419 GLU A CA 1
ATOM 3202 C C . GLU A 1 419 ? 7.634 29.376 44.990 1.00 33.44 419 GLU A C 1
ATOM 3203 O O . GLU A 1 419 ? 7.482 28.255 44.504 1.00 30.88 419 GLU A O 1
ATOM 3209 N N . ASP A 1 420 ? 6.752 30.361 44.809 1.00 33.25 420 ASP A N 1
ATOM 3210 C CA . ASP A 1 420 ? 5.487 30.179 44.099 1.00 34.18 420 ASP A CA 1
ATOM 3211 C C . ASP A 1 420 ? 5.326 31.266 43.047 1.00 33.82 420 ASP A C 1
ATOM 3212 O O . ASP A 1 420 ? 4.891 32.379 43.362 1.00 34.00 420 ASP A O 1
ATOM 3217 N N . VAL A 1 421 ? 5.623 30.938 41.788 1.00 33.19 421 VAL A N 1
ATOM 3218 C CA . VAL A 1 421 ? 5.548 31.989 40.779 1.00 37.95 421 VAL A CA 1
ATOM 3219 C C . VAL A 1 421 ? 4.106 32.409 40.531 1.00 37.33 421 VAL A C 1
ATOM 3220 O O . VAL A 1 421 ? 3.852 33.544 40.106 1.00 35.83 421 VAL A O 1
ATOM 3224 N N . SER A 1 422 ? 3.135 31.527 40.806 1.00 33.93 422 SER A N 1
ATOM 3225 C CA . SER A 1 422 ? 1.754 31.812 40.425 1.00 35.08 422 SER A CA 1
ATOM 3226 C C . SER A 1 422 ? 1.078 32.859 41.288 1.00 36.34 422 SER A C 1
ATOM 3227 O O . SER A 1 422 ? 0.055 33.421 40.862 1.00 38.03 422 SER A O 1
ATOM 3230 N N . GLY A 1 423 ? 1.563 33.089 42.503 1.00 36.60 423 GLY A N 1
ATOM 3231 C CA . GLY A 1 423 ? 0.853 33.981 43.414 1.00 34.50 423 GLY A CA 1
ATOM 3232 C C . GLY A 1 423 ? -0.476 33.443 43.921 1.00 37.00 423 GLY A C 1
ATOM 3233 O O . GLY A 1 423 ? -1.438 34.211 44.056 1.00 33.76 423 GLY A O 1
ATOM 3234 N N . TYR A 1 424 ? -0.538 32.148 44.261 1.00 33.67 424 TYR A N 1
ATOM 3235 C CA . TYR A 1 424 ? -1.762 31.476 44.716 1.00 35.45 424 TYR A CA 1
ATOM 3236 C C . TYR A 1 424 ? -2.355 32.211 45.915 1.00 33.43 424 TYR A C 1
ATOM 3237 O O . TYR A 1 424 ? -1.712 32.282 46.976 1.00 28.69 424 TYR A O 1
ATOM 3246 N N . PRO A 1 425 ? -3.558 32.771 45.793 1.00 31.66 425 PRO A N 1
ATOM 3247 C CA . PRO A 1 425 ? -4.159 33.484 46.928 1.00 34.62 425 PRO A CA 1
ATOM 3248 C C . PRO A 1 425 ? -4.358 32.577 48.132 1.00 30.43 425 PRO A C 1
ATOM 3249 O O . PRO A 1 425 ? -4.855 31.452 48.004 1.00 32.44 425 PRO A O 1
ATOM 3253 N N . THR A 1 426 ? -4.046 33.113 49.317 1.00 30.53 426 THR A N 1
ATOM 3254 C CA . THR A 1 426 ? -4.101 32.487 50.642 1.00 31.19 426 THR A CA 1
ATOM 3255 C C . THR A 1 426 ? -2.872 31.656 50.963 1.00 31.24 426 THR A C 1
ATOM 3256 O O . THR A 1 426 ? -2.746 31.180 52.106 1.00 27.81 426 THR A O 1
ATOM 3260 N N . LEU A 1 427 ? -1.938 31.481 50.024 1.00 30.69 427 LEU A N 1
ATOM 3261 C CA . LEU A 1 427 ? -0.737 30.700 50.315 1.00 32.06 427 LEU A CA 1
ATOM 3262 C C . LEU A 1 427 ? -0.053 31.175 51.599 1.00 34.80 427 LEU A C 1
ATOM 3263 O O . LEU A 1 427 ? 0.287 30.354 52.456 1.00 31.37 427 LEU A O 1
ATOM 3268 N N . CYS A 1 428 ? 0.108 32.506 51.785 1.00 34.40 428 CYS A N 1
ATOM 3269 C CA . CYS A 1 428 ? 0.750 33.021 52.991 1.00 32.83 428 CYS A CA 1
ATOM 3270 C C . CYS A 1 428 ? -0.207 33.636 54.012 1.00 36.29 428 CYS A C 1
ATOM 3271 O O . CYS A 1 428 ? 0.199 34.499 54.798 1.00 35.25 428 CYS A O 1
ATOM 3274 N N . LEU A 1 429 ? -1.468 33.217 54.025 1.00 32.13 429 LEU A N 1
ATOM 3275 C CA . LEU A 1 429 ? -2.300 33.529 55.185 1.00 34.22 429 LEU A CA 1
ATOM 3276 C C . LEU A 1 429 ? -2.215 32.403 56.207 1.00 35.21 429 LEU A C 1
ATOM 3277 O O . LEU A 1 429 ? -1.874 31.276 55.864 1.00 30.57 429 LEU A O 1
ATOM 3282 N N . PRO A 1 430 ? -2.513 32.674 57.478 1.00 34.61 430 PRO A N 1
ATOM 3283 C CA . PRO A 1 430 ? -2.375 31.629 58.498 1.00 34.23 430 PRO A CA 1
ATOM 3284 C C . PRO A 1 430 ? -3.319 30.446 58.277 1.00 36.28 430 PRO A C 1
ATOM 3285 O O . PRO A 1 430 ? -4.428 30.572 57.743 1.00 32.82 430 PRO A O 1
ATOM 3289 N N . ARG A 1 431 ? -2.874 29.275 58.744 1.00 34.44 431 ARG A N 1
ATOM 3290 C CA . ARG A 1 431 ? -3.716 28.098 58.601 1.00 34.34 431 ARG A CA 1
ATOM 3291 C C . ARG A 1 431 ? -5.073 28.292 59.279 1.00 35.02 431 ARG A C 1
ATOM 3292 O O . ARG A 1 431 ? -6.099 27.866 58.742 1.00 34.00 431 ARG A O 1
ATOM 3300 N N . THR A 1 432 ? -5.117 28.943 60.451 1.00 36.77 432 THR A N 1
ATOM 3301 C CA . THR A 1 432 ? -6.421 29.081 61.131 1.00 37.82 432 THR A CA 1
ATOM 3302 C C . THR A 1 432 ? -7.387 29.994 60.376 1.00 35.59 432 THR A C 1
ATOM 3303 O O . THR A 1 432 ? -8.611 29.909 60.582 1.00 34.96 432 THR A O 1
ATOM 3307 N N . ALA A 1 433 ? -6.868 30.848 59.504 1.00 33.33 433 ALA A N 1
ATOM 3308 C CA . ALA A 1 433 ? -7.695 31.701 58.658 1.00 36.70 433 ALA A CA 1
ATOM 3309 C C . ALA A 1 433 ? -8.233 30.967 57.441 1.00 36.75 433 ALA A C 1
ATOM 3310 O O . ALA A 1 433 ? -9.106 31.513 56.750 1.00 36.16 433 ALA A O 1
ATOM 3312 N N . GLY A 1 434 ? -7.703 29.772 57.160 1.00 33.21 434 GLY A N 1
ATOM 3313 C CA . GLY A 1 434 ? -7.990 29.036 55.945 1.00 30.84 434 GLY A CA 1
ATOM 3314 C C . GLY A 1 434 ? -6.891 29.077 54.890 1.00 33.70 434 GLY A C 1
ATOM 3315 O O . GLY A 1 434 ? -7.150 28.698 53.737 1.00 34.92 434 GLY A O 1
ATOM 3316 N N . GLY A 1 435 ? -5.685 29.550 55.222 1.00 31.60 435 GLY A N 1
ATOM 3317 C CA . GLY A 1 435 ? -4.644 29.702 54.236 1.00 30.00 435 GLY A CA 1
ATOM 3318 C C . GLY A 1 435 ? -3.634 28.554 54.273 1.00 35.00 435 GLY A C 1
ATOM 3319 O O . GLY A 1 435 ? -3.747 27.624 55.072 1.00 33.58 435 GLY A O 1
ATOM 3320 N N . GLY A 1 436 ? -2.601 28.682 53.418 1.00 31.83 436 GLY A N 1
ATOM 3321 C CA . GLY A 1 436 ? -1.508 27.698 53.331 1.00 31.46 436 GLY A CA 1
ATOM 3322 C C . GLY A 1 436 ? -0.566 27.703 54.514 1.00 32.54 436 GLY A C 1
ATOM 3323 O O . GLY A 1 436 ? 0.084 26.687 54.777 1.00 33.98 436 GLY A O 1
ATOM 3324 N N . GLY A 1 437 ? -0.483 28.816 55.250 1.00 32.75 437 GLY A N 1
ATOM 3325 C CA . GLY A 1 437 ? 0.348 28.840 56.435 1.00 34.01 437 GLY A CA 1
ATOM 3326 C C . GLY A 1 437 ? 1.794 29.268 56.203 1.00 31.29 437 GLY A C 1
ATOM 3327 O O . GLY A 1 437 ? 2.589 29.271 57.155 1.00 30.24 437 GLY A O 1
ATOM 3328 N N . PHE A 1 438 ? 2.168 29.588 54.973 1.00 31.30 438 PHE A N 1
ATOM 3329 C CA . PHE A 1 438 ? 3.498 30.157 54.743 1.00 31.27 438 PHE A CA 1
ATOM 3330 C C . PHE A 1 438 ? 3.624 31.549 55.347 1.00 32.16 438 PHE A C 1
ATOM 3331 O O . PHE A 1 438 ? 2.666 32.351 55.372 1.00 31.84 438 PHE A O 1
ATOM 3339 N N . ASP A 1 439 ? 4.837 31.847 55.809 1.00 31.38 439 ASP A N 1
ATOM 3340 C CA . ASP A 1 439 ? 5.126 33.174 56.342 1.00 32.74 439 ASP A CA 1
ATOM 3341 C C . ASP A 1 439 ? 5.380 34.170 55.223 1.00 32.22 439 ASP A C 1
ATOM 3342 O O . ASP A 1 439 ? 4.908 35.312 55.287 1.00 30.37 439 ASP A O 1
ATOM 3347 N N . TYR A 1 440 ? 6.129 33.759 54.197 1.00 27.00 440 TYR A N 1
ATOM 3348 C CA . TYR A 1 440 ? 6.482 34.634 53.085 1.00 28.50 440 TYR A CA 1
ATOM 3349 C C . TYR A 1 440 ? 6.399 33.886 51.768 1.00 28.76 440 TYR A C 1
ATOM 3350 O O . TYR A 1 440 ? 6.597 32.662 51.709 1.00 27.98 440 TYR A O 1
ATOM 3359 N N . ARG A 1 441 ? 6.169 34.633 50.699 1.00 27.35 441 ARG A N 1
ATOM 3360 C CA . ARG A 1 441 ? 6.447 34.149 49.352 1.00 29.91 441 ARG A CA 1
ATOM 3361 C C . ARG A 1 441 ? 7.529 35.023 48.740 1.00 34.36 441 ARG A C 1
ATOM 3362 O O . ARG A 1 441 ? 7.660 36.204 49.095 1.00 30.33 441 ARG A O 1
ATOM 3370 N N . LEU A 1 442 ? 8.271 34.452 47.790 1.00 33.73 442 LEU A N 1
ATOM 3371 C CA . LEU A 1 442 ? 9.218 35.235 46.995 1.00 35.69 442 LEU A CA 1
ATOM 3372 C C . LEU A 1 442 ? 8.483 36.164 46.025 1.00 36.28 442 LEU A C 1
ATOM 3373 O O . LEU A 1 442 ? 7.436 35.806 45.455 1.00 32.10 442 LEU A O 1
ATOM 3378 N N . ALA A 1 443 ? 9.025 37.380 45.858 1.00 33.63 443 ALA A N 1
ATOM 3379 C CA . ALA A 1 443 ? 8.468 38.348 44.906 1.00 39.20 443 ALA A CA 1
ATOM 3380 C C . ALA A 1 443 ? 9.088 38.114 43.532 1.00 39.29 443 ALA A C 1
ATOM 3381 O O . ALA A 1 443 ? 9.863 38.929 43.012 1.00 36.79 443 ALA A O 1
ATOM 3383 N N . MET A 1 444 ? 8.703 36.995 42.925 1.00 36.24 444 MET A N 1
ATOM 3384 C CA . MET A 1 444 ? 9.510 36.493 41.821 1.00 37.28 444 MET A CA 1
ATOM 3385 C C . MET A 1 444 ? 9.314 37.271 40.537 1.00 36.89 444 MET A C 1
ATOM 3386 O O . MET A 1 444 ? 10.132 37.127 39.623 1.00 37.71 444 MET A O 1
ATOM 3391 N N . ALA A 1 445 ? 8.300 38.125 40.457 1.00 35.04 445 ALA A N 1
ATOM 3392 C CA . ALA A 1 445 ? 8.187 39.008 39.309 1.00 36.22 445 ALA A CA 1
ATOM 3393 C C . ALA A 1 445 ? 9.102 40.227 39.393 1.00 38.03 445 ALA A C 1
ATOM 3394 O O . ALA A 1 445 ? 9.282 40.899 38.378 1.00 36.78 445 ALA A O 1
ATOM 3396 N N . LEU A 1 446 ? 9.692 40.533 40.545 1.00 33.70 446 LEU A N 1
ATOM 3397 C CA . LEU A 1 446 ? 10.342 41.844 40.572 1.00 37.27 446 LEU A CA 1
ATOM 3398 C C . LEU A 1 446 ? 11.599 41.937 39.700 1.00 36.79 446 LEU A C 1
ATOM 3399 O O . LEU A 1 446 ? 11.812 42.992 39.092 1.00 38.27 446 LEU A O 1
ATOM 3404 N N . PRO A 1 447 ? 12.467 40.917 39.611 1.00 36.76 447 PRO A N 1
ATOM 3405 C CA . PRO A 1 447 ? 13.671 41.098 38.770 1.00 39.04 447 PRO A CA 1
ATOM 3406 C C . PRO A 1 447 ? 13.350 41.453 37.327 1.00 41.27 447 PRO A C 1
ATOM 3407 O O . PRO A 1 447 ? 14.095 42.224 36.710 1.00 40.15 447 PRO A O 1
ATOM 3411 N N . ASP A 1 448 ? 12.240 40.950 36.779 1.00 38.78 448 ASP A N 1
ATOM 3412 C CA . ASP A 1 448 ? 11.968 41.181 35.364 1.00 45.53 448 ASP A CA 1
ATOM 3413 C C . ASP A 1 448 ? 11.552 42.629 35.111 1.00 45.20 448 ASP A C 1
ATOM 3414 O O . ASP A 1 448 ? 11.749 43.149 34.007 1.00 46.35 448 ASP A O 1
ATOM 3419 N N . MET A 1 449 ? 10.964 43.286 36.108 1.00 42.46 449 MET A N 1
ATOM 3420 C CA . MET A 1 449 ? 10.666 44.707 35.955 1.00 41.11 449 MET A CA 1
ATOM 3421 C C . MET A 1 449 ? 11.936 45.505 35.726 1.00 41.69 449 MET A C 1
ATOM 3422 O O . MET A 1 449 ? 11.967 46.387 34.860 1.00 42.64 449 MET A O 1
ATOM 3427 N N . TRP A 1 450 ? 13.002 45.210 36.486 1.00 43.96 450 TRP A N 1
ATOM 3428 C CA . TRP A 1 450 ? 14.243 45.965 36.323 1.00 40.81 450 TRP A CA 1
ATOM 3429 C C . TRP A 1 450 ? 14.917 45.634 35.003 1.00 42.31 450 TRP A C 1
ATOM 3430 O O . TRP A 1 450 ? 15.514 46.506 34.366 1.00 41.04 450 TRP A O 1
ATOM 3441 N N . ILE A 1 451 ? 14.797 44.389 34.565 1.00 43.79 451 ILE A N 1
ATOM 3442 C CA . ILE A 1 451 ? 15.446 43.967 33.334 1.00 44.54 451 ILE A CA 1
ATOM 3443 C C . ILE A 1 451 ? 14.758 44.624 32.146 1.00 46.24 451 ILE A C 1
ATOM 3444 O O . ILE A 1 451 ? 15.417 45.154 31.244 1.00 45.36 451 ILE A O 1
ATOM 3449 N N . LYS A 1 452 ? 13.414 44.636 32.148 1.00 47.05 452 LYS A N 1
ATOM 3450 C CA . LYS A 1 452 ? 12.687 45.266 31.054 1.00 51.00 452 LYS A CA 1
ATOM 3451 C C . LYS A 1 452 ? 12.999 46.759 30.946 1.00 50.03 452 LYS A C 1
ATOM 3452 O O . LYS A 1 452 ? 13.143 47.279 29.835 1.00 50.71 452 LYS A O 1
ATOM 3458 N N . LEU A 1 453 ? 13.093 47.471 32.076 1.00 44.53 453 LEU A N 1
ATOM 3459 C CA . LEU A 1 453 ? 13.474 48.891 32.024 1.00 48.26 453 LEU A CA 1
ATOM 3460 C C . LEU A 1 453 ? 14.862 49.065 31.411 1.00 48.26 453 LEU A C 1
ATOM 3461 O O . LEU A 1 453 ? 15.044 49.817 30.445 1.00 47.99 453 LEU A O 1
ATOM 3466 N N . LEU A 1 454 ? 15.855 48.364 31.968 1.00 47.24 454 LEU A N 1
ATOM 3467 C CA . LEU A 1 454 ? 17.234 48.477 31.492 1.00 49.57 454 LEU A CA 1
ATOM 3468 C C . LEU A 1 454 ? 17.385 48.039 30.044 1.00 51.56 454 LEU A C 1
ATOM 3469 O O . LEU A 1 454 ? 18.234 48.569 29.322 1.00 51.93 454 LEU A O 1
ATOM 3474 N N . LYS A 1 455 ? 16.576 47.087 29.597 1.00 51.64 455 LYS A N 1
ATOM 3475 C CA . LYS A 1 455 ? 16.754 46.548 28.260 1.00 54.56 455 LYS A CA 1
ATOM 3476 C C . LYS A 1 455 ? 15.930 47.283 27.211 1.00 57.03 455 LYS A C 1
ATOM 3477 O O . LYS A 1 455 ? 16.385 47.407 26.069 1.00 61.46 455 LYS A O 1
ATOM 3483 N N . THR A 1 456 ? 14.750 47.814 27.566 1.00 55.63 456 THR A N 1
ATOM 3484 C CA . THR A 1 456 ? 13.824 48.345 26.569 1.00 59.51 456 THR A CA 1
ATOM 3485 C C . THR A 1 456 ? 13.587 49.853 26.645 1.00 58.27 456 THR A C 1
ATOM 3486 O O . THR A 1 456 ? 13.225 50.451 25.626 1.00 60.02 456 THR A O 1
ATOM 3490 N N . LYS A 1 457 ? 13.768 50.492 27.798 1.00 56.68 457 LYS A N 1
ATOM 3491 C CA . LYS A 1 457 ? 13.458 51.912 27.928 1.00 60.11 457 LYS A CA 1
ATOM 3492 C C . LYS A 1 457 ? 14.706 52.771 28.120 1.00 61.44 457 LYS A C 1
ATOM 3493 O O . LYS A 1 457 ? 15.638 52.399 28.842 1.00 59.30 457 LYS A O 1
ATOM 3499 N N . GLN A 1 458 ? 14.718 53.923 27.461 1.00 65.83 458 GLN A N 1
ATOM 3500 C CA . GLN A 1 458 ? 15.750 54.901 27.732 1.00 69.27 458 GLN A CA 1
ATOM 3501 C C . GLN A 1 458 ? 15.524 55.499 29.119 1.00 66.68 458 GLN A C 1
ATOM 3502 O O . GLN A 1 458 ? 14.416 55.466 29.664 1.00 63.86 458 GLN A O 1
ATOM 3508 N N . ASP A 1 459 ? 16.595 56.056 29.689 1.00 60.76 459 ASP A N 1
ATOM 3509 C CA . ASP A 1 459 ? 16.544 56.562 31.059 1.00 59.31 459 ASP A CA 1
ATOM 3510 C C . ASP A 1 459 ? 15.551 57.716 31.207 1.00 61.73 459 ASP A C 1
ATOM 3511 O O . ASP A 1 459 ? 14.819 57.786 32.205 1.00 60.13 459 ASP A O 1
ATOM 3516 N N . ASP A 1 460 ? 15.482 58.614 30.223 1.00 64.22 460 ASP A N 1
ATOM 3517 C CA . ASP A 1 460 ? 14.499 59.697 30.304 1.00 69.61 460 ASP A CA 1
ATOM 3518 C C . ASP A 1 460 ? 13.063 59.180 30.318 1.00 68.11 460 ASP A C 1
ATOM 3519 O O . ASP A 1 460 ? 12.148 59.932 30.671 1.00 65.71 460 ASP A O 1
ATOM 3524 N N . ASP A 1 461 ? 12.845 57.918 29.958 1.00 64.49 461 ASP A N 1
ATOM 3525 C CA . ASP A 1 461 ? 11.505 57.388 29.762 1.00 64.42 461 ASP A CA 1
ATOM 3526 C C . ASP A 1 461 ? 11.080 56.424 30.865 1.00 60.37 461 ASP A C 1
ATOM 3527 O O . ASP A 1 461 ? 10.178 55.611 30.650 1.00 61.78 461 ASP A O 1
ATOM 3532 N N . TRP A 1 462 ? 11.698 56.490 32.044 1.00 54.22 462 TRP A N 1
ATOM 3533 C CA . TRP A 1 462 ? 11.272 55.624 33.138 1.00 50.11 462 TRP A CA 1
ATOM 3534 C C . TRP A 1 462 ? 9.979 56.174 33.722 1.00 49.51 462 TRP A C 1
ATOM 3535 O O . TRP A 1 462 ? 9.866 57.374 33.991 1.00 48.82 462 TRP A O 1
ATOM 3546 N N . ASP A 1 463 ? 9.016 55.293 33.919 1.00 46.16 463 ASP A N 1
ATOM 3547 C CA . ASP A 1 463 ? 7.708 55.646 34.447 1.00 42.59 463 ASP A CA 1
ATOM 3548 C C . ASP A 1 463 ? 7.711 55.417 35.957 1.00 41.23 463 ASP A C 1
ATOM 3549 O O . ASP A 1 463 ? 7.656 54.269 36.416 1.00 41.67 463 ASP A O 1
ATOM 3554 N N . MET A 1 464 ? 7.713 56.505 36.724 1.00 39.64 464 MET A N 1
ATOM 3555 C CA . MET A 1 464 ? 7.802 56.413 38.182 1.00 38.38 464 MET A CA 1
ATOM 3556 C C . MET A 1 464 ? 6.593 55.695 38.775 1.00 41.71 464 MET A C 1
ATOM 3557 O O . MET A 1 464 ? 6.737 54.908 39.720 1.00 36.97 464 MET A O 1
ATOM 3562 N N . GLY A 1 465 ? 5.388 55.981 38.264 1.00 41.61 465 GLY A N 1
ATOM 3563 C CA . GLY A 1 465 ? 4.199 55.317 38.779 1.00 40.72 465 GLY A CA 1
ATOM 3564 C C . GLY A 1 465 ? 4.201 53.822 38.512 1.00 39.79 465 GLY A C 1
ATOM 3565 O O . GLY A 1 465 ? 3.749 53.032 39.349 1.00 38.75 465 GLY A O 1
ATOM 3566 N N . HIS A 1 466 ? 4.710 53.402 37.350 1.00 39.41 466 HIS A N 1
ATOM 3567 C CA . HIS A 1 466 ? 4.712 51.968 37.081 1.00 41.37 466 HIS A CA 1
ATOM 3568 C C . HIS A 1 466 ? 5.711 51.255 37.985 1.00 42.45 466 HIS A C 1
ATOM 3569 O O . HIS A 1 466 ? 5.449 50.129 38.421 1.00 41.36 466 HIS A O 1
ATOM 3576 N N . ILE A 1 467 ? 6.823 51.917 38.318 1.00 38.84 467 ILE A N 1
ATOM 3577 C CA . ILE A 1 467 ? 7.778 51.360 39.276 1.00 39.52 467 ILE A CA 1
ATOM 3578 C C . ILE A 1 467 ? 7.122 51.231 40.640 1.00 38.05 467 ILE A C 1
ATOM 3579 O O . ILE A 1 467 ? 7.201 50.184 41.296 1.00 33.91 467 ILE A O 1
ATOM 3584 N N . VAL A 1 468 ? 6.408 52.278 41.065 1.00 33.64 468 VAL A N 1
ATOM 3585 C CA . VAL A 1 468 ? 5.802 52.225 42.390 1.00 35.37 468 VAL A CA 1
ATOM 3586 C C . VAL A 1 468 ? 4.677 51.187 42.405 1.00 35.30 468 VAL A C 1
ATOM 3587 O O . VAL A 1 468 ? 4.534 50.424 43.370 1.00 31.92 468 VAL A O 1
ATOM 3591 N N . HIS A 1 469 ? 3.891 51.119 41.328 1.00 35.91 469 HIS A N 1
ATOM 3592 C CA . HIS A 1 469 ? 2.790 50.151 41.288 1.00 39.49 469 HIS A CA 1
ATOM 3593 C C . HIS A 1 469 ? 3.331 48.715 41.359 1.00 40.06 469 HIS A C 1
ATOM 3594 O O . HIS A 1 469 ? 2.851 47.893 42.140 1.00 36.18 469 HIS A O 1
ATOM 3601 N N . THR A 1 470 ? 4.344 48.402 40.559 1.00 38.95 470 THR A N 1
ATOM 3602 C CA . THR A 1 470 ? 4.854 47.030 40.555 1.00 38.87 470 THR A CA 1
ATOM 3603 C C . THR A 1 470 ? 5.422 46.665 41.921 1.00 36.41 470 THR A C 1
ATOM 3604 O O . THR A 1 470 ? 5.179 45.571 42.435 1.00 35.63 470 THR A O 1
ATOM 3608 N N . LEU A 1 471 ? 6.170 47.579 42.541 1.00 36.31 471 LEU A N 1
ATOM 3609 C CA . LEU A 1 471 ? 6.806 47.247 43.814 1.00 34.42 471 LEU A CA 1
ATOM 3610 C C . LEU A 1 471 ? 5.785 47.096 44.937 1.00 35.13 471 LEU A C 1
ATOM 3611 O O . LEU A 1 471 ? 5.992 46.269 45.843 1.00 33.83 471 LEU A O 1
ATOM 3616 N N . THR A 1 472 ? 4.688 47.884 44.908 1.00 30.37 472 THR A N 1
ATOM 3617 C CA . THR A 1 472 ? 3.689 47.848 45.966 1.00 32.05 472 THR A CA 1
ATOM 3618 C C . THR A 1 472 ? 2.528 46.906 45.689 1.00 34.37 472 THR A C 1
ATOM 3619 O O . THR A 1 472 ? 1.672 46.756 46.574 1.00 33.61 472 THR A O 1
ATOM 3623 N N . ASN A 1 473 ? 2.464 46.259 44.515 1.00 38.04 473 ASN A N 1
ATOM 3624 C CA . ASN A 1 473 ? 1.328 45.363 44.171 1.00 41.13 473 ASN A CA 1
ATOM 3625 C C . ASN A 1 473 ? 1.487 44.007 44.866 1.00 40.96 473 ASN A C 1
ATOM 3626 O O . ASN A 1 473 ? 2.005 43.024 44.320 1.00 46.49 473 ASN A O 1
ATOM 3631 N N . ARG A 1 474 ? 1.045 43.958 46.115 1.00 38.47 474 ARG A N 1
ATOM 3632 C CA . ARG A 1 474 ? 1.243 42.805 46.980 1.00 39.79 474 ARG A CA 1
ATOM 3633 C C . ARG A 1 474 ? -0.114 42.451 47.549 1.00 40.48 474 ARG A C 1
ATOM 3634 O O . ARG A 1 474 ? -0.887 43.352 47.876 1.00 41.27 474 ARG A O 1
ATOM 3642 N N . ARG A 1 475 ? -0.406 41.152 47.675 1.00 41.22 475 ARG A N 1
ATOM 3643 C CA . ARG A 1 475 ? -1.697 40.748 48.228 1.00 39.51 475 ARG A CA 1
ATOM 3644 C C . ARG A 1 475 ? -1.740 41.108 49.699 1.00 38.90 475 ARG A C 1
ATOM 3645 O O . ARG A 1 475 ? -0.776 40.897 50.432 1.00 31.94 475 ARG A O 1
ATOM 3653 N N . HIS A 1 476 ? -2.883 41.608 50.134 1.00 39.63 476 HIS A N 1
ATOM 3654 C CA . HIS A 1 476 ? -3.093 41.960 51.531 1.00 43.85 476 HIS A CA 1
ATOM 3655 C C . HIS A 1 476 ? -2.873 40.761 52.449 1.00 41.14 476 HIS A C 1
ATOM 3656 O O . HIS A 1 476 ? -3.377 39.660 52.191 1.00 39.25 476 HIS A O 1
ATOM 3663 N N . GLY A 1 477 ? -2.122 40.975 53.533 1.00 36.81 477 GLY A N 1
ATOM 3664 C CA . GLY A 1 477 ? -1.810 39.921 54.479 1.00 42.65 477 GLY A CA 1
ATOM 3665 C C . GLY A 1 477 ? -0.773 38.895 54.044 1.00 37.17 477 GLY A C 1
ATOM 3666 O O . GLY A 1 477 ? -0.389 38.037 54.859 1.00 39.45 477 GLY A O 1
ATOM 3667 N N . GLU A 1 478 ? -0.292 38.921 52.812 1.00 36.25 478 GLU A N 1
ATOM 3668 C CA . GLU A 1 478 ? 0.645 37.873 52.384 1.00 30.89 478 GLU A CA 1
ATOM 3669 C C . GLU A 1 478 ? 2.038 38.506 52.239 1.00 33.45 478 GLU A C 1
ATOM 3670 O O . GLU A 1 478 ? 2.325 39.161 51.239 1.00 34.31 478 GLU A O 1
ATOM 3676 N N . LYS A 1 479 ? 2.894 38.301 53.240 1.00 31.33 479 LYS A N 1
ATOM 3677 C CA . LYS A 1 479 ? 4.198 38.952 53.278 1.00 33.19 479 LYS A CA 1
ATOM 3678 C C . LYS A 1 479 ? 5.130 38.384 52.208 1.00 34.59 479 LYS A C 1
ATOM 3679 O O . LYS A 1 479 ? 5.070 37.205 51.851 1.00 31.03 479 LYS A O 1
ATOM 3685 N N . VAL A 1 480 ? 6.017 39.244 51.708 1.00 32.19 480 VAL A N 1
ATOM 3686 C CA . VAL A 1 480 ? 6.760 39.008 50.476 1.00 28.67 480 VAL A CA 1
ATOM 3687 C C . VAL A 1 480 ? 8.254 39.248 50.740 1.00 32.82 480 VAL A C 1
ATOM 3688 O O . VAL A 1 480 ? 8.627 40.229 51.405 1.00 31.57 480 VAL A O 1
ATOM 3692 N N . VAL A 1 481 ? 9.107 38.359 50.230 1.00 29.00 481 VAL A N 1
ATOM 3693 C CA . VAL A 1 481 ? 10.570 38.578 50.235 1.00 27.11 481 VAL A CA 1
ATOM 3694 C C . VAL A 1 481 ? 10.908 39.278 48.928 1.00 29.78 481 VAL A C 1
ATOM 3695 O O . VAL A 1 481 ? 10.840 38.655 47.867 1.00 31.22 481 VAL A O 1
ATOM 3699 N N . ALA A 1 482 ? 11.317 40.553 48.985 1.00 30.14 482 ALA A N 1
ATOM 3700 C CA . ALA A 1 482 ? 11.631 41.262 47.757 1.00 31.41 482 ALA A CA 1
ATOM 3701 C C . ALA A 1 482 ? 13.123 41.159 47.452 1.00 30.75 482 ALA A C 1
ATOM 3702 O O . ALA A 1 482 ? 13.946 40.994 48.353 1.00 30.09 482 ALA A O 1
ATOM 3704 N N . TYR A 1 483 ? 13.457 41.248 46.164 1.00 30.73 483 TYR A N 1
ATOM 3705 C CA . TYR A 1 483 ? 14.837 41.200 45.675 1.00 31.38 483 TYR A CA 1
ATOM 3706 C C . TYR A 1 483 ? 14.833 41.742 44.258 1.00 32.55 483 TYR A C 1
ATOM 3707 O O . TYR A 1 483 ? 13.828 41.633 43.556 1.00 31.47 483 TYR A O 1
ATOM 3716 N N . CYS A 1 484 ? 15.931 42.371 43.860 1.00 31.89 484 CYS A N 1
ATOM 3717 C CA . CYS A 1 484 ? 16.015 42.820 42.478 1.00 34.85 484 CYS A CA 1
ATOM 3718 C C . CYS A 1 484 ? 16.634 41.778 41.561 1.00 35.65 484 CYS A C 1
ATOM 3719 O O . CYS A 1 484 ? 16.511 41.906 40.338 1.00 36.87 484 CYS A O 1
ATOM 3722 N N . GLU A 1 485 ? 17.263 40.742 42.117 1.00 35.97 485 GLU A N 1
ATOM 3723 C CA . GLU A 1 485 ? 17.731 39.601 41.336 1.00 37.10 485 GLU A CA 1
ATOM 3724 C C . GLU A 1 485 ? 18.011 38.457 42.295 1.00 38.69 485 GLU A C 1
ATOM 3725 O O . GLU A 1 485 ? 18.261 38.675 43.486 1.00 37.16 485 GLU A O 1
ATOM 3731 N N . SER A 1 486 ? 17.976 37.230 41.758 1.00 37.10 486 SER A N 1
ATOM 3732 C CA . SER A 1 486 ? 18.025 36.020 42.563 1.00 41.60 486 SER A CA 1
ATOM 3733 C C . SER A 1 486 ? 18.923 34.998 41.878 1.00 39.49 486 SER A C 1
ATOM 3734 O O . SER A 1 486 ? 19.429 35.239 40.783 1.00 39.08 486 SER A O 1
ATOM 3737 N N . HIS A 1 487 ? 19.070 33.823 42.501 1.00 41.80 487 HIS A N 1
ATOM 3738 C CA . HIS A 1 487 ? 19.904 32.781 41.893 1.00 43.11 487 HIS A CA 1
ATOM 3739 C C . HIS A 1 487 ? 19.461 32.440 40.470 1.00 49.67 487 HIS A C 1
ATOM 3740 O O . HIS A 1 487 ? 20.314 32.209 39.605 1.00 53.78 487 HIS A O 1
ATOM 3747 N N . ASP A 1 488 ? 18.155 32.487 40.181 1.00 45.21 488 ASP A N 1
ATOM 3748 C CA . ASP A 1 488 ? 17.696 32.314 38.803 1.00 52.20 488 ASP A CA 1
ATOM 3749 C C . ASP A 1 488 ? 18.424 33.246 37.832 1.00 56.14 488 ASP A C 1
ATOM 3750 O O . ASP A 1 488 ? 19.112 32.797 36.906 1.00 65.30 488 ASP A O 1
ATOM 3755 N N . GLN A 1 489 ? 18.317 34.550 38.050 1.00 50.20 489 GLN A N 1
ATOM 3756 C CA . GLN A 1 489 ? 18.885 35.495 37.091 1.00 52.78 489 GLN A CA 1
ATOM 3757 C C . GLN A 1 489 ? 20.426 35.465 37.018 1.00 56.65 489 GLN A C 1
ATOM 3758 O O . GLN A 1 489 ? 20.993 35.921 36.016 1.00 59.83 489 GLN A O 1
ATOM 3764 N N . ALA A 1 490 ? 21.130 34.995 38.057 1.00 58.77 490 ALA A N 1
ATOM 3765 C CA . ALA A 1 490 ? 22.603 35.008 38.005 1.00 60.85 490 ALA A CA 1
ATOM 3766 C C . ALA A 1 490 ? 23.160 33.945 37.067 1.00 59.18 490 ALA A C 1
ATOM 3767 O O . ALA A 1 490 ? 24.348 34.029 36.667 1.00 48.25 490 ALA A O 1
ATOM 3769 N N . LEU A 1 491 ? 22.306 32.986 36.699 1.00 58.72 491 LEU A N 1
ATOM 3770 C CA . LEU A 1 491 ? 22.640 31.790 35.947 1.00 66.60 491 LEU A CA 1
ATOM 3771 C C . LEU A 1 491 ? 22.928 32.129 34.485 1.00 80.00 491 LEU A C 1
ATOM 3772 O O . LEU A 1 491 ? 22.646 33.229 33.992 1.00 83.41 491 LEU A O 1
ATOM 3777 N N . VAL A 1 492 ? 23.472 31.130 33.785 1.00 96.37 492 VAL A N 1
ATOM 3778 C CA . VAL A 1 492 ? 23.971 31.301 32.429 1.00 111.89 492 VAL A CA 1
ATOM 3779 C C . VAL A 1 492 ? 22.879 31.701 31.441 1.00 196.25 492 VAL A C 1
ATOM 3780 O O . VAL A 1 492 ? 23.182 32.141 30.328 1.00 270.38 492 VAL A O 1
ATOM 3782 N N . GLY A 1 493 ? 21.607 31.567 31.814 1.00 170.90 493 GLY A N 1
ATOM 3783 C CA . GLY A 1 493 ? 20.553 31.950 30.894 1.00 169.72 493 GLY A CA 1
ATOM 3784 C C . GLY A 1 493 ? 20.413 33.446 30.689 1.00 129.19 493 GLY A C 1
ATOM 3785 O O . GLY A 1 493 ? 19.924 33.870 29.636 1.00 130.66 493 GLY A O 1
ATOM 3786 N N . ASP A 1 494 ? 20.840 34.257 31.657 1.00 105.28 494 ASP A N 1
ATOM 3787 C CA . ASP A 1 494 ? 20.510 35.675 31.665 1.00 89.05 494 ASP A CA 1
ATOM 3788 C C . ASP A 1 494 ? 21.732 36.492 32.090 1.00 81.91 494 ASP A C 1
ATOM 3789 O O . ASP A 1 494 ? 22.820 35.952 32.316 1.00 79.89 494 ASP A O 1
ATOM 3791 N N . LYS A 1 495 ? 21.555 37.814 32.179 1.00 68.55 495 LYS A N 1
ATOM 3792 C CA . LYS A 1 495 ? 22.586 38.724 32.666 1.00 62.06 495 LYS A CA 1
ATOM 3793 C C . LYS A 1 495 ? 22.150 39.323 33.998 1.00 54.78 495 LYS A C 1
ATOM 3794 O O . LYS A 1 495 ? 20.964 39.594 34.203 1.00 52.05 495 LYS A O 1
ATOM 3800 N N . THR A 1 496 ? 23.110 39.560 34.892 1.00 48.07 496 THR A N 1
ATOM 3801 C CA . THR A 1 496 ? 22.770 40.185 36.160 1.00 47.66 496 THR A CA 1
ATOM 3802 C C . THR A 1 496 ? 22.447 41.677 35.957 1.00 45.24 496 THR A C 1
ATOM 3803 O O . THR A 1 496 ? 22.538 42.230 34.852 1.00 41.36 496 THR A O 1
ATOM 3807 N N . LEU A 1 497 ? 22.110 42.351 37.057 1.00 43.54 497 LEU A N 1
ATOM 3808 C CA . LEU A 1 497 ? 21.993 43.808 36.988 1.00 45.50 497 LEU A CA 1
ATOM 3809 C C . LEU A 1 497 ? 23.339 44.438 36.692 1.00 44.80 497 LEU A C 1
ATOM 3810 O O . LEU A 1 497 ? 23.423 45.418 35.945 1.00 46.13 497 LEU A O 1
ATOM 3815 N N . ALA A 1 498 ? 24.417 43.867 37.238 1.00 43.18 498 ALA A N 1
ATOM 3816 C CA . ALA A 1 498 ? 25.728 44.438 36.975 1.00 43.56 498 ALA A CA 1
ATOM 3817 C C . ALA A 1 498 ? 26.075 44.350 35.494 1.00 46.89 498 ALA A C 1
ATOM 3818 O O . ALA A 1 498 ? 26.640 45.293 34.926 1.00 48.03 498 ALA A O 1
ATOM 3820 N N . PHE A 1 499 ? 25.743 43.232 34.848 1.00 47.25 499 PHE A N 1
ATOM 3821 C CA . PHE A 1 499 ? 26.028 43.093 33.424 1.00 49.73 499 PHE A CA 1
ATOM 3822 C C . PHE A 1 499 ? 25.140 43.992 32.583 1.00 51.64 499 PHE A C 1
ATOM 3823 O O . PHE A 1 499 ? 25.596 44.564 31.586 1.00 54.05 499 PHE A O 1
ATOM 3831 N N . TRP A 1 500 ? 23.864 44.132 32.957 1.00 49.09 500 TRP A N 1
ATOM 3832 C CA . TRP A 1 500 ? 23.006 45.062 32.240 1.00 48.55 500 TRP A CA 1
ATOM 3833 C C . TRP A 1 500 ? 23.510 46.489 32.410 1.00 47.81 500 TRP A C 1
ATOM 3834 O O . TRP A 1 500 ? 23.449 47.291 31.473 1.00 47.53 500 TRP A O 1
ATOM 3845 N N . LEU A 1 501 ? 24.024 46.821 33.593 1.00 44.59 501 LEU A N 1
ATOM 3846 C CA . LEU A 1 501 ? 24.431 48.194 33.844 1.00 44.22 501 LEU A CA 1
ATOM 3847 C C . LEU A 1 501 ? 25.860 48.485 33.381 1.00 50.08 501 LEU A C 1
ATOM 3848 O O . LEU A 1 501 ? 26.118 49.592 32.895 1.00 48.59 501 LEU A O 1
ATOM 3853 N N . MET A 1 502 ? 26.791 47.520 33.478 1.00 48.72 502 MET A N 1
ATOM 3854 C CA . MET A 1 502 ? 28.203 47.770 33.191 1.00 50.40 502 MET A CA 1
ATOM 3855 C C . MET A 1 502 ? 28.861 46.801 32.217 1.00 57.60 502 MET A C 1
ATOM 3856 O O . MET A 1 502 ? 30.080 46.889 32.001 1.00 57.41 502 MET A O 1
ATOM 3861 N N . ASP A 1 503 ? 28.102 45.913 31.604 1.00 60.68 503 ASP A N 1
ATOM 3862 C CA . ASP A 1 503 ? 28.622 44.920 30.660 1.00 66.26 503 ASP A CA 1
ATOM 3863 C C . ASP A 1 503 ? 29.831 44.209 31.271 1.00 65.98 503 ASP A C 1
ATOM 3864 O O . ASP A 1 503 ? 29.923 44.008 32.487 1.00 65.46 503 ASP A O 1
ATOM 3869 N N . ALA A 1 504 ? 30.781 43.825 30.431 1.00 65.32 504 ALA A N 1
ATOM 3870 C CA . ALA A 1 504 ? 31.942 43.076 30.895 1.00 66.26 504 ALA A CA 1
ATOM 3871 C C . ALA A 1 504 ? 33.031 44.033 31.383 1.00 63.62 504 ALA A C 1
ATOM 3872 O O . ALA A 1 504 ? 34.149 44.045 30.881 1.00 67.64 504 ALA A O 1
ATOM 3874 N N . ALA A 1 505 ? 32.688 44.852 32.378 1.00 59.79 505 ALA A N 1
ATOM 3875 C CA . ALA A 1 505 ? 33.671 45.778 32.925 1.00 60.47 505 ALA A CA 1
ATOM 3876 C C . ALA A 1 505 ? 34.756 45.009 33.661 1.00 58.78 505 ALA A C 1
ATOM 3877 O O . ALA A 1 505 ? 34.484 44.005 34.323 1.00 57.73 505 ALA A O 1
ATOM 3879 N N . MET A 1 506 ? 35.988 45.484 33.539 1.00 54.18 506 MET A N 1
ATOM 3880 C CA . MET A 1 506 ? 37.163 44.797 34.063 1.00 58.33 506 MET A CA 1
ATOM 3881 C C . MET A 1 506 ? 37.843 45.673 35.106 1.00 54.08 506 MET A C 1
ATOM 3882 O O . MET A 1 506 ? 37.402 46.791 35.374 1.00 49.92 506 MET A O 1
ATOM 3887 N N . TYR A 1 507 ? 38.934 45.161 35.696 1.00 47.62 507 TYR A N 1
ATOM 3888 C CA . TYR A 1 507 ? 39.607 45.913 36.755 1.00 49.82 507 TYR A CA 1
ATOM 3889 C C . TYR A 1 507 ? 40.134 47.250 36.251 1.00 49.55 507 TYR A C 1
ATOM 3890 O O . TYR A 1 507 ? 40.370 48.148 37.059 1.00 48.50 507 TYR A O 1
ATOM 3899 N N . THR A 1 508 ? 40.340 47.382 34.937 1.00 49.35 508 THR A N 1
ATOM 3900 C CA . THR A 1 508 ? 40.759 48.647 34.348 1.00 53.83 508 THR A CA 1
ATOM 3901 C C . THR A 1 508 ? 39.642 49.679 34.388 1.00 57.68 508 THR A C 1
ATOM 3902 O O . THR A 1 508 ? 39.896 50.878 34.591 1.00 51.77 508 THR A O 1
ATOM 3906 N N . ASP A 1 509 ? 38.398 49.234 34.187 1.00 51.81 509 ASP A N 1
ATOM 3907 C CA . ASP A 1 509 ? 37.258 50.125 34.268 1.00 51.65 509 ASP A CA 1
ATOM 3908 C C . ASP A 1 509 ? 36.872 50.428 35.701 1.00 45.90 509 ASP A C 1
ATOM 3909 O O . ASP A 1 509 ? 36.229 51.439 35.948 1.00 44.63 509 ASP A O 1
ATOM 3914 N N . MET A 1 510 ? 37.237 49.567 36.647 1.00 42.69 510 MET A N 1
ATOM 3915 C CA . MET A 1 510 ? 36.761 49.662 38.018 1.00 40.96 510 MET A CA 1
ATOM 3916 C C . MET A 1 510 ? 37.799 50.216 38.987 1.00 40.98 510 MET A C 1
ATOM 3917 O O . MET A 1 510 ? 37.572 50.185 40.200 1.00 38.78 510 MET A O 1
ATOM 3922 N N . THR A 1 511 ? 38.926 50.736 38.495 1.00 41.26 511 THR A N 1
ATOM 3923 C CA . THR A 1 511 ? 39.878 51.376 39.399 1.00 38.50 511 THR A CA 1
ATOM 3924 C C . THR A 1 511 ? 39.301 52.665 39.985 1.00 36.71 511 THR A C 1
ATOM 3925 O O . THR A 1 511 ? 38.626 53.436 39.301 1.00 38.58 511 THR A O 1
ATOM 3929 N N . VAL A 1 512 ? 39.565 52.903 41.275 1.00 37.38 512 VAL A N 1
ATOM 3930 C CA . VAL A 1 512 ? 39.194 54.181 41.894 1.00 40.68 512 VAL A CA 1
ATOM 3931 C C . VAL A 1 512 ? 40.147 55.315 41.533 1.00 40.95 512 VAL A C 1
ATOM 3932 O O . VAL A 1 512 ? 39.853 56.499 41.802 1.00 37.34 512 VAL A O 1
ATOM 3936 N N . LEU A 1 513 ? 41.270 55.005 40.898 1.00 37.52 513 LEU A N 1
ATOM 3937 C CA . LEU A 1 513 ? 42.293 56.011 40.627 1.00 40.97 513 LEU A CA 1
ATOM 3938 C C . LEU A 1 513 ? 42.062 56.766 39.323 1.00 45.63 513 LEU A C 1
ATOM 3939 O O . LEU A 1 513 ? 42.964 57.481 38.865 1.00 43.65 513 LEU A O 1
ATOM 3944 N N . LYS A 1 514 ? 40.874 56.648 38.727 1.00 45.78 514 LYS A N 1
ATOM 3945 C CA . LYS A 1 514 ? 40.512 57.477 37.586 1.00 48.75 514 LYS A CA 1
ATOM 3946 C C . LYS A 1 514 ? 39.008 57.717 37.639 1.00 51.00 514 LYS A C 1
ATOM 3947 O O . LYS A 1 514 ? 38.271 56.935 38.250 1.00 44.03 514 LYS A O 1
ATOM 3953 N N . GLU A 1 515 ? 38.562 58.806 37.024 1.00 48.72 515 GLU A N 1
ATOM 3954 C CA . GLU A 1 515 ? 37.137 59.113 37.026 1.00 54.53 515 GLU A CA 1
ATOM 3955 C C . GLU A 1 515 ? 36.415 58.047 36.212 1.00 49.32 515 GLU A C 1
ATOM 3956 O O . GLU A 1 515 ? 36.890 57.663 35.136 1.00 49.15 515 GLU A O 1
ATOM 3962 N N . PRO A 1 516 ? 35.308 57.524 36.688 1.00 47.30 516 PRO A N 1
ATOM 3963 C CA . PRO A 1 516 ? 34.620 56.495 35.910 1.00 45.45 516 PRO A CA 1
ATOM 3964 C C . PRO A 1 516 ? 34.065 57.089 34.626 1.00 45.00 516 PRO A C 1
ATOM 3965 O O . PRO A 1 516 ? 33.736 58.276 34.547 1.00 42.29 516 PRO A O 1
ATOM 3969 N N . THR A 1 517 ? 33.977 56.253 33.602 1.00 41.49 517 THR A N 1
ATOM 3970 C CA . THR A 1 517 ? 33.216 56.629 32.428 1.00 43.89 517 THR A CA 1
ATOM 3971 C C . THR A 1 517 ? 31.771 56.946 32.835 1.00 41.70 517 THR A C 1
ATOM 3972 O O . THR A 1 517 ? 31.345 56.653 33.953 1.00 40.77 517 THR A O 1
ATOM 3976 N N . LEU A 1 518 ? 31.024 57.574 31.918 1.00 38.87 518 LEU A N 1
ATOM 3977 C CA . LEU A 1 518 ? 29.588 57.777 32.149 1.00 42.45 518 LEU A CA 1
ATOM 3978 C C . LEU A 1 518 ? 28.887 56.460 32.419 1.00 42.02 518 LEU A C 1
ATOM 3979 O O . LEU A 1 518 ? 28.033 56.378 33.307 1.00 39.84 518 LEU A O 1
ATOM 3984 N N . VAL A 1 519 ? 29.246 55.412 31.669 1.00 41.29 519 VAL A N 1
ATOM 3985 C CA . VAL A 1 519 ? 28.576 54.124 31.825 1.00 42.44 519 VAL A CA 1
ATOM 3986 C C . VAL A 1 519 ? 28.797 53.583 33.229 1.00 40.88 519 VAL A C 1
ATOM 3987 O O . VAL A 1 519 ? 27.852 53.203 33.930 1.00 39.50 519 VAL A O 1
ATOM 3991 N N . ILE A 1 520 ? 30.039 53.600 33.684 1.00 41.63 520 ILE A N 1
ATOM 3992 C CA . ILE A 1 520 ? 30.323 53.045 34.995 1.00 44.39 520 ILE A CA 1
ATOM 3993 C C . ILE A 1 520 ? 29.742 53.920 36.094 1.00 39.51 520 ILE A C 1
ATOM 3994 O O . ILE A 1 520 ? 29.179 53.418 37.067 1.00 39.32 520 ILE A O 1
ATOM 3999 N N . ASP A 1 521 ? 29.863 55.239 35.960 1.00 39.39 521 ASP A N 1
ATOM 4000 C CA . ASP A 1 521 ? 29.258 56.123 36.948 1.00 42.15 521 ASP A CA 1
ATOM 4001 C C . ASP A 1 521 ? 27.752 55.892 37.059 1.00 39.08 521 ASP A C 1
ATOM 4002 O O . ASP A 1 521 ? 27.200 55.848 38.164 1.00 39.78 521 ASP A O 1
ATOM 4007 N N . ARG A 1 522 ? 27.070 55.731 35.929 1.00 37.60 522 ARG A N 1
ATOM 4008 C CA . ARG A 1 522 ? 25.634 55.473 35.972 1.00 37.32 522 ARG A CA 1
ATOM 4009 C C . ARG A 1 522 ? 25.335 54.104 36.573 1.00 40.01 522 ARG A C 1
ATOM 4010 O O . ARG A 1 522 ? 24.394 53.955 37.368 1.00 38.51 522 ARG A O 1
ATOM 4018 N N . GLY A 1 523 ? 26.132 53.101 36.201 1.00 38.81 523 GLY A N 1
ATOM 4019 C CA . GLY A 1 523 ? 25.919 51.748 36.701 1.00 37.83 523 GLY A CA 1
ATOM 4020 C C . GLY A 1 523 ? 26.037 51.644 38.211 1.00 37.61 523 GLY A C 1
ATOM 4021 O O . GLY A 1 523 ? 25.204 51.005 38.861 1.00 37.91 523 GLY A O 1
ATOM 4022 N N . ILE A 1 524 ? 27.045 52.260 38.793 1.00 38.19 524 ILE A N 1
ATOM 4023 C CA . ILE A 1 524 ? 27.234 52.160 40.219 1.00 39.04 524 ILE A CA 1
ATOM 4024 C C . ILE A 1 524 ? 26.076 52.810 40.948 1.00 38.45 524 ILE A C 1
ATOM 4025 O O . ILE A 1 524 ? 25.511 52.217 41.851 1.00 33.53 524 ILE A O 1
ATOM 4030 N N . ALA A 1 525 ? 25.717 54.014 40.530 1.00 36.20 525 ALA A N 1
ATOM 4031 C CA . ALA A 1 525 ? 24.652 54.720 41.216 1.00 33.64 525 ALA A CA 1
ATOM 4032 C C . ALA A 1 525 ? 23.343 53.935 41.152 1.00 35.64 525 ALA A C 1
ATOM 4033 O O . ALA A 1 525 ? 22.690 53.740 42.178 1.00 35.71 525 ALA A O 1
ATOM 4035 N N . LEU A 1 526 ? 22.937 53.482 39.957 1.00 34.70 526 LEU A N 1
ATOM 4036 C CA . LEU A 1 526 ? 21.674 52.749 39.846 1.00 35.02 526 LEU A CA 1
ATOM 4037 C C . LEU A 1 526 ? 21.739 51.402 40.547 1.00 35.05 526 LEU A C 1
ATOM 4038 O O . LEU A 1 526 ? 20.723 50.930 41.052 1.00 33.13 526 LEU A O 1
ATOM 4043 N N . HIS A 1 527 ? 22.910 50.760 40.579 1.00 33.32 527 HIS A N 1
ATOM 4044 C CA . HIS A 1 527 ? 23.002 49.472 41.260 1.00 34.87 527 HIS A CA 1
ATOM 4045 C C . HIS A 1 527 ? 22.600 49.603 42.721 1.00 35.41 527 HIS A C 1
ATOM 4046 O O . HIS A 1 527 ? 21.842 48.764 43.241 1.00 32.36 527 HIS A O 1
ATOM 4053 N N . LYS A 1 528 ? 23.061 50.680 43.378 1.00 31.57 528 LYS A N 1
ATOM 4054 C CA . LYS A 1 528 ? 22.665 50.982 44.757 1.00 33.86 528 LYS A CA 1
ATOM 4055 C C . LYS A 1 528 ? 21.187 51.406 44.856 1.00 34.33 528 LYS A C 1
ATOM 4056 O O . LYS A 1 528 ? 20.467 50.987 45.779 1.00 31.04 528 LYS A O 1
ATOM 4062 N N . MET A 1 529 ? 20.724 52.223 43.909 1.00 31.52 529 MET A N 1
ATOM 4063 C CA . MET A 1 529 ? 19.374 52.799 43.974 1.00 32.26 529 MET A CA 1
ATOM 4064 C C . MET A 1 529 ? 18.316 51.709 43.786 1.00 34.25 529 MET A C 1
ATOM 4065 O O . MET A 1 529 ? 17.286 51.698 44.467 1.00 32.77 529 MET A O 1
ATOM 4070 N N . ILE A 1 530 ? 18.572 50.787 42.852 1.00 33.98 530 ILE A N 1
ATOM 4071 C CA . ILE A 1 530 ? 17.638 49.715 42.583 1.00 32.75 530 ILE A CA 1
ATOM 4072 C C . ILE A 1 530 ? 17.531 48.805 43.788 1.00 34.22 530 ILE A C 1
ATOM 4073 O O . ILE A 1 530 ? 16.430 48.424 44.199 1.00 30.04 530 ILE A O 1
ATOM 4078 N N . ARG A 1 531 ? 18.664 48.451 44.388 1.00 31.91 531 ARG A N 1
ATOM 4079 C CA . ARG A 1 531 ? 18.611 47.637 45.599 1.00 33.51 531 ARG A CA 1
ATOM 4080 C C . ARG A 1 531 ? 17.830 48.356 46.700 1.00 32.92 531 ARG A C 1
ATOM 4081 O O . ARG A 1 531 ? 17.037 47.748 47.407 1.00 33.21 531 ARG A O 1
ATOM 4089 N N . LEU A 1 532 ? 18.098 49.639 46.901 1.00 31.07 532 LEU A N 1
ATOM 4090 C CA . LEU A 1 532 ? 17.485 50.342 48.023 1.00 35.96 532 LEU A CA 1
ATOM 4091 C C . LEU A 1 532 ? 15.973 50.505 47.835 1.00 31.54 532 LEU A C 1
ATOM 4092 O O . LEU A 1 532 ? 15.210 50.303 48.790 1.00 30.58 532 LEU A O 1
ATOM 4097 N N . ILE A 1 533 ? 15.503 50.810 46.617 1.00 29.99 533 ILE A N 1
ATOM 4098 C CA . ILE A 1 533 ? 14.046 50.968 46.477 1.00 32.37 533 ILE A CA 1
ATOM 4099 C C . ILE A 1 533 ? 13.352 49.607 46.536 1.00 32.86 533 ILE A C 1
ATOM 4100 O O . ILE A 1 533 ? 12.228 49.507 47.049 1.00 31.20 533 ILE A O 1
ATOM 4105 N N . THR A 1 534 ? 14.016 48.530 46.084 1.00 31.03 534 THR A N 1
ATOM 4106 C CA . THR A 1 534 ? 13.443 47.186 46.272 1.00 30.92 534 THR A CA 1
ATOM 4107 C C . THR A 1 534 ? 13.336 46.874 47.764 1.00 31.27 534 THR A C 1
ATOM 4108 O O . THR A 1 534 ? 12.268 46.464 48.265 1.00 32.97 534 THR A O 1
ATOM 4112 N N . HIS A 1 535 ? 14.448 47.133 48.482 1.00 34.03 535 HIS A N 1
ATOM 4113 C CA . HIS A 1 535 ? 14.607 46.871 49.911 1.00 31.47 535 HIS A CA 1
ATOM 4114 C C . HIS A 1 535 ? 13.596 47.646 50.758 1.00 33.81 535 HIS A C 1
ATOM 4115 O O . HIS A 1 535 ? 13.128 47.144 51.786 1.00 37.24 535 HIS A O 1
ATOM 4122 N N . SER A 1 536 ? 13.263 48.882 50.368 1.00 32.86 536 SER A N 1
ATOM 4123 C CA . SER A 1 536 ? 12.431 49.731 51.210 1.00 33.08 536 SER A CA 1
ATOM 4124 C C . SER A 1 536 ? 10.971 49.758 50.787 1.00 31.24 536 SER A C 1
ATOM 4125 O O . SER A 1 536 ? 10.105 49.955 51.636 1.00 32.09 536 SER A O 1
ATOM 4128 N N . LEU A 1 537 ? 10.674 49.592 49.499 1.00 30.23 537 LEU A N 1
ATOM 4129 C CA . LEU A 1 537 ? 9.309 49.729 48.993 1.00 30.72 537 LEU A CA 1
ATOM 4130 C C . LEU A 1 537 ? 8.661 48.410 48.577 1.00 32.14 537 LEU A C 1
ATOM 4131 O O . LEU A 1 537 ? 7.427 48.297 48.605 1.00 33.18 537 LEU A O 1
ATOM 4136 N N . GLY A 1 538 ? 9.456 47.400 48.200 1.00 32.59 538 GLY A N 1
ATOM 4137 C CA . GLY A 1 538 ? 9.005 46.220 47.476 1.00 27.57 538 GLY A CA 1
ATOM 4138 C C . GLY A 1 538 ? 8.547 45.039 48.276 1.00 32.58 538 GLY A C 1
ATOM 4139 O O . GLY A 1 538 ? 8.007 44.074 47.705 1.00 31.16 538 GLY A O 1
ATOM 4140 N N . GLY A 1 539 ? 8.738 45.025 49.586 1.00 32.15 539 GLY A N 1
ATOM 4141 C CA . GLY A 1 539 ? 8.304 43.824 50.276 1.00 30.62 539 GLY A CA 1
ATOM 4142 C C . GLY A 1 539 ? 8.421 43.966 51.772 1.00 30.57 539 GLY A C 1
ATOM 4143 O O . GLY A 1 539 ? 8.641 45.055 52.297 1.00 32.22 539 GLY A O 1
ATOM 4144 N N . GLU A 1 540 ? 8.188 42.850 52.453 1.00 27.36 540 GLU A N 1
ATOM 4145 C CA . GLU A 1 540 ? 8.295 42.781 53.903 1.00 30.83 540 GLU A CA 1
ATOM 4146 C C . GLU A 1 540 ? 9.577 42.118 54.364 1.00 31.69 540 GLU A C 1
ATOM 4147 O O . GLU A 1 540 ? 9.835 42.061 55.572 1.00 32.33 540 GLU A O 1
ATOM 4153 N N . ALA A 1 541 ? 10.357 41.596 53.430 1.00 29.14 541 ALA A N 1
ATOM 4154 C CA . ALA A 1 541 ? 11.635 40.948 53.708 1.00 28.33 541 ALA A CA 1
ATOM 4155 C C . ALA A 1 541 ? 12.497 41.170 52.482 1.00 28.94 541 ALA A C 1
ATOM 4156 O O . ALA A 1 541 ? 11.995 41.528 51.414 1.00 27.51 541 ALA A O 1
ATOM 4158 N N . TYR A 1 542 ? 13.810 40.894 52.614 1.00 28.18 542 TYR A N 1
ATOM 4159 C CA . TYR A 1 542 ? 14.742 41.144 51.537 1.00 26.86 542 TYR A CA 1
ATOM 4160 C C . TYR A 1 542 ? 15.639 39.944 51.292 1.00 28.69 542 TYR A C 1
ATOM 4161 O O . TYR A 1 542 ? 15.983 39.213 52.223 1.00 30.17 542 TYR A O 1
ATOM 4170 N N . LEU A 1 543 ? 16.029 39.756 50.035 1.00 28.42 543 LEU A N 1
ATOM 4171 C CA . LEU A 1 543 ? 16.930 38.662 49.682 1.00 30.02 543 LEU A CA 1
ATOM 4172 C C . LEU A 1 543 ? 17.999 39.215 48.750 1.00 31.09 543 LEU A C 1
ATOM 4173 O O . LEU A 1 543 ? 17.708 40.055 47.897 1.00 30.89 543 LEU A O 1
ATOM 4178 N N . ASN A 1 544 ? 19.227 38.719 48.922 1.00 27.43 544 ASN A N 1
ATOM 4179 C CA . ASN A 1 544 ? 20.368 39.018 48.071 1.00 31.74 544 ASN A CA 1
ATOM 4180 C C . ASN A 1 544 ? 21.089 37.735 47.683 1.00 28.74 544 ASN A C 1
ATOM 4181 O O . ASN A 1 544 ? 21.441 36.931 48.556 1.00 30.58 544 ASN A O 1
ATOM 4186 N N . PHE A 1 545 ? 21.325 37.524 46.389 1.00 30.26 545 PHE A N 1
ATOM 4187 C CA . PHE A 1 545 ? 22.057 36.324 45.999 1.00 29.02 545 PHE A CA 1
ATOM 4188 C C . PHE A 1 545 ? 23.564 36.591 46.010 1.00 32.66 545 PHE A C 1
ATOM 4189 O O . PHE A 1 545 ? 24.044 37.582 45.439 1.00 30.70 545 PHE A O 1
ATOM 4197 N N . GLU A 1 546 ? 24.292 35.676 46.647 1.00 28.76 546 GLU A N 1
ATOM 4198 C CA . GLU A 1 546 ? 25.738 35.663 46.827 1.00 31.85 546 GLU A CA 1
ATOM 4199 C C . GLU A 1 546 ? 26.545 36.290 45.690 1.00 30.61 546 GLU A C 1
ATOM 4200 O O . GLU A 1 546 ? 26.585 35.756 44.574 1.00 32.57 546 GLU A O 1
ATOM 4206 N N . GLY A 1 547 ? 27.214 37.405 45.965 1.00 30.78 547 GLY A N 1
ATOM 4207 C CA . GLY A 1 547 ? 27.996 38.117 44.979 1.00 31.96 547 GLY A CA 1
ATOM 4208 C C . GLY A 1 547 ? 27.330 39.364 44.429 1.00 32.74 547 GLY A C 1
ATOM 4209 O O . GLY A 1 547 ? 28.025 40.325 44.065 1.00 30.53 547 GLY A O 1
ATOM 4210 N N . ASN A 1 548 ? 25.991 39.400 44.386 1.00 31.85 548 ASN A N 1
ATOM 4211 C CA . ASN A 1 548 ? 25.356 40.576 43.807 1.00 32.37 548 ASN A CA 1
ATOM 4212 C C . ASN A 1 548 ? 25.459 41.790 44.703 1.00 31.64 548 ASN A C 1
ATOM 4213 O O . ASN A 1 548 ? 25.290 42.902 44.214 1.00 31.70 548 ASN A O 1
ATOM 4218 N N . GLU A 1 549 ? 25.688 41.607 46.004 1.00 31.74 549 GLU A N 1
ATOM 4219 C CA . GLU A 1 549 ? 25.818 42.759 46.886 1.00 29.18 549 GLU A CA 1
ATOM 4220 C C . GLU A 1 549 ? 27.022 43.623 46.514 1.00 32.13 549 GLU A C 1
ATOM 4221 O O . GLU A 1 549 ? 27.084 44.788 46.922 1.00 34.25 549 GLU A O 1
ATOM 4227 N N . PHE A 1 550 ? 28.008 43.072 45.797 1.00 32.87 550 PHE A N 1
ATOM 4228 C CA . PHE A 1 550 ? 29.145 43.869 45.350 1.00 33.38 550 PHE A CA 1
ATOM 4229 C C . PHE A 1 550 ? 29.243 43.967 43.831 1.00 33.81 550 PHE A C 1
ATOM 4230 O O . PHE A 1 550 ? 30.324 44.285 43.308 1.00 34.28 550 PHE A O 1
ATOM 4238 N N . GLY A 1 551 ? 28.131 43.727 43.119 1.00 31.14 551 GLY A N 1
ATOM 4239 C CA . GLY A 1 551 ? 28.117 43.769 41.667 1.00 32.93 551 GLY A CA 1
ATOM 4240 C C . GLY A 1 551 ? 29.091 42.788 41.020 1.00 35.35 551 GLY A C 1
ATOM 4241 O O . GLY A 1 551 ? 29.833 43.155 40.106 1.00 36.86 551 GLY A O 1
ATOM 4242 N N . HIS A 1 552 ? 29.079 41.531 41.480 1.00 34.85 552 HIS A N 1
ATOM 4243 C CA . HIS A 1 552 ? 29.963 40.505 40.943 1.00 32.66 552 HIS A CA 1
ATOM 4244 C C . HIS A 1 552 ? 29.894 40.483 39.417 1.00 33.99 552 HIS A C 1
ATOM 4245 O O . HIS A 1 552 ? 28.791 40.452 38.851 1.00 33.71 552 HIS A O 1
ATOM 4252 N N . PRO A 1 553 ? 31.024 40.412 38.730 1.00 34.29 553 PRO A N 1
ATOM 4253 C CA . PRO A 1 553 ? 31.020 40.427 37.266 1.00 36.17 553 PRO A CA 1
ATOM 4254 C C . PRO A 1 553 ? 30.607 39.082 36.702 1.00 38.59 553 PRO A C 1
ATOM 4255 O O . PRO A 1 553 ? 30.347 38.129 37.430 1.00 36.62 553 PRO A O 1
ATOM 4259 N N . GLU A 1 554 ? 30.510 39.051 35.380 1.00 39.03 554 GLU A N 1
ATOM 4260 C CA . GLU A 1 554 ? 30.306 37.841 34.565 1.00 41.90 554 GLU A CA 1
ATOM 4261 C C . GLU A 1 554 ? 28.986 37.184 34.981 1.00 41.02 554 GLU A C 1
ATOM 4262 O O . GLU A 1 554 ? 27.953 37.868 35.083 1.00 38.77 554 GLU A O 1
ATOM 4268 N N . TRP A 1 555 ? 28.976 35.868 35.206 1.00 43.50 555 TRP A N 1
ATOM 4269 C CA . TRP A 1 555 ? 27.741 35.127 35.444 1.00 43.62 555 TRP A CA 1
ATOM 4270 C C . TRP A 1 555 ? 28.098 33.823 36.143 1.00 41.18 555 TRP A C 1
ATOM 4271 O O . TRP A 1 555 ? 29.266 33.421 36.213 1.00 39.60 555 TRP A O 1
ATOM 4282 N N . LEU A 1 556 ? 27.079 33.160 36.648 1.00 40.95 556 LEU A N 1
ATOM 4283 C CA . LEU A 1 556 ? 27.233 31.872 37.305 1.00 43.24 556 LEU A CA 1
ATOM 4284 C C . LEU A 1 556 ? 26.917 30.742 36.333 1.00 43.65 556 LEU A C 1
ATOM 4285 O O . LEU A 1 556 ? 25.981 30.839 35.540 1.00 45.76 556 LEU A O 1
ATOM 4290 N N . ASP A 1 557 ? 27.724 29.686 36.378 1.00 39.13 557 ASP A N 1
ATOM 4291 C CA . ASP A 1 557 ? 27.482 28.489 35.579 1.00 40.57 557 ASP A CA 1
ATOM 4292 C C . ASP A 1 557 ? 28.145 27.313 36.286 1.00 37.30 557 ASP A C 1
ATOM 4293 O O . ASP A 1 557 ? 29.170 27.471 36.933 1.00 38.14 557 ASP A O 1
ATOM 4298 N N . PHE A 1 558 ? 27.543 26.145 36.179 1.00 37.81 558 PHE A N 1
ATOM 4299 C CA . PHE A 1 558 ? 28.054 24.940 36.808 1.00 37.39 558 PHE A CA 1
ATOM 4300 C C . PHE A 1 558 ? 28.676 24.043 35.761 1.00 39.02 558 PHE A C 1
ATOM 4301 O O . PHE A 1 558 ? 28.386 24.189 34.570 1.00 39.19 558 PHE A O 1
ATOM 4309 N N . PRO A 1 559 ? 29.550 23.114 36.157 1.00 36.95 559 PRO A N 1
ATOM 4310 C CA . PRO A 1 559 ? 30.137 22.188 35.172 1.00 40.46 559 PRO A CA 1
ATOM 4311 C C . PRO A 1 559 ? 29.067 21.287 34.582 1.00 41.29 559 PRO A C 1
ATOM 4312 O O . PRO A 1 559 ? 28.305 20.651 35.311 1.00 40.05 559 PRO A O 1
ATOM 4316 N N . ARG A 1 560 ? 29.038 21.206 33.256 1.00 42.31 560 ARG A N 1
ATOM 4317 C CA . ARG A 1 560 ? 28.065 20.385 32.549 1.00 43.46 560 ARG A CA 1
ATOM 4318 C C . ARG A 1 560 ? 28.615 20.090 31.162 1.00 46.04 560 ARG A C 1
ATOM 4319 O O . ARG A 1 560 ? 29.663 20.613 30.761 1.00 43.29 560 ARG A O 1
ATOM 4327 N N . VAL A 1 561 ? 27.888 19.250 30.416 1.00 42.69 561 VAL A N 1
ATOM 4328 C CA . VAL A 1 561 ? 28.382 18.860 29.099 1.00 46.63 561 VAL A CA 1
ATOM 4329 C C . VAL A 1 561 ? 28.468 20.074 28.196 1.00 45.55 561 VAL A C 1
ATOM 4330 O O . VAL A 1 561 ? 29.445 20.250 27.460 1.00 46.99 561 VAL A O 1
ATOM 4334 N N . GLY A 1 562 ? 27.475 20.962 28.281 1.00 44.98 562 GLY A N 1
ATOM 4335 C CA . GLY A 1 562 ? 27.419 22.129 27.423 1.00 46.49 562 GLY A CA 1
ATOM 4336 C C . GLY A 1 562 ? 28.562 23.118 27.599 1.00 46.60 562 GLY A C 1
ATOM 4337 O O . GLY A 1 562 ? 28.748 23.979 26.741 1.00 54.67 562 GLY A O 1
ATOM 4338 N N . ASN A 1 563 ? 29.320 23.036 28.695 1.00 46.73 563 ASN A N 1
ATOM 4339 C CA . ASN A 1 563 ? 30.477 23.913 28.878 1.00 51.00 563 ASN A CA 1
ATOM 4340 C C . ASN A 1 563 ? 31.750 23.125 29.158 1.00 49.16 563 ASN A C 1
ATOM 4341 O O . ASN A 1 563 ? 32.708 23.666 29.724 1.00 48.60 563 ASN A O 1
ATOM 4346 N N . ASN A 1 564 ? 31.770 21.846 28.782 1.00 48.46 564 ASN A N 1
ATOM 4347 C CA . ASN A 1 564 ? 32.964 21.023 28.884 1.00 49.55 564 ASN A CA 1
ATOM 4348 C C . ASN A 1 564 ? 33.380 20.823 30.338 1.00 51.16 564 ASN A C 1
ATOM 4349 O O . ASN A 1 564 ? 34.570 20.846 30.675 1.00 51.22 564 ASN A O 1
ATOM 4354 N N . ASP A 1 565 ? 32.386 20.647 31.200 1.00 44.82 565 ASP A N 1
ATOM 4355 C CA . ASP A 1 565 ? 32.578 20.433 32.635 1.00 44.42 565 ASP A CA 1
ATOM 4356 C C . ASP A 1 565 ? 33.480 21.502 33.256 1.00 45.77 565 ASP A C 1
ATOM 4357 O O . ASP A 1 565 ? 34.310 21.228 34.122 1.00 44.15 565 ASP A O 1
ATOM 4362 N N . SER A 1 566 ? 33.283 22.748 32.838 1.00 44.29 566 SER A N 1
ATOM 4363 C CA . SER A 1 566 ? 34.098 23.839 33.355 1.00 41.09 566 SER A CA 1
ATOM 4364 C C . SER A 1 566 ? 33.592 24.335 34.704 1.00 37.27 566 SER A C 1
ATOM 4365 O O . SER A 1 566 ? 32.391 24.502 34.913 1.00 38.85 566 SER A O 1
ATOM 4368 N N . TYR A 1 567 ? 34.528 24.607 35.611 1.00 36.64 567 TYR A N 1
ATOM 4369 C CA . TYR A 1 567 ? 34.217 25.243 36.877 1.00 36.59 567 TYR A CA 1
ATOM 4370 C C . TYR A 1 567 ? 34.573 26.721 36.852 1.00 36.37 567 TYR A C 1
ATOM 4371 O O . TYR A 1 567 ? 34.567 27.371 37.904 1.00 36.60 567 TYR A O 1
ATOM 4380 N N . HIS A 1 568 ? 34.910 27.259 35.673 1.00 38.64 568 HIS A N 1
ATOM 4381 C CA . HIS A 1 568 ? 35.405 28.634 35.583 1.00 35.23 568 HIS A CA 1
ATOM 4382 C C . HIS A 1 568 ? 34.378 29.629 36.098 1.00 37.92 568 HIS A C 1
ATOM 4383 O O . HIS A 1 568 ? 34.748 30.671 36.645 1.00 37.54 568 HIS A O 1
ATOM 4390 N N . TYR A 1 569 ? 33.078 29.336 35.939 1.00 37.39 569 TYR A N 1
ATOM 4391 C CA . TYR A 1 569 ? 32.034 30.237 36.412 1.00 38.59 569 TYR A CA 1
ATOM 4392 C C . TYR A 1 569 ? 31.332 29.710 37.650 1.00 37.87 569 TYR A C 1
ATOM 4393 O O . TYR A 1 569 ? 30.347 30.322 38.086 1.00 35.43 569 TYR A O 1
ATOM 4402 N N . ALA A 1 570 ? 31.807 28.593 38.212 1.00 37.81 570 ALA A N 1
ATOM 4403 C CA . ALA A 1 570 ? 31.215 27.933 39.384 1.00 34.92 570 ALA A CA 1
ATOM 4404 C C . ALA A 1 570 ? 31.919 28.379 40.668 1.00 35.58 570 ALA A C 1
ATOM 4405 O O . ALA A 1 570 ? 32.386 27.573 41.484 1.00 32.44 570 ALA A O 1
ATOM 4407 N N . ARG A 1 571 ? 32.023 29.702 40.841 1.00 32.88 571 ARG A N 1
ATOM 4408 C CA . ARG A 1 571 ? 32.837 30.263 41.903 1.00 32.07 571 ARG A CA 1
ATOM 4409 C C . ARG A 1 571 ? 32.372 31.692 42.153 1.00 33.86 571 ARG A C 1
ATOM 4410 O O . ARG A 1 571 ? 31.575 32.238 41.384 1.00 35.23 571 ARG A O 1
ATOM 4418 N N . ARG A 1 572 ? 32.912 32.305 43.221 1.00 28.95 572 ARG A N 1
ATOM 4419 C CA . ARG A 1 572 ? 32.572 33.669 43.614 1.00 33.12 572 ARG A CA 1
ATOM 4420 C C . ARG A 1 572 ? 33.873 34.411 43.931 1.00 33.03 572 ARG A C 1
ATOM 4421 O O . ARG A 1 572 ? 34.597 34.039 44.859 1.00 33.68 572 ARG A O 1
ATOM 4429 N N . GLN A 1 573 ? 34.148 35.462 43.161 1.00 36.19 573 GLN A N 1
ATOM 4430 C CA . GLN A 1 573 ? 35.368 36.266 43.270 1.00 34.35 573 GLN A CA 1
ATOM 4431 C C . GLN A 1 573 ? 35.288 37.219 44.469 1.00 36.02 573 GLN A C 1
ATOM 4432 O O . GLN A 1 573 ? 35.328 38.438 44.339 1.00 33.94 573 GLN A O 1
ATOM 4438 N N . PHE A 1 574 ? 35.203 36.634 45.667 1.00 34.95 574 PHE A N 1
ATOM 4439 C CA . PHE A 1 574 ? 35.164 37.468 46.857 1.00 34.93 574 PHE A CA 1
ATOM 4440 C C . PHE A 1 574 ? 36.424 38.329 47.007 1.00 38.73 574 PHE A C 1
ATOM 4441 O O . PHE A 1 574 ? 36.364 39.369 47.671 1.00 39.95 574 PHE A O 1
ATOM 4449 N N . ASN A 1 575 ? 37.551 37.932 46.411 1.00 37.84 575 ASN A N 1
ATOM 4450 C CA . ASN A 1 575 ? 38.752 38.775 46.460 1.00 37.91 575 ASN A CA 1
ATOM 4451 C C . ASN A 1 575 ? 38.475 40.209 46.009 1.00 39.32 575 ASN A C 1
ATOM 4452 O O . ASN A 1 575 ? 39.141 41.143 46.475 1.00 40.99 575 ASN A O 1
ATOM 4457 N N . LEU A 1 576 ? 37.526 40.407 45.086 1.00 38.41 576 LEU A N 1
ATOM 4458 C CA . LEU A 1 576 ? 37.263 41.756 44.575 1.00 40.14 576 LEU A CA 1
ATOM 4459 C C . LEU A 1 576 ? 36.942 42.744 45.691 1.00 40.36 576 LEU A C 1
ATOM 4460 O O . LEU A 1 576 ? 37.365 43.908 45.633 1.00 43.48 576 LEU A O 1
ATOM 4465 N N . VAL A 1 577 ? 36.225 42.298 46.717 1.00 39.62 577 VAL A N 1
ATOM 4466 C CA . VAL A 1 577 ? 35.760 43.166 47.798 1.00 42.67 577 VAL A CA 1
ATOM 4467 C C . VAL A 1 577 ? 36.898 43.629 48.689 1.00 42.98 577 VAL A C 1
ATOM 4468 O O . VAL A 1 577 ? 36.807 44.697 49.318 1.00 41.47 577 VAL A O 1
ATOM 4472 N N . ASP A 1 578 ? 37.978 42.853 48.770 1.00 41.91 578 ASP A N 1
ATOM 4473 C CA . ASP A 1 578 ? 39.089 43.229 49.628 1.00 43.37 578 ASP A CA 1
ATOM 4474 C C . ASP A 1 578 ? 40.037 44.231 48.977 1.00 44.92 578 ASP A C 1
ATOM 4475 O O . ASP A 1 578 ? 40.940 44.722 49.659 1.00 45.58 578 ASP A O 1
ATOM 4480 N N . ASP A 1 579 ? 39.877 44.542 47.689 1.00 44.21 579 ASP A N 1
ATOM 4481 C CA . ASP A 1 579 ? 40.787 45.470 47.011 1.00 40.77 579 ASP A CA 1
ATOM 4482 C C . ASP A 1 579 ? 40.201 46.870 47.147 1.00 38.30 579 ASP A C 1
ATOM 4483 O O . ASP A 1 579 ? 39.306 47.264 46.386 1.00 39.96 579 ASP A O 1
ATOM 4488 N N . ASP A 1 580 ? 40.706 47.643 48.108 1.00 41.16 580 ASP A N 1
ATOM 4489 C CA . ASP A 1 580 ? 40.179 48.995 48.244 1.00 43.75 580 ASP A CA 1
ATOM 4490 C C . ASP A 1 580 ? 40.602 49.940 47.104 1.00 43.22 580 ASP A C 1
ATOM 4491 O O . ASP A 1 580 ? 40.222 51.113 47.154 1.00 35.74 580 ASP A O 1
ATOM 4496 N N . LEU A 1 581 ? 41.290 49.472 46.055 1.00 39.68 581 LEU A N 1
ATOM 4497 C CA . LEU A 1 581 ? 41.547 50.312 44.879 1.00 39.30 581 LEU A CA 1
ATOM 4498 C C . LEU A 1 581 ? 40.591 50.005 43.718 1.00 38.31 581 LEU A C 1
ATOM 4499 O O . LEU A 1 581 ? 40.769 50.531 42.608 1.00 36.28 581 LEU A O 1
ATOM 4504 N N . LEU A 1 582 ? 39.582 49.176 43.956 1.00 36.29 582 LEU A N 1
ATOM 4505 C CA . LEU A 1 582 ? 38.550 48.856 42.996 1.00 35.70 582 LEU A CA 1
ATOM 4506 C C . LEU A 1 582 ? 37.206 49.280 43.572 1.00 33.98 582 LEU A C 1
ATOM 4507 O O . LEU A 1 582 ? 37.058 49.490 44.785 1.00 32.24 582 LEU A O 1
ATOM 4512 N N . ARG A 1 583 ? 36.227 49.378 42.690 1.00 34.43 583 ARG A N 1
ATOM 4513 C CA . ARG A 1 583 ? 34.915 49.917 43.049 1.00 35.40 583 ARG A CA 1
ATOM 4514 C C . ARG A 1 583 ? 33.937 48.857 43.532 1.00 34.15 583 ARG A C 1
ATOM 4515 O O . ARG A 1 583 ? 32.839 49.219 44.012 1.00 31.99 583 ARG A O 1
ATOM 4523 N N . TYR A 1 584 ? 34.258 47.568 43.362 1.00 32.74 584 TYR A N 1
ATOM 4524 C CA . TYR A 1 584 ? 33.367 46.531 43.888 1.00 33.37 584 TYR A CA 1
ATOM 4525 C C . TYR A 1 584 ? 33.153 46.741 45.371 1.00 32.60 584 TYR A C 1
ATOM 4526 O O . TYR A 1 584 ? 32.057 46.551 45.877 1.00 31.58 584 TYR A O 1
ATOM 4535 N N . ARG A 1 585 ? 34.185 47.184 46.074 1.00 32.64 585 ARG A N 1
ATOM 4536 C CA . ARG A 1 585 ? 34.063 47.399 47.510 1.00 34.16 585 ARG A CA 1
ATOM 4537 C C . ARG A 1 585 ? 33.086 48.523 47.836 1.00 35.30 585 ARG A C 1
ATOM 4538 O O . ARG A 1 585 ? 32.419 48.476 48.881 1.00 36.24 585 ARG A O 1
ATOM 4546 N N . HIS A 1 586 ? 33.014 49.556 46.982 1.00 28.37 586 HIS A N 1
ATOM 4547 C CA . HIS A 1 586 ? 32.015 50.600 47.187 1.00 33.82 586 HIS A CA 1
ATOM 4548 C C . HIS A 1 586 ? 30.606 50.019 47.202 1.00 34.28 586 HIS A C 1
ATOM 4549 O O . HIS A 1 586 ? 29.780 50.400 48.038 1.00 34.01 586 HIS A O 1
ATOM 4556 N N . LEU A 1 587 ? 30.306 49.101 46.273 1.00 35.91 587 LEU A N 1
ATOM 4557 C CA . LEU A 1 587 ? 28.978 48.483 46.242 1.00 34.25 587 LEU A CA 1
ATOM 4558 C C . LEU A 1 587 ? 28.745 47.656 47.492 1.00 31.61 587 LEU A C 1
ATOM 4559 O O . LEU A 1 587 ? 27.658 47.682 48.089 1.00 30.28 587 LEU A O 1
ATOM 4564 N N . ASN A 1 588 ? 29.780 46.950 47.912 1.00 32.46 588 ASN A N 1
ATOM 4565 C CA . ASN A 1 588 ? 29.701 46.091 49.080 1.00 33.02 588 ASN A CA 1
ATOM 4566 C C . ASN A 1 588 ? 29.458 46.885 50.347 1.00 33.40 588 ASN A C 1
ATOM 4567 O O . ASN A 1 588 ? 28.627 46.500 51.178 1.00 33.08 588 ASN A O 1
ATOM 4572 N N . GLU A 1 589 ? 30.211 47.983 50.534 1.00 28.95 589 GLU A N 1
ATOM 4573 C CA . GLU A 1 589 ? 30.021 48.807 51.717 1.00 32.55 589 GLU A CA 1
ATOM 4574 C C . GLU A 1 589 ? 28.635 49.436 51.750 1.00 31.62 589 GLU A C 1
ATOM 4575 O O . GLU A 1 589 ? 28.066 49.627 52.830 1.00 31.15 589 GLU A O 1
ATOM 4581 N N . PHE A 1 590 ? 28.101 49.834 50.595 1.00 28.11 590 PHE A N 1
ATOM 4582 C CA . PHE A 1 590 ? 26.730 50.350 50.607 1.00 34.25 590 PHE A CA 1
ATOM 4583 C C . PHE A 1 590 ? 25.730 49.261 51.030 1.00 33.42 590 PHE A C 1
ATOM 4584 O O . PHE A 1 590 ? 24.737 49.544 51.728 1.00 30.26 590 PHE A O 1
ATOM 4592 N N . ASP A 1 591 ? 25.932 48.026 50.570 1.00 32.72 591 ASP A N 1
ATOM 4593 C CA . ASP A 1 591 ? 25.014 46.956 50.967 1.00 33.05 591 ASP A CA 1
ATOM 4594 C C . ASP A 1 591 ? 25.043 46.783 52.476 1.00 31.25 591 ASP A C 1
ATOM 4595 O O . ASP A 1 591 ? 23.999 46.748 53.130 1.00 30.72 591 ASP A O 1
ATOM 4600 N N . ALA A 1 592 ? 26.247 46.740 53.047 1.00 32.67 592 ALA A N 1
ATOM 4601 C CA . ALA A 1 592 ? 26.382 46.637 54.492 1.00 32.95 592 ALA A CA 1
ATOM 4602 C C . ALA A 1 592 ? 25.703 47.799 55.183 1.00 36.08 592 ALA A C 1
ATOM 4603 O O . ALA A 1 592 ? 25.067 47.623 56.234 1.00 35.98 592 ALA A O 1
ATOM 4605 N N . ALA A 1 593 ? 25.846 49.010 54.622 1.00 31.88 593 ALA A N 1
ATOM 4606 C CA . ALA A 1 593 ? 25.174 50.146 55.216 1.00 35.53 593 ALA A CA 1
ATOM 4607 C C . ALA A 1 593 ? 23.658 50.018 55.125 1.00 32.66 593 ALA A C 1
ATOM 4608 O O . ALA A 1 593 ? 22.977 50.370 56.099 1.00 34.01 593 ALA A O 1
ATOM 4610 N N . MET A 1 594 ? 23.123 49.532 54.028 1.00 38.38 594 MET A N 1
ATOM 4611 C CA . MET A 1 594 ? 21.689 49.374 53.875 1.00 37.15 594 MET A CA 1
ATOM 4612 C C . MET A 1 594 ? 21.130 48.414 54.908 1.00 36.89 594 MET A C 1
ATOM 4613 O O . MET A 1 594 ? 20.160 48.725 55.578 1.00 32.26 594 MET A O 1
ATOM 4618 N N . GLN A 1 595 ? 21.757 47.259 55.063 1.00 28.58 595 GLN A N 1
ATOM 4619 C CA . GLN A 1 595 ? 21.211 46.268 55.988 1.00 30.79 595 GLN A CA 1
ATOM 4620 C C . GLN A 1 595 ? 21.315 46.755 57.425 1.00 32.82 595 GLN A C 1
ATOM 4621 O O . GLN A 1 595 ? 20.379 46.562 58.211 1.00 33.64 595 GLN A O 1
ATOM 4627 N N . ASN A 1 596 ? 22.444 47.383 57.793 1.00 29.70 596 ASN A N 1
ATOM 4628 C CA . ASN A 1 596 ? 22.591 47.845 59.171 1.00 32.73 596 ASN A CA 1
ATOM 4629 C C . ASN A 1 596 ? 21.677 49.036 59.455 1.00 36.46 596 ASN A C 1
ATOM 4630 O O . ASN A 1 596 ? 21.206 49.193 60.590 1.00 35.33 596 ASN A O 1
ATOM 4635 N N . CYS A 1 597 ? 21.400 49.870 58.441 1.00 32.31 597 CYS A N 1
ATOM 4636 C CA . CYS A 1 597 ? 20.418 50.949 58.602 1.00 34.87 597 CYS A CA 1
ATOM 4637 C C . CYS A 1 597 ? 19.051 50.375 58.944 1.00 33.17 597 CYS A C 1
ATOM 4638 O O . CYS A 1 597 ? 18.404 50.831 59.891 1.00 33.70 597 CYS A O 1
ATOM 4641 N N . GLU A 1 598 ? 18.615 49.341 58.206 1.00 34.26 598 GLU A N 1
ATOM 4642 C CA . GLU A 1 598 ? 17.287 48.761 58.456 1.00 33.84 598 GLU A CA 1
ATOM 4643 C C . GLU A 1 598 ? 17.235 48.091 59.819 1.00 35.92 598 GLU A C 1
ATOM 4644 O O . GLU A 1 598 ? 16.197 48.134 60.496 1.00 32.16 598 GLU A O 1
ATOM 4650 N N . SER A 1 599 ? 18.358 47.506 60.250 1.00 34.23 599 SER A N 1
ATOM 4651 C CA . SER A 1 599 ? 18.407 46.889 61.563 1.00 36.55 599 SER A CA 1
ATOM 4652 C C . SER A 1 599 ? 18.202 47.916 62.656 1.00 36.75 599 SER A C 1
ATOM 4653 O O . SER A 1 599 ? 17.533 47.634 63.659 1.00 36.30 599 SER A O 1
ATOM 4656 N N . LYS A 1 600 ? 18.735 49.129 62.472 1.00 38.52 600 LYS A N 1
ATOM 4657 C CA . LYS A 1 600 ? 18.500 50.167 63.463 1.00 41.54 600 LYS A CA 1
ATOM 4658 C C . LYS A 1 600 ? 17.185 50.911 63.256 1.00 39.77 600 LYS A C 1
ATOM 4659 O O . LYS A 1 600 ? 16.601 51.377 64.237 1.00 42.61 600 LYS A O 1
ATOM 4665 N N . HIS A 1 601 ? 16.720 51.061 62.005 1.00 36.68 601 HIS A N 1
ATOM 4666 C CA . HIS A 1 601 ? 15.525 51.838 61.655 1.00 37.77 601 HIS A CA 1
ATOM 4667 C C . HIS A 1 601 ? 14.585 50.947 60.845 1.00 35.87 601 HIS A C 1
ATOM 4668 O O . HIS A 1 601 ? 14.573 50.988 59.608 1.00 34.66 601 HIS A O 1
ATOM 4675 N N . GLN A 1 602 ? 13.793 50.143 61.547 1.00 35.24 602 GLN A N 1
ATOM 4676 C CA . GLN A 1 602 ? 13.025 49.098 60.874 1.00 33.05 602 GLN A CA 1
ATOM 4677 C C . GLN A 1 602 ? 12.101 49.676 59.795 1.00 38.30 602 GLN A C 1
ATOM 4678 O O . GLN A 1 602 ? 11.371 50.644 60.040 1.00 36.85 602 GLN A O 1
ATOM 4684 N N . TRP A 1 603 ? 12.125 49.066 58.598 1.00 34.13 603 TRP A N 1
ATOM 4685 C CA . TRP A 1 603 ? 11.122 49.339 57.569 1.00 35.34 603 TRP A CA 1
ATOM 4686 C C . TRP A 1 603 ? 10.639 48.082 56.840 1.00 35.57 603 TRP A C 1
ATOM 4687 O O . TRP A 1 603 ? 9.555 48.123 56.222 1.00 34.39 603 TRP A O 1
ATOM 4698 N N . LEU A 1 604 ? 11.331 46.947 56.948 1.00 32.15 604 LEU A N 1
ATOM 4699 C CA . LEU A 1 604 ? 10.883 45.774 56.173 1.00 32.55 604 LEU A CA 1
ATOM 4700 C C . LEU A 1 604 ? 9.593 45.179 56.715 1.00 34.28 604 LEU A C 1
ATOM 4701 O O . LEU A 1 604 ? 8.567 45.148 56.021 1.00 30.76 604 LEU A O 1
ATOM 4706 N N . ASN A 1 605 ? 9.626 44.670 57.940 1.00 33.41 605 ASN A N 1
ATOM 4707 C CA . ASN A 1 605 ? 8.464 43.931 58.433 1.00 38.00 605 ASN A CA 1
ATOM 4708 C C . ASN A 1 605 ? 7.496 44.921 59.075 1.00 34.32 605 ASN A C 1
ATOM 4709 O O . ASN A 1 605 ? 7.295 44.927 60.293 1.00 35.41 605 ASN A O 1
ATOM 4714 N N . THR A 1 606 ? 6.939 45.785 58.229 1.00 37.97 606 THR A N 1
ATOM 4715 C CA . THR A 1 606 ? 6.088 46.904 58.639 1.00 35.03 606 THR A CA 1
ATOM 4716 C C . THR A 1 606 ? 5.036 47.095 57.564 1.00 35.19 606 THR A C 1
ATOM 4717 O O . THR A 1 606 ? 5.189 46.596 56.440 1.00 33.31 606 THR A O 1
ATOM 4721 N N . PRO A 1 607 ? 3.953 47.822 57.865 1.00 36.88 607 PRO A N 1
ATOM 4722 C CA . PRO A 1 607 ? 2.936 48.131 56.849 1.00 36.31 607 PRO A CA 1
ATOM 4723 C C . PRO A 1 607 ? 3.528 48.804 55.615 1.00 34.81 607 PRO A C 1
ATOM 4724 O O . PRO A 1 607 ? 4.592 49.421 55.660 1.00 33.72 607 PRO A O 1
ATOM 4728 N N . GLN A 1 608 ? 2.816 48.676 54.501 1.00 33.58 608 GLN A N 1
ATOM 4729 C CA . GLN A 1 608 ? 3.263 49.257 53.240 1.00 35.93 608 GLN A CA 1
ATOM 4730 C C . GLN A 1 608 ? 3.507 50.765 53.363 1.00 34.60 608 GLN A C 1
ATOM 4731 O O . GLN A 1 608 ? 2.907 51.445 54.196 1.00 36.02 608 GLN A O 1
ATOM 4737 N N . ALA A 1 609 ? 4.382 51.288 52.503 1.00 33.87 609 ALA A N 1
ATOM 4738 C CA . ALA A 1 609 ? 4.726 52.703 52.515 1.00 30.81 609 ALA A CA 1
ATOM 4739 C C . ALA A 1 609 ? 3.500 53.581 52.189 1.00 31.19 609 ALA A C 1
ATOM 4740 O O . ALA A 1 609 ? 2.547 53.153 51.540 1.00 32.48 609 ALA A O 1
ATOM 4742 N N . TYR A 1 610 ? 3.548 54.814 52.654 1.00 34.55 610 TYR A N 1
ATOM 4743 C CA . TYR A 1 610 ? 2.635 55.878 52.234 1.00 36.82 610 TYR A CA 1
ATOM 4744 C C . TYR A 1 610 ? 3.393 56.746 51.233 1.00 35.69 610 TYR A C 1
ATOM 4745 O O . TYR A 1 610 ? 4.322 57.471 51.610 1.00 34.65 610 TYR A O 1
ATOM 4754 N N . VAL A 1 611 ? 3.062 56.610 49.949 1.00 34.09 611 VAL A N 1
ATOM 4755 C CA . VAL A 1 611 ? 3.838 57.258 48.895 1.00 33.80 611 VAL A CA 1
ATOM 4756 C C . VAL A 1 611 ? 3.302 58.678 48.699 1.00 35.12 611 VAL A C 1
ATOM 4757 O O . VAL A 1 611 ? 2.114 58.853 48.406 1.00 34.62 611 VAL A O 1
ATOM 4761 N N . SER A 1 612 ? 4.151 59.689 48.901 1.00 33.15 612 SER A N 1
ATOM 4762 C CA . SER A 1 612 ? 3.663 61.061 48.699 1.00 36.88 612 SER A CA 1
ATOM 4763 C C . SER A 1 612 ? 3.964 61.573 47.303 1.00 37.34 612 SER A C 1
ATOM 4764 O O . SER A 1 612 ? 3.308 62.508 46.862 1.00 40.92 612 SER A O 1
ATOM 4767 N N . LEU A 1 613 ? 4.975 61.027 46.620 1.00 35.37 613 LEU A N 1
ATOM 4768 C CA . LEU A 1 613 ? 5.440 61.611 45.365 1.00 35.27 613 LEU A CA 1
ATOM 4769 C C . LEU A 1 613 ? 5.921 60.518 44.432 1.00 37.79 613 LEU A C 1
ATOM 4770 O O . LEU A 1 613 ? 6.708 59.653 44.836 1.00 34.97 613 LEU A O 1
ATOM 4775 N N . LYS A 1 614 ? 5.470 60.576 43.174 1.00 36.04 614 LYS A N 1
ATOM 4776 C CA . LYS A 1 614 ? 6.029 59.751 42.097 1.00 37.05 614 LYS A CA 1
ATOM 4777 C C . LYS A 1 614 ? 5.945 60.672 40.879 1.00 40.15 614 LYS A C 1
ATOM 4778 O O . LYS A 1 614 ? 5.048 60.587 40.056 1.00 43.08 614 LYS A O 1
ATOM 4784 N N . HIS A 1 615 ? 6.914 61.585 40.784 1.00 39.18 615 HIS A N 1
ATOM 4785 C CA . HIS A 1 615 ? 6.847 62.720 39.866 1.00 40.75 615 HIS A CA 1
ATOM 4786 C C . HIS A 1 615 ? 7.385 62.307 38.501 1.00 46.49 615 HIS A C 1
ATOM 4787 O O . HIS A 1 615 ? 8.563 61.940 38.373 1.00 41.39 615 HIS A O 1
ATOM 4794 N N . GLU A 1 616 ? 6.535 62.377 37.479 1.00 40.84 616 GLU A N 1
ATOM 4795 C CA . GLU A 1 616 ? 6.910 61.801 36.194 1.00 42.93 616 GLU A CA 1
ATOM 4796 C C . GLU A 1 616 ? 7.819 62.715 35.383 1.00 45.92 616 GLU A C 1
ATOM 4797 O O . GLU A 1 616 ? 8.512 62.223 34.483 1.00 48.42 616 GLU A O 1
ATOM 4803 N N . VAL A 1 617 ? 7.859 64.017 35.682 1.00 42.60 617 VAL A N 1
ATOM 4804 C CA . VAL A 1 617 ? 8.829 64.892 35.027 1.00 43.07 617 VAL A CA 1
ATOM 4805 C C . VAL A 1 617 ? 10.151 64.946 35.791 1.00 43.19 617 VAL A C 1
ATOM 4806 O O . VAL A 1 617 ? 11.229 64.911 35.185 1.00 43.03 617 VAL A O 1
ATOM 4810 N N . ASP A 1 618 ? 10.124 65.071 37.120 1.00 41.19 618 ASP A N 1
ATOM 4811 C CA . ASP A 1 618 ? 11.382 65.153 37.865 1.00 41.61 618 ASP A CA 1
ATOM 4812 C C . ASP A 1 618 ? 12.030 63.780 38.073 1.00 43.98 618 ASP A C 1
ATOM 4813 O O . ASP A 1 618 ? 13.211 63.721 38.421 1.00 40.67 618 ASP A O 1
ATOM 4818 N N . LYS A 1 619 ? 11.285 62.679 37.874 1.00 40.35 619 LYS A N 1
ATOM 4819 C CA . LYS A 1 619 ? 11.793 61.320 38.134 1.00 38.39 619 LYS A CA 1
ATOM 4820 C C . LYS A 1 619 ? 12.179 61.161 39.605 1.00 36.84 619 LYS A C 1
ATOM 4821 O O . LYS A 1 619 ? 13.192 60.536 39.944 1.00 39.74 619 LYS A O 1
ATOM 4827 N N . VAL A 1 620 ? 11.394 61.768 40.489 1.00 36.24 620 VAL A N 1
ATOM 4828 C CA . VAL A 1 620 ? 11.615 61.701 41.928 1.00 36.05 620 VAL A CA 1
ATOM 4829 C C . VAL A 1 620 ? 10.505 60.863 42.560 1.00 36.50 620 VAL A C 1
ATOM 4830 O O . VAL A 1 620 ? 9.318 61.096 42.303 1.00 36.65 620 VAL A O 1
ATOM 4834 N N . ILE A 1 621 ? 10.892 59.896 43.390 1.00 35.10 621 ILE A N 1
ATOM 4835 C CA . ILE A 1 621 ? 9.957 59.110 44.193 1.00 35.25 621 ILE A CA 1
ATOM 4836 C C . ILE A 1 621 ? 10.202 59.427 45.659 1.00 36.76 621 ILE A C 1
ATOM 4837 O O . ILE A 1 621 ? 11.354 59.470 46.107 1.00 35.43 621 ILE A O 1
ATOM 4842 N N . ALA A 1 622 ? 9.125 59.663 46.413 1.00 33.43 622 ALA A N 1
ATOM 4843 C CA . ALA A 1 622 ? 9.291 59.886 47.840 1.00 34.23 622 ALA A CA 1
ATOM 4844 C C . ALA A 1 622 ? 8.173 59.213 48.612 1.00 33.18 622 ALA A C 1
ATOM 4845 O O . ALA A 1 622 ? 7.010 59.315 48.224 1.00 36.68 622 ALA A O 1
ATOM 4847 N N . PHE A 1 623 ? 8.513 58.564 49.729 1.00 34.92 623 PHE A N 1
ATOM 4848 C CA . PHE A 1 623 ? 7.486 57.900 50.540 1.00 32.37 623 PHE A CA 1
ATOM 4849 C C . PHE A 1 623 ? 7.941 57.859 51.992 1.00 32.79 623 PHE A C 1
ATOM 4850 O O . PHE A 1 623 ? 9.116 58.107 52.300 1.00 35.37 623 PHE A O 1
ATOM 4858 N N . GLU A 1 624 ? 7.004 57.538 52.888 1.00 33.42 624 GLU A N 1
ATOM 4859 C CA . GLU A 1 624 ? 7.358 57.303 54.279 1.00 34.22 624 GLU A CA 1
ATOM 4860 C C . GLU A 1 624 ? 7.031 55.854 54.572 1.00 34.93 624 GLU A C 1
ATOM 4861 O O . GLU A 1 624 ? 5.989 55.358 54.151 1.00 33.95 624 GLU A O 1
ATOM 4867 N N . ARG A 1 625 ? 7.895 55.187 55.319 1.00 34.64 625 ARG A N 1
ATOM 4868 C CA . ARG A 1 625 ? 7.528 53.848 55.772 1.00 33.29 625 ARG A CA 1
ATOM 4869 C C . ARG A 1 625 ? 8.009 53.689 57.205 1.00 35.57 625 ARG A C 1
ATOM 4870 O O . ARG A 1 625 ? 9.185 53.939 57.503 1.00 33.35 625 ARG A O 1
ATOM 4878 N N . ASN A 1 626 ? 7.093 53.313 58.084 1.00 34.57 626 ASN A N 1
ATOM 4879 C CA . ASN A 1 626 ? 7.377 53.159 59.506 1.00 37.22 626 ASN A CA 1
ATOM 4880 C C . ASN A 1 626 ? 8.033 54.410 60.080 1.00 36.96 626 ASN A C 1
ATOM 4881 O O . ASN A 1 626 ? 8.903 54.335 60.944 1.00 39.08 626 ASN A O 1
ATOM 4886 N N . GLY A 1 627 ? 7.600 55.582 59.602 1.00 37.30 627 GLY A N 1
ATOM 4887 C CA . GLY A 1 627 ? 8.067 56.859 60.130 1.00 35.04 627 GLY A CA 1
ATOM 4888 C C . GLY A 1 627 ? 9.352 57.389 59.531 1.00 38.06 627 GLY A C 1
ATOM 4889 O O . GLY A 1 627 ? 9.710 58.547 59.805 1.00 38.02 627 GLY A O 1
ATOM 4890 N N . HIS A 1 628 ? 10.070 56.588 58.744 1.00 34.40 628 HIS A N 1
ATOM 4891 C CA . HIS A 1 628 ? 11.293 57.019 58.084 1.00 36.84 628 HIS A CA 1
ATOM 4892 C C . 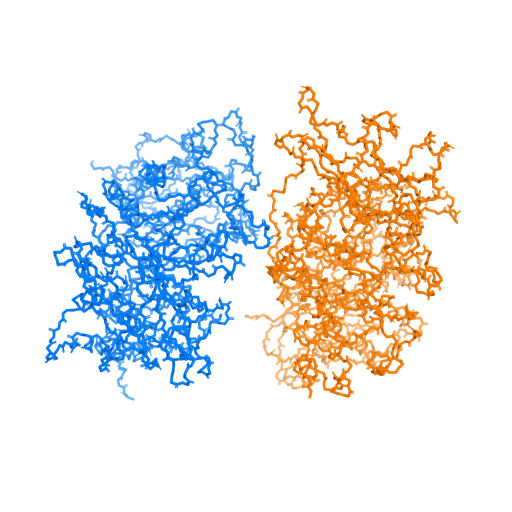HIS A 1 628 ? 10.970 57.522 56.690 1.00 37.19 628 HIS A C 1
ATOM 4893 O O . HIS A 1 628 ? 9.978 57.130 56.089 1.00 35.70 628 HIS A O 1
ATOM 4900 N N . LEU A 1 629 ? 11.798 58.427 56.192 1.00 32.85 629 LEU A N 1
ATOM 4901 C CA . LEU A 1 629 ? 11.549 59.112 54.934 1.00 36.07 629 LEU A CA 1
ATOM 4902 C C . LEU A 1 629 ? 12.535 58.602 53.881 1.00 33.98 629 LEU A C 1
ATOM 4903 O O . LEU A 1 629 ? 13.728 58.483 54.156 1.00 36.78 629 LEU A O 1
ATOM 4908 N N . PHE A 1 630 ? 12.055 58.380 52.656 1.00 31.78 630 PHE A N 1
ATOM 4909 C CA . PHE A 1 630 ? 12.879 57.807 51.600 1.00 33.60 630 PHE A CA 1
ATOM 4910 C C . PHE A 1 630 ? 12.683 58.669 50.370 1.00 34.26 630 PHE A C 1
ATOM 4911 O O . PHE A 1 630 ? 11.547 58.911 49.985 1.00 34.33 630 PHE A O 1
ATOM 4919 N N . VAL A 1 631 ? 13.768 59.126 49.749 1.00 32.53 631 VAL A N 1
ATOM 4920 C CA . VAL A 1 631 ? 13.726 60.010 48.592 1.00 33.46 631 VAL A CA 1
ATOM 4921 C C . VAL A 1 631 ? 14.692 59.500 47.541 1.00 35.91 631 VAL A C 1
ATOM 4922 O O . VAL A 1 631 ? 15.868 59.254 47.848 1.00 34.10 631 VAL A O 1
ATOM 4926 N N . PHE A 1 632 ? 14.217 59.391 46.300 1.00 35.69 632 PHE A N 1
ATOM 4927 C CA . PHE A 1 632 ? 14.995 58.836 45.192 1.00 34.14 632 PHE A CA 1
ATOM 4928 C C . PHE A 1 632 ? 14.899 59.818 44.047 1.00 38.29 632 PHE A C 1
ATOM 4929 O O . PHE A 1 632 ? 13.785 60.198 43.658 1.00 38.18 632 PHE A O 1
ATOM 4937 N N . ASN A 1 633 ? 16.047 60.264 43.538 1.00 35.15 633 ASN A N 1
ATOM 4938 C CA . ASN A 1 633 ? 16.091 61.057 42.318 1.00 35.45 633 ASN A CA 1
ATOM 4939 C C . ASN A 1 633 ? 16.621 60.157 41.215 1.00 35.87 633 ASN A C 1
ATOM 4940 O O . ASN A 1 633 ? 17.839 59.976 41.091 1.00 34.43 633 ASN A O 1
ATOM 4945 N N . PHE A 1 634 ? 15.707 59.579 40.430 1.00 35.45 634 PHE A N 1
ATOM 4946 C CA . PHE A 1 634 ? 16.060 58.730 39.291 1.00 38.28 634 PHE A CA 1
ATOM 4947 C C . PHE A 1 634 ? 16.303 59.514 37.996 1.00 37.63 634 PHE A C 1
ATOM 4948 O O . PHE A 1 634 ? 16.517 58.902 36.946 1.00 37.55 634 PHE A O 1
ATOM 4956 N N . HIS A 1 635 ? 16.280 60.834 38.026 1.00 35.50 635 HIS A N 1
ATOM 4957 C CA . HIS A 1 635 ? 16.451 61.581 36.792 1.00 39.58 635 HIS A CA 1
ATOM 4958 C C . HIS A 1 635 ? 17.850 61.368 36.227 1.00 40.55 635 HIS A C 1
ATOM 4959 O O . HIS A 1 635 ? 18.829 61.492 36.963 1.00 39.07 635 HIS A O 1
ATOM 4966 N N . PRO A 1 636 ? 17.984 61.050 34.936 1.00 42.31 636 PRO A N 1
ATOM 4967 C CA . PRO A 1 636 ? 19.307 60.734 34.391 1.00 44.79 636 PRO A CA 1
ATOM 4968 C C . PRO A 1 636 ? 20.283 61.908 34.363 1.00 48.75 636 PRO A C 1
ATOM 4969 O O . PRO A 1 636 ? 21.496 61.674 34.439 1.00 45.11 636 PRO A O 1
ATOM 4973 N N . THR A 1 637 ? 19.815 63.151 34.285 1.00 43.85 637 THR A N 1
ATOM 4974 C CA . THR A 1 637 ? 20.734 64.282 34.210 1.00 50.69 637 THR A CA 1
ATOM 4975 C C . THR A 1 637 ? 20.467 65.401 35.207 1.00 48.78 637 THR A C 1
ATOM 4976 O O . THR A 1 637 ? 21.399 66.144 35.511 1.00 45.68 637 THR A O 1
ATOM 4980 N N . GLN A 1 638 ? 19.239 65.563 35.712 1.00 45.93 638 GLN A N 1
ATOM 4981 C CA . GLN A 1 638 ? 18.858 66.749 36.475 1.00 48.46 638 GLN A CA 1
ATOM 4982 C C . GLN A 1 638 ? 19.066 66.548 37.975 1.00 47.06 638 GLN A C 1
ATOM 4983 O O . GLN A 1 638 ? 18.512 65.614 38.567 1.00 41.96 638 GLN A O 1
ATOM 4989 N N . SER A 1 639 ? 19.833 67.458 38.582 1.00 44.37 639 SER A N 1
ATOM 4990 C CA . SER A 1 639 ? 19.983 67.579 40.028 1.00 43.74 639 SER A CA 1
ATOM 4991 C C . SER A 1 639 ? 18.999 68.605 40.584 1.00 45.52 639 SER A C 1
ATOM 4992 O O . SER A 1 639 ? 18.711 69.611 39.930 1.00 44.82 639 SER A O 1
ATOM 4995 N N . PHE A 1 640 ? 18.501 68.373 41.800 1.00 42.51 640 PHE A N 1
ATOM 4996 C CA . PHE A 1 640 ? 17.571 69.307 42.433 1.00 44.22 640 PHE A CA 1
ATOM 4997 C C . PHE A 1 640 ? 18.097 69.785 43.779 1.00 42.93 640 PHE A C 1
ATOM 4998 O O . PHE A 1 640 ? 18.622 68.993 44.571 1.00 41.90 640 PHE A O 1
ATOM 5006 N N . THR A 1 641 ? 17.945 71.090 44.032 1.00 40.22 641 THR A N 1
ATOM 5007 C CA . THR A 1 641 ? 18.311 71.745 45.286 1.00 41.93 641 THR A CA 1
ATOM 5008 C C . THR A 1 641 ? 17.061 72.332 45.942 1.00 45.79 641 THR A C 1
ATOM 5009 O O . THR A 1 641 ? 16.199 72.878 45.251 1.00 47.97 641 THR A O 1
ATOM 5013 N N . ASP A 1 642 ? 16.966 72.225 47.279 1.00 42.72 642 ASP A N 1
ATOM 5014 C CA . ASP A 1 642 ? 15.806 72.714 48.040 1.00 44.91 642 ASP A CA 1
ATOM 5015 C C . ASP A 1 642 ? 14.495 72.089 47.550 1.00 46.60 642 ASP A C 1
ATOM 5016 O O . ASP A 1 642 ? 13.433 72.724 47.554 1.00 45.19 642 ASP A O 1
ATOM 5021 N N . TYR A 1 643 ? 14.566 70.814 47.147 1.00 43.61 643 TYR A N 1
ATOM 5022 C CA . TYR A 1 643 ? 13.394 70.085 46.675 1.00 46.82 643 TYR A CA 1
ATOM 5023 C C . TYR A 1 643 ? 12.468 69.764 47.842 1.00 43.19 643 TYR A C 1
ATOM 5024 O O . TYR A 1 643 ? 12.894 69.179 48.841 1.00 41.41 643 TYR A O 1
ATOM 5033 N N . ARG A 1 644 ? 11.204 70.164 47.734 1.00 39.41 644 ARG A N 1
ATOM 5034 C CA . ARG A 1 644 ? 10.311 70.057 48.867 1.00 41.58 644 ARG A CA 1
ATOM 5035 C C . ARG A 1 644 ? 9.780 68.637 48.943 1.00 39.43 644 ARG A C 1
ATOM 5036 O O . ARG A 1 644 ? 9.391 68.073 47.922 1.00 38.92 644 ARG A O 1
ATOM 5044 N N . ILE A 1 645 ? 9.729 68.079 50.156 1.00 38.37 645 ILE A N 1
ATOM 5045 C CA . ILE A 1 645 ? 9.244 66.715 50.383 1.00 41.72 645 ILE A CA 1
ATOM 5046 C C . ILE A 1 645 ? 8.247 66.765 51.524 1.00 40.59 645 ILE A C 1
ATOM 5047 O O . ILE A 1 645 ? 8.583 67.237 52.615 1.00 39.69 645 ILE A O 1
ATOM 5052 N N . GLY A 1 646 ? 7.051 66.218 51.302 1.00 41.78 646 GLY A N 1
ATOM 5053 C CA . GLY A 1 646 ? 6.038 66.241 52.338 1.00 40.73 646 GLY A CA 1
ATOM 5054 C C . GLY A 1 646 ? 6.333 65.234 53.437 1.00 42.89 646 GLY A C 1
ATOM 5055 O O . GLY A 1 646 ? 6.770 64.101 53.183 1.00 40.17 646 GLY A O 1
ATOM 5056 N N . VAL A 1 647 ? 6.066 65.650 54.675 1.00 40.53 647 VAL A N 1
ATOM 5057 C CA . VAL A 1 647 ? 6.394 64.889 55.877 1.00 45.85 647 VAL A CA 1
ATOM 5058 C C . VAL A 1 647 ? 5.219 64.965 56.828 1.00 45.86 647 VAL A C 1
ATOM 5059 O O . VAL A 1 647 ? 4.722 66.064 57.112 1.00 41.80 647 VAL A O 1
ATOM 5063 N N . ASP A 1 648 ? 4.813 63.821 57.377 1.00 43.84 648 ASP A N 1
ATOM 5064 C CA . ASP A 1 648 ? 3.630 63.862 58.228 1.00 46.41 648 ASP A CA 1
ATOM 5065 C C . ASP A 1 648 ? 3.979 64.341 59.624 1.00 47.21 648 ASP A C 1
ATOM 5066 O O . ASP A 1 648 ? 3.398 65.310 60.124 1.00 47.43 648 ASP A O 1
ATOM 5071 N N . VAL A 1 649 ? 4.940 63.685 60.261 1.00 41.37 649 VAL A N 1
ATOM 5072 C CA . VAL A 1 649 ? 5.311 64.006 61.634 1.00 45.36 649 VAL A CA 1
ATOM 5073 C C . VAL A 1 649 ? 6.339 65.138 61.627 1.00 48.59 649 VAL A C 1
ATOM 5074 O O . VAL A 1 649 ? 7.456 64.992 61.108 1.00 43.37 649 VAL A O 1
ATOM 5078 N N . ALA A 1 650 ? 5.962 66.275 62.200 1.00 49.04 650 ALA A N 1
ATOM 5079 C CA . ALA A 1 650 ? 6.858 67.418 62.248 1.00 48.14 650 ALA A CA 1
ATOM 5080 C C . ALA A 1 650 ? 8.026 67.146 63.186 1.00 49.21 650 ALA A C 1
ATOM 5081 O O . ALA A 1 650 ? 7.896 66.422 64.175 1.00 48.79 650 ALA A O 1
ATOM 5083 N N . GLY A 1 651 ? 9.176 67.753 62.879 1.00 47.29 651 GLY A N 1
ATOM 5084 C CA . GLY A 1 651 ? 10.336 67.600 63.742 1.00 48.91 651 GLY A CA 1
ATOM 5085 C C . GLY A 1 651 ? 11.626 67.911 62.999 1.00 46.37 651 GLY A C 1
ATOM 5086 O O . GLY A 1 651 ? 11.640 68.701 62.055 1.00 47.66 651 GLY A O 1
ATOM 5087 N N . THR A 1 652 ? 12.704 67.304 63.484 1.00 46.17 652 THR A N 1
ATOM 5088 C CA . THR A 1 652 ? 14.048 67.434 62.920 1.00 45.73 652 THR A CA 1
ATOM 5089 C C . THR A 1 652 ? 14.446 66.085 62.333 1.00 45.86 652 THR A C 1
ATOM 5090 O O . THR A 1 652 ? 14.364 65.061 63.023 1.00 45.80 652 THR A O 1
ATOM 5094 N N . TYR A 1 653 ? 14.839 66.072 61.065 1.00 43.29 653 TYR A N 1
ATOM 5095 C CA . TYR A 1 653 ? 15.181 64.820 60.399 1.00 44.08 653 TYR A CA 1
ATOM 5096 C C . TYR A 1 653 ? 16.675 64.824 60.101 1.00 46.08 653 TYR A C 1
ATOM 5097 O O . TYR A 1 653 ? 17.277 65.882 59.870 1.00 45.48 653 TYR A O 1
ATOM 5106 N N . LYS A 1 654 ? 17.282 63.647 60.141 1.00 44.79 654 LYS A N 1
ATOM 5107 C CA . LYS A 1 654 ? 18.672 63.513 59.760 1.00 46.49 654 LYS A CA 1
ATOM 5108 C C . LYS A 1 654 ? 18.845 62.343 58.805 1.00 42.16 654 LYS A C 1
ATOM 5109 O O . LYS A 1 654 ? 18.159 61.327 58.916 1.00 39.95 654 LYS A O 1
ATOM 5115 N N . ILE A 1 655 ? 19.766 62.496 57.854 1.00 41.72 655 ILE A N 1
ATOM 5116 C CA . ILE A 1 655 ? 20.031 61.433 56.900 1.00 40.84 655 ILE A CA 1
ATOM 5117 C C . ILE A 1 655 ? 20.716 60.276 57.622 1.00 40.41 655 ILE A C 1
ATOM 5118 O O . ILE A 1 655 ? 21.643 60.477 58.414 1.00 38.83 655 ILE A O 1
ATOM 5123 N N . VAL A 1 656 ? 20.215 59.059 57.412 1.00 40.36 656 VAL A N 1
ATOM 5124 C CA . VAL A 1 656 ? 20.848 57.869 57.970 1.00 37.29 656 VAL A CA 1
ATOM 5125 C C . VAL A 1 656 ? 21.382 56.950 56.897 1.00 39.29 656 VAL A C 1
ATOM 5126 O O . VAL A 1 656 ? 22.084 55.977 57.224 1.00 39.09 656 VAL A O 1
ATOM 5130 N N . LEU A 1 657 ? 21.098 57.219 55.628 1.00 35.39 657 LEU A N 1
ATOM 5131 C CA . LEU A 1 657 ? 21.677 56.396 54.571 1.00 37.01 657 LEU A CA 1
ATOM 5132 C C . LEU A 1 657 ? 21.714 57.260 53.327 1.00 36.85 657 LEU A C 1
ATOM 5133 O O . LEU A 1 657 ? 20.712 57.879 52.992 1.00 35.64 657 LEU A O 1
ATOM 5138 N N . ASN A 1 658 ? 22.845 57.270 52.633 1.00 35.03 658 ASN A N 1
ATOM 5139 C CA . ASN A 1 658 ? 23.087 58.226 51.564 1.00 33.46 658 ASN A CA 1
ATOM 5140 C C . ASN A 1 658 ? 23.831 57.515 50.438 1.00 36.63 658 ASN A C 1
ATOM 5141 O O . ASN A 1 658 ? 25.002 57.179 50.606 1.00 34.11 658 ASN A O 1
ATOM 5146 N N . THR A 1 659 ? 23.196 57.323 49.274 1.00 34.00 659 THR A N 1
ATOM 5147 C CA . THR A 1 659 ? 23.884 56.557 48.223 1.00 36.40 659 THR A CA 1
ATOM 5148 C C . THR A 1 659 ? 25.084 57.292 47.648 1.00 34.05 659 THR A C 1
ATOM 5149 O O . THR A 1 659 ? 25.963 56.653 47.041 1.00 32.85 659 THR A O 1
ATOM 5153 N N . ASP A 1 660 ? 25.132 58.622 47.792 1.00 35.81 660 ASP A N 1
ATOM 5154 C CA . ASP A 1 660 ? 26.189 59.421 47.189 1.00 36.28 660 ASP A CA 1
ATOM 5155 C C . ASP A 1 660 ? 27.472 59.468 48.022 1.00 39.05 660 ASP A C 1
ATOM 5156 O O . ASP A 1 660 ? 28.420 60.162 47.645 1.00 37.96 660 ASP A O 1
ATOM 5161 N N . ARG A 1 661 ? 27.506 58.817 49.169 1.00 37.10 661 ARG A N 1
ATOM 5162 C CA . ARG A 1 661 ? 28.682 58.861 50.020 1.00 40.64 661 ARG A CA 1
ATOM 5163 C C . ARG A 1 661 ? 29.910 58.285 49.314 1.00 39.31 661 ARG A C 1
ATOM 5164 O O . ARG A 1 661 ? 29.808 57.343 48.519 1.00 34.74 661 ARG A O 1
ATOM 5172 N N . ALA A 1 662 ? 31.066 58.922 49.560 1.00 39.45 662 ALA A N 1
ATOM 5173 C CA . ALA A 1 662 ? 32.311 58.524 48.902 1.00 40.03 662 ALA A CA 1
ATOM 5174 C C . ALA A 1 662 ? 32.648 57.055 49.160 1.00 38.75 662 ALA A C 1
ATOM 5175 O O . ALA A 1 662 ? 33.090 56.346 48.242 1.00 36.23 662 ALA A O 1
ATOM 5177 N N . GLU A 1 663 ? 32.440 56.568 50.392 1.00 37.63 663 GLU A N 1
ATOM 5178 C CA . GLU A 1 663 ? 32.845 55.182 50.639 1.00 41.24 663 GLU A CA 1
ATOM 5179 C C . GLU A 1 663 ? 31.857 54.187 50.044 1.00 38.98 663 GLU A C 1
ATOM 5180 O O . GLU A 1 663 ? 32.154 52.976 50.029 1.00 34.06 663 GLU A O 1
ATOM 5186 N N . PHE A 1 664 ? 30.701 54.669 49.567 1.00 33.75 664 PHE A N 1
ATOM 5187 C CA . PHE A 1 664 ? 29.780 53.866 48.770 1.00 38.66 664 PHE A CA 1
ATOM 5188 C C . PHE A 1 664 ? 29.967 54.097 47.284 1.00 38.05 664 PHE A C 1
ATOM 5189 O O . PHE A 1 664 ? 29.108 53.687 46.494 1.00 36.52 664 PHE A O 1
ATOM 5197 N N . GLY A 1 665 ? 31.047 54.763 46.891 1.00 33.98 665 GLY A N 1
ATOM 5198 C CA . GLY A 1 665 ? 31.323 54.987 45.490 1.00 39.33 665 GLY A CA 1
ATOM 5199 C C . GLY A 1 665 ? 30.644 56.186 44.863 1.00 37.42 665 GLY A C 1
ATOM 5200 O O . GLY A 1 665 ? 30.692 56.316 43.634 1.00 39.00 665 GLY A O 1
ATOM 5201 N N . GLY A 1 666 ? 29.999 57.044 45.654 1.00 37.36 666 GLY A N 1
ATOM 5202 C CA . GLY A 1 666 ? 29.372 58.246 45.143 1.00 37.23 666 GLY A CA 1
ATOM 5203 C C . GLY A 1 666 ? 30.344 59.409 45.094 1.00 40.35 666 GLY A C 1
ATOM 5204 O O . GLY A 1 666 ? 31.549 59.263 45.303 1.00 36.84 666 GLY A O 1
ATOM 5205 N N . HIS A 1 667 ? 29.795 60.595 44.836 1.00 37.50 667 HIS A N 1
ATOM 5206 C CA . HIS A 1 667 ? 30.608 61.787 44.651 1.00 42.12 667 HIS A CA 1
ATOM 5207 C C . HIS A 1 667 ? 30.618 62.692 45.876 1.00 41.74 667 HIS A C 1
ATOM 5208 O O . HIS A 1 667 ? 31.273 63.733 45.856 1.00 41.19 667 HIS A O 1
ATOM 5215 N N . ASN A 1 668 ? 29.953 62.280 46.958 1.00 39.47 668 ASN A N 1
ATOM 5216 C CA . ASN A 1 668 ? 30.014 62.980 48.243 1.00 39.66 668 ASN A CA 1
ATOM 5217 C C . ASN A 1 668 ? 29.509 64.415 48.136 1.00 42.03 668 ASN A C 1
ATOM 5218 O O . ASN A 1 668 ? 30.072 65.337 48.734 1.00 42.55 668 ASN A O 1
ATOM 5223 N N . ARG A 1 669 ? 28.437 64.607 47.372 1.00 37.81 669 ARG A N 1
ATOM 5224 C CA . ARG A 1 669 ? 27.858 65.932 47.226 1.00 40.61 669 ARG A CA 1
ATOM 5225 C C . ARG A 1 669 ? 26.921 66.289 48.356 1.00 40.24 669 ARG A C 1
ATOM 5226 O O . ARG A 1 669 ? 26.717 67.474 48.608 1.00 43.10 669 ARG A O 1
ATOM 5234 N N . ILE A 1 670 ? 26.334 65.317 49.033 1.00 42.06 670 ILE A N 1
ATOM 5235 C CA . ILE A 1 670 ? 25.246 65.579 49.974 1.00 43.99 670 ILE A CA 1
ATOM 5236 C C . ILE A 1 670 ? 25.836 65.740 51.369 1.00 46.01 670 ILE A C 1
ATOM 5237 O O . ILE A 1 670 ? 26.636 64.911 51.807 1.00 44.19 670 ILE A O 1
ATOM 5242 N N . ASP A 1 671 ? 25.442 66.801 52.072 1.00 46.44 671 ASP A N 1
ATOM 5243 C CA . ASP A 1 671 ? 25.913 67.035 53.438 1.00 49.62 671 ASP A CA 1
ATOM 5244 C C . ASP A 1 671 ? 25.072 66.206 54.399 1.00 49.64 671 ASP A C 1
ATOM 5245 O O . ASP A 1 671 ? 23.913 66.544 54.662 1.00 47.07 671 ASP A O 1
ATOM 5250 N N . GLU A 1 672 ? 25.653 65.123 54.928 1.00 48.56 672 GLU A N 1
ATOM 5251 C CA . GLU A 1 672 ? 24.931 64.238 55.835 1.00 47.38 672 GLU A CA 1
ATOM 5252 C C . GLU A 1 672 ? 24.876 64.776 57.254 1.00 47.88 672 GLU A C 1
ATOM 5253 O O . GLU A 1 672 ? 24.185 64.197 58.094 1.00 49.46 672 GLU A O 1
ATOM 5259 N N . ALA A 1 673 ? 25.596 65.848 57.548 1.00 46.55 673 ALA A N 1
ATOM 5260 C CA . ALA A 1 673 ? 25.512 66.465 58.861 1.00 52.42 673 ALA A CA 1
ATOM 5261 C C . ALA A 1 673 ? 24.318 67.397 58.986 1.00 52.87 673 ALA A C 1
ATOM 5262 O O . ALA A 1 673 ? 23.927 67.721 60.111 1.00 54.18 673 ALA A O 1
ATOM 5264 N N . GLN A 1 674 ? 23.736 67.815 57.863 1.00 53.04 674 GLN A N 1
ATOM 5265 C CA . GLN A 1 674 ? 22.655 68.798 57.874 1.00 53.63 674 GLN A CA 1
ATOM 5266 C C . GLN A 1 674 ? 21.462 68.343 58.710 1.00 53.71 674 GLN A C 1
ATOM 5267 O O . GLN A 1 674 ? 21.030 67.187 58.646 1.00 49.48 674 GLN A O 1
ATOM 5273 N N . GLU A 1 675 ? 20.914 69.272 59.485 1.00 50.68 675 GLU A N 1
ATOM 5274 C CA . GLU A 1 675 ? 19.659 69.051 60.176 1.00 49.17 675 GLU A CA 1
ATOM 5275 C C . GLU A 1 675 ? 18.530 69.497 59.262 1.00 50.15 675 GLU A C 1
ATOM 5276 O O . GLU A 1 675 ? 18.577 70.595 58.700 1.00 47.52 675 GLU A O 1
ATOM 5282 N N . PHE A 1 676 ? 17.516 68.645 59.106 1.00 46.61 676 PHE A N 1
ATOM 5283 C CA . PHE A 1 676 ? 16.381 68.945 58.236 1.00 44.80 676 PHE A CA 1
ATOM 5284 C C . PHE A 1 676 ? 15.185 69.265 59.126 1.00 47.79 676 PHE A C 1
ATOM 5285 O O . PHE A 1 676 ? 14.549 68.355 59.663 1.00 43.97 676 PHE A O 1
ATOM 5293 N N . PHE A 1 677 ? 14.864 70.561 59.277 1.00 46.58 677 PHE A N 1
ATOM 5294 C CA . PHE A 1 677 ? 13.718 70.977 60.082 1.00 47.68 677 PHE A CA 1
ATOM 5295 C C . PHE A 1 677 ? 12.487 71.015 59.194 1.00 46.60 677 PHE A C 1
ATOM 5296 O O . PHE A 1 677 ? 12.562 71.495 58.057 1.00 45.72 677 PHE A O 1
ATOM 5304 N N . THR A 1 678 ? 11.370 70.479 59.688 1.00 43.69 678 THR A N 1
ATOM 5305 C CA . THR A 1 678 ? 10.136 70.596 58.926 1.00 45.05 678 THR A CA 1
ATOM 5306 C C . THR A 1 678 ? 9.592 72.020 59.052 1.00 49.49 678 THR A C 1
ATOM 5307 O O . THR A 1 678 ? 9.863 72.738 60.023 1.00 49.15 678 THR A O 1
ATOM 5311 N N . THR A 1 679 ? 8.784 72.411 58.075 1.00 47.83 679 THR A N 1
ATOM 5312 C CA . THR A 1 679 ? 8.016 73.639 58.130 1.00 50.99 679 THR A CA 1
ATOM 5313 C C . THR A 1 679 ? 6.543 73.256 58.069 1.00 50.80 679 THR A C 1
ATOM 5314 O O . THR A 1 679 ? 6.167 72.346 57.323 1.00 44.93 679 THR A O 1
ATOM 5318 N N . ASP A 1 680 ? 5.741 73.900 58.919 1.00 49.89 680 ASP A N 1
ATOM 5319 C CA . ASP A 1 680 ? 4.313 73.611 59.087 1.00 53.97 680 ASP A CA 1
ATOM 5320 C C . ASP A 1 680 ? 3.513 74.286 57.975 1.00 56.55 680 ASP A C 1
ATOM 5321 O O . ASP A 1 680 ? 2.836 75.293 58.175 1.00 60.76 680 ASP A O 1
ATOM 5326 N N . LEU A 1 681 ? 3.587 73.695 56.788 1.00 52.66 681 LEU A N 1
ATOM 5327 C CA . LEU A 1 681 ? 2.892 74.168 55.599 1.00 53.35 681 LEU A CA 1
ATOM 5328 C C . LEU A 1 681 ? 2.588 72.946 54.747 1.00 53.83 681 LEU A C 1
ATOM 5329 O O . LEU A 1 681 ? 3.504 72.166 54.444 1.00 48.50 681 LEU A O 1
ATOM 5334 N N . GLU A 1 682 ? 1.316 72.778 54.380 1.00 53.22 682 GLU A N 1
ATOM 5335 C CA . GLU A 1 682 ? 0.904 71.551 53.713 1.00 49.91 682 GLU A CA 1
ATOM 5336 C C . GLU A 1 682 ? 1.609 71.397 52.368 1.00 49.84 682 GLU A C 1
ATOM 5337 O O . GLU A 1 682 ? 1.843 72.379 51.655 1.00 45.88 682 GLU A O 1
ATOM 5343 N N . TRP A 1 683 ? 2.024 70.159 52.055 1.00 47.69 683 TRP A N 1
ATOM 5344 C CA . TRP A 1 683 ? 2.739 69.883 50.809 1.00 46.00 683 TRP A CA 1
ATOM 5345 C C . TRP A 1 683 ? 2.553 68.420 50.441 1.00 46.96 683 TRP A C 1
ATOM 5346 O O . TRP A 1 683 ? 2.818 67.540 51.271 1.00 44.27 683 TRP A O 1
ATOM 5357 N N . ASN A 1 684 ? 2.129 68.160 49.198 1.00 45.30 684 ASN A N 1
ATOM 5358 C CA . ASN A 1 684 ? 1.958 66.784 48.706 1.00 46.70 684 ASN A CA 1
ATOM 5359 C C . ASN A 1 684 ? 1.063 65.989 49.643 1.00 44.56 684 ASN A C 1
ATOM 5360 O O . ASN A 1 684 ? 1.326 64.813 49.933 1.00 45.59 684 ASN A O 1
ATOM 5365 N N . ASN A 1 685 ? -0.001 66.642 50.128 1.00 47.35 685 ASN A N 1
ATOM 5366 C CA . ASN A 1 685 ? -1.009 66.032 51.006 1.00 48.47 685 ASN A CA 1
ATOM 5367 C C . ASN A 1 685 ? -0.416 65.591 52.342 1.00 48.44 685 ASN A C 1
ATOM 5368 O O . ASN A 1 685 ? -0.921 64.652 52.973 1.00 44.58 685 ASN A O 1
ATOM 5373 N N . ARG A 1 686 ? 0.664 66.252 52.771 1.00 44.00 686 ARG A N 1
ATOM 5374 C CA . ARG A 1 686 ? 1.236 66.058 54.094 1.00 43.99 686 ARG A CA 1
ATOM 5375 C C . ARG A 1 686 ? 1.209 67.386 54.831 1.00 45.42 686 ARG A C 1
ATOM 5376 O O . ARG A 1 686 ? 1.274 68.453 54.218 1.00 47.37 686 ARG A O 1
ATOM 5384 N N . ARG A 1 687 ? 1.157 67.314 56.162 1.00 44.51 687 ARG A N 1
ATOM 5385 C CA . ARG A 1 687 ? 1.027 68.537 56.937 1.00 48.11 687 ARG A CA 1
ATOM 5386 C C . ARG A 1 687 ? 2.275 69.413 56.852 1.00 48.41 687 ARG A C 1
ATOM 5387 O O . ARG A 1 687 ? 2.166 70.640 56.952 1.00 47.26 687 ARG A O 1
ATOM 5395 N N . ASN A 1 688 ? 3.456 68.821 56.642 1.00 43.38 688 ASN A N 1
ATOM 5396 C CA . ASN A 1 688 ? 4.726 69.531 56.708 1.00 45.56 688 ASN A CA 1
ATOM 5397 C C . ASN A 1 688 ? 5.596 69.252 55.491 1.00 43.90 688 ASN A C 1
ATOM 5398 O O . ASN A 1 688 ? 5.333 68.339 54.709 1.00 42.86 688 ASN A O 1
ATOM 5403 N N . PHE A 1 689 ? 6.678 70.038 55.340 1.00 41.53 689 PHE A N 1
ATOM 5404 C CA . PHE A 1 689 ? 7.681 69.699 54.336 1.00 41.86 689 PHE A CA 1
ATOM 5405 C C . PHE A 1 689 ? 9.086 69.923 54.872 1.00 45.51 689 PHE A C 1
ATOM 5406 O O . PHE A 1 689 ? 9.288 70.681 55.821 1.00 45.10 689 PHE A O 1
ATOM 5414 N N . ILE A 1 690 ? 10.047 69.184 54.294 1.00 45.05 690 ILE A N 1
ATOM 5415 C CA . ILE A 1 690 ? 11.470 69.494 54.370 1.00 43.91 690 ILE A CA 1
ATOM 5416 C C . ILE A 1 690 ? 11.946 69.829 52.958 1.00 41.53 690 ILE A C 1
ATOM 5417 O O . ILE A 1 690 ? 11.213 69.683 51.977 1.00 42.49 690 ILE A O 1
ATOM 5422 N N . GLN A 1 691 ? 13.175 70.334 52.870 1.00 44.05 691 GLN A N 1
ATOM 5423 C CA . GLN A 1 691 ? 13.807 70.653 51.600 1.00 42.37 691 GLN A CA 1
ATOM 5424 C C . GLN A 1 691 ? 15.136 69.924 51.539 1.00 41.99 691 GLN A C 1
ATOM 5425 O O . GLN A 1 691 ? 15.939 70.001 52.479 1.00 40.74 691 GLN A O 1
ATOM 5431 N N . VAL A 1 692 ? 15.376 69.212 50.447 1.00 43.76 692 VAL A N 1
ATOM 5432 C CA . VAL A 1 692 ? 16.550 68.354 50.364 1.00 39.92 692 VAL A CA 1
ATOM 5433 C C . VAL A 1 692 ? 17.334 68.698 49.113 1.00 42.33 692 VAL A C 1
ATOM 5434 O O . VAL A 1 692 ? 16.799 69.263 48.150 1.00 40.61 692 VAL A O 1
ATOM 5438 N N . TYR A 1 693 ? 18.636 68.389 49.159 1.00 37.66 693 TYR A N 1
ATOM 5439 C CA . TYR A 1 693 ? 19.499 68.407 47.992 1.00 42.54 693 TYR A CA 1
ATOM 5440 C C . TYR A 1 693 ? 19.669 66.975 47.503 1.00 39.68 693 TYR A C 1
ATOM 5441 O O . TYR A 1 693 ? 20.173 66.124 48.248 1.00 40.23 693 TYR A O 1
ATOM 5450 N N . ILE A 1 694 ? 19.220 66.700 46.277 1.00 38.56 694 ILE A N 1
ATOM 5451 C CA . ILE A 1 694 ? 19.285 65.335 45.731 1.00 39.45 694 ILE A CA 1
ATOM 5452 C C . ILE A 1 694 ? 19.881 65.405 44.330 1.00 39.74 694 ILE A C 1
ATOM 5453 O O . ILE A 1 694 ? 19.179 65.763 43.375 1.00 40.23 694 ILE A O 1
ATOM 5458 N N . PRO A 1 695 ? 21.180 65.138 44.173 1.00 39.64 695 PRO A N 1
ATOM 5459 C CA . PRO A 1 695 ? 21.769 65.063 42.830 1.00 39.89 695 PRO A CA 1
ATOM 5460 C C . PRO A 1 695 ? 21.122 64.005 41.957 1.00 37.55 695 PRO A C 1
ATOM 5461 O O . PRO A 1 695 ? 20.506 63.056 42.443 1.00 36.07 695 PRO A O 1
ATOM 5465 N N . SER A 1 696 ? 21.355 64.138 40.647 1.00 37.16 696 SER A N 1
ATOM 5466 C CA . SER A 1 696 ? 20.924 63.121 39.693 1.00 40.93 696 SER A CA 1
ATOM 5467 C C . SER A 1 696 ? 21.375 61.714 40.129 1.00 38.32 696 SER A C 1
ATOM 5468 O O . SER A 1 696 ? 22.523 61.513 40.539 1.00 35.60 696 SER A O 1
ATOM 5471 N N . ARG A 1 697 ? 20.453 60.746 40.087 1.00 35.56 697 ARG A N 1
ATOM 5472 C CA . ARG A 1 697 ? 20.735 59.336 40.436 1.00 36.26 697 ARG A CA 1
ATOM 5473 C C . ARG A 1 697 ? 21.348 59.190 41.828 1.00 35.83 697 ARG A C 1
ATOM 5474 O O . ARG A 1 697 ? 22.415 58.590 42.004 1.00 33.90 697 ARG A O 1
ATOM 5482 N N . THR A 1 698 ? 20.678 59.770 42.821 1.00 33.36 698 THR A N 1
ATOM 5483 C CA . THR A 1 698 ? 21.013 59.581 44.225 1.00 33.36 698 THR A CA 1
ATOM 5484 C C . THR A 1 698 ? 19.733 59.285 44.997 1.00 36.57 698 THR A C 1
ATOM 5485 O O . THR A 1 698 ? 18.618 59.574 44.543 1.00 35.28 698 THR A O 1
ATOM 5489 N N . ALA A 1 699 ? 19.901 58.702 46.182 1.00 33.94 699 ALA A N 1
ATOM 5490 C CA . ALA A 1 699 ? 18.776 58.475 47.073 1.00 33.98 699 ALA A CA 1
ATOM 5491 C C . ALA A 1 699 ? 19.232 58.660 48.506 1.00 32.35 699 ALA A C 1
ATOM 5492 O O . ALA A 1 699 ? 20.381 58.367 48.837 1.00 31.90 699 ALA A O 1
ATOM 5494 N N . ILE A 1 700 ? 18.305 59.041 49.371 1.00 30.40 700 ILE A N 1
ATOM 5495 C CA . ILE A 1 700 ? 18.603 59.252 50.782 1.00 32.34 700 ILE A CA 1
ATOM 5496 C C . ILE A 1 700 ? 17.460 58.694 51.621 1.00 37.84 700 ILE A C 1
ATOM 5497 O O . ILE A 1 700 ? 16.300 58.638 51.191 1.00 34.24 700 ILE A O 1
ATOM 5502 N N . VAL A 1 701 ? 17.804 58.296 52.840 1.00 38.98 701 VAL A N 1
ATOM 5503 C CA . VAL A 1 701 ? 16.841 57.878 53.852 1.00 36.09 701 VAL A CA 1
ATOM 5504 C C . VAL A 1 701 ? 17.055 58.768 55.070 1.00 36.26 701 VAL A C 1
ATOM 5505 O O . VAL A 1 701 ? 18.194 58.936 55.522 1.00 34.15 701 VAL A O 1
ATOM 5509 N N . LEU A 1 702 ? 15.971 59.267 55.640 1.00 36.95 702 LEU A N 1
ATOM 5510 C CA . LEU A 1 702 ? 16.032 60.145 56.802 1.00 37.06 702 LEU A CA 1
ATOM 5511 C C . LEU A 1 702 ? 15.150 59.596 57.906 1.00 37.81 702 LEU A C 1
ATOM 5512 O O . LEU A 1 702 ? 14.136 58.950 57.639 1.00 38.31 702 LEU A O 1
ATOM 5517 N N . THR A 1 703 ? 15.563 59.802 59.148 1.00 39.49 703 THR A N 1
ATOM 5518 C CA . THR A 1 703 ? 14.734 59.440 60.287 1.00 41.56 703 THR A CA 1
ATOM 5519 C C . THR A 1 703 ? 14.594 60.661 61.181 1.00 45.48 703 THR A C 1
ATOM 5520 O O . THR A 1 703 ? 15.425 61.579 61.152 1.00 46.02 703 THR A O 1
ATOM 5524 N N . ARG A 1 704 ? 13.512 60.676 61.956 1.00 46.59 704 ARG A N 1
ATOM 5525 C CA . ARG A 1 704 ? 13.226 61.800 62.836 1.00 49.99 704 ARG A CA 1
ATOM 5526 C C . ARG A 1 704 ? 14.040 61.666 64.116 1.00 55.90 704 ARG A C 1
ATOM 5527 O O . ARG A 1 704 ? 14.131 60.581 64.696 1.00 55.33 704 ARG A O 1
ATOM 5535 N N . GLN A 1 705 ? 14.646 62.769 64.554 1.00 55.15 705 GLN A N 1
ATOM 5536 C CA . GLN A 1 705 ? 15.473 62.726 65.751 1.00 61.14 705 GLN A CA 1
ATOM 5537 C C . GLN A 1 705 ? 14.603 62.855 66.989 1.00 65.90 705 GLN A C 1
ATOM 5538 O O . GLN A 1 705 ? 13.613 63.588 66.991 1.00 66.80 705 GLN A O 1
ATOM 5544 N N . MET A 1 706 ? 14.953 62.106 68.030 1.00 67.56 706 MET A N 1
ATOM 5545 C CA . MET A 1 706 ? 14.197 62.150 69.272 1.00 76.01 706 MET A CA 1
ATOM 5546 C C . MET A 1 706 ? 14.979 62.937 70.307 1.00 77.06 706 MET A C 1
ATOM 5547 O O . MET A 1 706 ? 15.330 64.091 70.069 1.00 82.30 706 MET A O 1
ATOM 5552 N N . ILE B 1 6 ? 6.087 -3.058 11.883 1.00 71.30 6 ILE B N 1
ATOM 5553 C CA . ILE B 1 6 ? 6.959 -1.897 11.750 1.00 72.68 6 ILE B CA 1
ATOM 5554 C C . ILE B 1 6 ? 7.995 -1.933 12.863 1.00 72.53 6 ILE B C 1
ATOM 5555 O O . ILE B 1 6 ? 7.637 -1.849 14.040 1.00 74.86 6 ILE B O 1
ATOM 5557 N N . PRO B 1 7 ? 9.267 -2.075 12.489 1.00 71.10 7 PRO B N 1
ATOM 5558 C CA . PRO B 1 7 ? 10.343 -2.103 13.489 1.00 72.82 7 PRO B CA 1
ATOM 5559 C C . PRO B 1 7 ? 10.280 -0.911 14.435 1.00 70.46 7 PRO B C 1
ATOM 5560 O O . PRO B 1 7 ? 10.014 0.216 14.022 1.00 66.89 7 PRO B O 1
ATOM 5564 N N . GLU B 1 8 ? 10.540 -1.178 15.720 1.00 73.86 8 GLU B N 1
ATOM 5565 C CA . GLU B 1 8 ? 10.401 -0.149 16.751 1.00 78.26 8 GLU B CA 1
ATOM 5566 C C . GLU B 1 8 ? 11.248 1.084 16.447 1.00 71.43 8 GLU B C 1
ATOM 5567 O O . GLU B 1 8 ? 10.830 2.218 16.718 1.00 68.75 8 GLU B O 1
ATOM 5573 N N . ASN B 1 9 ? 12.440 0.884 15.879 1.00 68.49 9 ASN B N 1
ATOM 5574 C CA . ASN B 1 9 ? 13.376 1.976 15.653 1.00 66.00 9 ASN B CA 1
ATOM 5575 C C . ASN B 1 9 ? 12.976 2.889 14.497 1.00 65.33 9 ASN B C 1
ATOM 5576 O O . ASN B 1 9 ? 13.739 3.809 14.187 1.00 67.02 9 ASN B O 1
ATOM 5581 N N . VAL B 1 10 ? 11.826 2.673 13.846 1.00 65.61 10 VAL B N 1
ATOM 5582 C CA . VAL B 1 10 ? 11.327 3.586 12.816 1.00 63.64 10 VAL B CA 1
ATOM 5583 C C . VAL B 1 10 ? 9.833 3.844 12.979 1.00 64.73 10 VAL B C 1
ATOM 5584 O O . VAL B 1 10 ? 9.220 4.524 12.147 1.00 64.80 10 VAL B O 1
ATOM 5588 N N . GLN B 1 11 ? 9.246 3.349 14.075 1.00 65.66 11 GLN B N 1
ATOM 5589 C CA . GLN B 1 11 ? 7.827 3.597 14.338 1.00 64.70 11 GLN B CA 1
ATOM 5590 C C . GLN B 1 11 ? 7.499 5.087 14.293 1.00 67.57 11 GLN B C 1
ATOM 5591 O O . GLN B 1 11 ? 6.486 5.490 13.708 1.00 67.00 11 GLN B O 1
ATOM 5593 N N . GLY B 1 12 ? 8.356 5.926 14.883 1.00 64.04 12 GLY B N 1
ATOM 5594 C CA . GLY B 1 12 ? 8.063 7.346 14.937 1.00 63.17 12 GLY B CA 1
ATOM 5595 C C . GLY B 1 12 ? 8.014 8.001 13.573 1.00 65.66 12 GLY B C 1
ATOM 5596 O O . GLY B 1 12 ? 7.255 8.956 13.362 1.00 69.07 12 GLY B O 1
ATOM 5597 N N . ALA B 1 13 ? 8.822 7.509 12.630 1.00 65.75 13 ALA B N 1
ATOM 5598 C CA . ALA B 1 13 ? 8.821 8.065 11.280 1.00 65.74 13 ALA B CA 1
ATOM 5599 C C . ALA B 1 13 ? 7.589 7.617 10.506 1.00 69.91 13 ALA B C 1
ATOM 5600 O O . ALA B 1 13 ? 6.941 8.427 9.832 1.00 71.61 13 ALA B O 1
ATOM 5602 N N . VAL B 1 14 ? 7.267 6.319 10.572 1.00 70.00 14 VAL B N 1
ATOM 5603 C CA . VAL B 1 14 ? 6.104 5.809 9.859 1.00 72.89 14 VAL B CA 1
ATOM 5604 C C . VAL B 1 14 ? 4.826 6.424 10.420 1.00 75.93 14 VAL B C 1
ATOM 5605 O O . VAL B 1 14 ? 3.886 6.711 9.670 1.00 78.82 14 VAL B O 1
ATOM 5607 N N . SER B 1 15 ? 4.774 6.671 11.731 1.00 72.78 15 SER B N 1
ATOM 5608 C CA . SER B 1 15 ? 3.599 7.324 12.290 1.00 75.12 15 SER B CA 1
ATOM 5609 C C . SER B 1 15 ? 3.496 8.784 11.849 1.00 76.11 15 SER B C 1
ATOM 5610 O O . SER B 1 15 ? 2.385 9.309 11.731 1.00 78.76 15 SER B O 1
ATOM 5613 N N . ILE B 1 16 ? 4.623 9.450 11.577 1.00 76.25 16 ILE B N 1
ATOM 5614 C CA . ILE B 1 16 ? 4.554 10.815 11.053 1.00 79.87 16 ILE B CA 1
ATOM 5615 C C . ILE B 1 16 ? 4.231 10.818 9.559 1.00 80.60 16 ILE B C 1
ATOM 5616 O O . ILE B 1 16 ? 3.618 11.766 9.058 1.00 80.77 16 ILE B O 1
ATOM 5618 N N . ASP B 1 17 ? 4.635 9.783 8.822 1.00 79.29 17 ASP B N 1
ATOM 5619 C CA . ASP B 1 17 ? 4.384 9.702 7.384 1.00 81.81 17 ASP B CA 1
ATOM 5620 C C . ASP B 1 17 ? 4.015 8.258 7.058 1.00 83.40 17 ASP B C 1
ATOM 5621 O O . ASP B 1 17 ? 4.903 7.404 6.892 1.00 82.62 17 ASP B O 1
ATOM 5626 N N . PRO B 1 18 ? 2.720 7.945 6.981 1.00 83.30 18 PRO B N 1
ATOM 5627 C CA . PRO B 1 18 ? 2.311 6.553 6.736 1.00 83.83 18 PRO B CA 1
ATOM 5628 C C . PRO B 1 18 ? 2.861 5.969 5.449 1.00 84.67 18 PRO B C 1
ATOM 5629 O O . PRO B 1 18 ? 3.066 4.750 5.375 1.00 85.16 18 PRO B O 1
ATOM 5633 N N . TRP B 1 19 ? 3.112 6.797 4.432 1.00 83.48 19 TRP B N 1
ATOM 5634 C CA . TRP B 1 19 ? 3.613 6.289 3.159 1.00 85.32 19 TRP B CA 1
ATOM 5635 C C . TRP B 1 19 ? 5.029 5.730 3.255 1.00 86.10 19 TRP B C 1
ATOM 5636 O O . TRP B 1 19 ? 5.539 5.215 2.252 1.00 86.47 19 TRP B O 1
ATOM 5638 N N . LEU B 1 20 ? 5.671 5.818 4.420 1.00 85.89 20 LEU B N 1
ATOM 5639 C CA . LEU B 1 20 ? 6.961 5.175 4.646 1.00 86.26 20 LEU B CA 1
ATOM 5640 C C . LEU B 1 20 ? 6.820 3.703 5.009 1.00 86.39 20 LEU B C 1
ATOM 5641 O O . LEU B 1 20 ? 7.821 2.976 4.969 1.00 84.11 20 LEU B O 1
ATOM 5646 N N . GLU B 1 21 ? 5.606 3.267 5.365 1.00 88.17 21 GLU B N 1
ATOM 5647 C CA . GLU B 1 21 ? 5.363 1.883 5.770 1.00 89.37 21 GLU B CA 1
ATOM 5648 C C . GLU B 1 21 ? 5.933 0.851 4.804 1.00 88.00 21 GLU B C 1
ATOM 5649 O O . GLU B 1 21 ? 6.510 -0.138 5.283 1.00 87.40 21 GLU B O 1
ATOM 5655 N N . PRO B 1 22 ? 5.808 0.989 3.479 1.00 89.39 22 PRO B N 1
ATOM 5656 C CA . PRO B 1 22 ? 6.421 -0.015 2.591 1.00 89.27 22 PRO B CA 1
ATOM 5657 C C . PRO B 1 22 ? 7.931 -0.093 2.705 1.00 88.03 22 PRO B C 1
ATOM 5658 O O . PRO B 1 22 ? 8.516 -1.078 2.241 1.00 89.65 22 PRO B O 1
ATOM 5662 N N . PHE B 1 23 ? 8.590 0.900 3.306 1.00 86.39 23 PHE B N 1
ATOM 5663 C CA . PHE B 1 23 ? 10.045 0.908 3.371 1.00 84.65 23 PHE B CA 1
ATOM 5664 C C . PHE B 1 23 ? 10.565 0.918 4.808 1.00 82.63 23 PHE B C 1
ATOM 5665 O O . PHE B 1 23 ? 11.699 1.346 5.047 1.00 81.09 23 PHE B O 1
ATOM 5673 N N . ALA B 1 24 ? 9.763 0.459 5.774 1.00 81.83 24 ALA B N 1
ATOM 5674 C CA . ALA B 1 24 ? 10.219 0.410 7.162 1.00 79.18 24 ALA B CA 1
ATOM 5675 C C . ALA B 1 24 ? 11.392 -0.551 7.348 1.00 81.02 24 ALA B C 1
ATOM 5676 O O . ALA B 1 24 ? 12.227 -0.341 8.236 1.00 76.75 24 ALA B O 1
ATOM 5678 N N . ASP B 1 25 ? 11.471 -1.609 6.537 1.00 86.78 25 ASP B N 1
ATOM 5679 C CA . ASP B 1 25 ? 12.606 -2.523 6.628 1.00 87.46 25 ASP B CA 1
ATOM 5680 C C . ASP B 1 25 ? 13.899 -1.841 6.190 1.00 84.22 25 ASP B C 1
ATOM 5681 O O . ASP B 1 25 ? 14.965 -2.086 6.768 1.00 84.41 25 ASP B O 1
ATOM 5683 N N . VAL B 1 26 ? 13.829 -0.982 5.173 1.00 80.75 26 VAL B N 1
ATOM 5684 C CA . VAL B 1 26 ? 15.025 -0.284 4.718 1.00 80.16 26 VAL B CA 1
ATOM 5685 C C . VAL B 1 26 ? 15.424 0.796 5.717 1.00 78.57 26 VAL B C 1
ATOM 5686 O O . VAL B 1 26 ? 16.588 0.881 6.127 1.00 75.26 26 VAL B O 1
ATOM 5690 N N . LEU B 1 27 ? 14.462 1.628 6.130 1.00 75.02 27 LEU B N 1
ATOM 5691 C CA . LEU B 1 27 ? 14.752 2.693 7.086 1.00 74.87 27 LEU B CA 1
ATOM 5692 C C . LEU B 1 27 ? 15.396 2.156 8.356 1.00 72.26 27 LEU B C 1
ATOM 5693 O O . LEU B 1 27 ? 16.331 2.768 8.891 1.00 70.79 27 LEU B O 1
ATOM 5698 N N . SER B 1 28 ? 14.926 1.008 8.845 1.00 72.24 28 SER B N 1
ATOM 5699 C CA . SER B 1 28 ? 15.437 0.487 10.105 1.00 68.73 28 SER B CA 1
ATOM 5700 C C . SER B 1 28 ? 16.860 -0.025 9.943 1.00 69.96 28 SER B C 1
ATOM 5701 O O . SER B 1 28 ? 17.671 0.077 10.871 1.00 67.24 28 SER B O 1
ATOM 5704 N N . GLU B 1 29 ? 17.180 -0.571 8.767 1.00 70.28 29 GLU B N 1
ATOM 5705 C CA . GLU B 1 29 ? 18.549 -0.992 8.487 1.00 71.74 29 GLU B CA 1
ATOM 5706 C C . GLU B 1 29 ? 19.492 0.203 8.455 1.00 68.56 29 GLU B C 1
ATOM 5707 O O . GLU B 1 29 ? 20.620 0.134 8.958 1.00 66.54 29 GLU B O 1
ATOM 5713 N N . ARG B 1 30 ? 19.044 1.306 7.862 1.00 66.97 30 ARG B N 1
ATOM 5714 C CA . ARG B 1 30 ? 19.891 2.484 7.777 1.00 67.32 30 ARG B CA 1
ATOM 5715 C C . ARG B 1 30 ? 20.123 3.089 9.155 1.00 64.41 30 ARG B C 1
ATOM 5716 O O . ARG B 1 30 ? 21.235 3.542 9.461 1.00 60.81 30 ARG B O 1
ATOM 5724 N N . ARG B 1 31 ? 19.095 3.092 10.009 1.00 63.01 31 ARG B N 1
ATOM 5725 C CA . ARG B 1 31 ? 19.299 3.593 11.362 1.00 60.34 31 ARG B CA 1
ATOM 5726 C C . ARG B 1 31 ? 20.205 2.658 12.153 1.00 59.31 31 ARG B C 1
ATOM 5727 O O . ARG B 1 31 ? 21.040 3.118 12.946 1.00 55.88 31 ARG B O 1
ATOM 5735 N N . TYR B 1 32 ? 20.075 1.346 11.919 1.00 58.39 32 TYR B N 1
ATOM 5736 C CA . TYR B 1 32 ? 20.799 0.360 12.715 1.00 58.68 32 TYR B CA 1
ATOM 5737 C C . TYR B 1 32 ? 22.310 0.534 12.598 1.00 56.46 32 TYR B C 1
ATOM 5738 O O . TYR B 1 32 ? 23.040 0.375 13.583 1.00 53.44 32 TYR B O 1
ATOM 5747 N N . LEU B 1 33 ? 22.799 0.810 11.395 1.00 54.85 33 LEU B N 1
ATOM 5748 C CA . LEU B 1 33 ? 24.238 0.939 11.206 1.00 56.68 33 LEU B CA 1
ATOM 5749 C C . LEU B 1 33 ? 24.794 2.142 11.966 1.00 53.48 33 LEU B C 1
ATOM 5750 O O . LEU B 1 33 ? 25.852 2.045 12.604 1.00 51.24 33 LEU B O 1
ATOM 5755 N N . ALA B 1 34 ? 24.095 3.280 11.923 1.00 54.41 34 ALA B N 1
ATOM 5756 C CA . ALA B 1 34 ? 24.520 4.420 12.729 1.00 52.89 34 ALA B CA 1
ATOM 5757 C C . ALA B 1 34 ? 24.482 4.076 14.210 1.00 51.73 34 ALA B C 1
ATOM 5758 O O . ALA B 1 34 ? 25.408 4.412 14.956 1.00 49.27 34 ALA B O 1
ATOM 5760 N N . ASP B 1 35 ? 23.428 3.381 14.653 1.00 51.35 35 ASP B N 1
ATOM 5761 C CA . ASP B 1 35 ? 23.344 3.001 16.060 1.00 52.30 35 ASP B CA 1
ATOM 5762 C C . ASP B 1 35 ? 24.434 2.000 16.436 1.00 50.32 35 ASP B C 1
ATOM 5763 O O . ASP B 1 35 ? 24.894 1.994 17.584 1.00 49.02 35 ASP B O 1
ATOM 5768 N N . LYS B 1 36 ? 24.876 1.171 15.488 1.00 50.54 36 LYS B N 1
ATOM 5769 C CA . LYS B 1 36 ? 25.978 0.249 15.770 1.00 49.90 36 LYS B CA 1
ATOM 5770 C C . LYS B 1 36 ? 27.307 0.995 15.868 1.00 49.41 36 LYS B C 1
ATOM 5771 O O . LYS B 1 36 ? 28.105 0.747 16.779 1.00 49.82 36 LYS B O 1
ATOM 5777 N N . TRP B 1 37 ? 27.571 1.896 14.925 1.00 50.20 37 TRP B N 1
ATOM 5778 C CA . TRP B 1 37 ? 28.778 2.710 15.010 1.00 49.10 37 TRP B CA 1
ATOM 5779 C C . TRP B 1 37 ? 28.792 3.555 16.278 1.00 49.29 37 TRP B C 1
ATOM 5780 O O . TRP B 1 37 ? 29.860 3.786 16.860 1.00 50.30 37 TRP B O 1
ATOM 5791 N N . LEU B 1 38 ? 27.616 3.983 16.742 1.00 49.43 38 LEU B N 1
ATOM 5792 C CA . LEU B 1 38 ? 27.524 4.725 17.992 1.00 49.45 38 LEU B CA 1
ATOM 5793 C C . LEU B 1 38 ? 27.899 3.853 19.176 1.00 49.89 38 LEU B C 1
ATOM 5794 O O . LEU B 1 38 ? 28.615 4.303 20.081 1.00 46.93 38 LEU B O 1
ATOM 5799 N N . TYR B 1 39 ? 27.418 2.598 19.180 1.00 50.74 39 TYR B N 1
ATOM 5800 C CA . TYR B 1 39 ? 27.763 1.650 20.238 1.00 51.47 39 TYR B CA 1
ATOM 5801 C C . TYR B 1 39 ? 29.255 1.356 20.245 1.00 49.67 39 TYR B C 1
ATOM 5802 O O . TYR B 1 39 ? 29.866 1.266 21.315 1.00 50.38 39 TYR B O 1
ATOM 5811 N N . ASP B 1 40 ? 29.854 1.171 19.062 1.00 50.43 40 ASP B N 1
ATOM 5812 C CA . ASP B 1 40 ? 31.289 0.887 18.978 1.00 51.21 40 ASP B CA 1
ATOM 5813 C C . ASP B 1 40 ? 32.106 2.055 19.507 1.00 49.00 40 ASP B C 1
ATOM 5814 O O . ASP B 1 40 ? 33.061 1.871 20.264 1.00 49.39 40 ASP B O 1
ATOM 5819 N N . ILE B 1 41 ? 31.744 3.270 19.113 1.00 49.15 41 ILE B N 1
ATOM 5820 C CA . ILE B 1 41 ? 32.460 4.444 19.593 1.00 47.11 41 ILE B CA 1
ATOM 5821 C C . ILE B 1 41 ? 32.307 4.581 21.104 1.00 48.77 41 ILE B C 1
ATOM 5822 O O . ILE B 1 41 ? 33.261 4.925 21.814 1.00 48.87 41 ILE B O 1
ATOM 5827 N N . LYS B 1 42 ? 31.110 4.309 21.625 1.00 47.92 42 LYS B N 1
ATOM 5828 C CA . LYS B 1 42 ? 30.925 4.350 23.070 1.00 49.44 42 LYS B CA 1
ATOM 5829 C C . LYS B 1 42 ? 31.808 3.343 23.804 1.00 51.63 42 LYS B C 1
ATOM 5830 O O . LYS B 1 42 ? 32.048 3.509 25.005 1.00 53.66 42 LYS B O 1
ATOM 5836 N N . HIS B 1 43 ? 32.324 2.322 23.121 1.00 51.15 43 HIS B N 1
ATOM 5837 C CA . HIS B 1 43 ? 33.201 1.367 23.788 1.00 56.44 43 HIS B CA 1
ATOM 5838 C C . HIS B 1 43 ? 34.637 1.415 23.262 1.00 58.48 43 HIS B C 1
ATOM 5839 O O . HIS B 1 43 ? 35.443 0.540 23.593 1.00 64.09 43 HIS B O 1
ATOM 5846 N N . ALA B 1 44 ? 34.996 2.452 22.507 1.00 56.42 44 ALA B N 1
ATOM 5847 C CA . ALA B 1 44 ? 36.345 2.603 21.980 1.00 58.48 44 ALA B CA 1
ATOM 5848 C C . ALA B 1 44 ? 37.308 3.087 23.056 1.00 62.79 44 ALA B C 1
ATOM 5849 O O . ALA B 1 44 ? 38.016 4.079 22.872 1.00 65.62 44 ALA B O 1
ATOM 5851 N N . THR B 1 45 ? 37.358 2.376 24.175 1.00 67.01 45 THR B N 1
ATOM 5852 C CA . THR B 1 45 ? 38.173 2.745 25.312 1.00 68.95 45 THR B CA 1
ATOM 5853 C C . THR B 1 45 ? 39.238 1.684 25.588 1.00 75.60 45 THR B C 1
ATOM 5854 O O . THR B 1 45 ? 39.067 0.515 25.223 1.00 75.03 45 THR B O 1
ATOM 5858 N N . PRO B 1 46 ? 40.367 2.074 26.197 1.00 77.61 46 PRO B N 1
ATOM 5859 C CA . PRO B 1 46 ? 41.399 1.075 26.537 1.00 80.17 46 PRO B CA 1
ATOM 5860 C C . PRO B 1 46 ? 40.883 -0.063 27.398 1.00 83.37 46 PRO B C 1
ATOM 5861 O O . PRO B 1 46 ? 41.311 -1.211 27.223 1.00 85.65 46 PRO B O 1
ATOM 5865 N N . ASP B 1 47 ? 39.975 0.225 28.330 1.00 83.86 47 ASP B N 1
ATOM 5866 C CA . ASP B 1 47 ? 39.413 -0.792 29.207 1.00 85.24 47 ASP B CA 1
ATOM 5867 C C . ASP B 1 47 ? 38.174 -1.462 28.632 1.00 87.97 47 ASP B C 1
ATOM 5868 O O . ASP B 1 47 ? 37.750 -2.495 29.160 1.00 96.80 47 ASP B O 1
ATOM 5870 N N . GLY B 1 48 ? 37.583 -0.912 27.568 1.00 81.12 48 GLY B N 1
ATOM 5871 C CA . GLY B 1 48 ? 36.274 -1.352 27.134 1.00 80.66 48 GLY B CA 1
ATOM 5872 C C . GLY B 1 48 ? 35.124 -0.770 27.931 1.00 81.15 48 GLY B C 1
ATOM 5873 O O . GLY B 1 48 ? 33.961 -1.078 27.624 1.00 80.03 48 GLY B O 1
ATOM 5874 N N . SER B 1 49 ? 35.418 0.045 28.951 1.00 84.65 49 SER B N 1
ATOM 5875 C CA . SER B 1 49 ? 34.413 0.836 29.647 1.00 74.63 49 SER B CA 1
ATOM 5876 C C . SER B 1 49 ? 33.659 1.728 28.663 1.00 66.46 49 SER B C 1
ATOM 5877 O O . SER B 1 49 ? 34.114 1.996 27.549 1.00 64.79 49 SER B O 1
ATOM 5880 N N . GLU B 1 50 ? 32.489 2.190 29.086 1.00 64.48 50 GLU B N 1
ATOM 5881 C CA . GLU B 1 50 ? 31.641 3.020 28.243 1.00 59.58 50 GLU B CA 1
ATOM 5882 C C . GLU B 1 50 ? 32.026 4.488 28.388 1.00 56.35 50 GLU B C 1
ATOM 5883 O O . GLU B 1 50 ? 32.205 4.982 29.504 1.00 56.81 50 GLU B O 1
ATOM 5889 N N . GLN B 1 51 ? 32.150 5.176 27.259 1.00 53.22 51 GLN B N 1
ATOM 5890 C CA . GLN B 1 51 ? 32.310 6.622 27.217 1.00 49.00 51 GLN B CA 1
ATOM 5891 C C . GLN B 1 51 ? 31.168 7.207 26.400 1.00 49.29 51 GLN B C 1
ATOM 5892 O O . GLN B 1 51 ? 30.562 6.515 25.579 1.00 49.17 51 GLN B O 1
ATOM 5898 N N . SER B 1 52 ? 30.866 8.490 26.635 1.00 45.86 52 SER B N 1
ATOM 5899 C CA . SER B 1 52 ? 29.890 9.192 25.816 1.00 45.08 52 SER B CA 1
ATOM 5900 C C . SER B 1 52 ? 30.474 9.527 24.445 1.00 43.77 52 SER B C 1
ATOM 5901 O O . SER B 1 52 ? 31.692 9.613 24.257 1.00 44.66 52 SER B O 1
ATOM 5904 N N . LEU B 1 53 ? 29.579 9.736 23.483 1.00 42.54 53 LEU B N 1
ATOM 5905 C CA . LEU B 1 53 ? 29.997 10.194 22.167 1.00 42.47 53 LEU B CA 1
ATOM 5906 C C . LEU B 1 53 ? 30.708 11.542 22.243 1.00 41.84 53 LEU B C 1
ATOM 5907 O O . LEU B 1 53 ? 31.667 11.778 21.496 1.00 39.61 53 LEU B O 1
ATOM 5912 N N . VAL B 1 54 ? 30.272 12.421 23.155 1.00 43.13 54 VAL B N 1
ATOM 5913 C CA . VAL B 1 54 ? 30.956 13.695 23.391 1.00 41.90 54 VAL B CA 1
ATOM 5914 C C . VAL B 1 54 ? 32.399 13.468 23.855 1.00 42.46 54 VAL B C 1
ATOM 5915 O O . VAL B 1 54 ? 33.329 14.131 23.376 1.00 39.70 54 VAL B O 1
ATOM 5919 N N . ASP B 1 55 ? 32.599 12.550 24.814 1.00 42.31 55 ASP B N 1
ATOM 5920 C CA . ASP B 1 55 ? 33.941 12.233 25.313 1.00 43.45 55 ASP B CA 1
ATOM 5921 C C . ASP B 1 55 ? 34.866 11.799 24.177 1.00 42.67 55 ASP B C 1
ATOM 5922 O O . ASP B 1 55 ? 36.024 12.215 24.106 1.00 41.30 55 ASP B O 1
ATOM 5927 N N . PHE B 1 56 ? 34.385 10.885 23.331 1.00 42.46 56 PHE B N 1
ATOM 5928 C CA . PHE B 1 56 ? 35.139 10.410 22.173 1.00 39.36 56 PHE B CA 1
ATOM 5929 C C . PHE B 1 56 ? 35.618 11.558 21.309 1.00 41.32 56 PHE B C 1
ATOM 5930 O O . PHE B 1 56 ? 36.788 11.611 20.906 1.00 40.10 56 PHE B O 1
ATOM 5938 N N . ALA B 1 57 ? 34.713 12.494 21.007 1.00 39.57 57 ALA B N 1
ATOM 5939 C CA . ALA B 1 57 ? 35.050 13.592 20.121 1.00 39.21 57 ALA B CA 1
ATOM 5940 C C . ALA B 1 57 ? 35.952 14.610 20.816 1.00 39.06 57 ALA B C 1
ATOM 5941 O O . ALA B 1 57 ? 36.917 15.089 20.219 1.00 40.27 57 ALA B O 1
ATOM 5943 N N . ARG B 1 58 ? 35.679 14.927 22.088 1.00 39.24 58 ARG B N 1
ATOM 5944 C CA . ARG B 1 58 ? 36.503 15.912 22.782 1.00 42.28 58 ARG B CA 1
ATOM 5945 C C . ARG B 1 58 ? 37.888 15.361 23.086 1.00 44.01 58 ARG B C 1
ATOM 5946 O O . ARG B 1 58 ? 38.895 16.061 22.894 1.00 41.37 58 ARG B O 1
ATOM 5954 N N . ASN B 1 59 ? 37.963 14.115 23.578 1.00 42.14 59 ASN B N 1
ATOM 5955 C CA . ASN B 1 59 ? 39.272 13.538 23.853 1.00 41.37 59 ASN B CA 1
ATOM 5956 C C . ASN B 1 59 ? 40.112 13.498 22.595 1.00 40.17 59 ASN B C 1
ATOM 5957 O O . ASN B 1 59 ? 41.327 13.712 22.653 1.00 41.17 59 ASN B O 1
ATOM 5962 N N . ALA B 1 60 ? 39.475 13.305 21.443 1.00 39.76 60 ALA B N 1
ATOM 5963 C CA . ALA B 1 60 ? 40.213 13.261 20.187 1.00 39.63 60 ALA B CA 1
ATOM 5964 C C . ALA B 1 60 ? 40.866 14.607 19.879 1.00 40.18 60 ALA B C 1
ATOM 5965 O O . ALA B 1 60 ? 42.087 14.684 19.722 1.00 41.31 60 ALA B O 1
ATOM 5967 N N . TYR B 1 61 ? 40.084 15.700 19.799 1.00 39.89 61 TYR B N 1
ATOM 5968 C CA . TYR B 1 61 ? 40.747 16.970 19.468 1.00 37.68 61 TYR B CA 1
ATOM 5969 C C . TYR B 1 61 ? 41.659 17.451 20.590 1.00 39.85 61 TYR B C 1
ATOM 5970 O O . TYR B 1 61 ? 42.559 18.257 20.328 1.00 42.54 61 TYR B O 1
ATOM 5979 N N . LYS B 1 62 ? 41.489 16.958 21.819 1.00 40.63 62 LYS B N 1
ATOM 5980 C CA . LYS B 1 62 ? 42.448 17.306 22.868 1.00 42.25 62 LYS B CA 1
ATOM 5981 C C . LYS B 1 62 ? 43.755 16.501 22.782 1.00 43.49 62 LYS B C 1
ATOM 5982 O O . LYS B 1 62 ? 44.736 16.852 23.454 1.00 43.47 62 LYS B O 1
ATOM 5988 N N . THR B 1 63 ? 43.802 15.475 21.943 1.00 41.94 63 THR B N 1
ATOM 5989 C CA . THR B 1 63 ? 44.883 14.495 21.897 1.00 42.04 63 THR B CA 1
ATOM 5990 C C . THR B 1 63 ? 45.601 14.470 20.561 1.00 44.65 63 THR B C 1
ATOM 5991 O O . THR B 1 63 ? 46.814 14.246 20.511 1.00 47.49 63 THR B O 1
ATOM 5995 N N . TYR B 1 64 ? 44.894 14.708 19.470 1.00 41.31 64 TYR B N 1
ATOM 5996 C CA . TYR B 1 64 ? 45.556 14.692 18.180 1.00 42.39 64 TYR B CA 1
ATOM 5997 C C . TYR B 1 64 ? 46.097 16.076 17.854 1.00 45.45 64 TYR B C 1
ATOM 5998 O O . TYR B 1 64 ? 45.824 17.055 18.552 1.00 43.89 64 TYR B O 1
ATOM 6007 N N . GLY B 1 65 ? 46.896 16.145 16.793 1.00 45.05 65 GLY B N 1
ATOM 6008 C CA . GLY B 1 65 ? 47.510 17.415 16.456 1.00 44.32 65 GLY B CA 1
ATOM 6009 C C . GLY B 1 65 ? 48.541 17.827 17.502 1.00 45.47 65 GLY B C 1
ATOM 6010 O O . GLY B 1 65 ? 49.061 17.010 18.268 1.00 43.03 65 GLY B O 1
ATOM 6011 N N . LEU B 1 66 ? 48.817 19.129 17.550 1.00 45.59 66 LEU B N 1
ATOM 6012 C CA . LEU B 1 66 ? 49.837 19.658 18.438 1.00 45.72 66 LEU B CA 1
ATOM 6013 C C . LEU B 1 66 ? 49.169 20.354 19.609 1.00 46.94 66 LEU B C 1
ATOM 6014 O O . LEU B 1 66 ? 48.202 21.101 19.427 1.00 45.61 66 LEU B O 1
ATOM 6019 N N . HIS B 1 67 ? 49.696 20.133 20.810 1.00 44.97 67 HIS B N 1
ATOM 6020 C CA . HIS B 1 67 ? 49.121 20.769 21.990 1.00 46.03 67 HIS B CA 1
ATOM 6021 C C . HIS B 1 67 ? 50.229 21.305 22.879 1.00 46.03 67 HIS B C 1
ATOM 6022 O O . HIS B 1 67 ? 51.091 20.544 23.325 1.00 44.64 67 HIS B O 1
ATOM 6029 N N . ALA B 1 68 ? 50.207 22.612 23.128 1.00 45.40 68 ALA B N 1
ATOM 6030 C CA . ALA B 1 68 ? 51.141 23.235 24.055 1.00 46.41 68 ALA B CA 1
ATOM 6031 C C . ALA B 1 68 ? 50.571 23.165 25.466 1.00 47.45 68 ALA B C 1
ATOM 6032 O O . ALA B 1 68 ? 49.412 23.533 25.689 1.00 50.34 68 ALA B O 1
ATOM 6034 N N . ASN B 1 69 ? 51.389 22.719 26.418 1.00 48.32 69 ASN B N 1
ATOM 6035 C CA . ASN B 1 69 ? 51.012 22.696 27.832 1.00 49.97 69 ASN B CA 1
ATOM 6036 C C . ASN B 1 69 ? 51.389 24.040 28.463 1.00 51.80 69 ASN B C 1
ATOM 6037 O O . ASN B 1 69 ? 52.573 24.319 28.691 1.00 50.61 69 ASN B O 1
ATOM 6042 N N . GLN B 1 70 ? 50.373 24.869 28.764 1.00 50.07 70 GLN B N 1
ATOM 6043 C CA . GLN B 1 70 ? 50.618 26.227 29.242 1.00 53.27 70 GLN B CA 1
ATOM 6044 C C . GLN B 1 70 ? 51.294 26.261 30.607 1.00 55.21 70 GLN B C 1
ATOM 6045 O O . GLN B 1 70 ? 51.898 27.281 30.959 1.00 56.97 70 GLN B O 1
ATOM 6051 N N . GLN B 1 71 ? 51.206 25.180 31.381 1.00 53.24 71 GLN B N 1
ATOM 6052 C CA . GLN B 1 71 ? 51.823 25.131 32.701 1.00 58.47 71 GLN B CA 1
ATOM 6053 C C . GLN B 1 71 ? 53.272 24.631 32.658 1.00 61.76 71 GLN B C 1
ATOM 6054 O O . GLN B 1 71 ? 54.164 25.271 33.228 1.00 58.55 71 GLN B O 1
ATOM 6060 N N . THR B 1 72 ? 53.540 23.503 31.990 1.00 55.44 72 THR B N 1
ATOM 6061 C CA . THR B 1 72 ? 54.905 22.991 31.925 1.00 53.79 72 THR B CA 1
ATOM 6062 C C . THR B 1 72 ? 55.682 23.456 30.701 1.00 51.67 72 THR B C 1
ATOM 6063 O O . THR B 1 72 ? 56.894 23.237 30.648 1.00 52.36 72 THR B O 1
ATOM 6067 N N . LYS B 1 73 ? 55.015 24.036 29.703 1.00 52.07 73 LYS B N 1
ATOM 6068 C CA . LYS B 1 73 ? 55.623 24.465 28.446 1.00 50.09 73 LYS B CA 1
ATOM 6069 C C . LYS B 1 73 ? 56.173 23.295 27.620 1.00 50.05 73 LYS B C 1
ATOM 6070 O O . LYS B 1 73 ? 56.974 23.502 26.703 1.00 49.28 73 LYS B O 1
ATOM 6076 N N . GLU B 1 74 ? 55.743 22.062 27.884 1.00 50.40 74 GLU B N 1
ATOM 6077 C CA . GLU B 1 74 ? 56.014 21.016 26.911 1.00 48.72 74 GLU B CA 1
ATOM 6078 C C . GLU B 1 74 ? 55.063 21.161 25.723 1.00 45.86 74 GLU B C 1
ATOM 6079 O O . GLU B 1 74 ? 54.017 21.809 25.808 1.00 47.79 74 GLU B O 1
ATOM 6085 N N . ILE B 1 75 ? 55.440 20.558 24.600 1.00 46.08 75 ILE B N 1
ATOM 6086 C CA . ILE B 1 75 ? 54.574 20.426 23.436 1.00 44.45 75 ILE B CA 1
ATOM 6087 C C . ILE B 1 75 ? 54.453 18.944 23.107 1.00 46.60 75 ILE B C 1
ATOM 6088 O O . ILE B 1 75 ? 55.456 18.230 23.100 1.00 46.40 75 ILE B O 1
ATOM 6093 N N . VAL B 1 76 ? 53.238 18.477 22.838 1.00 44.99 76 VAL B N 1
ATOM 6094 C CA . VAL B 1 76 ? 53.040 17.086 22.430 1.00 44.48 76 VAL B CA 1
ATOM 6095 C C . VAL B 1 76 ? 52.406 17.073 21.048 1.00 44.19 76 VAL B C 1
ATOM 6096 O O . VAL B 1 76 ? 51.527 17.890 20.748 1.00 44.01 76 VAL B O 1
ATOM 6100 N N . TYR B 1 77 ? 52.878 16.175 20.193 1.00 42.36 77 TYR B N 1
ATOM 6101 C CA . TYR B 1 77 ? 52.364 16.075 18.835 1.00 43.51 77 TYR B CA 1
ATOM 6102 C C . TYR B 1 77 ? 52.097 14.613 18.515 1.00 46.58 77 TYR B C 1
ATOM 6103 O O . TYR B 1 77 ? 52.982 13.773 18.690 1.00 46.47 77 TYR B O 1
ATOM 6112 N N . ARG B 1 78 ? 50.890 14.308 18.048 1.00 46.20 78 ARG B N 1
ATOM 6113 C CA . ARG B 1 78 ? 50.570 12.968 17.569 1.00 49.61 78 ARG B CA 1
ATOM 6114 C C . ARG B 1 78 ? 49.949 13.048 16.183 1.00 48.59 78 ARG B C 1
ATOM 6115 O O . ARG B 1 78 ? 49.304 14.037 15.831 1.00 46.99 78 ARG B O 1
ATOM 6123 N N . GLU B 1 79 ? 50.205 12.026 15.373 1.00 45.13 79 GLU B N 1
ATOM 6124 C CA . GLU B 1 79 ? 49.764 12.042 13.982 1.00 46.06 79 GLU B CA 1
ATOM 6125 C C . GLU B 1 79 ? 49.463 10.624 13.529 1.00 45.81 79 GLU B C 1
ATOM 6126 O O . GLU B 1 79 ? 50.305 9.734 13.692 1.00 44.84 79 GLU B O 1
ATOM 6132 N N . TRP B 1 80 ? 48.268 10.422 12.966 1.00 45.63 80 TRP B N 1
ATOM 6133 C CA . TRP B 1 80 ? 47.855 9.116 12.450 1.00 48.45 80 TRP B CA 1
ATOM 6134 C C . TRP B 1 80 ? 48.443 8.918 11.057 1.00 48.43 80 TRP B C 1
ATOM 6135 O O . TRP B 1 80 ? 48.201 9.729 10.154 1.00 49.93 80 TRP B O 1
ATOM 6146 N N . ALA B 1 81 ? 49.234 7.870 10.884 1.00 47.44 81 ALA B N 1
ATOM 6147 C CA . ALA B 1 81 ? 49.921 7.682 9.606 1.00 51.61 81 ALA B CA 1
ATOM 6148 C C . ALA B 1 81 ? 50.400 6.239 9.458 1.00 54.28 81 ALA B C 1
ATOM 6149 O O . ALA B 1 81 ? 51.608 5.974 9.502 1.00 53.79 81 ALA B O 1
ATOM 6151 N N . PRO B 1 82 ? 49.482 5.286 9.262 1.00 54.76 82 PRO B N 1
ATOM 6152 C CA . PRO B 1 82 ? 49.871 3.864 9.361 1.00 54.96 82 PRO B CA 1
ATOM 6153 C C . PRO B 1 82 ? 50.899 3.439 8.333 1.00 56.44 82 PRO B C 1
ATOM 6154 O O . PRO B 1 82 ? 51.795 2.646 8.650 1.00 57.75 82 PRO B O 1
ATOM 6158 N N . ASN B 1 83 ? 50.812 3.959 7.110 1.00 57.66 83 ASN B N 1
ATOM 6159 C CA . ASN B 1 83 ? 51.725 3.524 6.065 1.00 58.15 83 ASN B CA 1
ATOM 6160 C C . ASN B 1 83 ? 53.155 4.021 6.267 1.00 59.37 83 ASN B C 1
ATOM 6161 O O . ASN B 1 83 ? 54.075 3.460 5.665 1.00 58.79 83 ASN B O 1
ATOM 6166 N N . ALA B 1 84 ? 53.373 5.051 7.085 1.00 55.84 84 ALA B N 1
ATOM 6167 C CA . ALA B 1 84 ? 54.702 5.640 7.180 1.00 56.42 84 ALA B CA 1
ATOM 6168 C C . ALA B 1 84 ? 55.639 4.760 8.002 1.00 56.06 84 ALA B C 1
ATOM 6169 O O . ALA B 1 84 ? 55.260 4.205 9.040 1.00 55.60 84 ALA B O 1
ATOM 6171 N N . GLN B 1 85 ? 56.881 4.637 7.532 1.00 55.63 85 GLN B N 1
ATOM 6172 C CA . GLN B 1 85 ? 57.844 3.818 8.253 1.00 55.25 85 GLN B CA 1
ATOM 6173 C C . GLN B 1 85 ? 58.480 4.589 9.397 1.00 56.34 85 GLN B C 1
ATOM 6174 O O . GLN B 1 85 ? 58.770 4.017 10.456 1.00 55.47 85 GLN B O 1
ATOM 6180 N N . ARG B 1 86 ? 58.717 5.884 9.180 1.00 54.33 86 ARG B N 1
ATOM 6181 C CA . ARG B 1 86 ? 59.329 6.793 10.136 1.00 53.27 86 ARG B CA 1
ATOM 6182 C C . ARG B 1 86 ? 58.665 8.154 9.989 1.00 54.34 86 ARG B C 1
ATOM 6183 O O . ARG B 1 86 ? 58.133 8.487 8.926 1.00 53.65 86 ARG B O 1
ATOM 6191 N N . ALA B 1 87 ? 58.718 8.948 11.059 1.00 54.09 87 ALA B N 1
ATOM 6192 C CA . ALA B 1 87 ? 58.046 10.242 11.097 1.00 52.89 87 ALA B CA 1
ATOM 6193 C C . ALA B 1 87 ? 58.929 11.232 11.828 1.00 51.65 87 ALA B C 1
ATOM 6194 O O . ALA B 1 87 ? 59.401 10.945 12.933 1.00 51.61 87 ALA B O 1
ATOM 6196 N N . PHE B 1 88 ? 59.146 12.391 11.215 1.00 50.43 88 PHE B N 1
ATOM 6197 C CA . PHE B 1 88 ? 60.025 13.413 11.766 1.00 51.51 88 PHE B CA 1
ATOM 6198 C C . PHE B 1 88 ? 59.296 14.744 11.781 1.00 51.65 88 PHE B C 1
ATOM 6199 O O . PHE B 1 88 ? 58.682 15.125 10.779 1.00 51.75 88 PHE B O 1
ATOM 6207 N N . LEU B 1 89 ? 59.365 15.447 12.909 1.00 51.43 89 LEU B N 1
ATOM 6208 C CA . LEU B 1 89 ? 58.856 16.811 12.999 1.00 50.70 89 LEU B CA 1
ATOM 6209 C C . LEU B 1 89 ? 59.986 17.758 12.621 1.00 51.87 89 LEU B C 1
ATOM 6210 O O . LEU B 1 89 ? 61.104 17.632 13.128 1.00 50.60 89 LEU B O 1
ATOM 6215 N N . VAL B 1 90 ? 59.703 18.670 11.695 1.00 51.37 90 VAL B N 1
ATOM 6216 C CA . VAL B 1 90 ? 60.689 19.596 11.150 1.00 53.85 90 VAL B CA 1
ATOM 6217 C C . VAL B 1 90 ? 60.044 20.973 11.081 1.00 53.92 90 VAL B C 1
ATOM 6218 O O . VAL B 1 90 ? 58.815 21.102 11.049 1.00 55.15 90 VAL B O 1
ATOM 6222 N N . GLY B 1 91 ? 60.877 22.005 11.059 1.00 53.82 91 GLY B N 1
ATOM 6223 C CA . GLY B 1 91 ? 60.350 23.358 11.044 1.00 56.17 91 GLY B CA 1
ATOM 6224 C C . GLY B 1 91 ? 61.439 24.363 11.351 1.00 58.15 91 GLY B C 1
ATOM 6225 O O . GLY B 1 91 ? 62.587 24.010 11.604 1.00 56.79 91 GLY B O 1
ATOM 6226 N N . GLU B 1 92 ? 61.048 25.637 11.327 1.00 55.34 92 GLU B N 1
ATOM 6227 C CA . GLU B 1 92 ? 61.990 26.696 11.681 1.00 57.83 92 GLU B CA 1
ATOM 6228 C C . GLU B 1 92 ? 62.602 26.438 13.048 1.00 56.24 92 GLU B C 1
ATOM 6229 O O . GLU B 1 92 ? 63.805 26.645 13.249 1.00 58.15 92 GLU B O 1
ATOM 6235 N N . PHE B 1 93 ? 61.784 25.978 13.999 1.00 50.14 93 PHE B N 1
ATOM 6236 C CA . PHE B 1 93 ? 62.250 25.642 15.338 1.00 55.04 93 PHE B CA 1
ATOM 6237 C C . PHE B 1 93 ? 63.428 24.686 15.307 1.00 55.80 93 PHE B C 1
ATOM 6238 O O . PHE B 1 93 ? 64.174 24.605 16.287 1.00 55.92 93 PHE B O 1
ATOM 6246 N N . ASN B 1 94 ? 63.622 24.003 14.179 1.00 58.87 94 ASN B N 1
ATOM 6247 C CA . ASN B 1 94 ? 64.539 22.887 14.021 1.00 61.17 94 ASN B CA 1
ATOM 6248 C C . ASN B 1 94 ? 65.625 23.202 13.015 1.00 60.76 94 ASN B C 1
ATOM 6249 O O . ASN B 1 94 ? 66.487 22.356 12.764 1.00 62.59 94 ASN B O 1
ATOM 6254 N N . ASN B 1 95 ? 65.568 24.371 12.390 1.00 61.55 95 ASN B N 1
ATOM 6255 C CA . ASN B 1 95 ? 66.292 24.632 11.151 1.00 65.39 95 ASN B CA 1
ATOM 6256 C C . ASN B 1 95 ? 66.039 23.519 10.139 1.00 62.92 95 ASN B C 1
ATOM 6257 O O . ASN B 1 95 ? 66.900 23.197 9.322 1.00 67.58 95 ASN B O 1
ATOM 6262 N N . TRP B 1 96 ? 64.851 22.914 10.216 1.00 60.99 96 TRP B N 1
ATOM 6263 C CA . TRP B 1 96 ? 64.414 21.865 9.300 1.00 60.67 96 TRP B CA 1
ATOM 6264 C C . TRP B 1 96 ? 65.322 20.644 9.356 1.00 63.74 96 TRP B C 1
ATOM 6265 O O . TRP B 1 96 ? 65.493 19.939 8.357 1.00 66.10 96 TRP B O 1
ATOM 6276 N N . ASN B 1 97 ? 65.864 20.373 10.540 1.00 61.75 97 ASN B N 1
ATOM 6277 C CA . ASN B 1 97 ? 66.667 19.174 10.769 1.00 61.56 97 ASN B CA 1
ATOM 6278 C C . ASN B 1 97 ? 65.789 17.934 10.633 1.00 59.81 97 ASN B C 1
ATOM 6279 O O . ASN B 1 97 ? 64.778 17.806 11.331 1.00 60.74 97 ASN B O 1
ATOM 6284 N N . GLU B 1 98 ? 66.151 17.032 9.719 1.00 60.20 98 GLU B N 1
ATOM 6285 C CA . GLU B 1 98 ? 65.393 15.803 9.503 1.00 62.69 98 GLU B CA 1
ATOM 6286 C C . GLU B 1 98 ? 65.931 14.620 10.298 1.00 62.03 98 GLU B C 1
ATOM 6287 O O . GLU B 1 98 ? 65.646 13.472 9.947 1.00 62.81 98 GLU B O 1
ATOM 6293 N N . GLU B 1 99 ? 66.702 14.871 11.355 1.00 61.56 99 GLU B N 1
ATOM 6294 C CA . GLU B 1 99 ? 67.155 13.823 12.266 1.00 59.86 99 GLU B CA 1
ATOM 6295 C C . GLU B 1 99 ? 66.965 14.184 13.729 1.00 60.79 99 GLU B C 1
ATOM 6296 O O . GLU B 1 99 ? 66.936 13.280 14.573 1.00 59.99 99 GLU B O 1
ATOM 6298 N N . SER B 1 100 ? 66.797 15.468 14.040 1.00 62.82 100 SER B N 1
ATOM 6299 C CA . SER B 1 100 ? 66.792 15.976 15.408 1.00 63.24 100 SER B CA 1
ATOM 6300 C C . SER B 1 100 ? 65.557 15.549 16.205 1.00 60.61 100 SER B C 1
ATOM 6301 O O . SER B 1 100 ? 65.651 15.300 17.413 1.00 60.90 100 SER B O 1
ATOM 6304 N N . HIS B 1 101 ? 64.378 15.536 15.585 1.00 60.00 101 HIS B N 1
ATOM 6305 C CA . HIS B 1 101 ? 63.132 15.397 16.341 1.00 57.17 101 HIS B CA 1
ATOM 6306 C C . HIS B 1 101 ? 62.264 14.291 15.743 1.00 55.09 101 HIS B C 1
ATOM 6307 O O . HIS B 1 101 ? 61.130 14.517 15.316 1.00 52.48 101 HIS B O 1
ATOM 6314 N N . GLU B 1 102 ? 62.796 13.068 15.752 1.00 52.26 102 GLU B N 1
ATOM 6315 C CA . GLU B 1 102 ? 62.019 11.925 15.308 1.00 52.20 102 GLU B CA 1
ATOM 6316 C C . GLU B 1 102 ? 60.852 11.686 16.252 1.00 51.78 102 GLU B C 1
ATOM 6317 O O . GLU B 1 102 ? 60.987 11.789 17.473 1.00 53.27 102 GLU B O 1
ATOM 6323 N N . MET B 1 103 ? 59.698 11.369 15.679 1.00 49.68 103 MET B N 1
ATOM 6324 C CA . MET B 1 103 ? 58.595 10.782 16.434 1.00 51.76 103 MET B CA 1
ATOM 6325 C C . MET B 1 103 ? 58.912 9.302 16.546 1.00 53.65 103 MET B C 1
ATOM 6326 O O . MET B 1 103 ? 58.595 8.511 15.656 1.00 53.52 103 MET B O 1
ATOM 6331 N N . LYS B 1 104 ? 59.563 8.919 17.641 1.00 53.09 104 LYS B N 1
ATOM 6332 C CA . LYS B 1 104 ? 60.073 7.556 17.731 1.00 58.24 104 LYS B CA 1
ATOM 6333 C C . LYS B 1 104 ? 58.938 6.557 17.920 1.00 63.51 104 LYS B C 1
ATOM 6334 O O . LYS B 1 104 ? 58.795 5.606 17.135 1.00 62.69 104 LYS B O 1
ATOM 6340 N N . HIS B 1 105 ? 58.105 6.772 18.938 1.00 65.04 105 HIS B N 1
ATOM 6341 C CA . HIS B 1 105 ? 57.046 5.821 19.244 1.00 66.88 105 HIS B CA 1
ATOM 6342 C C . HIS B 1 105 ? 55.974 5.853 18.159 1.00 62.62 105 HIS B C 1
ATOM 6343 O O . HIS B 1 105 ? 55.504 6.925 17.757 1.00 56.71 105 HIS B O 1
ATOM 6350 N N . LYS B 1 106 ? 55.600 4.668 17.679 1.00 61.06 106 LYS B N 1
ATOM 6351 C CA . LYS B 1 106 ? 54.488 4.489 16.755 1.00 58.19 106 LYS B CA 1
ATOM 6352 C C . LYS B 1 106 ? 53.609 3.373 17.308 1.00 60.43 106 LYS B C 1
ATOM 6353 O O . LYS B 1 106 ? 54.063 2.229 17.410 1.00 59.80 106 LYS B O 1
ATOM 6359 N N . ASP B 1 107 ? 52.366 3.697 17.680 1.00 56.80 107 ASP B N 1
ATOM 6360 C CA . ASP B 1 107 ? 51.568 2.738 18.438 1.00 59.56 107 ASP B CA 1
ATOM 6361 C C . ASP B 1 107 ? 50.774 1.800 17.531 1.00 58.92 107 ASP B C 1
ATOM 6362 O O . ASP B 1 107 ? 50.856 1.855 16.300 1.00 57.20 107 ASP B O 1
ATOM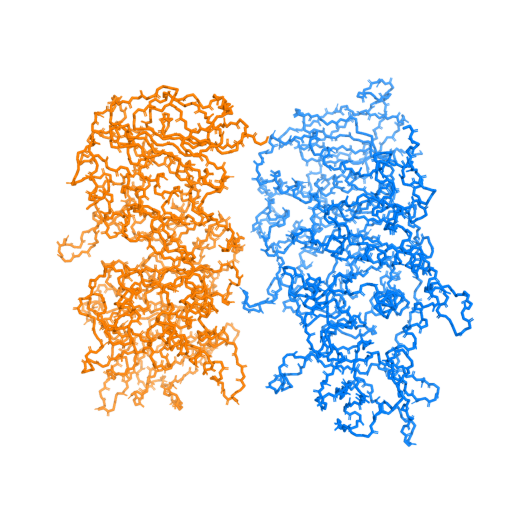 6367 N N . GLU B 1 108 ? 49.996 0.913 18.173 1.00 59.81 108 GLU B N 1
ATOM 6368 C CA . GLU B 1 108 ? 49.244 -0.115 17.454 1.00 63.31 108 GLU B CA 1
ATOM 6369 C C . GLU B 1 108 ? 48.238 0.491 16.497 1.00 61.24 108 GLU B C 1
ATOM 6370 O O . GLU B 1 108 ? 47.920 -0.109 15.464 1.00 61.86 108 GLU B O 1
ATOM 6376 N N . PHE B 1 109 ? 47.701 1.654 16.839 1.00 58.50 109 PHE B N 1
ATOM 6377 C CA . PHE B 1 109 ? 46.731 2.298 15.977 1.00 58.90 109 PHE B CA 1
ATOM 6378 C C . PHE B 1 109 ? 47.382 3.009 14.796 1.00 57.94 109 PHE B C 1
ATOM 6379 O O . PHE B 1 109 ? 46.668 3.635 14.008 1.00 60.65 109 PHE B O 1
ATOM 6381 N N . GLY B 1 110 ? 48.703 2.907 14.635 1.00 56.23 110 GLY B N 1
ATOM 6382 C CA . GLY B 1 110 ? 49.375 3.596 13.552 1.00 53.41 110 GLY B CA 1
ATOM 6383 C C . GLY B 1 110 ? 49.647 5.062 13.816 1.00 52.17 110 GLY B C 1
ATOM 6384 O O . GLY B 1 110 ? 49.811 5.839 12.865 1.00 49.28 110 GLY B O 1
ATOM 6385 N N . VAL B 1 111 ? 49.709 5.469 15.082 1.00 51.90 111 VAL B N 1
ATOM 6386 C CA . VAL B 1 111 ? 49.855 6.873 15.455 1.00 50.98 111 VAL B CA 1
ATOM 6387 C C . VAL B 1 111 ? 51.262 7.121 15.995 1.00 50.76 111 VAL B C 1
ATOM 6388 O O . VAL B 1 111 ? 51.662 6.539 17.013 1.00 51.41 111 VAL B O 1
ATOM 6392 N N . PHE B 1 112 ? 51.988 8.024 15.341 1.00 48.55 112 PHE B N 1
ATOM 6393 C CA . PHE B 1 112 ? 53.278 8.508 15.829 1.00 49.68 112 PHE B CA 1
ATOM 6394 C C . PHE B 1 112 ? 53.087 9.591 16.887 1.00 50.50 112 PHE B C 1
ATOM 6395 O O . PHE B 1 112 ? 52.106 10.340 16.862 1.00 49.95 112 PHE B O 1
ATOM 6403 N N . SER B 1 113 ? 54.043 9.695 17.813 1.00 49.53 113 SER B N 1
ATOM 6404 C CA . SER B 1 113 ? 53.969 10.725 18.847 1.00 50.85 113 SER B CA 1
ATOM 6405 C C . SER B 1 113 ? 55.361 11.246 19.168 1.00 49.97 113 SER B C 1
ATOM 6406 O O . SER B 1 113 ? 56.362 10.554 18.967 1.00 51.30 113 SER B O 1
ATOM 6409 N N . ILE B 1 114 ? 55.401 12.475 19.679 1.00 46.77 114 ILE B N 1
ATOM 6410 C CA . ILE B 1 114 ? 56.633 13.100 20.150 1.00 47.64 114 ILE B CA 1
ATOM 6411 C C . ILE B 1 114 ? 56.272 14.128 21.214 1.00 49.28 114 ILE B C 1
ATOM 6412 O O . ILE B 1 114 ? 55.293 14.874 21.075 1.00 46.45 114 ILE B O 1
ATOM 6417 N N . THR B 1 115 ? 57.059 14.160 22.286 1.00 46.79 115 THR B N 1
ATOM 6418 C CA . THR B 1 115 ? 56.930 15.177 23.322 1.00 49.02 115 THR B CA 1
ATOM 6419 C C . THR B 1 115 ? 58.175 16.058 23.295 1.00 50.85 115 THR B C 1
ATOM 6420 O O . THR B 1 115 ? 59.292 15.540 23.307 1.00 48.06 115 THR B O 1
ATOM 6424 N N . LEU B 1 116 ? 57.992 17.390 23.240 1.00 48.43 116 LEU B N 1
ATOM 6425 C CA . LEU B 1 116 ? 59.123 18.318 23.166 1.00 49.33 116 LEU B CA 1
ATOM 6426 C C . LEU B 1 116 ? 59.249 19.014 24.511 1.00 50.76 116 LEU B C 1
ATOM 6427 O O . LEU B 1 116 ? 58.353 19.766 24.905 1.00 50.15 116 LEU B O 1
ATOM 6432 N N . ALA B 1 117 ? 60.367 18.786 25.205 1.00 50.25 117 ALA B N 1
ATOM 6433 C CA . ALA B 1 117 ? 60.633 19.501 26.444 1.00 52.97 117 ALA B CA 1
ATOM 6434 C C . ALA B 1 117 ? 60.699 21.015 26.200 1.00 53.46 117 ALA B C 1
ATOM 6435 O O . ALA B 1 117 ? 60.929 21.471 25.076 1.00 52.05 117 ALA B O 1
ATOM 6437 N N . PRO B 1 118 ? 60.484 21.816 27.241 1.00 54.16 118 PRO B N 1
ATOM 6438 C CA . PRO B 1 118 ? 60.817 23.243 27.141 1.00 53.83 118 PRO B CA 1
ATOM 6439 C C . PRO B 1 118 ? 62.305 23.452 26.929 1.00 55.71 118 PRO B C 1
ATOM 6440 O O . PRO B 1 118 ? 63.128 22.559 27.148 1.00 57.96 118 PRO B O 1
ATOM 6444 N N . LEU B 1 119 ? 62.651 24.664 26.505 1.00 54.35 119 LEU B N 1
ATOM 6445 C CA . LEU B 1 119 ? 64.051 25.043 26.396 1.00 57.02 119 LEU B CA 1
ATOM 6446 C C . LEU B 1 119 ? 64.631 25.306 27.790 1.00 59.54 119 LEU B C 1
ATOM 6447 O O . LEU B 1 119 ? 63.893 25.461 28.772 1.00 59.32 119 LEU B O 1
ATOM 6452 N N . GLU B 1 120 ? 65.972 25.360 27.873 1.00 58.44 120 GLU B N 1
ATOM 6453 C CA . GLU B 1 120 ? 66.619 25.809 29.106 1.00 60.48 120 GLU B CA 1
ATOM 6454 C C . GLU B 1 120 ? 66.077 27.166 29.549 1.00 62.35 120 GLU B C 1
ATOM 6455 O O . GLU B 1 120 ? 65.947 27.425 30.752 1.00 61.95 120 GLU B O 1
ATOM 6457 N N . ASN B 1 121 ? 65.781 28.048 28.582 1.00 60.96 121 ASN B N 1
ATOM 6458 C CA . ASN B 1 121 ? 64.915 29.223 28.727 1.00 66.86 121 ASN B CA 1
ATOM 6459 C C . ASN B 1 121 ? 63.735 29.031 29.667 1.00 62.00 121 ASN B C 1
ATOM 6460 O O . ASN B 1 121 ? 63.373 29.934 30.434 1.00 60.13 121 ASN B O 1
ATOM 6465 N N . GLY B 1 122 ? 63.094 27.875 29.559 1.00 58.26 122 GLY B N 1
ATOM 6466 C CA . GLY B 1 122 ? 61.742 27.697 30.052 1.00 59.30 122 GLY B CA 1
ATOM 6467 C C . GLY B 1 122 ? 60.654 28.001 29.041 1.00 54.74 122 GLY B C 1
ATOM 6468 O O . GLY B 1 122 ? 59.503 27.616 29.273 1.00 59.06 122 GLY B O 1
ATOM 6469 N N . ASP B 1 123 ? 60.977 28.688 27.941 1.00 53.53 123 ASP B N 1
ATOM 6470 C CA . ASP B 1 123 ? 60.052 28.924 26.840 1.00 53.69 123 ASP B CA 1
ATOM 6471 C C . ASP B 1 123 ? 59.634 27.609 26.161 1.00 52.99 123 ASP B C 1
ATOM 6472 O O . ASP B 1 123 ? 60.295 26.577 26.285 1.00 52.14 123 ASP B O 1
ATOM 6477 N N . PHE B 1 124 ? 58.520 27.666 25.426 1.00 50.04 124 PHE B N 1
ATOM 6478 C CA . PHE B 1 124 ? 58.127 26.571 24.537 1.00 47.88 124 PHE B CA 1
ATOM 6479 C C . PHE B 1 124 ? 59.217 26.324 23.501 1.00 49.20 124 PHE B C 1
ATOM 6480 O O . PHE B 1 124 ? 59.915 27.243 23.088 1.00 49.68 124 PHE B O 1
ATOM 6488 N N . ALA B 1 125 ? 59.341 25.068 23.041 1.00 52.51 125 ALA B N 1
ATOM 6489 C CA . ALA B 1 125 ? 60.428 24.736 22.114 1.00 47.46 125 ALA B CA 1
ATOM 6490 C C . ALA B 1 125 ? 60.140 25.135 20.665 1.00 48.96 125 ALA B C 1
ATOM 6491 O O . ALA B 1 125 ? 61.078 25.263 19.883 1.00 48.71 125 ALA B O 1
ATOM 6493 N N . ILE B 1 126 ? 58.882 25.339 20.285 1.00 48.54 126 ILE B N 1
ATOM 6494 C CA . ILE B 1 126 ? 58.505 25.763 18.937 1.00 47.46 126 ILE B CA 1
ATOM 6495 C C . ILE B 1 126 ? 58.000 27.199 19.040 1.00 49.06 126 ILE B C 1
ATOM 6496 O O . ILE B 1 126 ? 57.033 27.444 19.769 1.00 47.48 126 ILE B O 1
ATOM 6501 N N . PRO B 1 127 ? 58.611 28.174 18.356 1.00 49.84 127 PRO B N 1
ATOM 6502 C CA . PRO B 1 127 ? 58.130 29.560 18.479 1.00 47.74 127 PRO B CA 1
ATOM 6503 C C . PRO B 1 127 ? 56.704 29.727 17.972 1.00 50.06 127 PRO B C 1
ATOM 6504 O O . PRO B 1 127 ? 56.276 29.077 17.014 1.00 49.66 127 PRO B O 1
ATOM 6508 N N . HIS B 1 128 ? 55.969 30.617 18.639 1.00 48.98 128 HIS B N 1
ATOM 6509 C CA . HIS B 1 128 ? 54.614 30.946 18.225 1.00 49.20 128 HIS B CA 1
ATOM 6510 C C . HIS B 1 128 ? 54.598 31.400 16.768 1.00 50.40 128 HIS B C 1
ATOM 6511 O O . HIS B 1 128 ? 55.375 32.268 16.369 1.00 49.60 128 HIS B O 1
ATOM 6518 N N . ASP B 1 129 ? 53.705 30.798 15.979 1.00 50.09 129 ASP B N 1
ATOM 6519 C CA . ASP B 1 129 ? 53.445 31.109 14.566 1.00 50.66 129 ASP B CA 1
ATOM 6520 C C . ASP B 1 129 ? 54.634 30.812 13.654 1.00 50.86 129 ASP B C 1
ATOM 6521 O O . ASP B 1 129 ? 54.702 31.326 12.531 1.00 53.95 129 ASP B O 1
ATOM 6526 N N . SER B 1 130 ? 55.565 29.970 14.078 1.00 48.57 130 SER B N 1
ATOM 6527 C CA . SER B 1 130 ? 56.606 29.553 13.153 1.00 50.75 130 SER B CA 1
ATOM 6528 C C . SER B 1 130 ? 56.127 28.364 12.311 1.00 52.67 130 SER B C 1
ATOM 6529 O O . SER B 1 130 ? 55.116 27.714 12.608 1.00 51.37 130 SER B O 1
ATOM 6532 N N . LYS B 1 131 ? 56.873 28.082 11.247 1.00 52.13 131 LYS B N 1
ATOM 6533 C CA . LYS B 1 131 ? 56.474 27.083 10.268 1.00 54.25 131 LYS B CA 1
ATOM 6534 C C . LYS B 1 131 ? 56.927 25.698 10.705 1.00 53.40 131 LYS B C 1
ATOM 6535 O O . LYS B 1 131 ? 58.036 25.527 11.214 1.00 52.36 131 LYS B O 1
ATOM 6541 N N . ILE B 1 132 ? 56.046 24.715 10.521 1.00 53.67 132 ILE B N 1
ATOM 6542 C CA . ILE B 1 132 ? 56.350 23.326 10.831 1.00 52.77 132 ILE B CA 1
ATOM 6543 C C . ILE B 1 132 ? 55.766 22.447 9.738 1.00 55.61 132 ILE B C 1
ATOM 6544 O O . ILE B 1 132 ? 54.844 22.827 9.013 1.00 53.06 132 ILE B O 1
ATOM 6549 N N . LYS B 1 133 ? 56.323 21.249 9.643 1.00 54.70 133 LYS B N 1
ATOM 6550 C CA . LYS B 1 133 ? 55.794 20.205 8.794 1.00 54.70 133 LYS B CA 1
ATOM 6551 C C . LYS B 1 133 ? 56.136 18.883 9.453 1.00 52.32 133 LYS B C 1
ATOM 6552 O O . LYS B 1 133 ? 56.941 18.821 10.384 1.00 50.06 133 LYS B O 1
ATOM 6558 N N . VAL B 1 134 ? 55.482 17.831 8.993 1.00 52.09 134 VAL B N 1
ATOM 6559 C CA . VAL B 1 134 ? 55.847 16.475 9.359 1.00 50.47 134 VAL B CA 1
ATOM 6560 C C . VAL B 1 134 ? 56.440 15.819 8.126 1.00 52.87 134 VAL B C 1
ATOM 6561 O O . VAL B 1 134 ? 55.907 15.967 7.020 1.00 54.22 134 VAL B O 1
ATOM 6565 N N . MET B 1 135 ? 57.566 15.132 8.305 1.00 53.24 135 MET B N 1
ATOM 6566 C CA . MET B 1 135 ? 58.201 14.399 7.224 1.00 54.11 135 MET B CA 1
ATOM 6567 C C . MET B 1 135 ? 58.072 12.906 7.500 1.00 53.82 135 MET B C 1
ATOM 6568 O O . MET B 1 135 ? 58.372 12.442 8.608 1.00 53.57 135 MET B O 1
ATOM 6573 N N . PHE B 1 136 ? 57.613 12.167 6.497 1.00 53.84 136 PHE B N 1
ATOM 6574 C CA . PHE B 1 136 ? 57.473 10.724 6.567 1.00 54.71 136 PHE B CA 1
ATOM 6575 C C . PHE B 1 136 ? 58.517 10.067 5.677 1.00 58.86 136 PHE B C 1
ATOM 6576 O O . PHE B 1 136 ? 58.731 10.495 4.538 1.00 60.30 136 PHE B O 1
ATOM 6584 N N . VAL B 1 137 ? 59.173 9.039 6.209 1.00 58.11 137 VAL B N 1
ATOM 6585 C CA . VAL B 1 137 ? 59.882 8.055 5.397 1.00 59.16 137 VAL B CA 1
ATOM 6586 C C . VAL B 1 137 ? 58.896 6.954 5.036 1.00 57.16 137 VAL B C 1
ATOM 6587 O O . VAL B 1 137 ? 58.351 6.293 5.924 1.00 57.86 137 VAL B O 1
ATOM 6591 N N . LEU B 1 138 ? 58.671 6.757 3.743 1.00 60.69 138 LEU B N 1
ATOM 6592 C CA . LEU B 1 138 ? 57.744 5.744 3.250 1.00 62.49 138 LEU B CA 1
ATOM 6593 C C . LEU B 1 138 ? 58.424 4.377 3.169 1.00 64.44 138 LEU B C 1
ATOM 6594 O O . LEU B 1 138 ? 59.645 4.269 3.303 1.00 63.98 138 LEU B O 1
ATOM 6599 N N . PRO B 1 139 ? 57.653 3.300 2.949 1.00 63.81 139 PRO B N 1
ATOM 6600 C CA . PRO B 1 139 ? 58.284 1.967 2.850 1.00 65.31 139 PRO B CA 1
ATOM 6601 C C . PRO B 1 139 ? 59.329 1.839 1.746 1.00 69.27 139 PRO B C 1
ATOM 6602 O O . PRO B 1 139 ? 60.326 1.135 1.947 1.00 72.50 139 PRO B O 1
ATOM 6606 N N . ASP B 1 140 ? 59.152 2.494 0.597 1.00 71.01 140 ASP B N 1
ATOM 6607 C CA . ASP B 1 140 ? 60.155 2.448 -0.463 1.00 73.21 140 ASP B CA 1
ATOM 6608 C C . ASP B 1 140 ? 61.373 3.329 -0.187 1.00 76.06 140 ASP B C 1
ATOM 6609 O O . ASP B 1 140 ? 62.253 3.428 -1.048 1.00 78.74 140 ASP B O 1
ATOM 6614 N N . GLY B 1 141 ? 61.446 3.976 0.975 1.00 74.98 141 GLY B N 1
ATOM 6615 C CA . GLY B 1 141 ? 62.573 4.810 1.321 1.00 70.01 141 GLY B CA 1
ATOM 6616 C C . GLY B 1 141 ? 62.440 6.263 0.928 1.00 73.32 141 GLY B C 1
ATOM 6617 O O . GLY B 1 141 ? 63.227 7.091 1.408 1.00 75.71 141 GLY B O 1
ATOM 6618 N N . SER B 1 142 ? 61.478 6.611 0.078 1.00 71.48 142 SER B N 1
ATOM 6619 C CA . SER B 1 142 ? 61.345 7.999 -0.335 1.00 72.83 142 SER B CA 1
ATOM 6620 C C . SER B 1 142 ? 60.787 8.850 0.809 1.00 71.82 142 SER B C 1
ATOM 6621 O O . SER B 1 142 ? 60.372 8.349 1.862 1.00 68.98 142 SER B O 1
ATOM 6624 N N . LYS B 1 143 ? 60.780 10.159 0.587 1.00 67.73 143 LYS B N 1
ATOM 6625 C CA . LYS B 1 143 ? 60.431 11.138 1.602 1.00 68.18 143 LYS B CA 1
ATOM 6626 C C . LYS B 1 143 ? 59.259 11.975 1.116 1.00 67.53 143 LYS B C 1
ATOM 6627 O O . LYS B 1 143 ? 59.239 12.418 -0.038 1.00 66.60 143 LYS B O 1
ATOM 6633 N N . VAL B 1 144 ? 58.286 12.189 2.002 1.00 64.69 144 VAL B N 1
ATOM 6634 C CA . VAL B 1 144 ? 57.170 13.086 1.739 1.00 61.37 144 VAL B CA 1
ATOM 6635 C C . VAL B 1 144 ? 57.030 14.028 2.924 1.00 61.21 144 VAL B C 1
ATOM 6636 O O . VAL B 1 144 ? 57.338 13.673 4.068 1.00 59.29 144 VAL B O 1
ATOM 6640 N N . TYR B 1 145 ? 56.551 15.234 2.642 1.00 60.63 145 TYR B N 1
ATOM 6641 C CA . TYR B 1 145 ? 56.381 16.273 3.642 1.00 61.20 145 TYR B CA 1
ATOM 6642 C C . TYR B 1 145 ? 54.915 16.665 3.680 1.00 62.00 145 TYR B C 1
ATOM 6643 O O . TYR B 1 145 ? 54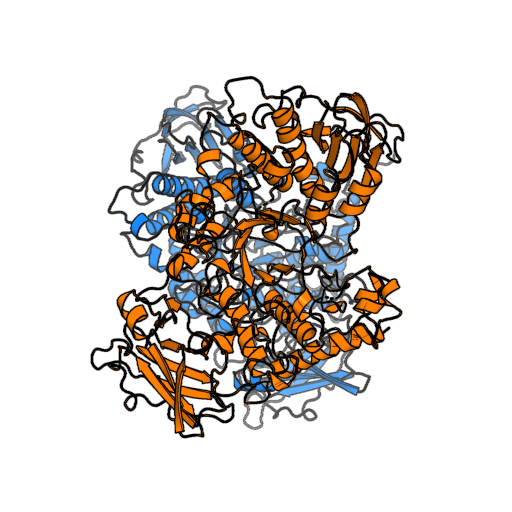.256 16.733 2.636 1.00 63.46 145 TYR B O 1
ATOM 6652 N N . ARG B 1 146 ? 54.397 16.895 4.880 1.00 56.27 146 ARG B N 1
ATOM 6653 C CA . ARG B 1 146 ? 52.979 17.168 5.027 1.00 56.55 146 ARG B CA 1
ATOM 6654 C C . ARG B 1 146 ? 52.750 18.245 6.071 1.00 55.05 146 ARG B C 1
ATOM 6655 O O . ARG B 1 146 ? 53.505 18.382 7.037 1.00 54.40 146 ARG B O 1
ATOM 6663 N N . ILE B 1 147 ? 51.700 19.014 5.853 1.00 53.74 147 ILE B N 1
ATOM 6664 C CA . ILE B 1 147 ? 51.151 19.826 6.934 1.00 50.97 147 ILE B CA 1
ATOM 6665 C C . ILE B 1 147 ? 50.407 18.890 7.880 1.00 49.63 147 ILE B C 1
ATOM 6666 O O . ILE B 1 147 ? 49.597 18.070 7.409 1.00 49.31 147 ILE B O 1
ATOM 6671 N N . PRO B 1 148 ? 50.659 18.929 9.190 1.00 47.22 148 PRO B N 1
ATOM 6672 C CA . PRO B 1 148 ? 49.938 18.031 10.101 1.00 46.13 148 PRO B CA 1
ATOM 6673 C C . PRO B 1 148 ? 48.423 18.091 9.889 1.00 47.10 148 PRO B C 1
ATOM 6674 O O . PRO B 1 148 ? 47.838 19.156 9.669 1.00 45.27 148 PRO B O 1
ATOM 6678 N N . ALA B 1 149 ? 47.790 16.919 9.963 1.00 45.78 149 ALA B N 1
ATOM 6679 C CA . ALA B 1 149 ? 46.410 16.792 9.520 1.00 46.07 149 ALA B CA 1
ATOM 6680 C C . ALA B 1 149 ? 45.457 17.602 10.393 1.00 46.55 149 ALA B C 1
ATOM 6681 O O . ALA B 1 149 ? 44.388 18.013 9.929 1.00 45.51 149 ALA B O 1
ATOM 6683 N N . TRP B 1 150 ? 45.830 17.849 11.649 1.00 44.97 150 TRP B N 1
ATOM 6684 C CA . TRP B 1 150 ? 45.003 18.588 12.583 1.00 43.86 150 TRP B CA 1
ATOM 6685 C C . TRP B 1 150 ? 45.565 19.975 12.876 1.00 43.26 150 TRP B C 1
ATOM 6686 O O . TRP B 1 150 ? 45.295 20.522 13.946 1.00 43.25 150 TRP B O 1
ATOM 6697 N N . ILE B 1 151 ? 46.376 20.538 11.977 1.00 44.57 151 ILE B N 1
ATOM 6698 C CA . ILE B 1 151 ? 46.936 21.860 12.237 1.00 44.65 151 ILE B CA 1
ATOM 6699 C C . ILE B 1 151 ? 45.791 22.866 12.377 1.00 45.59 151 ILE B C 1
ATOM 6700 O O . ILE B 1 151 ? 44.713 22.716 11.777 1.00 44.69 151 ILE B O 1
ATOM 6705 N N . THR B 1 152 ? 46.006 23.874 13.218 1.00 47.03 152 THR B N 1
ATOM 6706 C CA . THR B 1 152 ? 44.992 24.888 13.463 1.00 45.05 152 THR B CA 1
ATOM 6707 C C . THR B 1 152 ? 45.251 26.170 12.692 1.00 46.83 152 THR B C 1
ATOM 6708 O O . THR B 1 152 ? 44.474 27.131 12.823 1.00 45.45 152 THR B O 1
ATOM 6712 N N . ARG B 1 153 ? 46.300 26.199 11.871 1.00 46.55 153 ARG B N 1
ATOM 6713 C CA . ARG B 1 153 ? 46.606 27.368 11.056 1.00 48.36 153 ARG B CA 1
ATOM 6714 C C . ARG B 1 153 ? 47.530 26.956 9.921 1.00 52.04 153 ARG B C 1
ATOM 6715 O O . ARG B 1 153 ? 48.560 26.311 10.156 1.00 50.87 153 ARG B O 1
ATOM 6723 N N . ALA B 1 154 ? 47.152 27.314 8.695 1.00 50.13 154 ALA B N 1
ATOM 6724 C CA . ALA B 1 154 ? 48.012 27.179 7.526 1.00 54.31 154 ALA B CA 1
ATOM 6725 C C . ALA B 1 154 ? 47.939 28.476 6.733 1.00 58.90 154 ALA B C 1
ATOM 6726 O O . ALA B 1 154 ? 46.854 29.045 6.566 1.00 53.51 154 ALA B O 1
ATOM 6728 N N . THR B 1 155 ? 49.086 28.943 6.245 1.00 56.79 155 THR B N 1
ATOM 6729 C CA . THR B 1 155 ? 49.173 30.260 5.628 1.00 58.02 155 THR B CA 1
ATOM 6730 C C . THR B 1 155 ? 49.689 30.156 4.199 1.00 60.44 155 THR B C 1
ATOM 6731 O O . THR B 1 155 ? 50.508 29.294 3.875 1.00 60.66 155 THR B O 1
ATOM 6735 N N . GLN B 1 156 ? 49.225 31.071 3.359 1.00 59.29 156 GLN B N 1
ATOM 6736 C CA . GLN B 1 156 ? 49.683 31.114 1.981 1.00 62.88 156 GLN B CA 1
ATOM 6737 C C . GLN B 1 156 ? 51.175 31.454 1.949 1.00 62.20 156 GLN B C 1
ATOM 6738 O O . GLN B 1 156 ? 51.659 32.214 2.797 1.00 61.70 156 GLN B O 1
ATOM 6744 N N . PRO B 1 157 ? 51.940 30.885 1.024 1.00 64.23 157 PRO B N 1
ATOM 6745 C CA . PRO B 1 157 ? 53.373 31.175 0.989 1.00 66.83 157 PRO B CA 1
ATOM 6746 C C . PRO B 1 157 ? 53.658 32.581 0.471 1.00 68.82 157 PRO B C 1
ATOM 6747 O O . PRO B 1 157 ? 52.842 33.220 -0.207 1.00 68.78 157 PRO B O 1
ATOM 6751 N N . SER B 1 158 ? 54.839 33.071 0.834 1.00 72.37 158 SER B N 1
ATOM 6752 C CA . SER B 1 158 ? 55.334 34.337 0.315 1.00 72.85 158 SER B CA 1
ATOM 6753 C C . SER B 1 158 ? 55.654 34.203 -1.171 1.00 77.51 158 SER B C 1
ATOM 6754 O O . SER B 1 158 ? 55.773 33.100 -1.716 1.00 75.58 158 SER B O 1
ATOM 6757 N N . LYS B 1 159 ? 55.805 35.350 -1.835 1.00 80.15 159 LYS B N 1
ATOM 6758 C CA . LYS B 1 159 ? 56.236 35.319 -3.228 1.00 82.57 159 LYS B CA 1
ATOM 6759 C C . LYS B 1 159 ? 57.587 34.625 -3.361 1.00 84.16 159 LYS B C 1
ATOM 6760 O O . LYS B 1 159 ? 57.783 33.798 -4.262 1.00 86.61 159 LYS B O 1
ATOM 6766 N N . GLU B 1 160 ? 58.514 34.912 -2.442 1.00 82.65 160 GLU B N 1
ATOM 6767 C CA . GLU B 1 160 ? 59.816 34.250 -2.465 1.00 82.80 160 GLU B CA 1
ATOM 6768 C C . GLU B 1 160 ? 59.667 32.738 -2.335 1.00 87.24 160 GLU B C 1
ATOM 6769 O O . GLU B 1 160 ? 60.244 31.978 -3.122 1.00 88.46 160 GLU B O 1
ATOM 6771 N N . THR B 1 161 ? 58.886 32.276 -1.350 1.00 82.77 161 THR B N 1
ATOM 6772 C CA . THR B 1 161 ? 58.762 30.832 -1.171 1.00 84.44 161 THR B CA 1
ATOM 6773 C C . THR B 1 161 ? 57.965 30.197 -2.310 1.00 86.15 161 THR B C 1
ATOM 6774 O O . THR B 1 161 ? 58.216 29.039 -2.669 1.00 87.13 161 THR B O 1
ATOM 6778 N N . ALA B 1 162 ? 57.035 30.944 -2.918 1.00 85.76 162 ALA B N 1
ATOM 6779 C CA . ALA B 1 162 ? 56.266 30.393 -4.031 1.00 87.10 162 ALA B CA 1
ATOM 6780 C C . ALA B 1 162 ? 57.131 30.198 -5.271 1.00 93.09 162 ALA B C 1
ATOM 6781 O O . ALA B 1 162 ? 56.862 29.298 -6.076 1.00 89.61 162 ALA B O 1
ATOM 6783 N N . GLN B 1 163 ? 58.162 31.029 -5.443 1.00 97.48 163 GLN B N 1
ATOM 6784 C CA . GLN B 1 163 ? 59.125 30.813 -6.521 1.00 103.85 163 GLN B CA 1
ATOM 6785 C C . GLN B 1 163 ? 59.794 29.449 -6.389 1.00 103.43 163 GLN B C 1
ATOM 6786 O O . GLN B 1 163 ? 59.859 28.678 -7.354 1.00 104.49 163 GLN B O 1
ATOM 6792 N N . LYS B 1 164 ? 60.289 29.131 -5.191 1.00 99.00 164 LYS B N 1
ATOM 6793 C CA . LYS B 1 164 ? 61.054 27.905 -4.992 1.00 97.71 164 LYS B CA 1
ATOM 6794 C C . LYS B 1 164 ? 60.154 26.674 -4.964 1.00 96.82 164 LYS B C 1
ATOM 6795 O O . LYS B 1 164 ? 60.425 25.687 -5.658 1.00 97.63 164 LYS B O 1
ATOM 6797 N N . TYR B 1 165 ? 59.074 26.711 -4.173 1.00 94.00 165 TYR B N 1
ATOM 6798 C CA . TYR B 1 165 ? 58.296 25.511 -3.892 1.00 92.28 165 TYR B CA 1
ATOM 6799 C C . TYR B 1 165 ? 56.875 25.529 -4.434 1.00 89.64 165 TYR B C 1
ATOM 6800 O O . TYR B 1 165 ? 56.188 24.503 -4.343 1.00 86.58 165 TYR B O 1
ATOM 6809 N N . GLY B 1 166 ? 56.411 26.640 -4.992 1.00 91.82 166 GLY B N 1
ATOM 6810 C CA . GLY B 1 166 ? 55.089 26.694 -5.566 1.00 88.53 166 GLY B CA 1
ATOM 6811 C C . GLY B 1 166 ? 54.043 27.228 -4.608 1.00 82.92 166 GLY B C 1
ATOM 6812 O O . GLY B 1 166 ? 54.355 27.785 -3.549 1.00 82.50 166 GLY B O 1
ATOM 6813 N N . PRO B 1 167 ? 52.768 27.049 -4.958 1.00 77.56 167 PRO B N 1
ATOM 6814 C CA . PRO B 1 167 ? 51.679 27.671 -4.196 1.00 73.06 167 PRO B CA 1
ATOM 6815 C C . PRO B 1 167 ? 51.239 26.892 -2.968 1.00 71.76 167 PRO B C 1
ATOM 6816 O O . PRO B 1 167 ? 50.235 27.264 -2.356 1.00 70.36 167 PRO B O 1
ATOM 6820 N N . THR B 1 168 ? 51.968 25.843 -2.596 1.00 70.61 168 THR B N 1
ATOM 6821 C CA . THR B 1 168 ? 51.596 25.014 -1.459 1.00 69.21 168 THR B CA 1
ATOM 6822 C C . THR B 1 168 ? 51.555 25.831 -0.173 1.00 66.48 168 THR B C 1
ATOM 6823 O O . THR B 1 168 ? 52.496 26.569 0.137 1.00 67.27 168 THR B O 1
ATOM 6827 N N . TYR B 1 169 ? 50.461 25.692 0.580 1.00 65.11 169 TYR B N 1
ATOM 6828 C CA . TYR B 1 169 ? 50.348 26.389 1.856 1.00 62.53 169 TYR B CA 1
ATOM 6829 C C . TYR B 1 169 ? 51.387 25.861 2.844 1.00 61.94 169 TYR B C 1
ATOM 6830 O O . TYR B 1 169 ? 51.970 24.791 2.662 1.00 60.95 169 TYR B O 1
ATOM 6839 N N . GLU B 1 170 ? 51.611 26.626 3.909 1.00 59.80 170 GLU B N 1
ATOM 6840 C CA . GLU B 1 170 ? 52.591 26.276 4.927 1.00 60.83 170 GLU B CA 1
ATOM 6841 C C . GLU B 1 170 ? 51.913 26.155 6.286 1.00 57.21 170 GLU B C 1
ATOM 6842 O O . GLU B 1 170 ? 50.973 26.891 6.589 1.00 57.43 170 GLU B O 1
ATOM 6848 N N . GLY B 1 171 ? 52.380 25.206 7.095 1.00 54.69 171 GLY B N 1
ATOM 6849 C CA . GLY B 1 171 ? 51.773 24.949 8.388 1.00 52.79 171 GLY B CA 1
ATOM 6850 C C . GLY B 1 171 ? 52.426 25.789 9.471 1.00 52.92 171 GLY B C 1
ATOM 6851 O O . GLY B 1 171 ? 53.643 25.958 9.496 1.00 54.27 171 GLY B O 1
ATOM 6852 N N . ARG B 1 172 ? 51.598 26.310 10.367 1.00 50.25 172 ARG B N 1
ATOM 6853 C CA . ARG B 1 172 ? 52.042 27.204 11.424 1.00 51.42 172 ARG B CA 1
ATOM 6854 C C . ARG B 1 172 ? 51.648 26.651 12.778 1.00 47.56 172 ARG B C 1
ATOM 6855 O O . ARG B 1 172 ? 50.518 26.198 12.963 1.00 49.92 172 ARG B O 1
ATOM 6863 N N . PHE B 1 173 ? 52.567 26.724 13.729 1.00 47.55 173 PHE B N 1
ATOM 6864 C CA . PHE B 1 173 ? 52.289 26.318 15.101 1.00 47.73 173 PHE B CA 1
ATOM 6865 C C . PHE B 1 173 ? 51.679 27.514 15.814 1.00 47.47 173 PHE B C 1
ATOM 6866 O O . PHE B 1 173 ? 52.374 28.498 16.089 1.00 47.90 173 PHE B O 1
ATOM 6874 N N . TRP B 1 174 ? 50.378 27.461 16.078 1.00 47.80 174 TRP B N 1
ATOM 6875 C CA . TRP B 1 174 ? 49.662 28.598 16.643 1.00 47.21 174 TRP B CA 1
ATOM 6876 C C . TRP B 1 174 ? 49.567 28.436 18.157 1.00 47.97 174 TRP B C 1
ATOM 6877 O O . TRP B 1 174 ? 48.876 27.541 18.664 1.00 45.12 174 TRP B O 1
ATOM 6888 N N . ASN B 1 175 ? 50.256 29.322 18.873 1.00 46.51 175 ASN B N 1
ATOM 6889 C CA . ASN B 1 175 ? 50.375 29.248 20.329 1.00 47.27 175 ASN B CA 1
ATOM 6890 C C . ASN B 1 175 ? 50.617 30.660 20.847 1.00 50.29 175 ASN B C 1
ATOM 6891 O O . ASN B 1 175 ? 51.702 30.988 21.340 1.00 51.40 175 ASN B O 1
ATOM 6896 N N . PRO B 1 176 ? 49.626 31.540 20.719 1.00 51.05 176 PRO B N 1
ATOM 6897 C CA . PRO B 1 176 ? 49.820 32.916 21.158 1.00 52.91 176 PRO B CA 1
ATOM 6898 C C . PRO B 1 176 ? 50.042 32.971 22.658 1.00 55.65 176 PRO B C 1
ATOM 6899 O O . PRO B 1 176 ? 49.464 32.172 23.412 1.00 56.50 176 PRO B O 1
ATOM 6903 N N . PRO B 1 177 ? 50.906 33.873 23.134 1.00 55.73 177 PRO B N 1
ATOM 6904 C CA . PRO B 1 177 ? 51.042 34.069 24.590 1.00 57.49 177 PRO B CA 1
ATOM 6905 C C . PRO B 1 177 ? 49.718 34.128 25.339 1.00 61.83 177 PRO B C 1
ATOM 6906 O O . PRO B 1 177 ? 49.593 33.488 26.395 1.00 63.89 177 PRO B O 1
ATOM 6910 N N . ASN B 1 178 ? 48.725 34.858 24.819 1.00 59.69 178 ASN B N 1
ATOM 6911 C CA . ASN B 1 178 ? 47.357 34.830 25.345 1.00 65.69 178 ASN B CA 1
ATOM 6912 C C . ASN B 1 178 ? 46.342 34.587 24.237 1.00 63.90 178 ASN B C 1
ATOM 6913 O O . ASN B 1 178 ? 46.223 35.395 23.309 1.00 60.72 178 ASN B O 1
ATOM 6918 N N . SER B 1 179 ? 45.599 33.485 24.354 1.00 65.09 179 SER B N 1
ATOM 6919 C CA . SER B 1 179 ? 44.436 33.263 23.516 1.00 62.20 179 SER B CA 1
ATOM 6920 C C . SER B 1 179 ? 43.368 34.316 23.812 1.00 64.03 179 SER B C 1
ATOM 6921 O O . SER B 1 179 ? 43.366 34.961 24.864 1.00 67.29 179 SER B O 1
ATOM 6924 N N . TYR B 1 180 ? 42.439 34.477 22.875 1.00 59.81 180 TYR B N 1
ATOM 6925 C CA . TYR B 1 180 ? 41.266 35.289 23.155 1.00 57.26 180 TYR B CA 1
ATOM 6926 C C . TYR B 1 180 ? 40.403 34.591 24.193 1.00 57.37 180 TYR B C 1
ATOM 6927 O O . TYR B 1 180 ? 40.185 33.378 24.118 1.00 56.57 180 TYR B O 1
ATOM 6936 N N . GLN B 1 181 ? 39.922 35.354 25.171 1.00 57.25 181 GLN B N 1
ATOM 6937 C CA . GLN B 1 181 ? 39.004 34.846 26.184 1.00 58.33 181 GLN B CA 1
ATOM 6938 C C . GLN B 1 181 ? 37.578 35.287 25.858 1.00 53.75 181 GLN B C 1
ATOM 6939 O O . GLN B 1 181 ? 37.322 36.479 25.637 1.00 50.29 181 GLN B O 1
ATOM 6945 N N . PHE B 1 182 ? 36.650 34.331 25.834 1.00 50.37 182 PHE B N 1
ATOM 6946 C CA . PHE B 1 182 ? 35.256 34.691 25.608 1.00 49.65 182 PHE B CA 1
ATOM 6947 C C . PHE B 1 182 ? 34.741 35.449 26.822 1.00 49.59 182 PHE B C 1
ATOM 6948 O O . PHE B 1 182 ? 34.967 35.038 27.963 1.00 48.84 182 PHE B O 1
ATOM 6956 N N . LYS B 1 183 ? 34.113 36.604 26.570 1.00 49.07 183 LYS B N 1
ATOM 6957 C CA . LYS B 1 183 ? 33.606 37.473 27.616 1.00 49.92 183 LYS B CA 1
ATOM 6958 C C . LYS B 1 183 ? 32.086 37.538 27.665 1.00 47.44 183 LYS B C 1
ATOM 6959 O O . LYS B 1 183 ? 31.535 38.210 28.549 1.00 50.80 183 LYS B O 1
ATOM 6965 N N . HIS B 1 184 ? 31.401 36.929 26.712 1.00 46.33 184 HIS B N 1
ATOM 6966 C CA . HIS B 1 184 ? 29.948 36.936 26.692 1.00 47.11 184 HIS B CA 1
ATOM 6967 C C . HIS B 1 184 ? 29.427 35.514 26.520 1.00 46.11 184 HIS B C 1
ATOM 6968 O O . HIS B 1 184 ? 30.122 34.641 25.994 1.00 47.45 184 HIS B O 1
ATOM 6975 N N . GLN B 1 185 ? 28.184 35.293 26.951 1.00 46.59 185 GLN B N 1
ATOM 6976 C CA . GLN B 1 185 ? 27.569 33.980 26.803 1.00 48.06 185 GLN B CA 1
ATOM 6977 C C . GLN B 1 185 ? 26.935 33.805 25.433 1.00 48.08 185 GLN B C 1
ATOM 6978 O O . GLN B 1 185 ? 26.633 34.772 24.723 1.00 45.31 185 GLN B O 1
ATOM 6984 N N . ARG B 1 186 ? 26.745 32.537 25.071 1.00 45.67 186 ARG B N 1
ATOM 6985 C CA . ARG B 1 186 ? 25.902 32.206 23.941 1.00 46.48 186 ARG B CA 1
ATOM 6986 C C . ARG B 1 186 ? 24.515 32.782 24.182 1.00 46.66 186 ARG B C 1
ATOM 6987 O O . ARG B 1 186 ? 24.011 32.735 25.310 1.00 48.00 186 ARG B O 1
ATOM 6995 N N . PRO B 1 187 ? 23.878 33.340 23.166 1.00 49.06 187 PRO B N 1
ATOM 6996 C CA . PRO B 1 187 ? 22.538 33.890 23.374 1.00 48.48 187 PRO B CA 1
ATOM 6997 C C . PRO B 1 187 ? 21.557 32.784 23.751 1.00 50.46 187 PRO B C 1
ATOM 6998 O O . PRO B 1 187 ? 21.658 31.649 23.283 1.00 49.87 187 PRO B O 1
ATOM 7002 N N . LYS B 1 188 ? 20.651 33.103 24.673 1.00 52.14 188 LYS B N 1
ATOM 7003 C CA . LYS B 1 188 ? 19.600 32.156 25.038 1.00 59.41 188 LYS B CA 1
ATOM 7004 C C . LYS B 1 188 ? 18.838 31.758 23.787 1.00 56.56 188 LYS B C 1
ATOM 7005 O O . LYS B 1 188 ? 18.381 32.618 23.029 1.00 57.28 188 LYS B O 1
ATOM 7007 N N . PHE B 1 189 ? 18.733 30.456 23.545 1.00 54.02 189 PHE B N 1
ATOM 7008 C CA . PHE B 1 189 ? 18.113 29.997 22.309 1.00 51.48 189 PHE B CA 1
ATOM 7009 C C . PHE B 1 189 ? 17.598 28.586 22.515 1.00 52.48 189 PHE B C 1
ATOM 7010 O O . PHE B 1 189 ? 18.368 27.683 22.866 1.00 53.86 189 PHE B O 1
ATOM 7018 N N . ASN B 1 190 ? 16.313 28.394 22.283 1.00 51.89 190 ASN B N 1
ATOM 7019 C CA . ASN B 1 190 ? 15.685 27.080 22.324 1.00 51.02 190 ASN B CA 1
ATOM 7020 C C . ASN B 1 190 ? 15.299 26.712 20.903 1.00 51.20 190 ASN B C 1
ATOM 7021 O O . ASN B 1 190 ? 14.541 27.444 20.258 1.00 52.53 190 ASN B O 1
ATOM 7026 N N . LEU B 1 191 ? 15.840 25.603 20.410 1.00 49.17 191 LEU B N 1
ATOM 7027 C CA . LEU B 1 191 ? 15.673 25.269 19.000 1.00 50.78 191 LEU B CA 1
ATOM 7028 C C . LEU B 1 191 ? 14.222 24.951 18.678 1.00 52.63 191 LEU B C 1
ATOM 7029 O O . LEU B 1 191 ? 13.726 25.305 17.603 1.00 52.58 191 LEU B O 1
ATOM 7034 N N . ALA B 1 192 ? 13.531 24.262 19.590 1.00 52.30 192 ALA B N 1
ATOM 7035 C CA . ALA B 1 192 ? 12.158 23.856 19.308 1.00 54.68 192 ALA B CA 1
ATOM 7036 C C . ALA B 1 192 ? 11.211 25.046 19.224 1.00 54.86 192 ALA B C 1
ATOM 7037 O O . ALA B 1 192 ? 10.266 25.018 18.426 1.00 56.47 192 ALA B O 1
ATOM 7039 N N . ASN B 1 193 ? 11.432 26.097 20.018 1.00 54.03 193 ASN B N 1
ATOM 7040 C CA . ASN B 1 193 ? 10.425 27.155 20.155 1.00 55.42 193 ASN B CA 1
ATOM 7041 C C . ASN B 1 193 ? 10.752 28.449 19.421 1.00 53.39 193 ASN B C 1
ATOM 7042 O O . ASN B 1 193 ? 9.830 29.187 19.065 1.00 51.66 193 ASN B O 1
ATOM 7047 N N . ASP B 1 194 ? 12.030 28.747 19.197 1.00 52.75 194 ASP B N 1
ATOM 7048 C CA . ASP B 1 194 ? 12.481 30.042 18.699 1.00 54.83 194 ASP B CA 1
ATOM 7049 C C . ASP B 1 194 ? 12.650 30.037 17.178 1.00 54.27 194 ASP B C 1
ATOM 7050 O O . ASP B 1 194 ? 13.048 29.036 16.579 1.00 52.83 194 ASP B O 1
ATOM 7055 N N . SER B 1 195 ? 12.359 31.180 16.557 1.00 53.52 195 SER B N 1
ATOM 7056 C CA . SER B 1 195 ? 12.590 31.343 15.125 1.00 55.30 195 SER B CA 1
ATOM 7057 C C . SER B 1 195 ? 14.053 31.664 14.857 1.00 55.85 195 SER B C 1
ATOM 7058 O O . SER B 1 195 ? 14.680 32.408 15.613 1.00 55.16 195 SER B O 1
ATOM 7061 N N . ILE B 1 196 ? 14.585 31.113 13.766 1.00 55.61 196 ILE B N 1
ATOM 7062 C CA . ILE B 1 196 ? 15.923 31.441 13.281 1.00 55.40 196 ILE B CA 1
ATOM 7063 C C . ILE B 1 196 ? 15.813 32.154 11.945 1.00 54.83 196 ILE B C 1
ATOM 7064 O O . ILE B 1 196 ? 15.206 31.637 10.997 1.00 56.60 196 ILE B O 1
ATOM 7069 N N . LYS B 1 197 ? 16.421 33.335 11.877 1.00 57.96 197 LYS B N 1
ATOM 7070 C CA . LYS B 1 197 ? 16.528 34.139 10.669 1.00 57.58 197 LYS B CA 1
ATOM 7071 C C . LYS B 1 197 ? 18.008 34.385 10.436 1.00 59.55 197 LYS B C 1
ATOM 7072 O O . LYS B 1 197 ? 18.652 35.072 11.235 1.00 57.29 197 LYS B O 1
ATOM 7078 N N . ILE B 1 198 ? 18.526 33.855 9.329 1.00 60.33 198 ILE B N 1
ATOM 7079 C CA . ILE B 1 198 ? 19.952 33.627 9.127 1.00 56.23 198 ILE B CA 1
ATOM 7080 C C . ILE B 1 198 ? 20.482 34.566 8.057 1.00 59.08 198 ILE B C 1
ATOM 7081 O O . ILE B 1 198 ? 19.947 34.615 6.943 1.00 60.59 198 ILE B O 1
ATOM 7086 N N . TYR B 1 199 ? 21.557 35.280 8.384 1.00 60.16 199 TYR B N 1
ATOM 7087 C CA . TYR B 1 199 ? 22.302 36.092 7.423 1.00 62.24 199 TYR B CA 1
ATOM 7088 C C . TYR B 1 199 ? 23.490 35.255 6.957 1.00 62.26 199 TYR B C 1
ATOM 7089 O O . TYR B 1 199 ? 24.459 35.071 7.697 1.00 60.24 199 TYR B O 1
ATOM 7098 N N . GLU B 1 200 ? 23.395 34.730 5.735 1.00 64.04 200 GLU B N 1
ATOM 7099 C CA . GLU B 1 200 ? 24.476 33.959 5.128 1.00 64.15 200 GLU B CA 1
ATOM 7100 C C . GLU B 1 200 ? 25.557 34.914 4.615 1.00 64.69 200 GLU B C 1
ATOM 7101 O O . GLU B 1 200 ? 25.290 35.761 3.751 1.00 66.28 200 GLU B O 1
ATOM 7107 N N . ALA B 1 201 ? 26.776 34.781 5.145 1.00 64.04 201 ALA B N 1
ATOM 7108 C CA . ALA B 1 201 ? 27.846 35.734 4.882 1.00 64.22 201 ALA B CA 1
ATOM 7109 C C . ALA B 1 201 ? 29.154 35.017 4.564 1.00 65.15 201 ALA B C 1
ATOM 7110 O O . ALA B 1 201 ? 29.366 33.855 4.933 1.00 63.27 201 ALA B O 1
ATOM 7112 N N . HIS B 1 202 ? 30.037 35.756 3.886 1.00 66.01 202 HIS B N 1
ATOM 7113 C CA . HIS B 1 202 ? 31.407 35.362 3.572 1.00 67.21 202 HIS B CA 1
ATOM 7114 C C . HIS B 1 202 ? 32.323 36.511 3.975 1.00 67.76 202 HIS B C 1
ATOM 7115 O O . HIS B 1 202 ? 32.097 37.657 3.573 1.00 68.60 202 HIS B O 1
ATOM 7122 N N . ILE B 1 203 ? 33.353 36.212 4.769 1.00 67.53 203 ILE B N 1
ATOM 7123 C CA . ILE B 1 203 ? 34.148 37.272 5.389 1.00 64.96 203 ILE B CA 1
ATOM 7124 C C . ILE B 1 203 ? 34.867 38.098 4.328 1.00 67.51 203 ILE B C 1
ATOM 7125 O O . ILE B 1 203 ? 34.770 39.334 4.302 1.00 66.94 203 ILE B O 1
ATOM 7130 N N . GLY B 1 204 ? 35.595 37.425 3.430 1.00 69.64 204 GLY B N 1
ATOM 7131 C CA . GLY B 1 204 ? 36.497 38.106 2.507 1.00 70.94 204 GLY B CA 1
ATOM 7132 C C . GLY B 1 204 ? 35.821 39.084 1.564 1.00 72.15 204 GLY B C 1
ATOM 7133 O O . GLY B 1 204 ? 36.468 40.027 1.090 1.00 69.72 204 GLY B O 1
ATOM 7134 N N . ILE B 1 205 ? 34.535 38.879 1.275 1.00 75.04 205 ILE B N 1
ATOM 7135 C CA . ILE B 1 205 ? 33.786 39.731 0.356 1.00 76.01 205 ILE B CA 1
ATOM 7136 C C . ILE B 1 205 ? 33.020 40.822 1.093 1.00 76.49 205 ILE B C 1
ATOM 7137 O O . ILE B 1 205 ? 32.277 41.578 0.464 1.00 78.23 205 ILE B O 1
ATOM 7142 N N . SER B 1 206 ? 33.191 40.933 2.413 1.00 74.59 206 SER B N 1
ATOM 7143 C CA . SER B 1 206 ? 32.296 41.733 3.243 1.00 76.53 206 SER B CA 1
ATOM 7144 C C . SER B 1 206 ? 32.709 43.193 3.352 1.00 81.62 206 SER B C 1
ATOM 7145 O O . SER B 1 206 ? 32.364 43.849 4.342 1.00 80.93 206 SER B O 1
ATOM 7148 N N . SER B 1 207 ? 33.423 43.725 2.368 1.00 85.31 207 SER B N 1
ATOM 7149 C CA . SER B 1 207 ? 33.798 45.129 2.371 1.00 90.51 207 SER B CA 1
ATOM 7150 C C . SER B 1 207 ? 33.634 45.676 0.963 1.00 93.05 207 SER B C 1
ATOM 7151 O O . SER B 1 207 ? 33.707 44.920 -0.013 1.00 91.79 207 SER B O 1
ATOM 7154 N N . PRO B 1 208 ? 33.384 46.978 0.830 1.00 94.58 208 PRO B N 1
ATOM 7155 C CA . PRO B 1 208 ? 33.287 47.558 -0.519 1.00 96.24 208 PRO B CA 1
ATOM 7156 C C . PRO B 1 208 ? 34.588 47.480 -1.302 1.00 97.03 208 PRO B C 1
ATOM 7157 O O . PRO B 1 208 ? 34.554 47.432 -2.538 1.00 98.88 208 PRO B O 1
ATOM 7161 N N . GLU B 1 209 ? 35.730 47.447 -0.624 1.00 97.13 209 GLU B N 1
ATOM 7162 C CA . GLU B 1 209 ? 37.013 47.427 -1.316 1.00 97.96 209 GLU B CA 1
ATOM 7163 C C . GLU B 1 209 ? 37.271 46.063 -1.962 1.00 100.38 209 GLU B C 1
ATOM 7164 O O . GLU B 1 209 ? 36.951 45.021 -1.379 1.00 97.22 209 GLU B O 1
ATOM 7170 N N . PRO B 1 210 ? 37.862 46.035 -3.164 1.00 106.80 210 PRO B N 1
ATOM 7171 C CA . PRO B 1 210 ? 38.094 44.773 -3.899 1.00 107.82 210 PRO B CA 1
ATOM 7172 C C . PRO B 1 210 ? 39.312 44.010 -3.385 1.00 104.06 210 PRO B C 1
ATOM 7173 O O . PRO B 1 210 ? 40.396 44.000 -3.966 1.00 103.84 210 PRO B O 1
ATOM 7177 N N . LYS B 1 211 ? 39.128 43.336 -2.257 1.00 100.48 211 LYS B N 1
ATOM 7178 C CA . LYS B 1 211 ? 40.221 42.663 -1.572 1.00 93.90 211 LYS B CA 1
ATOM 7179 C C . LYS B 1 211 ? 39.650 41.486 -0.798 1.00 86.88 211 LYS B C 1
ATOM 7180 O O . LYS B 1 211 ? 38.477 41.126 -0.954 1.00 85.87 211 LYS B O 1
ATOM 7186 N N . VAL B 1 212 ? 40.481 40.895 0.052 1.00 79.90 212 VAL B N 1
ATOM 7187 C CA . VAL B 1 212 ? 40.031 39.956 1.069 1.00 76.59 212 VAL B CA 1
ATOM 7188 C C . VAL B 1 212 ? 39.808 40.758 2.348 1.00 75.23 212 VAL B C 1
ATOM 7189 O O . VAL B 1 212 ? 40.759 41.267 2.949 1.00 74.55 212 VAL B O 1
ATOM 7193 N N . ALA B 1 213 ? 38.548 40.911 2.750 1.00 73.17 213 ALA B N 1
ATOM 7194 C CA . ALA B 1 213 ? 38.252 41.588 4.004 1.00 70.68 213 ALA B CA 1
ATOM 7195 C C . ALA B 1 213 ? 38.578 40.680 5.184 1.00 67.91 213 ALA B C 1
ATOM 7196 O O . ALA B 1 213 ? 38.555 39.455 5.074 1.00 68.59 213 ALA B O 1
ATOM 719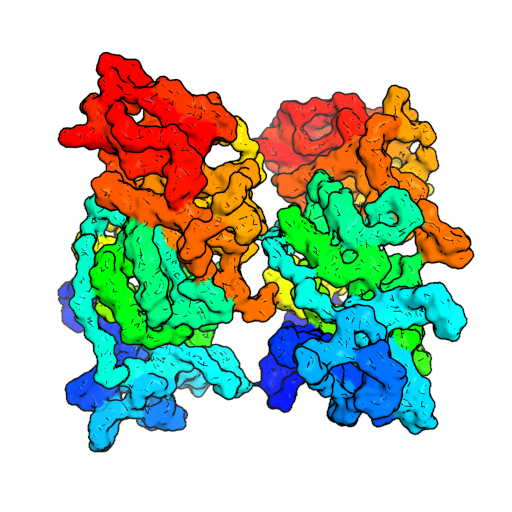8 N N . SER B 1 214 ? 38.859 41.293 6.328 1.00 64.20 214 SER B N 1
ATOM 7199 C CA . SER B 1 214 ? 39.346 40.578 7.497 1.00 63.46 214 SER B CA 1
ATOM 7200 C C . SER B 1 214 ? 38.212 40.204 8.450 1.00 61.82 214 SER B C 1
ATOM 7201 O O . SER B 1 214 ? 37.092 40.723 8.370 1.00 60.87 214 SER B O 1
ATOM 7204 N N . TYR B 1 215 ? 38.521 39.271 9.357 1.00 60.00 215 TYR B N 1
ATOM 7205 C CA . TYR B 1 215 ? 37.637 38.998 10.486 1.00 58.00 215 TYR B CA 1
ATOM 7206 C C . TYR B 1 215 ? 37.356 40.284 11.262 1.00 59.55 215 TYR B C 1
ATOM 7207 O O . TYR B 1 215 ? 36.200 40.611 11.562 1.00 58.23 215 TYR B O 1
ATOM 7216 N N . LYS B 1 216 ? 38.413 41.027 11.591 1.00 61.03 216 LYS B N 1
ATOM 7217 C CA . LYS B 1 216 ? 38.256 42.254 12.362 1.00 62.53 216 LYS B CA 1
ATOM 7218 C C . LYS B 1 216 ? 37.367 43.251 11.635 1.00 62.17 216 LYS B C 1
ATOM 7219 O O . LYS B 1 216 ? 36.492 43.872 12.252 1.00 64.38 216 LYS B O 1
ATOM 7225 N N . GLU B 1 217 ? 37.553 43.395 10.318 1.00 64.06 217 GLU B N 1
ATOM 7226 C CA . GLU B 1 217 ? 36.703 44.296 9.538 1.00 64.18 217 GLU B CA 1
ATOM 7227 C C . GLU B 1 217 ? 35.253 43.842 9.575 1.00 63.86 217 GLU B C 1
ATOM 7228 O O . GLU B 1 217 ? 34.337 44.670 9.625 1.00 62.58 217 GLU B O 1
ATOM 7234 N N . PHE B 1 218 ? 35.018 42.526 9.543 1.00 58.98 218 PHE B N 1
ATOM 7235 C CA . PHE B 1 218 ? 33.642 42.050 9.669 1.00 59.52 218 PHE B CA 1
ATOM 7236 C C . PHE B 1 218 ? 33.070 42.415 11.030 1.00 60.14 218 PHE B C 1
ATOM 7237 O O . PHE B 1 218 ? 31.916 42.861 11.133 1.00 61.45 218 PHE B O 1
ATOM 7245 N N . THR B 1 219 ? 33.878 42.253 12.082 1.00 58.25 219 THR B N 1
ATOM 7246 C CA . THR B 1 219 ? 33.413 42.500 13.440 1.00 57.51 219 THR B CA 1
ATOM 7247 C C . THR B 1 219 ? 33.008 43.954 13.605 1.00 61.50 219 THR B C 1
ATOM 7248 O O . THR B 1 219 ? 31.916 44.256 14.107 1.00 61.50 219 THR B O 1
ATOM 7252 N N . GLN B 1 220 ? 33.876 44.867 13.143 1.00 61.17 220 GLN B N 1
ATOM 7253 C CA . GLN B 1 220 ? 33.695 46.305 13.316 1.00 66.10 220 GLN B CA 1
ATOM 7254 C C . GLN B 1 220 ? 32.621 46.874 12.401 1.00 66.65 220 GLN B C 1
ATOM 7255 O O . GLN B 1 220 ? 31.840 47.729 12.827 1.00 64.46 220 GLN B O 1
ATOM 7261 N N . ASN B 1 221 ? 32.574 46.429 11.143 1.00 67.22 221 ASN B N 1
ATOM 7262 C CA . ASN B 1 221 ? 31.743 47.069 10.126 1.00 68.59 221 ASN B CA 1
ATOM 7263 C C . ASN B 1 221 ? 30.472 46.319 9.759 1.00 66.02 221 ASN B C 1
ATOM 7264 O O . ASN B 1 221 ? 29.474 46.972 9.448 1.00 66.29 221 ASN B O 1
ATOM 7269 N N . VAL B 1 222 ? 30.472 44.988 9.764 1.00 64.60 222 VAL B N 1
ATOM 7270 C CA . VAL B 1 222 ? 29.346 44.223 9.229 1.00 64.62 222 VAL B CA 1
ATOM 7271 C C . VAL B 1 222 ? 28.409 43.736 10.328 1.00 65.44 222 VAL B C 1
ATOM 7272 O O . VAL B 1 222 ? 27.197 43.686 10.120 1.00 65.59 222 VAL B O 1
ATOM 7276 N N . LEU B 1 223 ? 28.938 43.345 11.491 1.00 63.30 223 LEU B N 1
ATOM 7277 C CA . LEU B 1 223 ? 28.060 42.918 12.583 1.00 62.35 223 LEU B CA 1
ATOM 7278 C C . LEU B 1 223 ? 27.050 43.999 12.972 1.00 63.96 223 LEU B C 1
ATOM 7279 O O . LEU B 1 223 ? 25.855 43.670 13.110 1.00 62.14 223 LEU B O 1
ATOM 7284 N N . PRO B 1 224 ? 27.432 45.278 13.152 1.00 62.68 224 PRO B N 1
ATOM 7285 C CA . PRO B 1 224 ? 26.409 46.301 13.448 1.00 60.01 224 PRO B CA 1
ATOM 7286 C C . PRO B 1 224 ? 25.297 46.349 12.415 1.00 62.15 224 PRO B C 1
ATOM 7287 O O . PRO B 1 224 ? 24.126 46.482 12.784 1.00 63.74 224 PRO B O 1
ATOM 7291 N N . ARG B 1 225 ? 25.627 46.196 11.129 1.00 62.81 225 ARG B N 1
ATOM 7292 C CA . ARG B 1 225 ? 24.596 46.129 10.094 1.00 63.54 225 ARG B CA 1
ATOM 7293 C C . ARG B 1 225 ? 23.647 44.961 10.341 1.00 62.25 225 ARG B C 1
ATOM 7294 O O . ARG B 1 225 ? 22.425 45.124 10.313 1.00 60.96 225 ARG B O 1
ATOM 7302 N N . ILE B 1 226 ? 24.201 43.771 10.587 1.00 62.31 226 ILE B N 1
ATOM 7303 C CA . ILE B 1 226 ? 23.374 42.575 10.721 1.00 63.96 226 ILE B CA 1
ATOM 7304 C C . ILE B 1 226 ? 22.482 42.685 11.952 1.00 63.75 226 ILE B C 1
ATOM 7305 O O . ILE B 1 226 ? 21.318 42.252 11.941 1.00 62.97 226 ILE B O 1
ATOM 7310 N N . LYS B 1 227 ? 23.000 43.282 13.029 1.00 62.50 227 LYS B N 1
ATOM 7311 C CA . LYS B 1 227 ? 22.160 43.506 14.196 1.00 66.60 227 LYS B CA 1
ATOM 7312 C C . LYS B 1 227 ? 21.022 44.457 13.860 1.00 67.37 227 LYS B C 1
ATOM 7313 O O . LYS B 1 227 ? 19.869 44.226 14.244 1.00 62.39 227 LYS B O 1
ATOM 7319 N N . HIS B 1 228 ? 21.327 45.527 13.125 1.00 66.76 228 HIS B N 1
ATOM 7320 C CA . HIS B 1 228 ? 20.280 46.473 12.765 1.00 67.74 228 HIS B CA 1
ATOM 7321 C C . HIS B 1 228 ? 19.252 45.830 11.842 1.00 65.49 228 HIS B C 1
ATOM 7322 O O . HIS B 1 228 ? 18.078 46.203 11.872 1.00 67.53 228 HIS B O 1
ATOM 7329 N N . LEU B 1 229 ? 19.652 44.827 11.060 1.00 67.99 229 LEU B N 1
ATOM 7330 C CA . LEU B 1 229 ? 18.673 44.134 10.240 1.00 68.87 229 LEU B CA 1
ATOM 7331 C C . LEU B 1 229 ? 17.811 43.167 11.038 1.00 67.81 229 LEU B C 1
ATOM 7332 O O . LEU B 1 229 ? 16.813 42.676 10.502 1.00 69.89 229 LEU B O 1
ATOM 7337 N N . GLY B 1 230 ? 18.157 42.883 12.293 1.00 67.02 230 GLY B N 1
ATOM 7338 C CA . GLY B 1 230 ? 17.307 42.050 13.133 1.00 67.33 230 GLY B CA 1
ATOM 7339 C C . GLY B 1 230 ? 17.457 40.548 12.996 1.00 64.66 230 GLY B C 1
ATOM 7340 O O . GLY B 1 230 ? 16.585 39.810 13.457 1.00 62.90 230 GLY B O 1
ATOM 7341 N N . TYR B 1 231 ? 18.549 40.059 12.411 1.00 66.68 231 TYR B N 1
ATOM 7342 C CA . TYR B 1 231 ? 18.709 38.626 12.195 1.00 60.10 231 TYR B CA 1
ATOM 7343 C C . TYR B 1 231 ? 19.084 37.910 13.494 1.00 61.50 231 TYR B C 1
ATOM 7344 O O . TYR B 1 231 ? 19.723 38.490 14.377 1.00 59.67 231 TYR B O 1
ATOM 7353 N N . ASP B 1 232 ? 18.668 36.631 13.613 1.00 56.33 232 ASP B N 1
ATOM 7354 C CA . ASP B 1 232 ? 18.975 35.858 14.815 1.00 55.79 232 ASP B CA 1
ATOM 7355 C C . ASP B 1 232 ? 20.331 35.172 14.732 1.00 52.72 232 ASP B C 1
ATOM 7356 O O . ASP B 1 232 ? 20.907 34.820 15.767 1.00 51.08 232 ASP B O 1
ATOM 7361 N N . ALA B 1 233 ? 20.811 34.891 13.525 1.00 54.20 233 ALA B N 1
ATOM 7362 C CA . ALA B 1 233 ? 22.005 34.081 13.384 1.00 53.65 233 ALA B CA 1
ATOM 7363 C C . ALA B 1 233 ? 22.774 34.498 12.144 1.00 55.28 233 ALA B C 1
ATOM 7364 O O . ALA B 1 233 ? 22.239 35.113 11.220 1.00 55.80 233 ALA B O 1
ATOM 7366 N N . ILE B 1 234 ? 24.047 34.134 12.137 1.00 55.16 234 ILE B N 1
ATOM 7367 C CA . ILE B 1 234 ? 24.922 34.328 10.996 1.00 57.23 234 ILE B CA 1
ATOM 7368 C C . ILE B 1 234 ? 25.434 32.970 10.548 1.00 56.39 234 ILE B C 1
ATOM 7369 O O . ILE B 1 234 ? 25.907 32.171 11.368 1.00 54.40 234 ILE B O 1
ATOM 7374 N N . GLN B 1 235 ? 25.317 32.703 9.256 1.00 58.63 235 GLN B N 1
ATOM 7375 C CA . GLN B 1 235 ? 25.876 31.503 8.652 1.00 58.30 235 GLN B CA 1
ATOM 7376 C C . GLN B 1 235 ? 27.175 31.909 7.976 1.00 57.88 235 GLN B C 1
ATOM 7377 O O . GLN B 1 235 ? 27.156 32.612 6.960 1.00 58.39 235 GLN B O 1
ATOM 7383 N N . LEU B 1 236 ? 28.298 31.500 8.554 1.00 57.00 236 LEU B N 1
ATOM 7384 C CA . LEU B 1 236 ? 29.604 31.865 8.015 1.00 57.96 236 LEU B CA 1
ATOM 7385 C C . LEU B 1 236 ? 30.053 30.811 7.008 1.00 60.75 236 LEU B C 1
ATOM 7386 O O . LEU B 1 236 ? 30.225 29.637 7.360 1.00 57.58 236 LEU B O 1
ATOM 7391 N N . MET B 1 237 ? 30.227 31.230 5.761 1.00 61.38 237 MET B N 1
ATOM 7392 C CA . MET B 1 237 ? 30.759 30.369 4.718 1.00 64.20 237 MET B CA 1
ATOM 7393 C C . MET B 1 237 ? 32.276 30.430 4.721 1.00 62.01 237 MET B C 1
ATOM 7394 O O . MET B 1 237 ? 32.880 31.329 5.310 1.00 62.80 237 MET B O 1
ATOM 7399 N N . ALA B 1 238 ? 32.890 29.452 4.058 1.00 63.06 238 ALA B N 1
ATOM 7400 C CA . ALA B 1 238 ? 34.293 29.553 3.653 1.00 63.23 238 ALA B CA 1
ATOM 7401 C C . ALA B 1 238 ? 35.198 29.933 4.820 1.00 57.21 238 ALA B C 1
ATOM 7402 O O . ALA B 1 238 ? 36.062 30.802 4.710 1.00 60.45 238 ALA B O 1
ATOM 7404 N N . ILE B 1 239 ? 34.983 29.285 5.960 1.00 55.05 239 ILE B N 1
ATOM 7405 C CA . ILE B 1 239 ? 35.854 29.451 7.115 1.00 55.26 239 ILE B CA 1
ATOM 7406 C C . ILE B 1 239 ? 36.881 28.327 7.189 1.00 54.81 239 ILE B C 1
ATOM 7407 O O . ILE B 1 239 ? 38.056 28.575 7.465 1.00 53.64 239 ILE B O 1
ATOM 7412 N N . MET B 1 240 ? 36.458 27.090 6.918 1.00 52.96 240 MET B N 1
ATOM 7413 C CA . MET B 1 240 ? 37.398 25.972 6.905 1.00 52.98 240 MET B CA 1
ATOM 7414 C C . MET B 1 240 ? 38.459 26.217 5.838 1.00 53.31 240 MET B C 1
ATOM 7415 O O . MET B 1 240 ? 38.127 26.565 4.700 1.00 53.35 240 MET B O 1
ATOM 7420 N N . GLU B 1 241 ? 39.740 26.052 6.202 1.00 54.31 241 GLU B N 1
ATOM 7421 C CA . GLU B 1 241 ? 40.812 26.526 5.325 1.00 54.51 241 GLU B CA 1
ATOM 7422 C C . GLU B 1 241 ? 40.732 25.859 3.957 1.00 56.44 241 GLU B C 1
ATOM 7423 O O . GLU B 1 241 ? 40.451 24.664 3.837 1.00 56.56 241 GLU B O 1
ATOM 7429 N N . HIS B 1 242 ? 40.951 26.666 2.924 1.00 57.94 242 HIS B N 1
ATOM 7430 C CA . HIS B 1 242 ? 40.888 26.247 1.527 1.00 61.22 242 HIS B CA 1
ATOM 7431 C C . HIS B 1 242 ? 41.906 27.077 0.758 1.00 65.48 242 HIS B C 1
ATOM 7432 O O . HIS B 1 242 ? 41.843 28.309 0.798 1.00 65.12 242 HIS B O 1
ATOM 7439 N N . ALA B 1 243 ? 42.848 26.420 0.072 1.00 65.09 243 ALA B N 1
ATOM 7440 C CA . ALA B 1 243 ? 43.907 27.172 -0.603 1.00 66.44 243 ALA B CA 1
ATOM 7441 C C . ALA B 1 243 ? 43.396 27.883 -1.853 1.00 68.22 243 ALA B C 1
ATOM 7442 O O . ALA B 1 243 ? 43.923 28.941 -2.220 1.00 68.23 243 ALA B O 1
ATOM 7444 N N . TYR B 1 244 ? 42.379 27.331 -2.514 1.00 67.87 244 TYR B N 1
ATOM 7445 C CA . TYR B 1 244 ? 41.794 27.944 -3.705 1.00 70.66 244 TYR B CA 1
ATOM 7446 C C . TYR B 1 244 ? 40.664 28.871 -3.270 1.00 73.85 244 TYR B C 1
ATOM 7447 O O . TYR B 1 244 ? 39.581 28.408 -2.898 1.00 73.35 244 TYR B O 1
ATOM 7449 N N . TYR B 1 245 ? 40.920 30.181 -3.324 1.00 74.32 245 TYR B N 1
ATOM 7450 C CA . TYR B 1 245 ? 39.982 31.159 -2.785 1.00 76.68 245 TYR B CA 1
ATOM 7451 C C . TYR B 1 245 ? 38.671 31.176 -3.564 1.00 80.86 245 TYR B C 1
ATOM 7452 O O . TYR B 1 245 ? 37.596 31.352 -2.978 1.00 79.86 245 TYR B O 1
ATOM 7461 N N . ALA B 1 246 ? 38.738 30.982 -4.881 1.00 85.71 246 ALA B N 1
ATOM 7462 C CA . ALA B 1 246 ? 37.548 30.969 -5.723 1.00 89.09 246 ALA B CA 1
ATOM 7463 C C . ALA B 1 246 ? 36.683 29.734 -5.525 1.00 89.00 246 ALA B C 1
ATOM 7464 O O . ALA B 1 246 ? 35.612 29.660 -6.136 1.00 90.56 246 ALA B O 1
ATOM 7466 N N . SER B 1 247 ? 37.108 28.765 -4.707 1.00 85.44 247 SER B N 1
ATOM 7467 C CA . SER B 1 247 ? 36.265 27.609 -4.426 1.00 83.33 247 SER B CA 1
ATOM 7468 C C . SER B 1 247 ? 35.060 27.964 -3.568 1.00 83.63 247 SER B C 1
ATOM 7469 O O . SER B 1 247 ? 34.204 27.096 -3.354 1.00 84.58 247 SER B O 1
ATOM 7472 N N . PHE B 1 248 ? 34.978 29.204 -3.074 1.00 81.96 248 PHE B N 1
ATOM 7473 C CA . PHE B 1 248 ? 33.902 29.676 -2.201 1.00 83.91 248 PHE B CA 1
ATOM 7474 C C . PHE B 1 248 ? 33.856 28.892 -0.886 1.00 79.91 248 PHE B C 1
ATOM 7475 O O . PHE B 1 248 ? 32.812 28.840 -0.224 1.00 79.51 248 PHE B O 1
ATOM 7483 N N . GLY B 1 249 ? 34.977 28.271 -0.505 1.00 77.64 249 GLY B N 1
ATOM 7484 C CA . GLY B 1 249 ? 35.081 27.492 0.711 1.00 71.58 249 GLY B CA 1
ATOM 7485 C C . GLY B 1 249 ? 34.929 25.995 0.546 1.00 73.65 249 GLY B C 1
ATOM 7486 O O . GLY B 1 249 ? 35.110 25.263 1.530 1.00 70.92 249 GLY B O 1
ATOM 7487 N N . TYR B 1 250 ? 34.642 25.510 -0.659 1.00 73.48 250 TYR B N 1
ATOM 7488 C CA . TYR B 1 250 ? 34.131 24.158 -0.823 1.00 76.04 250 TYR B CA 1
ATOM 7489 C C . TYR B 1 250 ? 35.205 23.114 -1.124 1.00 76.15 250 TYR B C 1
ATOM 7490 O O . TYR B 1 250 ? 34.867 21.934 -1.257 1.00 74.45 250 TYR B O 1
ATOM 7499 N N . GLN B 1 251 ? 36.474 23.502 -1.234 1.00 74.15 251 GLN B N 1
ATOM 7500 C CA . GLN B 1 251 ? 37.585 22.555 -1.365 1.00 74.21 251 GLN B CA 1
ATOM 7501 C C . GLN B 1 251 ? 38.489 22.716 -0.146 1.00 68.30 251 GLN B C 1
ATOM 7502 O O . GLN B 1 251 ? 39.432 23.513 -0.145 1.00 63.35 251 GLN B O 1
ATOM 7508 N N . VAL B 1 252 ? 38.197 21.952 0.895 1.00 63.91 252 VAL B N 1
ATOM 7509 C CA . VAL B 1 252 ? 38.872 22.124 2.173 1.00 59.97 252 VAL B CA 1
ATOM 7510 C C . VAL B 1 252 ? 40.219 21.424 2.128 1.00 59.39 252 VAL B C 1
ATOM 7511 O O . VAL B 1 252 ? 40.313 20.247 1.753 1.00 61.41 252 VAL B O 1
ATOM 7515 N N . THR B 1 253 ? 41.266 22.155 2.498 1.00 56.95 253 THR B N 1
ATOM 7516 C CA . THR B 1 253 ? 42.605 21.598 2.573 1.00 58.37 253 THR B CA 1
ATOM 7517 C C . THR B 1 253 ? 43.034 21.297 3.999 1.00 55.68 253 THR B C 1
ATOM 7518 O O . THR B 1 253 ? 43.783 20.344 4.216 1.00 56.16 253 THR B O 1
ATOM 7522 N N . ASN B 1 254 ? 42.573 22.067 4.985 1.00 52.75 254 ASN B N 1
ATOM 7523 C CA . ASN B 1 254 ? 42.998 21.866 6.371 1.00 50.75 254 ASN B CA 1
ATOM 7524 C C . ASN B 1 254 ? 41.778 22.011 7.266 1.00 48.77 254 ASN B C 1
ATOM 7525 O O . ASN B 1 254 ? 41.299 23.128 7.495 1.00 48.94 254 ASN B O 1
ATOM 7530 N N . PHE B 1 255 ? 41.293 20.883 7.783 1.00 47.75 255 PHE B N 1
ATOM 7531 C CA . PHE B 1 255 ? 39.955 20.835 8.356 1.00 46.72 255 PHE B CA 1
ATOM 7532 C C . PHE B 1 255 ? 39.890 21.495 9.721 1.00 45.30 255 PHE B C 1
ATOM 7533 O O . PHE B 1 255 ? 38.837 22.023 10.098 1.00 45.82 255 PHE B O 1
ATOM 7541 N N . PHE B 1 256 ? 40.995 21.526 10.454 1.00 43.54 256 PHE B N 1
ATOM 7542 C CA . PHE B 1 256 ? 40.997 22.125 11.776 1.00 43.32 256 PHE B CA 1
ATOM 7543 C C . PHE B 1 256 ? 41.525 23.549 11.761 1.00 42.90 256 PHE B C 1
ATOM 7544 O O . PHE B 1 256 ? 41.720 24.138 12.826 1.00 41.71 256 PHE B O 1
ATOM 7552 N N . ALA B 1 257 ? 41.750 24.114 10.579 1.00 42.44 257 ALA B N 1
ATOM 7553 C CA . ALA B 1 257 ? 42.343 25.434 10.439 1.00 45.03 257 ALA B CA 1
ATOM 7554 C C . ALA B 1 257 ? 41.296 26.399 9.903 1.00 46.94 257 ALA B C 1
ATOM 7555 O O . ALA B 1 257 ? 40.805 26.228 8.782 1.00 47.44 257 ALA B O 1
ATOM 7557 N N . ILE B 1 258 ? 40.943 27.406 10.703 1.00 48.64 258 ILE B N 1
ATOM 7558 C CA . ILE B 1 258 ? 40.086 28.466 10.179 1.00 48.65 258 ILE B CA 1
ATOM 7559 C C . ILE B 1 258 ? 40.927 29.336 9.248 1.00 51.77 258 ILE B C 1
ATOM 7560 O O . ILE B 1 258 ? 42.138 29.496 9.439 1.00 49.03 258 ILE B O 1
ATOM 7565 N N . SER B 1 259 ? 40.297 29.859 8.200 1.00 52.34 259 SER B N 1
ATOM 7566 C CA . SER B 1 259 ? 41.069 30.424 7.095 1.00 55.06 259 SER B CA 1
ATOM 7567 C C . SER B 1 259 ? 41.924 31.600 7.543 1.00 53.65 259 SER B C 1
ATOM 7568 O O . SER B 1 259 ? 41.431 32.535 8.186 1.00 52.95 259 SER B O 1
ATOM 7571 N N . SER B 1 260 ? 43.210 31.560 7.177 1.00 55.59 260 SER B N 1
ATOM 7572 C CA . SER B 1 260 ? 44.157 32.600 7.562 1.00 54.83 260 SER B CA 1
ATOM 7573 C C . SER B 1 260 ? 44.071 33.852 6.691 1.00 57.67 260 SER B C 1
ATOM 7574 O O . SER B 1 260 ? 44.603 34.889 7.096 1.00 55.86 260 SER B O 1
ATOM 7577 N N . ARG B 1 261 ? 43.433 33.769 5.516 1.00 59.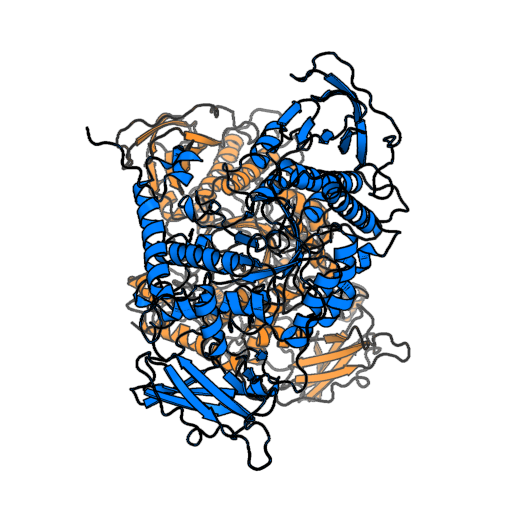09 261 ARG B N 1
ATOM 7578 C CA . ARG B 1 261 ? 43.145 34.944 4.686 1.00 63.14 261 ARG B CA 1
ATOM 7579 C C . ARG B 1 261 ? 42.622 36.117 5.496 1.00 61.94 261 ARG B C 1
ATOM 7580 O O . ARG B 1 261 ? 43.072 37.252 5.332 1.00 67.63 261 ARG B O 1
ATOM 7588 N N . TYR B 1 262 ? 41.613 35.863 6.320 1.00 60.90 262 TYR B N 1
ATOM 7589 C CA . TYR B 1 262 ? 40.860 36.894 7.013 1.00 61.01 262 TYR B CA 1
ATOM 7590 C C . TYR B 1 262 ? 41.500 37.327 8.324 1.00 59.18 262 TYR B C 1
ATOM 7591 O O . TYR B 1 262 ? 41.051 38.318 8.911 1.00 57.24 262 TYR B O 1
ATOM 7600 N N . GLY B 1 263 ? 42.537 36.624 8.781 1.00 59.66 263 GLY B N 1
ATOM 7601 C CA . GLY B 1 263 ? 43.178 36.900 10.057 1.00 57.47 263 GLY B CA 1
ATOM 7602 C C . GLY B 1 263 ? 43.463 35.650 10.871 1.00 55.11 263 GLY B C 1
ATOM 7603 O O . GLY B 1 263 ? 43.548 34.546 10.324 1.00 52.15 263 GLY B O 1
ATOM 7604 N N . THR B 1 264 ? 43.579 35.808 12.179 1.00 53.35 264 THR B N 1
ATOM 7605 C CA . THR B 1 264 ? 44.025 34.778 13.093 1.00 50.73 264 THR B CA 1
ATOM 7606 C C . THR B 1 264 ? 42.857 34.123 13.805 1.00 51.18 264 THR B C 1
ATOM 7607 O O . THR B 1 264 ? 41.736 34.646 13.805 1.00 49.68 264 THR B O 1
ATOM 7611 N N . PRO B 1 265 ? 43.082 32.951 14.418 1.00 50.87 265 PRO B N 1
ATOM 7612 C CA . PRO B 1 265 ? 42.007 32.339 15.225 1.00 49.44 265 PRO B CA 1
ATOM 7613 C C . PRO B 1 265 ? 41.456 33.265 16.303 1.00 49.10 265 PRO B C 1
ATOM 7614 O O . PRO B 1 265 ? 40.240 33.289 16.541 1.00 47.46 265 PRO B O 1
ATOM 7618 N N . GLU B 1 266 ? 42.318 34.050 16.950 1.00 49.43 266 GLU B N 1
ATOM 7619 C CA . GLU B 1 266 ? 41.838 34.942 18.000 1.00 49.98 266 GLU B CA 1
ATOM 7620 C C . GLU B 1 266 ? 40.933 36.037 17.435 1.00 50.67 266 GLU B C 1
ATOM 7621 O O . GLU B 1 266 ? 39.977 36.460 18.103 1.00 49.21 266 GLU B O 1
ATOM 7627 N N . ASP B 1 267 ? 41.195 36.493 16.206 1.00 50.99 267 ASP B N 1
ATOM 7628 C CA . ASP B 1 267 ? 40.277 37.440 15.572 1.00 51.45 267 ASP B CA 1
ATOM 7629 C C . ASP B 1 267 ? 38.910 36.802 15.344 1.00 48.69 267 ASP B C 1
ATOM 7630 O O . ASP B 1 267 ? 37.870 37.440 15.570 1.00 48.61 267 ASP B O 1
ATOM 7635 N N . LEU B 1 268 ? 38.888 35.550 14.879 1.00 47.91 268 LEU B N 1
ATOM 7636 C CA . LEU B 1 268 ? 37.603 34.903 14.647 1.00 47.44 268 LEU B CA 1
ATOM 7637 C C . LEU B 1 268 ? 36.850 34.719 15.956 1.00 47.18 268 LEU B C 1
ATOM 7638 O O . LEU B 1 268 ? 35.631 34.942 16.014 1.00 47.42 268 LEU B O 1
ATOM 7643 N N . LYS B 1 269 ? 37.550 34.339 17.029 1.00 45.96 269 LYS B N 1
ATOM 7644 C CA . LYS B 1 269 ? 36.863 34.174 18.308 1.00 47.58 269 LYS B CA 1
ATOM 7645 C C . LYS B 1 269 ? 36.248 35.490 18.775 1.00 46.74 269 LYS B C 1
ATOM 7646 O O . LYS B 1 269 ? 35.115 35.512 19.276 1.00 45.45 269 LYS B O 1
ATOM 7652 N N . GLU B 1 270 ? 36.990 36.601 18.641 1.00 49.64 270 GLU B N 1
ATOM 7653 C CA . GLU B 1 270 ? 36.416 37.906 18.963 1.00 50.67 270 GLU B CA 1
ATOM 7654 C C . GLU B 1 270 ? 35.165 38.194 18.139 1.00 43.96 270 GLU B C 1
ATOM 7655 O O . GLU B 1 270 ? 34.177 38.722 18.662 1.00 49.36 270 GLU B O 1
ATOM 7661 N N . LEU B 1 271 ? 35.192 37.872 16.843 1.00 49.28 271 LEU B N 1
ATOM 7662 C CA . LEU B 1 271 ? 34.012 38.062 16.004 1.00 47.50 271 LEU B CA 1
ATOM 7663 C C . LEU B 1 271 ? 32.817 37.314 16.572 1.00 45.86 271 LEU B C 1
ATOM 7664 O O . LEU B 1 271 ? 31.719 37.871 16.680 1.00 49.30 271 LEU B O 1
ATOM 7669 N N . ILE B 1 272 ? 33.012 36.043 16.942 1.00 47.12 272 ILE B N 1
ATOM 7670 C CA . ILE B 1 272 ? 31.898 35.224 17.422 1.00 46.58 272 ILE B CA 1
ATOM 7671 C C . ILE B 1 272 ? 31.397 35.735 18.769 1.00 48.20 272 ILE B C 1
ATOM 7672 O O . ILE B 1 272 ? 30.189 35.904 18.974 1.00 45.78 272 ILE B O 1
ATOM 7677 N N . ASP B 1 273 ? 32.320 35.983 19.707 1.00 47.88 273 ASP B N 1
ATOM 7678 C CA . ASP B 1 273 ? 31.978 36.635 20.972 1.00 47.22 273 ASP B CA 1
ATOM 7679 C C . ASP B 1 273 ? 31.184 37.922 20.774 1.00 48.72 273 ASP B C 1
ATOM 7680 O O . ASP B 1 273 ? 30.272 38.213 21.552 1.00 48.33 273 ASP B O 1
ATOM 7685 N N . THR B 1 274 ? 31.542 38.722 19.766 1.00 48.42 274 THR B N 1
ATOM 7686 C CA . THR B 1 274 ? 30.840 39.985 19.569 1.00 47.33 274 THR B CA 1
ATOM 7687 C C . THR B 1 274 ? 29.437 39.750 19.047 1.00 48.56 274 THR B C 1
ATOM 7688 O O . THR B 1 274 ? 28.503 40.430 19.472 1.00 47.59 274 THR B O 1
ATOM 7692 N N . ALA B 1 275 ? 29.265 38.784 18.136 1.00 47.19 275 ALA B N 1
ATOM 7693 C CA . ALA B 1 275 ? 27.917 38.432 17.705 1.00 47.16 275 ALA B CA 1
ATOM 7694 C C . ALA B 1 275 ? 27.086 37.945 18.880 1.00 46.64 275 ALA B C 1
ATOM 7695 O O . ALA B 1 275 ? 25.918 38.333 19.032 1.00 47.28 275 ALA B O 1
ATOM 7697 N N . HIS B 1 276 ? 27.679 37.115 19.734 1.00 44.60 276 HIS B N 1
ATOM 7698 C CA . HIS B 1 276 ? 26.975 36.623 20.913 1.00 46.64 276 HIS B CA 1
ATOM 7699 C C . HIS B 1 276 ? 26.541 37.773 21.807 1.00 46.67 276 HIS B C 1
ATOM 7700 O O . HIS B 1 276 ? 25.418 37.782 22.319 1.00 50.36 276 HIS B O 1
ATOM 7707 N N . SER B 1 277 ? 27.432 38.742 22.026 1.00 47.88 277 SER B N 1
ATOM 7708 C CA . SER B 1 277 ? 27.080 39.914 22.828 1.00 48.04 277 SER B CA 1
ATOM 7709 C C . SER B 1 277 ? 25.899 40.683 22.236 1.00 50.14 277 SER B C 1
ATOM 7710 O O . SER B 1 277 ? 25.141 41.337 22.970 1.00 49.67 277 SER B O 1
ATOM 7713 N N . MET B 1 278 ? 25.697 40.577 20.926 1.00 49.67 278 MET B N 1
ATOM 7714 C CA . MET B 1 278 ? 24.605 41.212 20.209 1.00 50.12 278 MET B CA 1
ATOM 7715 C C . MET B 1 278 ? 23.374 40.310 20.134 1.00 49.97 278 MET B C 1
ATOM 7716 O O . MET B 1 278 ? 22.416 40.644 19.429 1.00 51.19 278 MET B O 1
ATOM 7721 N N . GLY B 1 279 ? 23.391 39.168 20.823 1.00 48.32 279 GLY B N 1
ATOM 7722 C CA . GLY B 1 279 ? 22.279 38.234 20.771 1.00 48.06 279 GLY B CA 1
ATOM 7723 C C . GLY B 1 279 ? 22.206 37.379 19.526 1.00 48.76 279 GLY B C 1
ATOM 7724 O O . GLY B 1 279 ? 21.163 36.786 19.264 1.00 46.70 279 GLY B O 1
ATOM 7725 N N . ILE B 1 280 ? 23.299 37.248 18.775 1.00 48.42 280 ILE B N 1
ATOM 7726 C CA . ILE B 1 280 ? 23.289 36.602 17.467 1.00 47.34 280 ILE B CA 1
ATOM 7727 C C . ILE B 1 280 ? 24.069 35.292 17.546 1.00 49.04 280 ILE B C 1
ATOM 7728 O O . ILE B 1 280 ? 25.245 35.284 17.938 1.00 47.35 280 ILE B O 1
ATOM 7733 N N . LEU B 1 281 ? 23.426 34.189 17.164 1.00 49.61 281 LEU B N 1
ATOM 7734 C CA . LEU B 1 281 ? 24.160 32.936 17.027 1.00 48.06 281 LEU B CA 1
ATOM 7735 C C . LEU B 1 281 ? 25.089 32.998 15.816 1.00 47.58 281 LEU B C 1
ATOM 7736 O O . LEU B 1 281 ? 24.848 33.737 14.860 1.00 49.04 281 LEU B O 1
ATOM 7741 N N . VAL B 1 282 ? 26.147 32.187 15.844 1.00 48.00 282 VAL B N 1
ATOM 7742 C CA . VAL B 1 282 ? 27.033 32.036 14.696 1.00 48.45 282 VAL B CA 1
ATOM 7743 C C . VAL B 1 282 ? 27.115 30.561 14.325 1.00 48.96 282 VAL B C 1
ATOM 7744 O O . VAL B 1 282 ? 27.486 29.726 15.158 1.00 47.60 282 VAL B O 1
ATOM 7748 N N . LEU B 1 283 ? 26.805 30.255 13.069 1.00 48.72 283 LEU B N 1
ATOM 7749 C CA . LEU B 1 283 ? 26.814 28.902 12.528 1.00 48.22 283 LEU B CA 1
ATOM 7750 C C . LEU B 1 283 ? 27.950 28.755 11.528 1.00 49.15 283 LEU B C 1
ATOM 7751 O O . LEU B 1 283 ? 28.267 29.689 10.785 1.00 49.43 283 LEU B O 1
ATOM 7756 N N . LEU B 1 284 ? 28.557 27.568 11.502 1.00 50.73 284 LEU B N 1
ATOM 7757 C CA . LEU B 1 284 ? 29.665 27.297 10.602 1.00 51.38 284 LEU B CA 1
ATOM 7758 C C . LEU B 1 284 ? 29.206 26.428 9.438 1.00 54.25 284 LEU B C 1
ATOM 7759 O O . LEU B 1 284 ? 28.418 25.494 9.614 1.00 51.54 284 LEU B O 1
ATOM 7764 N N . ASP B 1 285 ? 29.685 26.770 8.242 1.00 53.51 285 ASP B N 1
ATOM 7765 C CA . ASP B 1 285 ? 29.569 25.907 7.069 1.00 55.82 285 ASP B CA 1
ATOM 7766 C C . ASP B 1 285 ? 30.580 24.774 7.169 1.00 55.25 285 ASP B C 1
ATOM 7767 O O . ASP B 1 285 ? 31.790 25.001 7.084 1.00 50.08 285 ASP B O 1
ATOM 7772 N N . VAL B 1 286 ? 30.083 23.557 7.333 1.00 55.59 286 VAL B N 1
ATOM 7773 C CA . VAL B 1 286 ? 30.926 22.380 7.482 1.00 52.78 286 VAL B CA 1
ATOM 7774 C C . VAL B 1 286 ? 30.943 21.661 6.148 1.00 54.07 286 VAL B C 1
ATOM 7775 O O . VAL B 1 286 ? 29.887 21.297 5.618 1.00 52.75 286 VAL B O 1
ATOM 7779 N N . ILE B 1 287 ? 32.132 21.453 5.596 1.00 51.48 287 ILE B N 1
ATOM 7780 C CA . ILE B 1 287 ? 32.220 20.684 4.364 1.00 53.28 287 ILE B CA 1
ATOM 7781 C C . ILE B 1 287 ? 32.828 19.335 4.718 1.00 54.34 287 ILE B C 1
ATOM 7782 O O . ILE B 1 287 ? 34.056 19.185 4.813 1.00 52.93 287 ILE B O 1
ATOM 7787 N N . HIS B 1 288 ? 31.964 18.356 4.981 1.00 52.08 288 HIS B N 1
ATOM 7788 C CA . HIS B 1 288 ? 32.404 16.992 5.246 1.00 52.28 288 HIS B CA 1
ATOM 7789 C C . HIS B 1 288 ? 32.009 16.038 4.131 1.00 54.40 288 HIS B C 1
ATOM 7790 O O . HIS B 1 288 ? 32.154 14.821 4.293 1.00 54.96 288 HIS B O 1
ATOM 7797 N N . SER B 1 289 ? 31.542 16.570 2.997 1.00 54.73 289 SER B N 1
ATOM 7798 C CA . SER B 1 289 ? 31.129 15.770 1.852 1.00 56.67 289 SER B CA 1
ATOM 7799 C C . SER B 1 289 ? 32.293 15.336 0.980 1.00 57.82 289 SER B C 1
ATOM 7800 O O . SER B 1 289 ? 32.125 14.422 0.165 1.00 57.98 289 SER B O 1
ATOM 7803 N N . HIS B 1 290 ? 33.446 15.988 1.111 1.00 57.98 290 HIS B N 1
ATOM 7804 C CA . HIS B 1 290 ? 34.596 15.776 0.243 1.00 59.49 290 HIS B CA 1
ATOM 7805 C C . HIS B 1 290 ? 35.723 16.661 0.764 1.00 60.00 290 HIS B C 1
ATOM 7806 O O . HIS B 1 290 ? 35.525 17.490 1.658 1.00 57.21 290 HIS B O 1
ATOM 7813 N N . ALA B 1 291 ? 36.910 16.469 0.188 1.00 60.99 291 ALA B N 1
ATOM 7814 C CA . ALA B 1 291 ? 38.115 17.181 0.578 1.00 60.79 291 ALA B CA 1
ATOM 7815 C C . ALA B 1 291 ? 38.935 17.465 -0.669 1.00 64.63 291 ALA B C 1
ATOM 7816 O O . ALA B 1 291 ? 38.825 16.762 -1.674 1.00 67.92 291 ALA B O 1
ATOM 7818 N N . SER B 1 292 ? 39.773 18.496 -0.595 1.00 63.98 292 SER B N 1
ATOM 7819 C CA . SER B 1 292 ? 40.581 18.864 -1.750 1.00 67.06 292 SER B CA 1
ATOM 7820 C C . SER B 1 292 ? 41.543 17.743 -2.123 1.00 70.23 292 SER B C 1
ATOM 7821 O O . SER B 1 292 ? 42.075 17.043 -1.256 1.00 68.11 292 SER B O 1
ATOM 7824 N N . LYS B 1 293 ? 41.778 17.586 -3.429 1.00 74.76 293 LYS B N 1
ATOM 7825 C CA . LYS B 1 293 ? 42.776 16.639 -3.917 1.00 79.13 293 LYS B CA 1
ATOM 7826 C C . LYS B 1 293 ? 44.202 17.020 -3.575 1.00 75.05 293 LYS B C 1
ATOM 7827 O O . LYS B 1 293 ? 45.103 16.233 -3.883 1.00 74.97 293 LYS B O 1
ATOM 7833 N N . ASN B 1 294 ? 44.432 18.189 -2.983 1.00 73.22 294 ASN B N 1
ATOM 7834 C CA . ASN B 1 294 ? 45.790 18.645 -2.722 1.00 72.58 294 ASN B CA 1
ATOM 7835 C C . ASN B 1 294 ? 46.553 17.638 -1.873 1.00 71.13 294 ASN B C 1
ATOM 7836 O O . ASN B 1 294 ? 46.031 17.111 -0.889 1.00 69.69 294 ASN B O 1
ATOM 7841 N N . SER B 1 295 ? 47.786 17.358 -2.265 1.00 72.23 295 SER B N 1
ATOM 7842 C CA . SER B 1 295 ? 48.703 16.640 -1.401 1.00 70.86 295 SER B CA 1
ATOM 7843 C C . SER B 1 295 ? 49.559 17.645 -0.642 1.00 68.57 295 SER B C 1
ATOM 7844 O O . SER B 1 295 ? 49.515 18.851 -0.889 1.00 67.73 295 SER B O 1
ATOM 7847 N N . GLU B 1 296 ? 50.327 17.129 0.311 1.00 67.38 296 GLU B N 1
ATOM 7848 C CA . GLU B 1 296 ? 51.257 17.911 1.117 1.00 65.91 296 GLU B CA 1
ATOM 7849 C C . GLU B 1 296 ? 50.546 18.949 1.977 1.00 64.67 296 GLU B C 1
ATOM 7850 O O . GLU B 1 296 ? 50.688 18.920 3.203 1.00 60.77 296 GLU B O 1
ATOM 7856 N N . ASP B 1 297 ? 49.798 19.880 1.383 1.00 64.74 297 ASP B N 1
ATOM 7857 C CA . ASP B 1 297 ? 48.977 20.761 2.203 1.00 63.65 297 ASP B CA 1
ATOM 7858 C C . ASP B 1 297 ? 47.542 20.260 2.320 1.00 64.51 297 ASP B C 1
ATOM 7859 O O . ASP B 1 297 ? 46.754 20.838 3.069 1.00 61.97 297 ASP B O 1
ATOM 7864 N N . GLY B 1 298 ? 47.192 19.186 1.618 1.00 64.77 298 GLY B N 1
ATOM 7865 C CA . GLY B 1 298 ? 45.950 18.489 1.837 1.00 65.19 298 GLY B CA 1
ATOM 7866 C C . GLY B 1 298 ? 46.167 17.141 2.498 1.00 64.05 298 GLY B C 1
ATOM 7867 O O . GLY B 1 298 ? 47.254 16.817 2.982 1.00 61.70 298 GLY B O 1
ATOM 7868 N N . LEU B 1 299 ? 45.094 16.347 2.509 1.00 63.02 299 LEU B N 1
ATOM 7869 C CA . LEU B 1 299 ? 45.137 14.990 3.035 1.00 60.06 299 LEU B CA 1
ATOM 7870 C C . LEU B 1 299 ? 45.338 13.924 1.967 1.00 63.27 299 LEU B C 1
ATOM 7871 O O . LEU B 1 299 ? 45.456 12.742 2.312 1.00 62.77 299 LEU B O 1
ATOM 7876 N N . ASN B 1 300 ? 45.344 14.285 0.690 1.00 64.98 300 ASN B N 1
ATOM 7877 C CA . ASN B 1 300 ? 45.573 13.279 -0.335 1.00 67.81 300 ASN B CA 1
ATOM 7878 C C . ASN B 1 300 ? 46.980 12.714 -0.196 1.00 71.01 300 ASN B C 1
ATOM 7879 O O . ASN B 1 300 ? 47.960 13.467 -0.120 1.00 69.50 300 ASN B O 1
ATOM 7884 N N . MET B 1 301 ? 47.069 11.383 -0.126 1.00 72.27 301 MET B N 1
ATOM 7885 C CA . MET B 1 301 ? 48.345 10.672 -0.009 1.00 72.01 301 MET B CA 1
ATOM 7886 C C . MET B 1 301 ? 49.100 11.075 1.256 1.00 66.25 301 MET B C 1
ATOM 7887 O O . MET B 1 301 ? 50.325 11.140 1.267 1.00 64.53 301 MET B O 1
ATOM 7892 N N . PHE B 1 302 ? 48.359 11.319 2.340 1.00 64.75 302 PHE B N 1
ATOM 7893 C CA . PHE B 1 302 ? 48.960 11.894 3.539 1.00 59.66 302 PHE B CA 1
ATOM 7894 C C . PHE B 1 302 ? 50.100 11.037 4.059 1.00 58.57 302 PHE B C 1
ATOM 7895 O O . PHE B 1 302 ? 51.209 11.535 4.298 1.00 56.96 302 PHE B O 1
ATOM 7903 N N . ASP B 1 303 ? 49.839 9.747 4.287 1.00 60.61 303 ASP B N 1
ATOM 7904 C CA . ASP B 1 303 ? 50.868 8.839 4.774 1.00 58.74 303 ASP B CA 1
ATOM 7905 C C . ASP B 1 303 ? 51.519 8.046 3.645 1.00 61.64 303 ASP B C 1
ATOM 7906 O O . ASP B 1 303 ? 52.206 7.053 3.905 1.00 60.84 303 ASP B O 1
ATOM 7911 N N . GLY B 1 304 ? 51.334 8.479 2.401 1.00 63.78 304 GLY B N 1
ATOM 7912 C CA . GLY B 1 304 ? 51.849 7.765 1.258 1.00 66.55 304 GLY B CA 1
ATOM 7913 C C . GLY B 1 304 ? 50.890 6.767 0.657 1.00 72.09 304 GLY B C 1
ATOM 7914 O O . GLY B 1 304 ? 51.129 6.299 -0.462 1.00 75.81 304 GLY B O 1
ATOM 7915 N N . SER B 1 305 ? 49.813 6.435 1.358 1.00 72.87 305 SER B N 1
ATOM 7916 C CA . SER B 1 305 ? 48.821 5.484 0.889 1.00 77.11 305 SER B CA 1
ATOM 7917 C C . SER B 1 305 ? 47.710 6.177 0.114 1.00 80.57 305 SER B C 1
ATOM 7918 O O . SER B 1 305 ? 47.504 7.386 0.215 1.00 80.38 305 SER B O 1
ATOM 7921 N N . ASP B 1 306 ? 46.976 5.383 -0.654 1.00 83.78 306 ASP B N 1
ATOM 7922 C CA . ASP B 1 306 ? 45.783 5.872 -1.325 1.00 86.12 306 ASP B CA 1
ATOM 7923 C C . ASP B 1 306 ? 44.539 5.622 -0.471 1.00 85.23 306 ASP B C 1
ATOM 7924 O O . ASP B 1 306 ? 43.529 6.316 -0.633 1.00 81.31 306 ASP B O 1
ATOM 7929 N N . HIS B 1 307 ? 44.617 4.695 0.479 1.00 82.07 307 HIS B N 1
ATOM 7930 C CA . HIS B 1 307 ? 43.477 4.280 1.290 1.00 81.05 307 HIS B CA 1
ATOM 7931 C C . HIS B 1 307 ? 43.730 4.628 2.759 1.00 75.75 307 HIS B C 1
ATOM 7932 O O . HIS B 1 307 ? 43.892 3.738 3.601 1.00 78.74 307 HIS B O 1
ATOM 7939 N N . GLN B 1 308 ? 43.747 5.925 3.074 1.00 69.72 308 GLN B N 1
ATOM 7940 C CA . GLN B 1 308 ? 43.805 6.349 4.471 1.00 60.87 308 GLN B CA 1
ATOM 7941 C C . GLN B 1 308 ? 42.532 7.114 4.824 1.00 58.93 308 GLN B C 1
ATOM 7942 O O . GLN B 1 308 ? 41.567 6.518 5.315 1.00 57.78 308 GLN B O 1
ATOM 7948 N N . TYR B 1 309 ? 42.507 8.427 4.561 1.00 55.72 309 TYR B N 1
ATOM 7949 C CA . TYR B 1 309 ? 41.294 9.208 4.774 1.00 54.95 309 TYR B CA 1
ATOM 7950 C C . TYR B 1 309 ? 40.244 8.935 3.709 1.00 55.28 309 TYR B C 1
ATOM 7951 O O . TYR B 1 309 ? 39.049 9.161 3.951 1.00 53.89 309 TYR B O 1
ATOM 7960 N N . PHE B 1 310 ? 40.652 8.458 2.543 1.00 56.53 310 PHE B N 1
ATOM 7961 C CA . PHE B 1 310 ? 39.751 8.406 1.409 1.00 58.85 310 PHE B CA 1
ATOM 7962 C C . PHE B 1 310 ? 39.613 6.986 0.878 1.00 62.54 310 PHE B C 1
ATOM 7963 O O . PHE B 1 310 ? 40.417 6.096 1.173 1.00 65.61 310 PHE B O 1
ATOM 7971 N N . HIS B 1 311 ? 38.559 6.787 0.095 1.00 62.43 311 HIS B N 1
ATOM 7972 C CA . HIS B 1 311 ? 38.444 5.583 -0.707 1.00 67.43 311 HIS B CA 1
ATOM 7973 C C . HIS B 1 311 ? 39.490 5.606 -1.814 1.00 72.02 311 HIS B C 1
ATOM 7974 O O . HIS B 1 311 ? 39.867 6.668 -2.317 1.00 73.46 311 HIS B O 1
ATOM 7981 N N . SER B 1 312 ? 39.981 4.426 -2.175 1.00 77.50 312 SER B N 1
ATOM 7982 C CA . SER B 1 312 ? 41.035 4.358 -3.174 1.00 82.09 312 SER B CA 1
ATOM 7983 C C . SER B 1 312 ? 40.513 4.823 -4.526 1.00 87.49 312 SER B C 1
ATOM 7984 O O . SER B 1 312 ? 39.325 4.696 -4.840 1.00 85.69 312 SER B O 1
ATOM 7987 N N . LEU B 1 313 ? 41.421 5.394 -5.321 1.00 91.67 313 LEU B N 1
ATOM 7988 C CA . LEU B 1 313 ? 41.081 5.748 -6.693 1.00 96.95 313 LEU B CA 1
ATOM 7989 C C . LEU B 1 313 ? 40.682 4.513 -7.487 1.00 98.62 313 LEU B C 1
ATOM 7990 O O . LEU B 1 313 ? 39.799 4.583 -8.350 1.00 100.01 313 LEU B O 1
ATOM 7995 N N . THR B 1 314 ? 41.312 3.374 -7.196 1.00 95.99 314 THR B N 1
ATOM 7996 C CA . THR B 1 314 ? 40.954 2.130 -7.862 1.00 96.68 314 THR B CA 1
ATOM 7997 C C . THR B 1 314 ? 39.565 1.650 -7.461 1.00 95.43 314 THR B C 1
ATOM 7998 O O . THR B 1 314 ? 38.925 0.913 -8.220 1.00 99.19 314 THR B O 1
ATOM 8002 N N . SER B 1 315 ? 39.080 2.053 -6.284 1.00 94.12 315 SER B N 1
ATOM 8003 C CA . SER B 1 315 ? 37.790 1.570 -5.802 1.00 92.92 315 SER B CA 1
ATOM 8004 C C . SER B 1 315 ? 36.628 2.047 -6.656 1.00 94.96 315 SER B C 1
ATOM 8005 O O . SER B 1 315 ? 35.559 1.427 -6.622 1.00 92.59 315 SER B O 1
ATOM 8007 N N . GLY B 1 316 ? 36.811 3.128 -7.416 1.00 96.82 316 GLY B N 1
ATOM 8008 C CA . GLY B 1 316 ? 35.717 3.785 -8.094 1.00 97.80 316 GLY B CA 1
ATOM 8009 C C . GLY B 1 316 ? 34.851 4.647 -7.204 1.00 97.95 316 GLY B C 1
ATOM 8010 O O . GLY B 1 316 ? 33.956 5.330 -7.714 1.00 103.96 316 GLY B O 1
ATOM 8011 N N . ARG B 1 317 ? 35.081 4.636 -5.890 1.00 93.32 317 ARG B N 1
ATOM 8012 C CA . ARG B 1 317 ? 34.354 5.477 -4.953 1.00 88.33 317 ARG B CA 1
ATOM 8013 C C . ARG B 1 317 ? 35.188 6.618 -4.393 1.00 85.77 317 ARG B C 1
ATOM 8014 O O . ARG B 1 317 ? 34.679 7.392 -3.577 1.00 82.74 317 ARG B O 1
ATOM 8022 N N . GLY B 1 318 ? 36.450 6.736 -4.787 1.00 85.40 318 GLY B N 1
ATOM 8023 C CA . GLY B 1 318 ? 37.357 7.644 -4.125 1.00 80.19 318 GLY B CA 1
ATOM 8024 C C . GLY B 1 318 ? 37.427 9.045 -4.678 1.00 82.57 318 GLY B C 1
ATOM 8025 O O . GLY B 1 318 ? 38.252 9.830 -4.202 1.00 80.49 318 GLY B O 1
ATOM 8026 N N . GLU B 1 319 ? 36.581 9.399 -5.641 1.00 89.11 319 GLU B N 1
ATOM 8027 C CA . GLU B 1 319 ? 36.746 10.650 -6.365 1.00 94.05 319 GLU B CA 1
ATOM 8028 C C . GLU B 1 319 ? 35.376 11.106 -6.855 1.00 97.13 319 GLU B C 1
ATOM 8029 O O . GLU B 1 319 ? 34.565 10.286 -7.295 1.00 94.96 319 GLU B O 1
ATOM 8035 N N . HIS B 1 320 ? 35.132 12.420 -6.796 1.00 99.48 320 HIS B N 1
ATOM 8036 C CA . HIS B 1 320 ? 33.808 12.977 -7.073 1.00 99.99 320 HIS B CA 1
ATOM 8037 C C . HIS B 1 320 ? 33.660 13.307 -8.554 1.00 105.90 320 HIS B C 1
ATOM 8038 O O . HIS B 1 320 ? 34.468 14.081 -9.086 1.00 106.81 320 HIS B O 1
ATOM 8045 N N . PRO B 1 321 ? 32.620 12.799 -9.237 1.00 108.73 321 PRO B N 1
ATOM 8046 C CA . PRO B 1 321 ? 32.506 12.974 -10.697 1.00 110.76 321 PRO B CA 1
ATOM 8047 C C . PRO B 1 321 ? 32.795 14.379 -11.214 1.00 107.94 321 PRO B C 1
ATOM 8048 O O . PRO B 1 321 ? 33.506 14.537 -12.212 1.00 109.01 321 PRO B O 1
ATOM 8052 N N . LEU B 1 322 ? 32.262 15.404 -10.550 1.00 103.26 322 LEU B N 1
ATOM 8053 C CA . LEU B 1 322 ? 32.419 16.773 -11.032 1.00 102.08 322 LEU B CA 1
ATOM 8054 C C . LEU B 1 322 ? 33.569 17.491 -10.334 1.00 103.31 322 LEU B C 1
ATOM 8055 O O . LEU B 1 322 ? 34.572 17.824 -10.972 1.00 103.34 322 LEU B O 1
ATOM 8060 N N . TRP B 1 323 ? 33.429 17.742 -9.032 1.00 107.09 323 TRP B N 1
ATOM 8061 C CA . TRP B 1 323 ? 34.437 18.482 -8.280 1.00 107.31 323 TRP B CA 1
ATOM 8062 C C . TRP B 1 323 ? 35.748 17.700 -8.220 1.00 105.96 323 TRP B C 1
ATOM 8063 O O . TRP B 1 323 ? 35.763 16.467 -8.178 1.00 108.16 323 TRP B O 1
ATOM 8074 N N . ASP B 1 324 ? 36.863 18.433 -8.214 1.00 103.35 324 ASP B N 1
ATOM 8075 C CA . ASP B 1 324 ? 38.191 17.815 -8.192 1.00 107.75 324 ASP B CA 1
ATOM 8076 C C . ASP B 1 324 ? 38.575 17.529 -6.741 1.00 104.01 324 ASP B C 1
ATOM 8077 O O . ASP B 1 324 ? 39.380 18.229 -6.118 1.00 97.10 324 ASP B O 1
ATOM 8082 N N . SER B 1 325 ? 37.993 16.457 -6.201 1.00 101.64 325 SER B N 1
ATOM 8083 C CA . SER B 1 325 ? 38.078 16.173 -4.776 1.00 89.68 325 SER B CA 1
ATOM 8084 C C . SER B 1 325 ? 38.134 14.673 -4.522 1.00 88.18 325 SER B C 1
ATOM 8085 O O . SER B 1 325 ? 37.670 13.860 -5.327 1.00 92.75 325 SER B O 1
ATOM 8088 N N . ARG B 1 326 ? 38.700 14.322 -3.370 1.00 78.73 326 ARG B N 1
ATOM 8089 C CA . ARG B 1 326 ? 38.690 12.961 -2.858 1.00 73.29 326 ARG B CA 1
ATOM 8090 C C . ARG B 1 326 ? 37.501 12.763 -1.917 1.00 69.39 326 ARG B C 1
ATOM 8091 O O . ARG B 1 326 ? 36.979 13.715 -1.329 1.00 65.05 326 ARG B O 1
ATOM 8099 N N . LEU B 1 327 ? 37.070 11.508 -1.784 1.00 69.68 327 LEU B N 1
ATOM 8100 C CA . LEU B 1 327 ? 35.883 11.156 -1.009 1.00 64.52 327 LEU B CA 1
ATOM 8101 C C . LEU B 1 327 ? 36.284 10.371 0.231 1.00 61.08 327 LEU B C 1
ATOM 8102 O O . LEU B 1 327 ? 37.098 9.452 0.146 1.00 62.32 327 LEU B O 1
ATOM 8107 N N . PHE B 1 328 ? 35.694 10.729 1.372 1.00 57.48 328 PHE B N 1
ATOM 8108 C CA . PHE B 1 328 ? 36.057 10.128 2.650 1.00 54.13 328 PHE B CA 1
ATOM 8109 C C . PHE B 1 328 ? 35.580 8.684 2.748 1.00 53.55 328 PHE B C 1
ATOM 8110 O O . PHE B 1 328 ? 34.500 8.329 2.265 1.00 55.43 328 PHE B O 1
ATOM 8118 N N . ASN B 1 329 ? 36.383 7.851 3.402 1.00 52.95 329 ASN B N 1
ATOM 8119 C CA . ASN B 1 329 ? 35.937 6.522 3.806 1.00 53.16 329 ASN B CA 1
ATOM 8120 C C . ASN B 1 329 ? 35.296 6.692 5.177 1.00 51.04 329 ASN B C 1
ATOM 8121 O O . ASN B 1 329 ? 35.961 6.666 6.216 1.00 49.44 329 ASN B O 1
ATOM 8126 N N . TYR B 1 330 ? 33.978 6.886 5.175 1.00 49.54 330 TYR B N 1
ATOM 8127 C CA . TYR B 1 330 ? 33.255 7.061 6.424 1.00 49.49 330 TYR B CA 1
ATOM 8128 C C . TYR B 1 330 ? 33.164 5.774 7.232 1.00 49.74 330 TYR B C 1
ATOM 8129 O O . TYR B 1 330 ? 32.744 5.823 8.395 1.00 48.82 330 TYR B O 1
ATOM 8138 N N . GLY B 1 331 ? 33.510 4.630 6.646 1.00 50.07 331 GLY B N 1
ATOM 8139 C CA . GLY B 1 331 ? 33.540 3.405 7.408 1.00 50.24 331 GLY B CA 1
ATOM 8140 C C . GLY B 1 331 ? 34.820 3.173 8.153 1.00 49.77 331 GLY B C 1
ATOM 8141 O O . GLY B 1 331 ? 34.919 2.220 8.937 1.00 51.37 331 GLY B O 1
ATOM 8142 N N . SER B 1 332 ? 35.824 4.014 7.926 1.00 46.72 332 SER B N 1
ATOM 8143 C CA . SER B 1 332 ? 37.074 3.882 8.657 1.00 47.49 332 SER B CA 1
ATOM 8144 C C . SER B 1 332 ? 36.921 4.532 10.026 1.00 47.60 332 SER B C 1
ATOM 8145 O O . SER B 1 332 ? 36.447 5.670 10.137 1.00 45.82 332 SER B O 1
ATOM 8148 N N . PHE B 1 333 ? 37.304 3.806 11.074 1.00 48.37 333 PHE B N 1
ATOM 8149 C CA . PHE B 1 333 ? 37.101 4.328 12.420 1.00 48.36 333 PHE B CA 1
ATOM 8150 C C . PHE B 1 333 ? 37.881 5.626 12.653 1.00 48.01 333 PHE B C 1
ATOM 8151 O O . PHE B 1 333 ? 37.391 6.538 13.330 1.00 45.57 333 PHE B O 1
ATOM 8159 N N . GLU B 1 334 ? 39.111 5.716 12.132 1.00 45.44 334 GLU B N 1
ATOM 8160 C CA . GLU B 1 334 ? 39.901 6.924 12.355 1.00 45.78 334 GLU B CA 1
ATOM 8161 C C . GLU B 1 334 ? 39.336 8.116 11.600 1.00 45.22 334 GLU B C 1
ATOM 8162 O O . GLU B 1 334 ? 39.517 9.264 12.029 1.00 45.21 334 GLU B O 1
ATOM 8168 N N . VAL B 1 335 ? 38.659 7.880 10.479 1.00 44.55 335 VAL B N 1
ATOM 8169 C CA . VAL B 1 335 ? 38.035 8.997 9.786 1.00 45.36 335 VAL B CA 1
ATOM 8170 C C . VAL B 1 335 ? 36.817 9.486 10.568 1.00 46.76 335 VAL B C 1
ATOM 8171 O O . VAL B 1 335 ? 36.571 10.702 10.673 1.00 45.25 335 VAL B O 1
ATOM 8175 N N . GLN B 1 336 ? 36.041 8.550 11.147 1.00 45.14 336 GLN B N 1
ATOM 8176 C CA . GLN B 1 336 ? 34.940 8.949 12.019 1.00 43.98 336 GLN B CA 1
ATOM 8177 C C . GLN B 1 336 ? 35.447 9.805 13.176 1.00 42.90 336 GLN B C 1
ATOM 8178 O O . GLN B 1 336 ? 34.840 10.824 13.516 1.00 41.43 336 GLN B O 1
ATOM 8184 N N . ARG B 1 337 ? 36.577 9.420 13.771 1.00 43.13 337 ARG B N 1
ATOM 8185 C CA . ARG B 1 337 ? 37.143 10.198 14.865 1.00 42.14 337 ARG B CA 1
ATOM 8186 C C . ARG B 1 337 ? 37.546 11.584 14.389 1.00 44.17 337 ARG B C 1
ATOM 8187 O O . ARG B 1 337 ? 37.274 12.583 15.065 1.00 42.12 337 ARG B O 1
ATOM 8195 N N . PHE B 1 338 ? 38.205 11.650 13.226 1.00 43.84 338 PHE B N 1
ATOM 8196 C CA . PHE B 1 338 ? 38.626 12.909 12.619 1.00 42.96 338 PHE B CA 1
ATOM 8197 C C . PHE B 1 338 ? 37.436 13.854 12.422 1.00 41.63 338 PHE B C 1
ATOM 8198 O O . PHE B 1 338 ? 37.426 14.974 12.938 1.00 40.81 338 PHE B O 1
ATOM 8206 N N . LEU B 1 339 ? 36.418 13.405 11.685 1.00 41.38 339 LEU B N 1
ATOM 8207 C CA . LEU B 1 339 ? 35.288 14.274 11.362 1.00 43.42 339 LEU B CA 1
ATOM 8208 C C . LEU B 1 339 ? 34.487 14.644 12.603 1.00 42.90 339 LEU B C 1
ATOM 8209 O O . LEU B 1 339 ? 34.097 15.811 12.764 1.00 41.88 339 LEU B O 1
ATOM 8214 N N . LEU B 1 340 ? 34.262 13.686 13.510 1.00 40.29 340 LEU B N 1
ATOM 8215 C CA . LEU B 1 340 ? 33.465 13.985 14.697 1.00 40.46 340 LEU B CA 1
ATOM 8216 C C . LEU B 1 340 ? 34.211 14.912 15.646 1.00 40.11 340 LEU B C 1
ATOM 8217 O O . LEU B 1 340 ? 33.615 15.847 16.196 1.00 40.69 340 LEU B O 1
ATOM 8222 N N . ALA B 1 341 ? 35.511 14.678 15.854 1.00 40.64 341 ALA B N 1
ATOM 8223 C CA . ALA B 1 341 ? 36.283 15.613 16.655 1.00 41.68 341 ALA B CA 1
ATOM 8224 C C . ALA B 1 341 ? 36.278 17.001 16.029 1.00 41.76 341 ALA B C 1
ATOM 8225 O O . ALA B 1 341 ? 36.324 18.001 16.745 1.00 41.04 341 ALA B O 1
ATOM 8227 N N . ASN B 1 342 ? 36.234 17.074 14.700 1.00 37.96 342 ASN B N 1
ATOM 8228 C CA . ASN B 1 342 ? 36.181 18.362 14.024 1.00 40.06 342 ASN B CA 1
ATOM 8229 C C . ASN B 1 342 ? 34.961 19.163 14.469 1.00 40.97 342 ASN B C 1
ATOM 8230 O O . ASN B 1 342 ? 35.067 20.365 14.753 1.00 41.40 342 ASN B O 1
ATOM 8235 N N . LEU B 1 343 ? 33.799 18.500 14.583 1.00 40.21 343 LEU B N 1
ATOM 8236 C CA . LEU B 1 343 ? 32.576 19.201 14.966 1.00 40.98 343 LEU B CA 1
ATOM 8237 C C . LEU B 1 343 ? 32.655 19.685 16.410 1.00 41.25 343 LEU B C 1
ATOM 8238 O O . LEU B 1 343 ? 32.354 20.848 16.699 1.00 39.59 343 LEU B O 1
ATOM 8243 N N . ALA B 1 344 ? 33.088 18.807 17.325 1.00 38.88 344 ALA B N 1
ATOM 8244 C CA . ALA B 1 344 ? 33.291 19.206 18.718 1.00 40.16 344 ALA B CA 1
ATOM 8245 C C . ALA B 1 344 ? 34.286 20.362 18.831 1.00 40.74 344 ALA B C 1
ATOM 8246 O O . ALA B 1 344 ? 34.103 21.278 19.650 1.00 40.26 344 ALA B O 1
ATOM 8248 N N . TYR B 1 345 ? 35.353 20.320 18.033 1.00 38.33 345 TYR B N 1
ATOM 8249 C CA . TYR B 1 345 ? 36.368 21.372 18.068 1.00 39.20 345 TYR B CA 1
ATOM 8250 C C . TYR B 1 345 ? 35.753 22.742 17.752 1.00 40.77 345 TYR B C 1
ATOM 8251 O O . TYR B 1 345 ? 35.869 23.687 18.538 1.00 40.72 345 TYR B O 1
ATOM 8260 N N . TYR B 1 346 ? 35.044 22.847 16.630 1.00 39.18 346 TYR B N 1
ATOM 8261 C CA . TYR B 1 346 ? 34.444 24.119 16.248 1.00 39.90 346 TYR B CA 1
ATOM 8262 C C . TYR B 1 346 ? 33.388 24.583 17.255 1.00 40.65 346 TYR B C 1
ATOM 8263 O O . TYR B 1 346 ? 33.289 25.785 17.544 1.00 40.73 346 TYR B O 1
ATOM 8272 N N . ILE B 1 347 ? 32.610 23.652 17.825 1.00 39.94 347 ILE B N 1
ATOM 8273 C CA . ILE B 1 347 ? 31.633 24.027 18.850 1.00 42.01 347 ILE B CA 1
ATOM 8274 C C . ILE B 1 347 ? 32.340 24.530 20.100 1.00 41.10 347 ILE B C 1
ATOM 8275 O O . ILE B 1 347 ? 31.964 25.560 20.677 1.00 41.01 347 ILE B O 1
ATOM 8280 N N . ASP B 1 348 ? 33.354 23.796 20.551 1.00 38.41 348 ASP B N 1
ATOM 8281 C CA . ASP B 1 348 ? 33.967 24.076 21.838 1.00 39.87 348 ASP B CA 1
ATOM 8282 C C . ASP B 1 348 ? 35.009 25.193 21.747 1.00 41.24 348 ASP B C 1
ATOM 8283 O O . ASP B 1 348 ? 35.091 26.032 22.647 1.00 43.76 348 ASP B O 1
ATOM 8288 N N . VAL B 1 349 ? 35.872 25.168 20.724 1.00 40.80 349 VAL B N 1
ATOM 8289 C CA . VAL B 1 349 ? 37.029 26.069 20.730 1.00 40.80 349 VAL B CA 1
ATOM 8290 C C . VAL B 1 349 ? 36.648 27.455 20.221 1.00 43.07 349 VAL B C 1
ATOM 8291 O O . VAL B 1 349 ? 37.102 28.471 20.761 1.00 43.46 349 VAL B O 1
ATOM 8295 N N . TYR B 1 350 ? 35.802 27.523 19.189 1.00 42.19 350 TYR B N 1
ATOM 8296 C CA . TYR B 1 350 ? 35.353 28.784 18.610 1.00 42.04 350 TYR B CA 1
ATOM 8297 C C . TYR B 1 350 ? 33.967 29.204 19.075 1.00 43.18 350 TYR B C 1
ATOM 8298 O O . TYR B 1 350 ? 33.572 30.350 18.820 1.00 44.31 350 TYR B O 1
ATOM 8307 N N . GLN B 1 351 ? 33.237 28.306 19.750 1.00 41.07 351 GLN B N 1
ATOM 8308 C CA . GLN B 1 351 ? 31.876 28.541 20.242 1.00 41.69 351 GLN B CA 1
ATOM 8309 C C . GLN B 1 351 ? 30.905 28.875 19.123 1.00 41.92 351 GLN B C 1
ATOM 8310 O O . GLN B 1 351 ? 29.977 29.670 19.294 1.00 41.48 351 GLN B O 1
ATOM 8316 N N . PHE B 1 352 ? 31.092 28.229 17.979 1.00 42.86 352 PHE B N 1
ATOM 8317 C CA . PHE B 1 352 ? 29.997 28.125 17.038 1.00 42.71 352 PHE B CA 1
ATOM 8318 C C . PHE B 1 352 ? 28.806 27.480 17.735 1.00 42.08 352 PHE B C 1
ATOM 8319 O O . PHE B 1 352 ? 28.953 26.746 18.712 1.00 41.22 352 PHE B O 1
ATOM 8327 N N . ASP B 1 353 ? 27.611 27.823 17.267 1.00 43.77 353 ASP B N 1
ATOM 8328 C CA . ASP B 1 353 ? 26.365 27.371 17.879 1.00 42.73 353 ASP B CA 1
ATOM 8329 C C . ASP B 1 353 ? 25.662 26.326 17.030 1.00 42.70 353 ASP B C 1
ATOM 8330 O O . ASP B 1 353 ? 24.512 25.968 17.316 1.00 45.61 353 ASP B O 1
ATOM 8335 N N . GLY B 1 354 ? 26.302 25.855 15.977 1.00 43.23 354 GLY B N 1
ATOM 8336 C CA . GLY B 1 354 ? 25.633 24.985 15.035 1.00 45.46 354 GLY B CA 1
ATOM 8337 C C . GLY B 1 354 ? 26.336 25.004 13.696 1.00 46.02 354 GLY B C 1
ATOM 8338 O O . GLY B 1 354 ? 27.307 25.729 13.486 1.00 45.65 354 GLY B O 1
ATOM 8339 N N . PHE B 1 355 ? 25.786 24.213 12.777 1.00 47.47 355 PHE B N 1
ATOM 8340 C CA . PHE B 1 355 ? 26.420 23.904 11.504 1.00 46.50 355 PHE B CA 1
ATOM 8341 C C . PHE B 1 355 ? 25.396 23.813 10.383 1.00 49.00 355 PHE B C 1
ATOM 8342 O O . PHE B 1 355 ? 24.252 23.395 10.589 1.00 48.89 355 PHE B O 1
ATOM 8350 N N . ARG B 1 356 ? 25.837 24.171 9.182 1.00 51.87 356 ARG B N 1
ATOM 8351 C CA . ARG B 1 356 ? 25.190 23.744 7.950 1.00 53.56 356 ARG B CA 1
ATOM 8352 C C . ARG B 1 356 ? 26.102 22.735 7.269 1.00 54.94 356 ARG B C 1
ATOM 8353 O O . ARG B 1 356 ? 27.279 23.022 7.021 1.00 54.79 356 ARG B O 1
ATOM 8361 N N . PHE B 1 357 ? 25.573 21.550 6.998 1.00 52.77 357 PHE B N 1
ATOM 8362 C CA . PHE B 1 357 ? 26.348 20.504 6.342 1.00 55.62 357 PHE B CA 1
ATOM 8363 C C . PHE B 1 357 ? 26.152 20.655 4.837 1.00 57.83 357 PHE B C 1
ATOM 8364 O O . PHE B 1 357 ? 25.055 20.414 4.314 1.00 57.21 357 PHE B O 1
ATOM 8372 N N . ASP B 1 358 ? 27.209 21.077 4.150 1.00 57.00 358 ASP B N 1
ATOM 8373 C CA . ASP B 1 358 ? 27.180 21.245 2.707 1.00 61.50 358 ASP B CA 1
ATOM 8374 C C . ASP B 1 358 ? 27.319 19.902 2.002 1.00 61.62 358 ASP B C 1
ATOM 8375 O O . ASP B 1 358 ? 27.924 18.965 2.524 1.00 59.47 358 ASP B O 1
ATOM 8380 N N . GLY B 1 359 ? 26.712 19.807 0.824 1.00 62.51 359 GLY B N 1
ATOM 8381 C CA . GLY B 1 359 ? 26.839 18.621 -0.008 1.00 62.89 359 GLY B CA 1
ATOM 8382 C C . GLY B 1 359 ? 26.210 17.355 0.539 1.00 62.95 359 GLY B C 1
ATOM 8383 O O . GLY B 1 359 ? 26.750 16.259 0.326 1.00 62.09 359 GLY B O 1
ATOM 8384 N N . VAL B 1 360 ? 25.078 17.469 1.236 1.00 63.01 360 VAL B N 1
ATOM 8385 C CA . VAL B 1 360 ? 24.454 16.273 1.790 1.00 62.90 360 VAL B CA 1
ATOM 8386 C C . VAL B 1 360 ? 24.015 15.338 0.672 1.00 65.94 360 VAL B C 1
ATOM 8387 O O . VAL B 1 360 ? 24.113 14.108 0.795 1.00 66.80 360 VAL B O 1
ATOM 8391 N N . THR B 1 361 ? 23.562 15.900 -0.451 1.00 65.29 361 THR B N 1
ATOM 8392 C CA . THR B 1 361 ? 23.111 15.065 -1.561 1.00 68.96 361 THR B CA 1
ATOM 8393 C C . THR B 1 361 ? 24.257 14.249 -2.145 1.00 69.63 361 THR B C 1
ATOM 8394 O O . THR B 1 361 ? 24.067 13.091 -2.537 1.00 72.13 361 THR B O 1
ATOM 8398 N N . SER B 1 362 ? 25.453 14.839 -2.216 1.00 68.30 362 SER B N 1
ATOM 8399 C CA . SER B 1 362 ? 26.600 14.114 -2.748 1.00 70.44 362 SER B CA 1
ATOM 8400 C C . SER B 1 362 ? 27.025 12.964 -1.835 1.00 69.28 362 SER B C 1
ATOM 8401 O O . SER B 1 362 ? 27.507 11.937 -2.322 1.00 70.43 362 SER B O 1
ATOM 8404 N N . MET B 1 363 ? 26.874 13.123 -0.519 1.00 65.87 363 MET B N 1
ATOM 8405 C CA . MET B 1 363 ? 27.195 12.046 0.412 1.00 64.30 363 MET B CA 1
ATOM 8406 C C . MET B 1 363 ? 26.114 10.978 0.414 1.00 66.74 363 MET B C 1
ATOM 8407 O O . MET B 1 363 ? 26.415 9.782 0.493 1.00 63.98 363 MET B O 1
ATOM 8412 N N . LEU B 1 364 ? 24.852 11.403 0.335 1.00 66.74 364 LEU B N 1
ATOM 8413 C CA . LEU B 1 364 ? 23.744 10.505 0.627 1.00 66.52 364 LEU B CA 1
ATOM 8414 C C . LEU B 1 364 ? 23.671 9.352 -0.366 1.00 67.63 364 LEU B C 1
ATOM 8415 O O . LEU B 1 364 ? 23.226 8.257 -0.009 1.00 68.65 364 LEU B O 1
ATOM 8420 N N . TYR B 1 365 ? 24.131 9.561 -1.597 1.00 70.13 365 TYR B N 1
ATOM 8421 C CA . TYR B 1 365 ? 23.883 8.633 -2.690 1.00 72.66 365 TYR B CA 1
ATOM 8422 C C . TYR B 1 365 ? 25.189 8.165 -3.310 1.00 75.01 365 TYR B C 1
ATOM 8423 O O . TYR B 1 365 ? 26.119 8.957 -3.500 1.00 74.51 365 TYR B O 1
ATOM 8432 N N . LEU B 1 366 ? 25.247 6.867 -3.624 1.00 75.24 366 LEU B N 1
ATOM 8433 C CA . LEU B 1 366 ? 26.418 6.303 -4.287 1.00 76.06 366 LEU B CA 1
ATOM 8434 C C . LEU B 1 366 ? 26.709 6.990 -5.613 1.00 80.81 366 LEU B C 1
ATOM 8435 O O . LEU B 1 366 ? 27.866 7.014 -6.049 1.00 76.53 366 LEU B O 1
ATOM 8440 N N . HIS B 1 367 ? 25.688 7.564 -6.246 1.00 88.63 367 HIS B N 1
ATOM 8441 C CA . HIS B 1 367 ? 25.824 8.298 -7.494 1.00 92.88 367 HIS B CA 1
ATOM 8442 C C . HIS B 1 367 ? 25.969 9.805 -7.294 1.00 88.42 367 HIS B C 1
ATOM 8443 O O . HIS B 1 367 ? 26.077 10.536 -8.283 1.00 92.16 367 HIS B O 1
ATOM 8450 N N . HIS B 1 368 ? 25.953 10.284 -6.049 1.00 83.62 368 HIS B N 1
ATOM 8451 C CA . HIS B 1 368 ? 26.234 11.680 -5.707 1.00 81.87 368 HIS B CA 1
ATOM 8452 C C . HIS B 1 368 ? 25.248 12.665 -6.335 1.00 83.55 368 HIS B C 1
ATOM 8453 O O . HIS B 1 368 ? 25.529 13.868 -6.402 1.00 80.64 368 HIS B O 1
ATOM 8460 N N . GLY B 1 369 ? 24.093 12.191 -6.789 1.00 88.65 369 GLY B N 1
ATOM 8461 C CA . GLY B 1 369 ? 23.102 13.067 -7.389 1.00 90.83 369 GLY B CA 1
ATOM 8462 C C . GLY B 1 369 ? 23.258 13.251 -8.888 1.00 93.58 369 GLY B C 1
ATOM 8463 O O . GLY B 1 369 ? 24.332 13.599 -9.384 1.00 90.62 369 GLY B O 1
ATOM 8464 N N . GLY B 1 374 ? 20.427 10.323 -11.138 1.00 101.76 374 GLY B N 1
ATOM 8465 C CA . GLY B 1 374 ? 20.649 11.344 -10.130 1.00 104.43 374 GLY B CA 1
ATOM 8466 C C . GLY B 1 374 ? 19.610 12.454 -10.095 1.00 112.22 374 GLY B C 1
ATOM 8467 O O . GLY B 1 374 ? 19.760 13.430 -9.356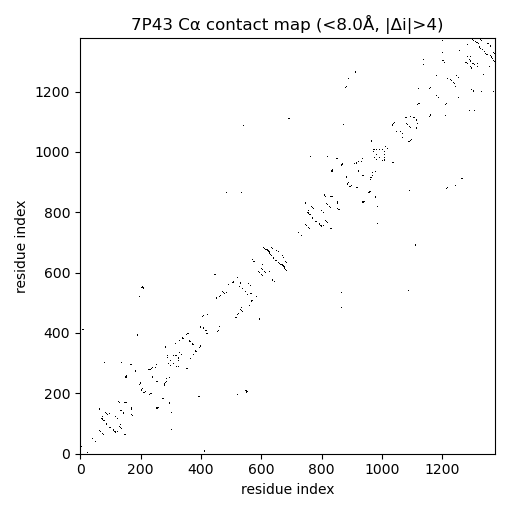 1.00 110.25 374 GLY B O 1
ATOM 8468 N N . ALA B 1 375 ? 18.561 12.312 -10.904 1.00 118.55 375 ALA B N 1
ATOM 8469 C CA . ALA B 1 375 ? 17.437 13.239 -10.923 1.00 115.44 375 ALA B CA 1
ATOM 8470 C C . ALA B 1 375 ? 16.322 12.702 -10.035 1.00 112.09 375 ALA B C 1
ATOM 8471 O O . ALA B 1 375 ? 16.053 11.497 -10.022 1.00 114.29 375 ALA B O 1
ATOM 8473 N N . PHE B 1 376 ? 15.676 13.596 -9.292 1.00 106.81 376 PHE B N 1
ATOM 8474 C CA . PHE B 1 376 ? 14.750 13.207 -8.237 1.00 104.37 376 PHE B CA 1
ATOM 8475 C C . PHE B 1 376 ? 13.361 13.755 -8.520 1.00 104.28 376 PHE B C 1
ATOM 8476 O O . PHE B 1 376 ? 13.197 14.958 -8.740 1.00 104.93 376 PHE B O 1
ATOM 8484 N N . SER B 1 377 ? 12.369 12.864 -8.501 1.00 104.82 377 SER B N 1
ATOM 8485 C CA . SER B 1 377 ? 10.968 13.204 -8.713 1.00 103.87 377 SER B CA 1
ATOM 8486 C C . SER B 1 377 ? 10.182 13.265 -7.410 1.00 100.38 377 SER B C 1
ATOM 8487 O O . SER B 1 377 ? 9.425 14.213 -7.183 1.00 100.55 377 SER B O 1
ATOM 8490 N N . GLY B 1 378 ? 10.350 12.271 -6.546 1.00 97.74 378 GLY B N 1
ATOM 8491 C CA . GLY B 1 378 ? 9.600 12.210 -5.311 1.00 91.89 378 GLY B CA 1
ATOM 8492 C C . GLY B 1 378 ? 9.130 10.804 -5.012 1.00 92.80 378 GLY B C 1
ATOM 8493 O O . GLY B 1 378 ? 8.606 10.537 -3.927 1.00 92.10 378 GLY B O 1
ATOM 8494 N N . ASP B 1 379 ? 9.305 9.899 -5.976 1.00 94.90 379 ASP B N 1
ATOM 8495 C CA . ASP B 1 379 ? 8.972 8.498 -5.754 1.00 95.77 379 ASP B CA 1
ATOM 8496 C C . ASP B 1 379 ? 9.776 7.960 -4.581 1.00 97.48 379 ASP B C 1
ATOM 8497 O O . ASP B 1 379 ? 11.000 8.097 -4.532 1.00 98.08 379 ASP B O 1
ATOM 8499 N N . TYR B 1 380 ? 9.089 7.354 -3.620 1.00 97.56 380 TYR B N 1
ATOM 8500 C CA . TYR B 1 380 ? 9.809 6.886 -2.448 1.00 97.06 380 TYR B CA 1
ATOM 8501 C C . TYR B 1 380 ? 10.816 5.792 -2.781 1.00 99.78 380 TYR B C 1
ATOM 8502 O O . TYR B 1 380 ? 11.700 5.524 -1.961 1.00 97.35 380 TYR B O 1
ATOM 8511 N N . ASN B 1 381 ? 10.725 5.182 -3.970 1.00 110.01 381 ASN B N 1
ATOM 8512 C CA . ASN B 1 381 ? 11.643 4.108 -4.340 1.00 108.63 381 ASN B CA 1
ATOM 8513 C C . ASN B 1 381 ? 13.035 4.622 -4.695 1.00 105.06 381 ASN B C 1
ATOM 8514 O O . ASN B 1 381 ? 14.023 3.932 -4.427 1.00 106.62 381 ASN B O 1
ATOM 8516 N N . GLU B 1 382 ? 13.149 5.811 -5.295 1.00 103.88 382 GLU B N 1
ATOM 8517 C CA . GLU B 1 382 ? 14.481 6.358 -5.548 1.00 103.07 382 GLU B CA 1
ATOM 8518 C C . GLU B 1 382 ? 15.183 6.790 -4.270 1.00 98.99 382 GLU B C 1
ATOM 8519 O O . GLU B 1 382 ? 16.389 7.060 -4.307 1.00 97.70 382 GLU B O 1
ATOM 8525 N N . TYR B 1 383 ? 14.465 6.869 -3.152 1.00 96.19 383 TYR B N 1
ATOM 8526 C CA . TYR B 1 383 ? 15.050 7.188 -1.856 1.00 89.82 383 TYR B CA 1
ATOM 8527 C C . TYR B 1 383 ? 15.154 5.992 -0.923 1.00 88.55 383 TYR B C 1
ATOM 8528 O O . TYR B 1 383 ? 16.124 5.897 -0.169 1.00 84.18 383 TYR B O 1
ATOM 8537 N N . LEU B 1 384 ? 14.180 5.072 -0.926 1.00 90.34 384 LEU B N 1
ATOM 8538 C CA . LEU B 1 384 ? 14.138 4.040 0.104 1.00 88.18 384 LEU B CA 1
ATOM 8539 C C . LEU B 1 384 ? 14.022 2.610 -0.424 1.00 88.17 384 LEU B C 1
ATOM 8540 O O . LEU B 1 384 ? 13.795 1.697 0.376 1.00 86.79 384 LEU B O 1
ATOM 8545 N N . SER B 1 385 ? 14.162 2.374 -1.725 1.00 92.15 385 SER B N 1
ATOM 8546 C CA . SER B 1 385 ? 14.134 1.004 -2.226 1.00 91.20 385 SER B CA 1
ATOM 8547 C C . SER B 1 385 ? 15.465 0.319 -1.929 1.00 92.85 385 SER B C 1
ATOM 8548 O O . SER B 1 385 ? 16.534 0.898 -2.152 1.00 93.90 385 SER B O 1
ATOM 8550 N N . ARG B 1 386 ? 15.397 -0.914 -1.419 1.00 91.49 386 ARG B N 1
ATOM 8551 C CA . ARG B 1 386 ? 16.612 -1.686 -1.174 1.00 92.49 386 ARG B CA 1
ATOM 8552 C C . ARG B 1 386 ? 17.371 -1.981 -2.459 1.00 99.49 386 ARG B C 1
ATOM 8553 O O . ARG B 1 386 ? 18.588 -2.191 -2.415 1.00 102.15 386 ARG B O 1
ATOM 8555 N N . ASP B 1 387 ? 16.683 -1.980 -3.600 1.00 104.52 387 ASP B N 1
ATOM 8556 C CA . ASP B 1 387 ? 17.280 -2.337 -4.883 1.00 109.78 387 ASP B CA 1
ATOM 8557 C C . ASP B 1 387 ? 17.994 -1.156 -5.539 1.00 114.63 387 ASP B C 1
ATOM 8558 O O . ASP B 1 387 ? 19.213 -1.192 -5.734 1.00 125.67 387 ASP B O 1
ATOM 8560 N N . ARG B 1 388 ? 17.250 -0.103 -5.886 1.00 111.81 388 ARG B N 1
ATOM 8561 C CA . ARG B 1 388 ? 17.765 0.952 -6.753 1.00 109.20 388 ARG B CA 1
ATOM 8562 C C . ARG B 1 388 ? 17.520 2.341 -6.174 1.00 103.76 388 ARG B C 1
ATOM 8563 O O . ARG B 1 388 ? 17.160 3.278 -6.893 1.00 102.21 388 ARG B O 1
ATOM 8565 N N . SER B 1 389 ? 17.711 2.504 -4.866 1.00 101.43 389 SER B N 1
ATOM 8566 C CA . SER B 1 389 ? 17.898 3.843 -4.320 1.00 96.71 389 SER B CA 1
ATOM 8567 C C . SER B 1 389 ? 19.360 4.244 -4.321 1.00 92.57 389 SER B C 1
ATOM 8568 O O . SER B 1 389 ? 19.676 5.426 -4.502 1.00 90.35 389 SER B O 1
ATOM 8571 N N . GLY B 1 390 ? 20.249 3.276 -4.130 1.00 90.83 390 GLY B N 1
ATOM 8572 C CA . GLY B 1 390 ? 21.675 3.535 -4.169 1.00 82.58 390 GLY B CA 1
ATOM 8573 C C . GLY B 1 390 ? 22.141 4.556 -3.156 1.00 77.52 390 GLY B C 1
ATOM 8574 O O . GLY B 1 390 ? 23.037 5.356 -3.455 1.00 77.09 390 GLY B O 1
ATOM 8575 N N . VAL B 1 391 ? 21.549 4.561 -1.969 1.00 75.10 391 VAL B N 1
ATOM 8576 C CA . VAL B 1 391 ? 21.999 5.485 -0.938 1.00 72.56 391 VAL B CA 1
ATOM 8577 C C . VAL B 1 391 ? 23.271 4.940 -0.307 1.00 70.10 391 VAL B C 1
ATOM 8578 O O . VAL B 1 391 ? 23.484 3.725 -0.229 1.00 69.78 391 VAL B O 1
ATOM 8582 N N . ASP B 1 392 ? 24.142 5.847 0.120 1.00 67.45 392 ASP B N 1
ATOM 8583 C CA . ASP B 1 392 ? 25.359 5.474 0.828 1.00 64.82 392 ASP B CA 1
ATOM 8584 C C . ASP B 1 392 ? 25.012 5.252 2.294 1.00 62.43 392 ASP B C 1
ATOM 8585 O O . ASP B 1 392 ? 24.792 6.216 3.036 1.00 60.99 392 ASP B O 1
ATOM 8590 N N . HIS B 1 393 ? 24.969 3.987 2.719 1.00 61.73 393 HIS B N 1
ATOM 8591 C CA . HIS B 1 393 ? 24.649 3.693 4.114 1.00 61.65 393 HIS B CA 1
ATOM 8592 C C . HIS B 1 393 ? 25.700 4.271 5.052 1.00 56.42 393 HIS B C 1
ATOM 8593 O O . HIS B 1 393 ? 25.366 4.830 6.106 1.00 54.89 393 HIS B O 1
ATOM 8600 N N . GLU B 1 394 ? 26.973 4.168 4.671 1.00 55.85 394 GLU B N 1
ATOM 8601 C CA . GLU B 1 394 ? 28.050 4.670 5.520 1.00 54.14 394 GLU B CA 1
ATOM 8602 C C . GLU B 1 394 ? 27.967 6.184 5.678 1.00 54.35 394 GLU B C 1
ATOM 8603 O O . GLU B 1 394 ? 27.984 6.705 6.800 1.00 53.39 394 GLU B O 1
ATOM 8609 N N . ALA B 1 395 ? 27.862 6.908 4.563 1.00 54.73 395 ALA B N 1
ATOM 8610 C CA . ALA B 1 395 ? 27.778 8.362 4.637 1.00 53.23 395 ALA B CA 1
ATOM 8611 C C . ALA B 1 395 ? 26.531 8.802 5.388 1.00 52.77 395 ALA B C 1
ATOM 8612 O O . ALA B 1 395 ? 26.558 9.794 6.125 1.00 51.91 395 ALA B O 1
ATOM 8614 N N . LEU B 1 396 ? 25.426 8.072 5.230 1.00 53.67 396 LEU B N 1
ATOM 8615 C CA . LEU B 1 396 ? 24.219 8.452 5.956 1.00 52.55 396 LEU B CA 1
ATOM 8616 C C . LEU B 1 396 ? 24.401 8.218 7.448 1.00 50.38 396 LEU B C 1
ATOM 8617 O O . LEU B 1 396 ? 24.018 9.066 8.268 1.00 47.89 396 LEU B O 1
ATOM 8622 N N . ALA B 1 397 ? 25.013 7.083 7.813 1.00 52.06 397 ALA B N 1
ATOM 8623 C CA . ALA B 1 397 ? 25.286 6.798 9.217 1.00 51.66 397 ALA B CA 1
ATOM 8624 C C . ALA B 1 397 ? 26.218 7.840 9.835 1.00 50.04 397 ALA B C 1
ATOM 8625 O O . ALA B 1 397 ? 26.068 8.196 11.011 1.00 48.49 397 ALA B O 1
ATOM 8627 N N . TYR B 1 398 ? 27.195 8.335 9.072 1.00 48.43 398 TYR B N 1
ATOM 8628 C CA . TYR B 1 398 ? 28.073 9.353 9.643 1.00 45.20 398 TYR B CA 1
ATOM 8629 C C . TYR B 1 398 ? 27.279 10.613 9.976 1.00 46.70 398 TYR B C 1
ATOM 8630 O O . TYR B 1 398 ? 27.414 11.178 11.071 1.00 44.34 398 TYR B O 1
ATOM 8639 N N . LEU B 1 399 ? 26.419 11.051 9.051 1.00 46.25 399 LEU B N 1
ATOM 8640 C CA . LEU B 1 399 ? 25.605 12.235 9.303 1.00 45.70 399 LEU B CA 1
ATOM 8641 C C . LEU B 1 399 ? 24.694 12.039 10.509 1.00 46.31 399 LEU B C 1
ATOM 8642 O O . LEU B 1 399 ? 24.489 12.974 11.300 1.00 42.73 399 LEU B O 1
ATOM 8647 N N . MET B 1 400 ? 24.142 10.833 10.681 1.00 44.98 400 MET B N 1
ATOM 8648 C CA . MET B 1 400 ? 23.309 10.623 11.858 1.00 45.65 400 MET B CA 1
ATOM 8649 C C . MET B 1 400 ? 24.125 10.718 13.133 1.00 44.82 400 MET B C 1
ATOM 8650 O O . MET B 1 400 ? 23.635 11.245 14.140 1.00 44.79 400 MET B O 1
ATOM 8655 N N . LEU B 1 401 ? 25.369 10.208 13.118 1.00 42.77 401 LEU B N 1
ATOM 8656 C CA . LEU B 1 401 ? 26.251 10.367 14.271 1.00 42.76 401 LEU B CA 1
ATOM 8657 C C . LEU B 1 401 ? 26.604 11.828 14.503 1.00 43.50 401 LEU B C 1
ATOM 8658 O O . LEU B 1 401 ? 26.651 12.286 15.653 1.00 40.79 401 LEU B O 1
ATOM 8663 N N . ALA B 1 402 ? 26.901 12.560 13.427 1.00 44.16 402 ALA B N 1
ATOM 8664 C CA . ALA B 1 402 ? 27.212 13.986 13.573 1.00 41.89 402 ALA B CA 1
ATOM 8665 C C . ALA B 1 402 ? 26.062 14.710 14.267 1.00 43.40 402 ALA B C 1
ATOM 8666 O O . ALA B 1 402 ? 26.277 15.483 15.210 1.00 40.69 402 ALA B O 1
ATOM 8668 N N . ASN B 1 403 ? 24.822 14.413 13.856 1.00 38.95 403 ASN B N 1
ATOM 8669 C CA . ASN B 1 403 ? 23.695 15.039 14.519 1.00 41.48 403 ASN B CA 1
ATOM 8670 C C . ASN B 1 403 ? 23.604 14.605 15.974 1.00 43.70 403 ASN B C 1
ATOM 8671 O O . ASN B 1 403 ? 23.292 15.429 16.844 1.00 44.15 403 ASN B O 1
ATOM 8676 N N . ASP B 1 404 ? 23.895 13.332 16.273 1.00 40.05 404 ASP B N 1
ATOM 8677 C CA . ASP B 1 404 ? 23.921 12.914 17.677 1.00 42.36 404 ASP B CA 1
ATOM 8678 C C . ASP B 1 404 ? 24.917 13.757 18.470 1.00 41.26 404 ASP B C 1
ATOM 8679 O O . ASP B 1 404 ? 24.600 14.273 19.549 1.00 38.95 404 ASP B O 1
ATOM 8684 N N . LEU B 1 405 ? 26.136 13.904 17.951 1.00 39.93 405 LEU B N 1
ATOM 8685 C CA . LEU B 1 405 ? 27.164 14.636 18.692 1.00 41.79 405 LEU B CA 1
ATOM 8686 C C . LEU B 1 405 ? 26.772 16.096 18.901 1.00 42.28 405 LEU B C 1
ATOM 8687 O O . LEU B 1 405 ? 26.817 16.613 20.024 1.00 40.75 405 LEU B O 1
ATOM 8692 N N . VAL B 1 406 ? 26.369 16.773 17.827 1.00 40.59 406 VAL B N 1
ATOM 8693 C CA . VAL B 1 406 ? 26.129 18.214 17.923 1.00 41.81 406 VAL B CA 1
ATOM 8694 C C . VAL B 1 406 ? 24.995 18.497 18.901 1.00 42.39 406 VAL B C 1
ATOM 8695 O O . VAL B 1 406 ? 25.113 19.364 19.774 1.00 40.83 406 VAL B O 1
ATOM 8699 N N . HIS B 1 407 ? 23.905 17.722 18.826 1.00 41.66 407 HIS B N 1
ATOM 8700 C CA . HIS B 1 407 ? 22.799 17.942 19.756 1.00 41.40 407 HIS B CA 1
ATOM 8701 C C . HIS B 1 407 ? 23.172 17.586 21.187 1.00 43.35 407 HIS B C 1
ATOM 8702 O O . HIS B 1 407 ? 22.656 18.206 22.121 1.00 42.34 407 HIS B O 1
ATOM 8709 N N . ASP B 1 408 ? 24.077 16.629 21.395 1.00 40.58 408 ASP B N 1
ATOM 8710 C CA . ASP B 1 408 ? 24.568 16.374 22.751 1.00 42.83 408 ASP B CA 1
ATOM 8711 C C . ASP B 1 408 ? 25.427 17.521 23.278 1.00 42.76 408 ASP B C 1
ATOM 8712 O O . ASP B 1 408 ? 25.414 17.804 24.486 1.00 42.19 408 ASP B O 1
ATOM 8717 N N . LEU B 1 409 ? 26.197 18.170 22.398 1.00 39.54 409 LEU B N 1
ATOM 8718 C CA . LEU B 1 409 ? 27.160 19.186 22.841 1.00 41.05 409 LEU B CA 1
ATOM 8719 C C . LEU B 1 409 ? 26.467 20.428 23.383 1.00 42.78 409 LEU B C 1
ATOM 8720 O O . LEU B 1 409 ? 26.980 21.071 24.308 1.00 43.62 409 LEU B O 1
ATOM 8725 N N . LEU B 1 410 ? 25.310 20.779 22.823 1.00 41.55 410 LEU B N 1
ATOM 8726 C CA . LEU B 1 410 ? 24.559 21.970 23.221 1.00 44.30 410 LEU B CA 1
ATOM 8727 C C . LEU B 1 410 ? 23.094 21.571 23.341 1.00 46.76 410 LEU B C 1
ATOM 8728 O O . LEU B 1 410 ? 22.284 21.860 22.451 1.00 46.01 410 LEU B O 1
ATOM 8733 N N . PRO B 1 411 ? 22.730 20.887 24.425 1.00 44.61 411 PRO B N 1
ATOM 8734 C CA . PRO B 1 411 ? 21.386 20.289 24.515 1.00 44.78 411 PRO B CA 1
ATOM 8735 C C . PRO B 1 411 ? 20.304 21.353 24.419 1.00 49.00 411 PRO B C 1
ATOM 8736 O O . PRO B 1 411 ? 20.330 22.345 25.153 1.00 49.80 411 PRO B O 1
ATOM 8740 N N . GLU B 1 412 ? 19.354 21.139 23.499 1.00 48.23 412 GLU B N 1
ATOM 8741 C CA . GLU B 1 412 ? 18.167 21.957 23.251 1.00 53.05 412 GLU B CA 1
ATOM 8742 C C . GLU B 1 412 ? 18.484 23.221 22.457 1.00 51.88 412 GLU B C 1
ATOM 8743 O O . GLU B 1 412 ? 17.547 23.901 22.019 1.00 51.26 412 GLU B O 1
ATOM 8749 N N . SER B 1 413 ? 19.763 23.549 22.236 1.00 50.31 413 SER B N 1
ATOM 8750 C CA . SER B 1 413 ? 20.213 24.774 21.578 1.00 52.10 413 SER B CA 1
ATOM 8751 C C . SER B 1 413 ? 20.813 24.559 20.197 1.00 50.53 413 SER B C 1
ATOM 8752 O O . SER B 1 413 ? 20.502 25.316 19.273 1.00 50.99 413 SER B O 1
ATOM 8755 N N . ALA B 1 414 ? 21.691 23.569 20.043 1.00 48.86 414 ALA B N 1
ATOM 8756 C CA . ALA B 1 414 ? 22.438 23.396 18.801 1.00 48.42 414 ALA B CA 1
ATOM 8757 C C . ALA B 1 414 ? 21.508 23.326 17.592 1.00 49.66 414 ALA B C 1
ATOM 8758 O O . ALA B 1 414 ? 20.361 22.863 17.678 1.00 50.79 414 ALA B O 1
ATOM 8760 N N . VAL B 1 415 ? 22.017 23.804 16.456 1.00 48.42 415 VAL B N 1
ATOM 8761 C CA . VAL B 1 415 ? 21.290 23.852 15.193 1.00 48.62 415 VAL B CA 1
ATOM 8762 C C . VAL B 1 415 ? 22.066 23.056 14.162 1.00 47.18 415 VAL B C 1
ATOM 8763 O O . VAL B 1 415 ? 23.267 23.280 13.990 1.00 47.54 415 VAL B O 1
ATOM 8767 N N . THR B 1 416 ? 21.378 22.200 13.415 1.00 48.51 416 THR B N 1
ATOM 8768 C CA . THR B 1 416 ? 22.010 21.565 12.269 1.00 48.29 416 THR B CA 1
ATOM 8769 C C . THR B 1 416 ? 21.119 21.738 11.061 1.00 49.93 416 THR B C 1
ATOM 8770 O O . THR B 1 416 ? 19.911 21.493 11.135 1.00 50.68 416 THR B O 1
ATOM 8774 N N . ILE B 1 417 ? 21.725 22.129 9.949 1.00 49.07 417 ILE B N 1
ATOM 8775 C CA . ILE B 1 417 ? 21.014 22.419 8.716 1.00 50.06 417 ILE B CA 1
ATOM 8776 C C . ILE B 1 417 ? 21.633 21.579 7.615 1.00 51.73 417 ILE B C 1
ATOM 8777 O O . ILE B 1 417 ? 22.859 21.575 7.450 1.00 52.42 417 ILE B O 1
ATOM 8782 N N . ALA B 1 418 ? 20.795 20.856 6.877 1.00 52.74 418 ALA B N 1
ATOM 8783 C CA . ALA B 1 418 ? 21.252 20.027 5.770 1.00 55.25 418 ALA B CA 1
ATOM 8784 C C . ALA B 1 418 ? 21.112 20.790 4.458 1.00 59.41 418 ALA B C 1
ATOM 8785 O O . ALA B 1 418 ? 20.042 21.334 4.158 1.00 58.46 418 ALA B O 1
ATOM 8787 N N . GLU B 1 419 ? 22.194 20.835 3.686 1.00 58.13 419 GLU B N 1
ATOM 8788 C CA . GLU B 1 419 ? 22.147 21.352 2.323 1.00 62.82 419 GLU B CA 1
ATOM 8789 C C . GLU B 1 419 ? 21.898 20.151 1.422 1.00 64.98 419 GLU B C 1
ATOM 8790 O O . GLU B 1 419 ? 22.829 19.536 0.897 1.00 64.23 419 GLU B O 1
ATOM 8796 N N . ASP B 1 420 ? 20.620 19.803 1.259 1.00 66.28 420 ASP B N 1
ATOM 8797 C CA . ASP B 1 420 ? 20.211 18.602 0.540 1.00 67.26 420 ASP B CA 1
ATOM 8798 C C . ASP B 1 420 ? 19.204 18.981 -0.533 1.00 71.26 420 ASP B C 1
ATOM 8799 O O . ASP B 1 420 ? 18.107 19.457 -0.219 1.00 71.14 420 ASP B O 1
ATOM 8804 N N . VAL B 1 421 ? 19.566 18.754 -1.794 1.00 71.70 421 VAL B N 1
ATOM 8805 C CA . VAL B 1 421 ? 18.654 19.068 -2.884 1.00 74.53 421 VAL B CA 1
ATOM 8806 C C . VAL B 1 421 ? 17.778 17.881 -3.266 1.00 74.41 421 VAL B C 1
ATOM 8807 O O . VAL B 1 421 ? 16.737 18.071 -3.911 1.00 77.03 421 VAL B O 1
ATOM 8811 N N . SER B 1 422 ? 18.150 16.667 -2.860 1.00 73.97 422 SER B N 1
ATOM 8812 C CA . SER B 1 422 ? 17.373 15.480 -3.193 1.00 77.22 422 SER B CA 1
ATOM 8813 C C . SER B 1 422 ? 16.037 15.427 -2.465 1.00 77.98 422 SER B C 1
ATOM 8814 O O . SER B 1 422 ? 15.118 14.747 -2.937 1.00 80.81 422 SER B O 1
ATOM 8817 N N . GLY B 1 423 ? 15.902 16.124 -1.342 1.00 74.82 423 GLY B N 1
ATOM 8818 C CA . GLY B 1 423 ? 14.701 16.001 -0.537 1.00 72.36 423 GLY B CA 1
ATOM 8819 C C . GLY B 1 423 ? 14.531 14.612 0.037 1.00 73.66 423 GLY B C 1
ATOM 8820 O O . GLY B 1 423 ? 13.416 14.075 0.031 1.00 75.02 423 GLY B O 1
ATOM 8821 N N . TYR B 1 424 ? 15.618 14.004 0.501 1.00 72.70 424 TYR B N 1
ATOM 8822 C CA . TYR B 1 424 ? 15.564 12.692 1.130 1.00 70.23 424 TYR B CA 1
ATOM 8823 C C . TYR B 1 424 ? 14.577 12.715 2.290 1.00 68.03 424 TYR B C 1
ATOM 8824 O O . TYR B 1 424 ? 14.742 13.517 3.220 1.00 66.59 424 TYR B O 1
ATOM 8833 N N . PRO B 1 425 ? 13.538 11.894 2.269 1.00 68.62 425 PRO B N 1
ATOM 8834 C CA . PRO B 1 425 ? 12.590 11.898 3.382 1.00 68.50 425 PRO B CA 1
ATOM 8835 C C . PRO B 1 425 ? 13.222 11.330 4.639 1.00 66.04 425 PRO B C 1
ATOM 8836 O O . PRO B 1 425 ? 14.110 10.480 4.579 1.00 66.28 425 PRO B O 1
ATOM 8840 N N . THR B 1 426 ? 12.734 11.818 5.785 1.00 64.51 426 THR B N 1
ATOM 8841 C CA . THR B 1 426 ? 13.187 11.509 7.143 1.00 63.05 426 THR B CA 1
ATOM 8842 C C . THR B 1 426 ? 14.504 12.207 7.479 1.00 60.02 426 THR B C 1
ATOM 8843 O O . THR B 1 426 ? 14.923 12.192 8.638 1.00 57.67 426 THR B O 1
ATOM 8847 N N . LEU B 1 427 ? 15.150 12.835 6.492 1.00 60.36 427 LEU B N 1
ATOM 8848 C CA . LEU B 1 427 ? 16.428 13.493 6.749 1.00 60.66 427 LEU B CA 1
ATOM 8849 C C . LEU B 1 427 ? 16.349 14.458 7.930 1.00 57.59 427 LEU B C 1
ATOM 8850 O O . LEU B 1 427 ? 17.264 14.507 8.762 1.00 57.17 427 LEU B O 1
ATOM 8855 N N . CYS B 1 428 ? 15.269 15.226 8.037 1.00 57.21 428 CYS B N 1
ATOM 8856 C CA . CYS B 1 428 ? 15.136 16.165 9.142 1.00 56.33 428 CYS B CA 1
ATOM 8857 C C . CYS B 1 428 ? 14.131 15.690 10.187 1.00 56.56 428 CYS B C 1
ATOM 8858 O O . CYS B 1 428 ? 13.531 16.504 10.897 1.00 55.85 428 CYS B O 1
ATOM 8861 N N . LEU B 1 429 ? 13.938 14.312 10.303 1.00 55.67 429 LEU B N 1
ATOM 8862 C CA . LEU B 1 429 ? 13.203 13.834 11.462 1.00 54.29 429 LEU B CA 1
ATOM 8863 C C . LEU B 1 429 ? 14.180 13.467 12.573 1.00 53.42 429 LEU B C 1
ATOM 8864 O O . LEU B 1 429 ? 15.341 13.142 12.303 1.00 52.33 429 LEU B O 1
ATOM 8869 N N . PRO B 1 430 ? 13.750 13.516 13.833 1.00 51.38 430 PRO B N 1
ATOM 8870 C CA . PRO B 1 430 ? 14.657 13.158 14.928 1.00 50.17 430 PRO B CA 1
ATOM 8871 C C . PRO B 1 430 ? 15.167 11.725 14.797 1.00 52.88 430 PRO B C 1
ATOM 8872 O O . PRO B 1 430 ? 14.510 10.853 14.218 1.00 51.62 430 PRO B O 1
ATOM 8876 N N . ARG B 1 431 ? 16.378 11.498 15.324 1.00 52.89 431 ARG B N 1
ATOM 8877 C CA . ARG B 1 431 ? 16.979 10.168 15.247 1.00 52.96 431 ARG B CA 1
ATOM 8878 C C . ARG B 1 431 ? 16.120 9.121 15.939 1.00 55.42 431 ARG B C 1
ATOM 8879 O O . ARG B 1 431 ? 16.030 7.982 15.466 1.00 55.50 431 ARG B O 1
ATOM 8887 N N . THR B 1 432 ? 15.520 9.466 17.085 1.00 53.53 432 THR B N 1
ATOM 8888 C CA . THR B 1 432 ? 14.744 8.471 17.822 1.00 54.84 432 THR B CA 1
ATOM 8889 C C . THR B 1 432 ? 13.539 8.012 17.017 1.00 54.98 432 THR B C 1
ATOM 8890 O O . THR B 1 432 ? 13.020 6.918 17.247 1.00 54.91 432 THR B O 1
ATOM 8894 N N . ALA B 1 433 ? 13.071 8.847 16.091 1.00 55.59 433 ALA B N 1
ATOM 8895 C CA . ALA B 1 433 ? 11.981 8.502 15.193 1.00 55.92 433 ALA B CA 1
ATOM 8896 C C . ALA B 1 433 ? 12.438 7.649 14.015 1.00 57.70 433 ALA B C 1
ATOM 8897 O O . ALA B 1 433 ? 11.592 7.169 13.251 1.00 56.27 433 ALA B O 1
ATOM 8899 N N . GLY B 1 434 ? 13.746 7.457 13.846 1.00 57.02 434 GLY B N 1
ATOM 8900 C CA . GLY B 1 434 ? 14.283 6.764 12.694 1.00 56.12 434 GLY B CA 1
ATOM 8901 C C . GLY B 1 434 ? 14.824 7.663 11.605 1.00 56.06 434 GLY B C 1
ATOM 8902 O O . GLY B 1 434 ? 15.115 7.168 10.513 1.00 58.69 434 GLY B O 1
ATOM 8903 N N . GLY B 1 435 ? 14.982 8.962 11.869 1.00 54.09 435 GLY B N 1
ATOM 8904 C CA . GLY B 1 435 ? 15.370 9.919 10.855 1.00 55.37 435 GLY B CA 1
ATOM 8905 C C . GLY B 1 435 ? 16.847 10.275 10.899 1.00 53.72 435 GLY B C 1
ATOM 8906 O O . GLY B 1 435 ? 17.645 9.694 11.636 1.00 53.35 435 GLY B O 1
ATOM 8907 N N . GLY B 1 436 ? 17.207 11.272 10.083 1.00 55.42 436 GLY B N 1
ATOM 8908 C CA . GLY B 1 436 ? 18.595 11.696 9.985 1.00 54.83 436 GLY B CA 1
ATOM 8909 C C . GLY B 1 436 ? 19.070 12.557 11.134 1.00 51.60 436 GLY B C 1
ATOM 8910 O O . GLY B 1 436 ? 20.273 12.590 11.418 1.00 47.37 436 GLY B O 1
ATOM 8911 N N . GLY B 1 437 ? 18.155 13.253 11.804 1.00 52.57 437 GLY B N 1
ATOM 8912 C CA . GLY B 1 437 ? 18.499 14.070 12.946 1.00 51.58 437 GLY B CA 1
ATOM 8913 C C . GLY B 1 437 ? 18.723 15.537 12.658 1.00 50.07 437 GLY B C 1
ATOM 8914 O O . GLY B 1 437 ? 18.960 16.294 13.604 1.00 50.98 437 GLY B O 1
ATOM 8915 N N . PHE B 1 438 ? 18.669 15.964 11.397 1.00 48.57 438 PHE B N 1
ATOM 8916 C CA . PHE B 1 438 ? 18.827 17.385 11.092 1.00 51.98 438 PHE B CA 1
ATOM 8917 C C . PHE B 1 438 ? 17.651 18.196 11.625 1.00 50.52 438 PHE B C 1
ATOM 8918 O O . PHE B 1 438 ? 16.501 17.757 11.579 1.00 52.82 438 PHE B O 1
ATOM 8926 N N . ASP B 1 439 ? 17.942 19.392 12.129 1.00 49.92 439 ASP B N 1
ATOM 8927 C CA . ASP B 1 439 ? 16.866 20.288 12.547 1.00 50.70 439 ASP B CA 1
ATOM 8928 C C . ASP B 1 439 ? 16.181 20.958 11.361 1.00 50.59 439 ASP B C 1
ATOM 8929 O O . ASP B 1 439 ? 14.956 21.123 11.372 1.00 52.95 439 ASP B O 1
ATOM 8934 N N . TYR B 1 440 ? 16.937 21.340 10.335 1.00 51.09 440 TYR B N 1
ATOM 8935 C CA . TYR B 1 440 ? 16.392 22.040 9.179 1.00 51.96 440 TYR B CA 1
ATOM 8936 C C . TYR B 1 440 ? 17.019 21.482 7.905 1.00 53.17 440 TYR B C 1
ATOM 8937 O O . TYR B 1 440 ? 18.116 20.917 7.924 1.00 54.83 440 TYR B O 1
ATOM 8946 N N . ARG B 1 441 ? 16.313 21.651 6.790 1.00 52.90 441 ARG B N 1
ATOM 8947 C CA . ARG B 1 441 ? 16.872 21.487 5.457 1.00 53.88 441 ARG B CA 1
ATOM 8948 C C . ARG B 1 441 ? 16.641 22.773 4.678 1.00 59.65 441 ARG B C 1
ATOM 8949 O O . ARG B 1 441 ? 15.682 23.505 4.944 1.00 60.23 441 ARG B O 1
ATOM 8957 N N . LEU B 1 442 ? 17.519 23.050 3.715 1.00 59.69 442 LEU B N 1
ATOM 8958 C CA . LEU B 1 442 ? 17.358 24.229 2.876 1.00 63.53 442 LEU B CA 1
ATOM 8959 C C . LEU B 1 442 ? 16.248 24.006 1.848 1.00 68.42 442 LEU B C 1
ATOM 8960 O O . LEU B 1 442 ? 16.128 22.925 1.267 1.00 68.52 442 LEU B O 1
ATOM 8965 N N . ALA B 1 443 ? 15.429 25.038 1.625 1.00 68.66 443 ALA B N 1
ATOM 8966 C CA . ALA B 1 443 ? 14.447 25.025 0.534 1.00 74.72 443 ALA B CA 1
ATOM 8967 C C . ALA B 1 443 ? 15.166 25.397 -0.758 1.00 80.12 443 ALA B C 1
ATOM 8968 O O . ALA B 1 443 ? 15.154 26.544 -1.213 1.00 80.27 443 ALA B O 1
ATOM 8970 N N . MET B 1 444 ? 15.803 24.397 -1.365 1.00 82.32 444 MET B N 1
ATOM 8971 C CA . MET B 1 444 ? 16.651 24.672 -2.518 1.00 87.72 444 MET B CA 1
ATOM 8972 C C . MET B 1 444 ? 15.853 24.978 -3.780 1.00 92.06 444 MET B C 1
ATOM 8973 O O . MET B 1 444 ? 16.397 25.596 -4.703 1.00 94.57 444 MET B O 1
ATOM 8978 N N . ALA B 1 445 ? 14.581 24.579 -3.838 1.00 87.23 445 ALA B N 1
ATOM 8979 C CA . ALA B 1 445 ? 13.773 24.791 -5.032 1.00 88.41 445 ALA B CA 1
ATOM 8980 C C . ALA B 1 445 ? 13.150 26.183 -5.106 1.00 90.40 445 ALA B C 1
ATOM 8981 O O . ALA B 1 445 ? 12.822 26.641 -6.208 1.00 92.98 445 ALA B O 1
ATOM 8983 N N . LEU B 1 446 ? 12.991 26.864 -3.970 1.00 88.64 446 LEU B N 1
ATOM 8984 C CA . LEU B 1 446 ? 12.344 28.177 -3.953 1.00 87.78 446 LEU B CA 1
ATOM 8985 C C . LEU B 1 446 ? 13.006 29.206 -4.862 1.00 92.62 446 LEU B C 1
ATOM 8986 O O . LEU B 1 446 ? 12.279 29.915 -5.578 1.00 94.88 446 LEU B O 1
ATOM 8991 N N . PRO B 1 447 ? 14.334 29.370 -4.883 1.00 92.70 447 PRO B N 1
ATOM 8992 C CA . PRO B 1 447 ? 14.898 30.403 -5.769 1.00 98.05 447 PRO B CA 1
ATOM 8993 C C . PRO B 1 447 ? 14.666 30.111 -7.238 1.00 100.56 447 PRO B C 1
ATOM 8994 O O . PRO B 1 447 ? 14.344 31.028 -8.005 1.00 103.59 447 PRO B O 1
ATOM 8998 N N . ASP B 1 448 ? 14.809 28.849 -7.651 1.00 98.66 448 ASP B N 1
ATOM 8999 C CA . ASP B 1 448 ? 14.586 28.499 -9.049 1.00 97.62 448 ASP B CA 1
ATOM 9000 C C . ASP B 1 448 ? 13.119 28.647 -9.440 1.00 98.53 448 ASP B C 1
ATOM 9001 O O . ASP B 1 448 ? 12.819 28.917 -10.608 1.00 97.35 448 ASP B O 1
ATOM 9003 N N . MET B 1 449 ? 12.195 28.479 -8.487 1.00 100.26 449 MET B N 1
ATOM 9004 C CA . MET B 1 449 ? 10.780 28.675 -8.790 1.00 101.59 449 MET B CA 1
ATOM 9005 C C . MET B 1 449 ? 10.493 30.138 -9.096 1.00 104.89 449 MET B C 1
ATOM 9006 O O . MET B 1 449 ? 9.724 30.449 -10.014 1.00 109.46 449 MET B O 1
ATOM 9011 N N . TRP B 1 450 ? 11.078 31.049 -8.314 1.00 101.56 450 TRP B N 1
ATOM 9012 C CA . TRP B 1 450 ? 10.846 32.473 -8.526 1.00 102.87 450 TRP B CA 1
ATOM 9013 C C . TRP B 1 450 ? 11.375 32.921 -9.883 1.00 106.06 450 TRP B C 1
ATOM 9014 O O . TRP B 1 450 ? 10.753 33.750 -10.558 1.00 111.81 450 TRP B O 1
ATOM 9025 N N . ILE B 1 451 ? 12.525 32.384 -10.299 1.00 102.51 451 ILE B N 1
ATOM 9026 C CA . ILE B 1 451 ? 13.056 32.709 -11.620 1.00 98.09 451 ILE B CA 1
ATOM 9027 C C . ILE B 1 451 ? 12.137 32.165 -12.708 1.00 106.87 451 ILE B C 1
ATOM 9028 O O . ILE B 1 451 ? 11.810 32.864 -13.672 1.00 112.45 451 ILE B O 1
ATOM 9030 N N . LYS B 1 452 ? 11.688 30.914 -12.558 1.00 107.27 452 LYS B N 1
ATOM 9031 C CA . LYS B 1 452 ? 10.829 30.302 -13.569 1.00 111.54 452 LYS B CA 1
ATOM 9032 C C . LYS B 1 452 ? 9.457 30.962 -13.628 1.00 120.65 452 LYS B C 1
ATOM 9033 O O . LYS B 1 452 ? 8.810 30.941 -14.680 1.00 124.66 452 LYS B O 1
ATOM 9035 N N . LEU B 1 453 ? 8.988 31.536 -12.517 1.00 127.19 453 LEU B N 1
ATOM 9036 C CA . LEU B 1 453 ? 7.728 32.272 -12.550 1.00 129.04 453 LEU B CA 1
ATOM 9037 C C . LEU B 1 453 ? 7.869 33.550 -13.366 1.00 133.48 453 LEU B C 1
ATOM 9038 O O . LEU B 1 453 ? 7.044 33.836 -14.240 1.00 143.97 453 LEU B O 1
ATOM 9040 N N . LEU B 1 454 ? 8.917 34.324 -13.105 1.00 126.65 454 LEU B N 1
ATOM 9041 C CA . LEU B 1 454 ? 9.172 35.559 -13.847 1.00 129.72 454 LEU B CA 1
ATOM 9042 C C . LEU B 1 454 ? 10.031 35.306 -15.085 1.00 135.60 454 LEU B C 1
ATOM 9043 O O . LEU B 1 454 ? 10.998 36.018 -15.351 1.00 134.36 454 LEU B O 1
ATOM 9045 N N . LYS B 1 455 ? 9.678 34.274 -15.854 1.00 147.72 455 LYS B N 1
ATOM 9046 C CA . LYS B 1 455 ? 10.380 33.951 -17.091 1.00 165.70 455 LYS B CA 1
ATOM 9047 C C . LYS B 1 455 ? 9.521 33.053 -17.971 1.00 145.71 455 LYS B C 1
ATOM 9048 O O . LYS B 1 455 ? 9.702 33.011 -19.193 1.00 132.91 455 LYS B O 1
ATOM 9050 N N . THR B 1 456 ? 8.592 32.323 -17.354 1.00 134.48 456 THR B N 1
ATOM 9051 C CA . THR B 1 456 ? 7.659 31.461 -18.068 1.00 122.53 456 THR B CA 1
ATOM 9052 C C . THR B 1 456 ? 6.222 31.949 -17.954 1.00 123.27 456 THR B C 1
ATOM 9053 O O . THR B 1 456 ? 5.296 31.192 -18.260 1.00 115.48 456 THR B O 1
ATOM 9055 N N . LYS B 1 457 ? 6.011 33.192 -17.529 1.00 130.46 457 LYS B N 1
ATOM 9056 C CA . LYS B 1 457 ? 4.660 33.710 -17.381 1.00 138.10 457 LYS B CA 1
ATOM 9057 C C . LYS B 1 457 ? 4.694 35.229 -17.457 1.00 152.31 457 LYS B C 1
ATOM 9058 O O . LYS B 1 457 ? 5.690 35.862 -17.096 1.00 149.43 457 LYS B O 1
ATOM 9060 N N . GLN B 1 458 ? 3.598 35.798 -17.949 1.00 174.79 458 GLN B N 1
ATOM 9061 C CA . GLN B 1 458 ? 3.363 37.231 -17.897 1.00 176.68 458 GLN B CA 1
ATOM 9062 C C . GLN B 1 458 ? 2.663 37.585 -16.588 1.00 184.79 458 GLN B C 1
ATOM 9063 O O . GLN B 1 458 ? 2.037 36.739 -15.944 1.00 203.62 458 GLN B O 1
ATOM 9065 N N . ASP B 1 459 ? 2.777 38.858 -16.201 1.00 156.02 459 ASP B N 1
ATOM 9066 C CA . ASP B 1 459 ? 2.297 39.284 -14.888 1.00 148.61 459 ASP B CA 1
ATOM 9067 C C . ASP B 1 459 ? 0.818 38.971 -14.697 1.00 152.49 459 ASP B C 1
ATOM 9068 O O . ASP B 1 459 ? 0.411 38.492 -13.632 1.00 148.61 459 ASP B O 1
ATOM 9073 N N . ASP B 1 460 ? -0.001 39.225 -15.717 1.00 161.72 460 ASP B N 1
ATOM 9074 C CA . ASP B 1 460 ? -1.423 38.926 -15.614 1.00 165.04 460 ASP B CA 1
ATOM 9075 C C . ASP B 1 460 ? -1.714 37.433 -15.637 1.00 169.12 460 ASP B C 1
ATOM 9076 O O . ASP B 1 460 ? -2.839 37.036 -15.316 1.00 165.79 460 ASP B O 1
ATOM 9078 N N . ASP B 1 461 ? -0.738 36.600 -16.000 1.00 172.87 461 ASP B N 1
ATOM 9079 C CA . ASP B 1 461 ? -0.937 35.161 -16.107 1.00 176.40 461 ASP B CA 1
ATOM 9080 C C . ASP B 1 461 ? -0.286 34.393 -14.961 1.00 171.32 461 ASP B C 1
ATOM 9081 O O . ASP B 1 461 ? -0.088 33.179 -15.069 1.00 188.88 461 ASP B O 1
ATOM 9083 N N . TRP B 1 462 ? 0.055 35.074 -13.867 1.00 161.25 462 TRP B N 1
ATOM 9084 C CA . TRP B 1 462 ? 0.602 34.391 -12.700 1.00 151.28 462 TRP B CA 1
ATOM 9085 C C . TRP B 1 462 ? -0.442 33.465 -12.087 1.00 142.05 462 TRP B C 1
ATOM 9086 O O . TRP B 1 462 ? -1.614 33.826 -11.951 1.00 142.05 462 TRP B O 1
ATOM 9097 N N . ASP B 1 463 ? -0.013 32.261 -11.719 1.00 132.76 463 ASP B N 1
ATOM 9098 C CA . ASP B 1 463 ? -0.901 31.252 -11.146 1.00 129.71 463 ASP B CA 1
ATOM 9099 C C . ASP B 1 463 ? -0.645 31.192 -9.644 1.00 127.03 463 ASP B C 1
ATOM 9100 O O . ASP B 1 463 ? 0.290 30.527 -9.193 1.00 127.32 463 ASP B O 1
ATOM 9105 N N . MET B 1 464 ? -1.493 31.873 -8.865 1.00 123.05 464 MET B N 1
ATOM 9106 C CA . MET B 1 464 ? -1.334 31.858 -7.413 1.00 119.32 464 MET B CA 1
ATOM 9107 C C . MET B 1 464 ? -1.479 30.460 -6.835 1.00 121.32 464 MET B C 1
ATOM 9108 O O . MET B 1 464 ? -0.906 30.165 -5.780 1.00 114.43 464 MET B O 1
ATOM 9113 N N . GLY B 1 465 ? -2.235 29.588 -7.504 1.00 140.96 465 GLY B N 1
ATOM 9114 C CA . GLY B 1 465 ? -2.397 28.232 -7.013 1.00 159.20 465 GLY B CA 1
ATOM 9115 C C . GLY B 1 465 ? -1.099 27.451 -6.955 1.00 155.15 465 GLY B C 1
ATOM 9116 O O . GLY B 1 465 ? -0.947 26.559 -6.116 1.00 143.54 465 GLY B O 1
ATOM 9117 N N . HIS B 1 466 ? -0.147 27.770 -7.835 1.00 176.12 466 HIS B N 1
ATOM 9118 C CA . HIS B 1 466 ? 1.132 27.071 -7.853 1.00 146.43 466 HIS B CA 1
ATOM 9119 C C . HIS B 1 466 ? 2.217 27.782 -7.060 1.00 124.65 466 HIS B C 1
ATOM 9120 O O . HIS B 1 466 ? 3.119 27.115 -6.544 1.00 125.04 466 HIS B O 1
ATOM 9127 N N . ILE B 1 467 ? 2.169 29.111 -6.945 1.00 114.79 467 ILE B N 1
ATOM 9128 C CA . ILE B 1 467 ? 3.069 29.785 -6.014 1.00 102.64 467 ILE B CA 1
ATOM 9129 C C . ILE B 1 467 ? 2.810 29.300 -4.595 1.00 98.92 467 ILE B C 1
ATOM 9130 O O . ILE B 1 467 ? 3.742 28.959 -3.856 1.00 95.36 467 ILE B O 1
ATOM 9135 N N . VAL B 1 468 ? 1.539 29.233 -4.199 1.00 95.72 468 VAL B N 1
ATOM 9136 C CA . VAL B 1 468 ? 1.225 28.787 -2.847 1.00 90.52 468 VAL B CA 1
ATOM 9137 C C . VAL B 1 468 ? 1.530 27.304 -2.687 1.00 94.89 468 VAL B C 1
ATOM 9138 O O . VAL B 1 468 ? 1.996 26.863 -1.629 1.00 91.55 468 VAL B O 1
ATOM 9142 N N . HIS B 1 469 ? 1.298 26.512 -3.735 1.00 102.55 469 HIS B N 1
ATOM 9143 C CA . HIS B 1 469 ? 1.585 25.085 -3.634 1.00 107.56 469 HIS B CA 1
ATOM 9144 C C . HIS B 1 469 ? 3.080 24.829 -3.480 1.00 102.16 469 HIS B C 1
ATOM 9145 O O . HIS B 1 469 ? 3.485 23.971 -2.690 1.00 98.62 469 HIS B O 1
ATOM 9152 N N . THR B 1 470 ? 3.917 25.566 -4.217 1.00 102.92 470 THR B N 1
ATOM 9153 C CA . THR B 1 470 ? 5.356 25.351 -4.098 1.00 105.17 470 THR B CA 1
ATOM 9154 C C . THR B 1 470 ? 5.912 25.936 -2.805 1.00 97.83 470 THR B C 1
ATOM 9155 O O . THR B 1 470 ? 6.923 25.446 -2.291 1.00 97.12 470 THR B O 1
ATOM 9159 N N . LEU B 1 471 ? 5.283 26.978 -2.266 1.00 93.47 471 LEU B N 1
ATOM 9160 C CA . LEU B 1 471 ? 5.754 27.523 -0.999 1.00 86.33 471 LEU B CA 1
ATOM 9161 C C . LEU B 1 471 ? 5.402 26.636 0.179 1.00 82.05 471 LEU B C 1
ATOM 9162 O O . LEU B 1 471 ? 6.148 26.595 1.163 1.00 76.65 471 LEU B O 1
ATOM 9167 N N . THR B 1 472 ? 4.271 25.943 0.115 1.00 83.03 472 THR B N 1
ATOM 9168 C CA . THR B 1 472 ? 3.789 25.185 1.255 1.00 78.74 472 THR B CA 1
ATOM 9169 C C . THR B 1 472 ? 4.018 23.687 1.129 1.00 77.82 472 THR B C 1
ATOM 9170 O O . THR B 1 472 ? 3.746 22.961 2.089 1.00 74.70 472 THR B O 1
ATOM 9174 N N . ASN B 1 473 ? 4.505 23.200 -0.013 1.00 80.31 473 ASN B N 1
ATOM 9175 C CA . ASN B 1 473 ? 4.697 21.759 -0.186 1.00 84.39 473 ASN B CA 1
ATOM 9176 C C . ASN B 1 473 ? 5.986 21.355 0.528 1.00 81.36 473 ASN B C 1
ATOM 9177 O O . ASN B 1 473 ? 7.062 21.239 -0.066 1.00 82.23 473 ASN B O 1
ATOM 9182 N N . ARG B 1 474 ? 5.869 21.146 1.840 1.00 79.06 474 ARG B N 1
ATOM 9183 C CA . ARG B 1 474 ? 6.978 20.670 2.655 1.00 79.28 474 ARG B CA 1
ATOM 9184 C C . ARG B 1 474 ? 6.540 19.438 3.431 1.00 80.04 474 ARG B C 1
ATOM 9185 O O . ARG B 1 474 ? 5.386 19.330 3.855 1.00 79.57 474 ARG B O 1
ATOM 9193 N N . ARG B 1 475 ? 7.477 18.509 3.607 1.00 79.53 475 ARG B N 1
ATOM 9194 C CA . ARG B 1 475 ? 7.217 17.335 4.426 1.00 79.10 475 ARG B CA 1
ATOM 9195 C C . ARG B 1 475 ? 6.860 17.750 5.848 1.00 80.28 475 ARG B C 1
ATOM 9196 O O . ARG B 1 475 ? 7.476 18.651 6.423 1.00 78.01 475 ARG B O 1
ATOM 9204 N N . HIS B 1 476 ? 5.843 17.103 6.413 1.00 84.07 476 HIS B N 1
ATOM 9205 C CA . HIS B 1 476 ? 5.433 17.424 7.774 1.00 89.18 476 HIS B CA 1
ATOM 9206 C C . HIS B 1 476 ? 6.469 16.895 8.755 1.00 84.42 476 HIS B C 1
ATOM 9207 O O . HIS B 1 476 ? 6.825 15.715 8.720 1.00 82.58 476 HIS B O 1
ATOM 9214 N N . GLY B 1 477 ? 6.966 17.776 9.621 1.00 79.55 477 GLY B N 1
ATOM 9215 C CA . GLY B 1 477 ? 7.928 17.403 10.633 1.00 72.72 477 GLY B CA 1
ATOM 9216 C C . GLY B 1 477 ? 9.374 17.685 10.281 1.00 64.28 477 GLY B C 1
ATOM 9217 O O . GLY B 1 477 ? 10.231 17.611 11.170 1.00 61.93 477 GLY B O 1
ATOM 9218 N N . GLU B 1 478 ? 9.671 18.000 9.025 1.00 62.58 478 GLU B N 1
ATOM 9219 C CA . GLU B 1 478 ? 11.022 18.345 8.595 1.00 62.36 478 GLU B CA 1
ATOM 9220 C C . GLU B 1 478 ? 11.043 19.844 8.288 1.00 60.85 478 GLU B C 1
ATOM 9221 O O . GLU B 1 478 ? 10.664 20.266 7.191 1.00 60.51 478 GLU B O 1
ATOM 9227 N N . LYS B 1 479 ? 11.489 20.641 9.260 1.00 59.82 479 LYS B N 1
ATOM 9228 C CA . LYS B 1 479 ? 11.510 22.092 9.113 1.00 58.73 479 LYS B CA 1
ATOM 9229 C C . LYS B 1 479 ? 12.467 22.533 8.007 1.00 58.30 479 LYS B C 1
ATOM 9230 O O . LYS B 1 479 ? 13.478 21.886 7.718 1.00 56.31 479 LYS B O 1
ATOM 9236 N N . VAL B 1 480 ? 12.121 23.643 7.370 1.00 57.42 480 VAL B N 1
ATOM 9237 C CA . VAL B 1 480 ? 12.783 24.080 6.150 1.00 59.97 480 VAL B CA 1
ATOM 9238 C C . VAL B 1 480 ? 13.248 25.525 6.310 1.00 59.42 480 VAL B C 1
ATOM 9239 O O . VAL B 1 480 ? 12.530 26.362 6.869 1.00 60.05 480 VAL B O 1
ATOM 9243 N N . VAL B 1 481 ? 14.461 25.804 5.837 1.00 60.49 481 VAL B N 1
ATOM 9244 C CA . VAL B 1 481 ? 14.999 27.159 5.781 1.00 59.76 481 VAL B CA 1
ATOM 9245 C C . VAL B 1 481 ? 14.579 27.758 4.445 1.00 60.90 481 VAL B C 1
ATOM 9246 O O . VAL B 1 481 ? 15.056 27.330 3.390 1.00 62.02 481 VAL B O 1
ATOM 9250 N N . ALA B 1 482 ? 13.697 28.756 4.488 1.00 60.59 482 ALA B N 1
ATOM 9251 C CA . ALA B 1 482 ? 13.156 29.368 3.279 1.00 62.49 482 ALA B CA 1
ATOM 9252 C C . ALA B 1 482 ? 14.000 30.562 2.851 1.00 64.09 482 ALA B C 1
ATOM 9253 O O . ALA B 1 482 ? 14.359 31.411 3.675 1.00 63.97 482 ALA B O 1
ATOM 9255 N N . TYR B 1 483 ? 14.298 30.629 1.558 1.00 64.56 483 TYR B N 1
ATOM 9256 C CA . TYR B 1 483 ? 14.994 31.772 0.990 1.00 69.52 483 TYR B CA 1
ATOM 9257 C C . TYR B 1 483 ? 14.599 31.902 -0.471 1.00 72.52 483 TYR B C 1
ATOM 9258 O O . TYR B 1 483 ? 14.293 30.909 -1.136 1.00 76.00 483 TYR B O 1
ATOM 9267 N N . CYS B 1 484 ? 14.601 33.138 -0.963 1.00 75.22 484 CYS B N 1
ATOM 9268 C CA . CYS B 1 484 ? 14.261 33.402 -2.353 1.00 80.64 484 CYS B CA 1
ATOM 9269 C C . CYS B 1 484 ? 15.479 33.515 -3.261 1.00 83.92 484 CYS B C 1
ATOM 9270 O O . CYS B 1 484 ? 15.334 33.369 -4.478 1.00 91.00 484 CYS B O 1
ATOM 9273 N N . GLU B 1 485 ? 16.666 33.761 -2.700 1.00 83.59 485 GLU B N 1
ATOM 9274 C CA . GLU B 1 485 ? 17.901 33.926 -3.461 1.00 84.97 485 GLU B CA 1
ATOM 9275 C C . GLU B 1 485 ? 19.012 33.146 -2.779 1.00 84.91 485 GLU B C 1
ATOM 9276 O O . GLU B 1 485 ? 19.212 33.300 -1.571 1.00 78.35 485 GLU B O 1
ATOM 9282 N N . SER B 1 486 ? 19.750 32.352 -3.554 1.00 90.46 486 SER B N 1
ATOM 9283 C CA . SER B 1 486 ? 20.821 31.504 -3.047 1.00 92.23 486 SER B CA 1
ATOM 9284 C C . SER B 1 486 ? 22.182 32.129 -3.329 1.00 95.42 486 SER B C 1
ATOM 9285 O O . SER B 1 486 ? 22.309 33.051 -4.138 1.00 98.23 486 SER B O 1
ATOM 9288 N N . HIS B 1 487 ? 23.213 31.604 -2.652 1.00 91.19 487 HIS B N 1
ATOM 9289 C CA . HIS B 1 487 ? 24.570 32.014 -2.995 1.00 90.07 487 HIS B CA 1
ATOM 9290 C C . HIS B 1 487 ? 24.954 31.520 -4.379 1.00 99.33 487 HIS B C 1
ATOM 9291 O O . HIS B 1 487 ? 25.711 32.193 -5.087 1.00 101.77 487 HIS B O 1
ATOM 9298 N N . ASP B 1 488 ? 24.427 30.363 -4.789 1.00 103.49 488 ASP B N 1
ATOM 9299 C CA . ASP B 1 488 ? 24.694 29.861 -6.132 1.00 111.91 488 ASP B CA 1
ATOM 9300 C C . ASP B 1 488 ? 24.230 30.841 -7.207 1.00 121.67 488 ASP B C 1
ATOM 9301 O O . ASP B 1 488 ? 24.802 30.876 -8.302 1.00 124.00 488 ASP B O 1
ATOM 9303 N N . GLN B 1 489 ? 23.218 31.659 -6.907 1.00 148.27 489 GLN B N 1
ATOM 9304 C CA . GLN B 1 489 ? 22.663 32.565 -7.908 1.00 139.87 489 GLN B CA 1
ATOM 9305 C C . GLN B 1 489 ? 23.509 33.823 -8.088 1.00 151.87 489 GLN B C 1
ATOM 9306 O O . GLN B 1 489 ? 23.744 34.255 -9.222 1.00 157.81 489 GLN B O 1
ATOM 9312 N N . ALA B 1 490 ? 23.963 34.427 -6.994 1.00 117.64 490 ALA B N 1
ATOM 9313 C CA . ALA B 1 490 ? 24.663 35.712 -7.052 1.00 106.88 490 ALA B CA 1
ATOM 9314 C C . ALA B 1 490 ? 25.971 35.652 -7.846 1.00 102.01 490 ALA B C 1
ATOM 9315 O O . ALA B 1 490 ? 26.469 34.576 -8.175 1.00 100.95 490 ALA B O 1
ATOM 9317 N N . LYS B 1 495 ? 21.659 34.963 -12.441 1.00 122.38 495 LYS B N 1
ATOM 9318 C CA . LYS B 1 495 ? 22.027 36.172 -11.716 1.00 120.99 495 LYS B CA 1
ATOM 9319 C C . LYS B 1 495 ? 20.991 36.508 -10.644 1.00 120.93 495 LYS B C 1
ATOM 9320 O O . LYS B 1 495 ? 20.004 35.791 -10.466 1.00 119.14 495 LYS B O 1
ATOM 9322 N N . THR B 1 496 ? 21.228 37.613 -9.943 1.00 122.61 496 THR B N 1
ATOM 9323 C CA . THR B 1 496 ? 20.417 38.002 -8.800 1.00 117.01 496 THR B CA 1
ATOM 9324 C C . THR B 1 496 ? 18.993 38.360 -9.222 1.00 111.74 496 THR B C 1
ATOM 9325 O O . THR B 1 496 ? 18.717 38.673 -10.382 1.00 115.19 496 THR B O 1
ATOM 9329 N N . LEU B 1 497 ? 18.076 38.307 -8.249 1.00 104.60 497 LEU B N 1
ATOM 9330 C CA . LEU B 1 497 ? 16.699 38.717 -8.506 1.00 100.39 497 LEU B CA 1
ATOM 9331 C C . LEU B 1 497 ? 16.590 40.218 -8.732 1.00 103.12 497 LEU B C 1
ATOM 9332 O O . LEU B 1 497 ? 15.749 40.666 -9.520 1.00 102.69 497 LEU B O 1
ATOM 9337 N N . ALA B 1 498 ? 17.420 41.009 -8.048 1.00 101.73 498 ALA B N 1
ATOM 9338 C CA . ALA B 1 498 ? 17.393 42.453 -8.253 1.00 101.00 498 ALA B CA 1
ATOM 9339 C C . ALA B 1 498 ? 17.722 42.827 -9.694 1.00 109.24 498 ALA B C 1
ATOM 9340 O O . ALA B 1 498 ? 17.234 43.846 -10.194 1.00 112.34 498 ALA B O 1
ATOM 9342 N N . PHE B 1 499 ? 18.541 42.026 -10.376 1.00 110.91 499 PHE B N 1
ATOM 9343 C CA . PHE B 1 499 ? 18.850 42.255 -11.780 1.00 113.86 499 PHE B CA 1
ATOM 9344 C C . PHE B 1 499 ? 17.987 41.426 -12.723 1.00 115.65 499 PHE B C 1
ATOM 9345 O O . PHE B 1 499 ? 17.957 41.716 -13.923 1.00 120.57 499 PHE B O 1
ATOM 9347 N N . TRP B 1 500 ? 17.292 40.407 -12.218 1.00 113.35 500 TRP B N 1
ATOM 9348 C CA . TRP B 1 500 ? 16.347 39.655 -13.032 1.00 112.92 500 TRP B CA 1
ATOM 9349 C C . TRP B 1 500 ? 14.944 40.237 -12.972 1.00 110.40 500 TRP B C 1
ATOM 9350 O O . TRP B 1 500 ? 14.101 39.882 -13.805 1.00 109.39 500 TRP B O 1
ATOM 9361 N N . LEU B 1 501 ? 14.676 41.108 -12.002 1.00 108.05 501 LEU B N 1
ATOM 9362 C CA . LEU B 1 501 ? 13.473 41.927 -11.993 1.00 104.91 501 LEU B CA 1
ATOM 9363 C C . LEU B 1 501 ? 13.718 43.334 -12.515 1.00 111.58 501 LEU B C 1
ATOM 9364 O O . LEU B 1 501 ? 12.819 43.924 -13.121 1.00 111.03 501 LEU B O 1
ATOM 9369 N N . MET B 1 502 ? 14.917 43.875 -12.297 1.00 117.65 502 MET B N 1
ATOM 9370 C CA . MET B 1 502 ? 15.312 45.203 -12.765 1.00 123.55 502 MET B CA 1
ATOM 9371 C C . MET B 1 502 ? 16.674 45.036 -13.425 1.00 133.92 502 MET B C 1
ATOM 9372 O O . MET B 1 502 ? 17.701 45.152 -12.752 1.00 156.86 502 MET B O 1
ATOM 9377 N N . ASP B 1 503 ? 16.691 44.765 -14.732 1.00 140.97 503 ASP B N 1
ATOM 9378 C CA . ASP B 1 503 ? 17.969 44.610 -15.419 1.00 140.47 503 ASP B CA 1
ATOM 9379 C C . ASP B 1 503 ? 18.812 45.879 -15.351 1.00 143.36 503 ASP B C 1
ATOM 9380 O O . ASP B 1 503 ? 20.037 45.802 -15.492 1.00 143.44 503 ASP B O 1
ATOM 9382 N N . ALA B 1 504 ? 18.191 47.034 -15.126 1.00 130.68 504 ALA B N 1
ATOM 9383 C CA . ALA B 1 504 ? 18.922 48.286 -14.966 1.00 123.01 504 ALA B CA 1
ATOM 9384 C C . ALA B 1 504 ? 19.671 48.306 -13.635 1.00 120.08 504 ALA B C 1
ATOM 9385 O O . ALA B 1 504 ? 19.543 49.244 -12.849 1.00 115.27 504 ALA B O 1
ATOM 9387 N N . THR B 1 508 ? 22.237 53.966 -12.602 1.00 131.77 508 THR B N 1
ATOM 9388 C CA . THR B 1 508 ? 21.316 54.206 -13.708 1.00 129.67 508 THR B CA 1
ATOM 9389 C C . THR B 1 508 ? 20.081 54.949 -13.219 1.00 122.93 508 THR B C 1
ATOM 9390 O O . THR B 1 508 ? 20.134 56.145 -12.925 1.00 118.95 508 THR B O 1
ATOM 9394 N N . ASP B 1 509 ? 18.970 54.220 -13.127 1.00 117.90 509 ASP B N 1
ATOM 9395 C CA . ASP B 1 509 ? 17.697 54.766 -12.687 1.00 112.28 509 ASP B CA 1
ATOM 9396 C C . ASP B 1 509 ? 17.419 54.511 -11.210 1.00 108.58 509 ASP B C 1
ATOM 9397 O O . ASP B 1 509 ? 16.333 54.855 -10.732 1.00 103.88 509 ASP B O 1
ATOM 9399 N N . MET B 1 510 ? 18.373 53.928 -10.472 1.00 106.05 510 MET B N 1
ATOM 9400 C CA . MET B 1 510 ? 18.214 53.694 -9.039 1.00 101.08 510 MET B CA 1
ATOM 9401 C C . MET B 1 510 ? 18.471 54.945 -8.189 1.00 98.11 510 MET B C 1
ATOM 9402 O O . MET B 1 510 ? 18.733 54.823 -6.984 1.00 94.25 510 MET B O 1
ATOM 9407 N N . THR B 1 511 ? 18.396 56.132 -8.785 1.00 101.45 511 THR B N 1
ATOM 9408 C CA . THR B 1 511 ? 18.529 57.382 -8.056 1.00 97.14 511 THR B CA 1
ATOM 9409 C C . THR B 1 511 ? 17.172 57.797 -7.486 1.00 99.05 511 THR B C 1
ATOM 9410 O O . THR B 1 511 ? 16.116 57.396 -7.979 1.00 99.32 511 THR B O 1
ATOM 9414 N N . VAL B 1 512 ? 17.209 58.610 -6.428 1.00 101.54 512 VAL B N 1
ATOM 9415 C CA . VAL B 1 512 ? 15.987 59.011 -5.734 1.00 102.52 512 VAL B CA 1
ATOM 9416 C C . VAL B 1 512 ? 15.463 60.351 -6.237 1.00 113.67 512 VAL B C 1
ATOM 9417 O O . VAL B 1 512 ? 14.288 60.671 -5.995 1.00 117.17 512 VAL B O 1
ATOM 9421 N N . LEU B 1 513 ? 16.289 61.133 -6.941 1.00 115.80 513 LEU B N 1
ATOM 9422 C CA . LEU B 1 513 ? 15.933 62.501 -7.310 1.00 127.25 513 LEU B CA 1
ATOM 9423 C C . LEU B 1 513 ? 14.557 62.571 -7.963 1.00 139.13 513 LEU B C 1
ATOM 9424 O O . LEU B 1 513 ? 13.660 63.271 -7.481 1.00 140.55 513 LEU B O 1
ATOM 9426 N N . LYS B 1 514 ? 14.367 61.833 -9.051 1.00 151.93 514 LYS B N 1
ATOM 9427 C CA . LYS B 1 514 ? 13.098 61.837 -9.759 1.00 163.04 514 LYS B CA 1
ATOM 9428 C C . LYS B 1 514 ? 12.142 60.805 -9.165 1.00 163.13 514 LYS B C 1
ATOM 9429 O O . LYS B 1 514 ? 12.503 60.004 -8.300 1.00 156.72 514 LYS B O 1
ATOM 9431 N N . GLU B 1 515 ? 10.898 60.842 -9.635 1.00 170.72 515 GLU B N 1
ATOM 9432 C CA . GLU B 1 515 ? 9.959 59.786 -9.307 1.00 166.34 515 GLU B CA 1
ATOM 9433 C C . GLU B 1 515 ? 10.417 58.481 -9.957 1.00 168.73 515 GLU B C 1
ATOM 9434 O O . GLU B 1 515 ? 11.034 58.496 -11.026 1.00 208.71 515 GLU B O 1
ATOM 9436 N N . PRO B 1 516 ? 10.145 57.340 -9.328 1.00 134.80 516 PRO B N 1
ATOM 9437 C CA . PRO B 1 516 ? 10.664 56.072 -9.854 1.00 124.15 516 PRO B CA 1
ATOM 9438 C C . PRO B 1 516 ? 10.042 55.709 -11.193 1.00 120.38 516 PRO B C 1
ATOM 9439 O O . PRO B 1 516 ? 8.845 55.900 -11.417 1.00 118.65 516 PRO B O 1
ATOM 9443 N N . THR B 1 517 ? 10.873 55.169 -12.081 1.00 118.89 517 THR B N 1
ATOM 9444 C CA . THR B 1 517 ? 10.386 54.653 -13.351 1.00 115.83 517 THR B CA 1
ATOM 9445 C C . THR B 1 517 ? 9.434 53.481 -13.117 1.00 112.29 517 THR B C 1
ATOM 9446 O O . THR B 1 517 ? 9.368 52.906 -12.028 1.00 108.59 517 THR B O 1
ATOM 9448 N N . LEU B 1 518 ? 8.680 53.132 -14.162 1.00 112.40 518 LEU B N 1
ATOM 9449 C CA . LEU B 1 518 ? 7.794 51.977 -14.066 1.00 108.91 518 LEU B CA 1
ATOM 9450 C C . LEU B 1 518 ? 8.585 50.685 -13.893 1.00 103.45 518 LEU B C 1
ATOM 9451 O O . LEU B 1 518 ? 8.079 49.723 -13.302 1.00 100.23 518 LEU B O 1
ATOM 9453 N N . VAL B 1 519 ? 9.822 50.643 -14.393 1.00 103.80 519 VAL B N 1
ATOM 9454 C CA . VAL B 1 519 ? 10.671 49.473 -14.179 1.00 100.63 519 VAL B CA 1
ATOM 9455 C C . VAL B 1 519 ? 11.073 49.375 -12.713 1.00 98.50 519 VAL B C 1
ATOM 9456 O O . VAL B 1 519 ? 10.854 48.348 -12.059 1.00 96.09 519 VAL B O 1
ATOM 9458 N N . ILE B 1 520 ? 11.656 50.449 -12.172 1.00 99.07 520 ILE B N 1
ATOM 9459 C CA . ILE B 1 520 ? 12.056 50.441 -10.769 1.00 97.54 520 ILE B CA 1
ATOM 9460 C C . ILE B 1 520 ? 10.839 50.349 -9.850 1.00 97.75 520 ILE B C 1
ATOM 9461 O O . ILE B 1 520 ? 10.926 49.776 -8.759 1.00 92.10 520 ILE B O 1
ATOM 9463 N N . ASP B 1 521 ? 9.690 50.897 -10.263 1.00 98.47 521 ASP B N 1
ATOM 9464 C CA . ASP B 1 521 ? 8.496 50.813 -9.423 1.00 97.63 521 ASP B CA 1
ATOM 9465 C C . ASP B 1 521 ? 8.021 49.372 -9.291 1.00 91.28 521 ASP B C 1
ATOM 9466 O O . ASP B 1 521 ? 7.765 48.891 -8.181 1.00 86.65 521 ASP B O 1
ATOM 9468 N N . ARG B 1 522 ? 7.888 48.669 -10.417 1.00 91.65 522 ARG B N 1
ATOM 9469 C CA . ARG B 1 522 ? 7.497 47.267 -10.358 1.00 92.35 522 ARG B CA 1
ATOM 9470 C C . ARG B 1 522 ? 8.571 46.425 -9.686 1.00 93.01 522 ARG B C 1
ATOM 9471 O O . ARG B 1 522 ? 8.248 45.458 -8.986 1.00 90.37 522 ARG B O 1
ATOM 9479 N N . GLY B 1 523 ? 9.842 46.796 -9.868 1.00 92.10 523 GLY B N 1
ATOM 9480 C CA . GLY B 1 523 ? 10.929 45.985 -9.342 1.00 94.55 523 GLY B CA 1
ATOM 9481 C C . GLY B 1 523 ? 11.152 46.159 -7.852 1.00 90.37 523 GLY B C 1
ATOM 9482 O O . GLY B 1 523 ? 11.403 45.182 -7.141 1.00 89.53 523 GLY B O 1
ATOM 9483 N N . ILE B 1 524 ? 11.074 47.398 -7.358 1.00 90.40 524 ILE B N 1
ATOM 9484 C CA . ILE B 1 524 ? 11.236 47.633 -5.927 1.00 87.83 524 ILE B CA 1
ATOM 9485 C C . ILE B 1 524 ? 10.083 47.008 -5.155 1.00 86.97 524 ILE B C 1
ATOM 9486 O O . ILE B 1 524 ? 10.277 46.467 -4.061 1.00 84.54 524 ILE B O 1
ATOM 9491 N N . ALA B 1 525 ? 8.874 47.043 -5.726 1.00 85.73 525 ALA B N 1
ATOM 9492 C CA . ALA B 1 525 ? 7.700 46.486 -5.057 1.00 84.96 525 ALA B CA 1
ATOM 9493 C C . ALA B 1 525 ? 7.816 44.974 -4.888 1.00 83.13 525 ALA B C 1
ATOM 9494 O O . ALA B 1 525 ? 7.747 44.457 -3.768 1.00 82.09 525 ALA B O 1
ATOM 9496 N N . LEU B 1 526 ? 7.977 44.244 -5.997 1.00 83.90 526 LEU B N 1
ATOM 9497 C CA . LEU B 1 526 ? 7.960 42.787 -5.924 1.00 85.29 526 LEU B CA 1
ATOM 9498 C C . LEU B 1 526 ? 9.188 42.236 -5.209 1.00 83.53 526 LEU B C 1
ATOM 9499 O O . LEU B 1 526 ? 9.131 41.135 -4.650 1.00 81.91 526 LEU B O 1
ATOM 9504 N N . HIS B 1 527 ? 10.300 42.976 -5.216 1.00 83.72 527 HIS B N 1
ATOM 9505 C CA . HIS B 1 527 ? 11.476 42.543 -4.466 1.00 82.34 527 HIS B CA 1
ATOM 9506 C C . HIS B 1 527 ? 11.180 42.438 -2.976 1.00 82.78 527 HIS B C 1
ATOM 9507 O O . HIS B 1 527 ? 11.758 41.588 -2.287 1.00 81.94 527 HIS B O 1
ATOM 9514 N N . LYS B 1 528 ? 10.282 43.285 -2.461 1.00 82.77 528 LYS B N 1
ATOM 9515 C CA . LYS B 1 528 ? 9.889 43.203 -1.057 1.00 83.51 528 LYS B CA 1
ATOM 9516 C C . LYS B 1 528 ? 8.836 42.123 -0.833 1.00 81.77 528 LYS B C 1
ATOM 9517 O O . LYS B 1 528 ? 8.902 41.382 0.156 1.00 79.64 528 LYS B O 1
ATOM 9523 N N . MET B 1 529 ? 7.871 42.006 -1.745 1.00 80.47 529 MET B N 1
ATOM 9524 C CA . MET B 1 529 ? 6.813 41.026 -1.555 1.00 79.42 529 MET B CA 1
ATOM 9525 C C . MET B 1 529 ? 7.288 39.605 -1.832 1.00 79.80 529 MET B C 1
ATOM 9526 O O . MET B 1 529 ? 6.783 38.663 -1.209 1.00 78.62 529 MET B O 1
ATOM 9531 N N . ILE B 1 530 ? 8.252 39.423 -2.741 1.00 81.15 530 ILE B N 1
ATOM 9532 C CA . ILE B 1 530 ? 8.812 38.090 -2.955 1.00 80.96 530 ILE B CA 1
ATOM 9533 C C . ILE B 1 530 ? 9.511 37.612 -1.689 1.00 79.39 530 ILE B C 1
ATOM 9534 O O . ILE B 1 530 ? 9.398 36.441 -1.301 1.00 76.43 530 ILE B O 1
ATOM 9536 N N . ARG B 1 531 ? 10.213 38.523 -1.008 1.00 78.74 531 ARG B N 1
ATOM 9537 C CA . ARG B 1 531 ? 10.842 38.195 0.268 1.00 78.44 531 ARG B CA 1
ATOM 9538 C C . ARG B 1 531 ? 9.799 37.872 1.333 1.00 75.87 531 ARG B C 1
ATOM 9539 O O . ARG B 1 531 ? 9.892 36.844 2.011 1.00 72.37 531 ARG B O 1
ATOM 9547 N N . LEU B 1 532 ? 8.808 38.752 1.506 1.00 73.81 532 LEU B N 1
ATOM 9548 C CA . LEU B 1 532 ? 7.816 38.565 2.566 1.00 75.66 532 LEU B CA 1
ATOM 9549 C C . LEU B 1 532 ? 7.078 37.246 2.420 1.00 74.30 532 LEU B C 1
ATOM 9550 O O . LEU B 1 532 ? 6.993 36.460 3.372 1.00 73.56 532 LEU B O 1
ATOM 9555 N N . ILE B 1 533 ? 6.525 36.993 1.234 1.00 71.72 533 ILE B N 1
ATOM 9556 C CA . ILE B 1 533 ? 5.757 35.772 1.029 1.00 76.39 533 ILE B CA 1
ATOM 9557 C C . ILE B 1 533 ? 6.649 34.529 1.153 1.00 73.37 533 ILE B C 1
ATOM 9558 O O . ILE B 1 533 ? 6.195 33.485 1.646 1.00 70.82 533 ILE B O 1
ATOM 9563 N N . THR B 1 534 ? 7.930 34.626 0.766 1.00 72.98 534 THR B N 1
ATOM 9564 C CA . THR B 1 534 ? 8.892 33.586 1.140 1.00 72.99 534 THR B CA 1
ATOM 9565 C C . THR B 1 534 ? 9.053 33.524 2.659 1.00 69.84 534 THR B C 1
ATOM 9566 O O . THR B 1 534 ? 8.960 32.448 3.258 1.00 67.63 534 THR B O 1
ATOM 9570 N N . HIS B 1 535 ? 9.240 34.685 3.298 1.00 70.35 535 HIS B N 1
ATOM 9571 C CA . HIS B 1 535 ? 9.510 34.743 4.734 1.00 67.94 535 HIS B CA 1
ATOM 9572 C C . HIS B 1 535 ? 8.327 34.237 5.552 1.00 68.26 535 HIS B C 1
ATOM 9573 O O . HIS B 1 535 ? 8.507 33.496 6.525 1.00 66.04 535 HIS B O 1
ATOM 9580 N N . SER B 1 536 ? 7.108 34.623 5.174 1.00 67.68 536 SER B N 1
ATOM 9581 C CA . SER B 1 536 ? 5.934 34.280 5.971 1.00 70.75 536 SER B CA 1
ATOM 9582 C C . SER B 1 536 ? 5.381 32.892 5.667 1.00 70.71 536 SER B C 1
ATOM 9583 O O . SER B 1 536 ? 4.810 32.245 6.554 1.00 70.76 536 SER B O 1
ATOM 9586 N N . LEU B 1 537 ? 5.499 32.424 4.429 1.00 73.13 537 LEU B N 1
ATOM 9587 C CA . LEU B 1 537 ? 4.845 31.187 4.043 1.00 76.78 537 LEU B CA 1
ATOM 9588 C C . LEU B 1 537 ? 5.810 30.078 3.649 1.00 75.39 537 LEU B C 1
ATOM 9589 O O . LEU B 1 537 ? 5.412 28.906 3.671 1.00 74.38 537 LEU B O 1
ATOM 9594 N N . GLY B 1 538 ? 7.067 30.403 3.340 1.00 71.23 538 GLY B N 1
ATOM 9595 C CA . GLY B 1 538 ? 7.966 29.477 2.681 1.00 70.67 538 GLY B CA 1
ATOM 9596 C C . GLY B 1 538 ? 8.605 28.421 3.559 1.00 69.95 538 GLY B C 1
ATOM 9597 O O . GLY B 1 538 ? 9.205 27.481 3.021 1.00 68.94 538 GLY B O 1
ATOM 9598 N N . GLY B 1 539 ? 8.509 28.539 4.877 1.00 66.33 539 GLY B N 1
ATOM 9599 C CA . GLY B 1 539 ? 9.125 27.546 5.732 1.00 64.53 539 GLY B CA 1
ATOM 9600 C C . GLY B 1 539 ? 9.196 28.012 7.172 1.00 61.98 539 GLY B C 1
ATOM 9601 O O . GLY B 1 539 ? 8.566 28.997 7.564 1.00 62.86 539 GLY B O 1
ATOM 9602 N N . GLU B 1 540 ? 10.001 27.282 7.941 1.00 59.43 540 GLU B N 1
ATOM 9603 C CA . GLU B 1 540 ? 10.118 27.431 9.386 1.00 58.15 540 GLU B CA 1
ATOM 9604 C C . GLU B 1 540 ? 11.301 28.290 9.806 1.00 59.29 540 GLU B C 1
ATOM 9605 O O . GLU B 1 540 ? 11.403 28.629 10.991 1.00 57.96 540 GLU B O 1
ATOM 9611 N N . ALA B 1 541 ? 12.206 28.603 8.876 1.00 58.21 541 ALA B N 1
ATOM 9612 C CA . ALA B 1 541 ? 13.343 29.489 9.110 1.00 58.79 541 ALA B CA 1
ATOM 9613 C C . ALA B 1 541 ? 13.596 30.280 7.832 1.00 59.56 541 ALA B C 1
ATOM 9614 O O . ALA B 1 541 ? 13.086 29.945 6.759 1.00 59.60 541 ALA B O 1
ATOM 9616 N N . TYR B 1 542 ? 14.381 31.350 7.950 1.00 60.17 542 TYR B N 1
ATOM 9617 C CA . TYR B 1 542 ? 14.617 32.269 6.843 1.00 61.00 542 TYR B CA 1
ATOM 9618 C C . TYR B 1 542 ? 16.116 32.466 6.648 1.00 60.99 542 TYR B C 1
ATOM 9619 O O . TYR B 1 542 ? 16.884 32.523 7.618 1.00 59.70 542 TYR B O 1
ATOM 9628 N N . LEU B 1 543 ? 16.534 32.551 5.391 1.00 61.84 543 LEU B N 1
ATOM 9629 C CA . LEU B 1 543 ? 17.935 32.770 5.062 1.00 63.07 543 LEU B CA 1
ATOM 9630 C C . LEU B 1 543 ? 18.016 33.903 4.052 1.00 65.35 543 LEU B C 1
ATOM 9631 O O . LEU B 1 543 ? 17.149 34.039 3.190 1.00 67.40 543 LEU B O 1
ATOM 9636 N N . ASN B 1 544 ? 19.073 34.706 4.155 1.00 65.14 544 ASN B N 1
ATOM 9637 C CA . ASN B 1 544 ? 19.291 35.805 3.225 1.00 70.52 544 ASN B CA 1
ATOM 9638 C C . ASN B 1 544 ? 20.781 35.914 2.952 1.00 73.01 544 ASN B C 1
ATOM 9639 O O . ASN B 1 544 ? 21.573 36.138 3.876 1.00 68.77 544 ASN B O 1
ATOM 9644 N N . PHE B 1 545 ? 21.167 35.757 1.690 1.00 74.02 545 PHE B N 1
ATOM 9645 C CA . PHE B 1 545 ? 22.577 35.877 1.369 1.00 74.70 545 PHE B CA 1
ATOM 9646 C C . PHE B 1 545 ? 22.993 37.336 1.342 1.00 75.12 545 PHE B C 1
ATOM 9647 O O . PHE B 1 545 ? 22.293 38.204 0.812 1.00 76.32 545 PHE B O 1
ATOM 9655 N N . GLU B 1 546 ? 24.148 37.585 1.940 1.00 72.37 546 GLU B N 1
ATOM 9656 C CA . GLU B 1 546 ? 24.755 38.898 2.074 1.00 73.23 546 GLU B CA 1
ATOM 9657 C C . GLU B 1 546 ? 24.634 39.739 0.807 1.00 74.01 546 GLU B C 1
ATOM 9658 O O . GLU B 1 546 ? 25.154 39.378 -0.252 1.00 77.69 546 GLU B O 1
ATOM 9664 N N . GLY B 1 547 ? 23.951 40.875 0.914 1.00 74.36 547 GLY B N 1
ATOM 9665 C CA . GLY B 1 547 ? 23.752 41.777 -0.200 1.00 80.56 547 GLY B CA 1
ATOM 9666 C C . GLY B 1 547 ? 22.355 41.736 -0.796 1.00 83.55 547 GLY B C 1
ATOM 9667 O O . GLY B 1 547 ? 21.860 42.767 -1.268 1.00 82.86 547 GLY B O 1
ATOM 9668 N N . ASN B 1 548 ? 21.711 40.573 -0.791 1.00 80.38 548 ASN B N 1
ATOM 9669 C CA . ASN B 1 548 ? 20.399 40.468 -1.409 1.00 82.13 548 ASN B CA 1
ATOM 9670 C C . ASN B 1 548 ? 19.287 41.110 -0.580 1.00 82.77 548 ASN B C 1
ATOM 9671 O O . ASN B 1 548 ? 18.163 41.229 -1.080 1.00 82.30 548 ASN B O 1
ATOM 9676 N N . GLU B 1 549 ? 19.574 41.561 0.648 1.00 82.23 549 GLU B N 1
ATOM 9677 C CA . GLU B 1 549 ? 18.594 42.275 1.466 1.00 80.60 549 GLU B CA 1
ATOM 9678 C C . GLU B 1 549 ? 18.376 43.717 1.022 1.00 83.30 549 GLU B C 1
ATOM 9679 O O . GLU B 1 549 ? 17.403 44.345 1.453 1.00 80.21 549 GLU B O 1
ATOM 9685 N N . PHE B 1 550 ? 19.263 44.262 0.189 1.00 84.79 550 PHE B N 1
ATOM 9686 C CA . PHE B 1 550 ? 19.074 45.571 -0.423 1.00 84.75 550 PHE B CA 1
ATOM 9687 C C . PHE B 1 550 ? 19.226 45.508 -1.939 1.00 89.26 550 PHE B C 1
ATOM 9688 O O . PHE B 1 550 ? 19.574 46.509 -2.575 1.00 89.79 550 PHE B O 1
ATOM 9696 N N . GLY B 1 551 ? 18.957 44.341 -2.527 1.00 88.50 551 GLY B N 1
ATOM 9697 C CA . GLY B 1 551 ? 19.030 44.147 -3.963 1.00 91.59 551 GLY B CA 1
ATOM 9698 C C . GLY B 1 551 ? 20.361 44.529 -4.577 1.00 95.86 551 GLY B C 1
ATOM 9699 O O . GLY B 1 551 ? 20.421 45.442 -5.408 1.00 95.09 551 GLY B O 1
ATOM 9700 N N . HIS B 1 552 ? 21.430 43.840 -4.180 1.00 94.69 552 HIS B N 1
ATOM 9701 C CA . HIS B 1 552 ? 22.760 44.184 -4.663 1.00 95.66 552 HIS B CA 1
ATOM 9702 C C . HIS B 1 552 ? 22.821 44.055 -6.184 1.00 99.73 552 HIS B C 1
ATOM 9703 O O . HIS B 1 552 ? 22.241 43.121 -6.754 1.00 100.50 552 HIS B O 1
ATOM 9710 N N . PRO B 1 553 ? 23.488 44.975 -6.870 1.00 100.86 553 PRO B N 1
ATOM 9711 C CA . PRO B 1 553 ? 23.591 44.903 -8.330 1.00 105.21 553 PRO B CA 1
ATOM 9712 C C . PRO B 1 553 ? 24.684 43.930 -8.767 1.00 106.79 553 PRO B C 1
ATOM 9713 O O . PRO B 1 553 ? 25.376 43.316 -7.955 1.00 103.65 553 PRO B O 1
ATOM 9717 N N . GLU B 1 554 ? 24.816 43.800 -10.088 1.00 110.71 554 GLU B N 1
ATOM 9718 C CA . GLU B 1 554 ? 25.829 42.969 -10.724 1.00 114.99 554 GLU B CA 1
ATOM 9719 C C . GLU B 1 554 ? 25.806 41.549 -10.173 1.00 117.93 554 GLU B C 1
ATOM 9720 O O . GLU B 1 554 ? 24.741 41.022 -9.829 1.00 114.50 554 GLU B O 1
ATOM 9726 N N . TRP B 1 555 ? 26.977 40.926 -10.082 1.00 120.49 555 TRP B N 1
ATOM 9727 C CA . TRP B 1 555 ? 27.068 39.528 -9.699 1.00 117.25 555 TRP B CA 1
ATOM 9728 C C . TRP B 1 555 ? 28.334 39.326 -8.880 1.00 111.88 555 TRP B C 1
ATOM 9729 O O . TRP B 1 555 ? 29.219 40.186 -8.839 1.00 109.95 555 TRP B O 1
ATOM 9740 N N . LEU B 1 556 ? 28.400 38.179 -8.207 1.00 103.78 556 LEU B N 1
ATOM 9741 C CA . LEU B 1 556 ? 29.566 37.797 -7.422 1.00 100.71 556 LEU B CA 1
ATOM 9742 C C . LEU B 1 556 ? 30.458 36.880 -8.250 1.00 100.81 556 LEU B C 1
ATOM 9743 O O . LEU B 1 556 ? 29.972 35.932 -8.875 1.00 98.96 556 LEU B O 1
ATOM 9745 N N . ASP B 1 557 ? 31.756 37.183 -8.267 1.00 101.51 557 ASP B N 1
ATOM 9746 C CA . ASP B 1 557 ? 32.767 36.345 -8.896 1.00 101.83 557 ASP B CA 1
ATOM 9747 C C . ASP B 1 557 ? 34.050 36.454 -8.091 1.00 100.28 557 ASP B C 1
ATOM 9748 O O . ASP B 1 557 ? 34.312 37.478 -7.460 1.00 99.42 557 ASP B O 1
ATOM 9753 N N . PHE B 1 558 ? 34.845 35.396 -8.114 1.00 98.79 558 PHE B N 1
ATOM 9754 C CA . PHE B 1 558 ? 36.062 35.366 -7.328 1.00 100.59 558 PHE B CA 1
ATOM 9755 C C . PHE B 1 558 ? 37.299 35.428 -8.219 1.00 105.53 558 PHE B C 1
ATOM 9756 O O . PHE B 1 558 ? 37.229 35.153 -9.422 1.00 106.92 558 PHE B O 1
ATOM 9764 N N . PRO B 1 559 ? 38.455 35.819 -7.656 1.00 106.29 559 PRO B N 1
ATOM 9765 C CA . PRO B 1 559 ? 39.709 35.811 -8.421 1.00 111.05 559 PRO B CA 1
ATOM 9766 C C . PRO B 1 559 ? 40.008 34.477 -9.064 1.00 113.25 559 PRO B C 1
ATOM 9767 O O . PRO B 1 559 ? 40.219 33.476 -8.373 1.00 113.54 559 PRO B O 1
ATOM 9771 N N . ARG B 1 560 ? 40.060 34.462 -10.387 1.00 115.29 560 ARG B N 1
ATOM 9772 C CA . ARG B 1 560 ? 40.247 33.227 -11.118 1.00 118.94 560 ARG B CA 1
ATOM 9773 C C . ARG B 1 560 ? 41.271 33.469 -12.216 1.00 122.83 560 ARG B C 1
ATOM 9774 O O . ARG B 1 560 ? 41.662 34.606 -12.492 1.00 122.47 560 ARG B O 1
ATOM 9782 N N . VAL B 1 561 ? 41.731 32.375 -12.825 1.00 125.21 561 VAL B N 1
ATOM 9783 C CA . VAL B 1 561 ? 42.497 32.510 -14.055 1.00 127.07 561 VAL B CA 1
ATOM 9784 C C . VAL B 1 561 ? 41.591 33.001 -15.174 1.00 127.69 561 VAL B C 1
ATOM 9785 O O . VAL B 1 561 ? 42.032 33.737 -16.064 1.00 133.12 561 VAL B O 1
ATOM 9787 N N . GLY B 1 562 ? 40.311 32.632 -15.136 1.00 123.33 562 GLY B N 1
ATOM 9788 C CA . GLY B 1 562 ? 39.347 33.070 -16.126 1.00 124.33 562 GLY B CA 1
ATOM 9789 C C . GLY B 1 562 ? 38.967 34.534 -16.059 1.00 124.43 562 GLY B C 1
ATOM 9790 O O . GLY B 1 562 ? 38.148 34.980 -16.869 1.00 125.46 562 GLY B O 1
ATOM 9791 N N . ASN B 1 563 ? 39.528 35.294 -15.112 1.00 124.06 563 ASN B N 1
ATOM 9792 C CA . ASN B 1 563 ? 39.267 36.726 -15.019 1.00 123.89 563 ASN B CA 1
ATOM 9793 C C . ASN B 1 563 ? 40.499 37.498 -14.553 1.00 122.40 563 ASN B C 1
ATOM 9794 O O . ASN B 1 563 ? 40.365 38.620 -14.051 1.00 122.07 563 ASN B O 1
ATOM 9799 N N . ASN B 1 564 ? 41.695 36.933 -14.746 1.00 122.62 564 ASN B N 1
ATOM 9800 C CA . ASN B 1 564 ? 42.971 37.591 -14.457 1.00 122.91 564 ASN B CA 1
ATOM 9801 C C . ASN B 1 564 ? 43.162 37.858 -12.966 1.00 121.81 564 ASN B C 1
ATOM 9802 O O . ASN B 1 564 ? 43.851 38.809 -12.587 1.00 119.72 564 ASN B O 1
ATOM 9807 N N . ASP B 1 565 ? 42.572 37.013 -12.119 1.00 122.50 565 ASP B N 1
ATOM 9808 C CA . ASP B 1 565 ? 42.596 37.191 -10.666 1.00 119.98 565 ASP B CA 1
ATOM 9809 C C . ASP B 1 565 ? 42.104 38.588 -10.276 1.00 119.51 565 ASP B C 1
ATOM 9810 O O . ASP B 1 565 ? 42.760 39.328 -9.539 1.00 117.79 565 ASP B O 1
ATOM 9812 N N . SER B 1 566 ? 40.927 38.950 -10.786 1.00 116.86 566 SER B N 1
ATOM 9813 C CA . SER B 1 566 ? 40.336 40.254 -10.517 1.00 116.25 566 SER B CA 1
ATOM 9814 C C . SER B 1 566 ? 39.363 40.161 -9.345 1.00 111.53 566 SER B C 1
ATOM 9815 O O . SER B 1 566 ? 38.544 39.238 -9.275 1.00 109.54 566 SER B O 1
ATOM 9818 N N . TYR B 1 567 ? 39.468 41.123 -8.429 1.00 108.70 567 TYR B N 1
ATOM 9819 C CA . TYR B 1 567 ? 38.655 41.254 -7.224 1.00 102.71 567 TYR B CA 1
ATOM 9820 C C . TYR B 1 567 ? 37.403 42.100 -7.433 1.00 102.35 567 TYR B C 1
ATOM 9821 O O . TYR B 1 567 ? 36.660 42.320 -6.470 1.00 98.60 567 TYR B O 1
ATOM 9830 N N . HIS B 1 568 ? 37.153 42.575 -8.661 1.00 105.02 568 HIS B N 1
ATOM 9831 C CA . HIS B 1 568 ? 36.088 43.552 -8.888 1.00 105.40 568 HIS B CA 1
ATOM 9832 C C . HIS B 1 568 ? 34.723 43.011 -8.474 1.00 102.83 568 HIS B C 1
ATOM 9833 O O . HIS B 1 568 ? 33.931 43.726 -7.851 1.00 100.31 568 HIS B O 1
ATOM 9840 N N . TYR B 1 569 ? 34.431 41.750 -8.798 1.00 103.22 569 TYR B N 1
ATOM 9841 C CA . TYR B 1 569 ? 33.160 41.126 -8.451 1.00 102.22 569 TYR B CA 1
ATOM 9842 C C . TYR B 1 569 ? 33.252 40.261 -7.194 1.00 99.51 569 TYR B C 1
ATOM 9843 O O . TYR B 1 569 ? 32.387 39.404 -6.977 1.00 100.56 569 TYR B O 1
ATOM 9845 N N . ALA B 1 570 ? 34.274 40.475 -6.358 1.00 95.89 570 ALA B N 1
ATOM 9846 C CA . ALA B 1 570 ? 34.465 39.695 -5.136 1.00 91.27 570 ALA B CA 1
ATOM 9847 C C . ALA B 1 570 ? 34.402 40.577 -3.892 1.00 87.07 570 ALA B C 1
ATOM 9848 O O . ALA B 1 570 ? 35.272 40.490 -3.016 1.00 79.72 570 ALA B O 1
ATOM 9850 N N . ARG B 1 571 ? 33.374 41.422 -3.810 1.00 86.28 571 ARG B N 1
ATOM 9851 C CA . ARG B 1 571 ? 33.206 42.363 -2.711 1.00 85.12 571 ARG B CA 1
ATOM 9852 C C . ARG B 1 571 ? 31.713 42.569 -2.478 1.00 84.79 571 ARG B C 1
ATOM 9853 O O . ARG B 1 571 ? 30.869 41.964 -3.149 1.00 85.03 571 ARG B O 1
ATOM 9861 N N . ARG B 1 572 ? 31.384 43.443 -1.526 1.00 83.78 572 ARG B N 1
ATOM 9862 C CA . ARG B 1 572 ? 29.991 43.749 -1.207 1.00 86.94 572 ARG B CA 1
ATOM 9863 C C . ARG B 1 572 ? 29.874 45.249 -0.970 1.00 88.03 572 ARG B C 1
ATOM 9864 O O . ARG B 1 572 ? 30.340 45.756 0.055 1.00 87.07 572 ARG B O 1
ATOM 9872 N N . GLN B 1 573 ? 29.247 45.951 -1.919 1.00 90.09 573 GLN B N 1
ATOM 9873 C CA . GLN B 1 573 ? 29.085 47.402 -1.880 1.00 91.41 573 GLN B CA 1
ATOM 9874 C C . GLN B 1 573 ? 28.093 47.843 -0.806 1.00 91.07 573 GLN B C 1
ATOM 9875 O O . GLN B 1 573 ? 27.001 48.343 -1.125 1.00 86.85 573 GLN B O 1
ATOM 9881 N N . PHE B 1 574 ? 28.468 47.678 0.468 1.00 87.81 574 PHE B N 1
ATOM 9882 C CA . PHE B 1 574 ? 27.615 48.107 1.574 1.00 84.59 574 PHE B CA 1
ATOM 9883 C C . PHE B 1 574 ? 27.429 49.617 1.606 1.00 84.66 574 PHE B C 1
ATOM 9884 O O . PHE B 1 574 ? 26.477 50.098 2.225 1.00 80.95 574 PHE B O 1
ATOM 9892 N N . ASN B 1 575 ? 28.325 50.372 0.968 1.00 88.49 575 ASN B N 1
ATOM 9893 C CA . ASN B 1 575 ? 28.148 51.817 0.897 1.00 86.94 575 ASN B CA 1
ATOM 9894 C C . ASN B 1 575 ? 26.846 52.187 0.202 1.00 85.30 575 ASN B C 1
ATOM 9895 O O . ASN B 1 575 ? 26.275 53.242 0.497 1.00 87.75 575 ASN B O 1
ATOM 9900 N N . LEU B 1 576 ? 26.380 51.358 -0.744 1.00 85.74 576 LEU B N 1
ATOM 9901 C CA . LEU B 1 576 ? 25.104 51.635 -1.399 1.00 85.86 576 LEU B CA 1
ATOM 9902 C C . LEU B 1 576 ? 23.986 51.805 -0.388 1.00 85.36 576 LEU B C 1
ATOM 9903 O O . LEU B 1 576 ? 23.059 52.585 -0.620 1.00 86.04 576 LEU B O 1
ATOM 9908 N N . VAL B 1 577 ? 24.062 51.102 0.743 1.00 83.69 577 VAL B N 1
ATOM 9909 C CA . VAL B 1 577 ? 23.015 51.212 1.749 1.00 86.75 577 VAL B CA 1
ATOM 9910 C C . VAL B 1 577 ? 23.074 52.559 2.452 1.00 83.96 577 VAL B C 1
ATOM 9911 O O . VAL B 1 577 ? 22.056 53.030 2.967 1.00 86.33 577 VAL B O 1
ATOM 9915 N N . ASP B 1 578 ? 24.238 53.203 2.461 1.00 82.86 578 ASP B N 1
ATOM 9916 C CA . ASP B 1 578 ? 24.466 54.414 3.237 1.00 85.30 578 ASP B CA 1
ATOM 9917 C C . ASP B 1 578 ? 24.210 55.698 2.458 1.00 88.41 578 ASP B C 1
ATOM 9918 O O . ASP B 1 578 ? 24.160 56.770 3.071 1.00 87.88 578 ASP B O 1
ATOM 9923 N N . ASP B 1 579 ? 24.050 55.619 1.139 1.00 92.04 579 ASP B N 1
ATOM 9924 C CA . ASP B 1 579 ? 23.882 56.793 0.283 1.00 99.97 579 ASP B CA 1
ATOM 9925 C C . ASP B 1 579 ? 22.418 57.200 0.173 1.00 98.98 579 ASP B C 1
ATOM 9926 O O . ASP B 1 579 ? 21.597 56.433 -0.336 1.00 98.00 579 ASP B O 1
ATOM 9931 N N . ASP B 1 580 ? 22.109 58.427 0.605 1.00 105.57 580 ASP B N 1
ATOM 9932 C CA . ASP B 1 580 ? 20.773 58.993 0.444 1.00 105.50 580 ASP B CA 1
ATOM 9933 C C . ASP B 1 580 ? 20.433 59.329 -1.001 1.00 105.51 580 ASP B C 1
ATOM 9934 O O . ASP B 1 580 ? 19.291 59.711 -1.273 1.00 103.57 580 ASP B O 1
ATOM 9939 N N . LEU B 1 581 ? 21.385 59.211 -1.928 1.00 107.20 581 LEU B N 1
ATOM 9940 C CA . LEU B 1 581 ? 21.102 59.500 -3.329 1.00 110.49 581 LEU B CA 1
ATOM 9941 C C . LEU B 1 581 ? 20.448 58.327 -4.052 1.00 108.10 581 LEU B C 1
ATOM 9942 O O . LEU B 1 581 ? 19.803 58.537 -5.086 1.00 105.89 581 LEU B O 1
ATOM 9947 N N . LEU B 1 582 ? 20.598 57.109 -3.536 1.00 101.43 582 LEU B N 1
ATOM 9948 C CA . LEU B 1 582 ? 20.141 55.895 -4.197 1.00 97.19 582 LEU B CA 1
ATOM 9949 C C . LEU B 1 582 ? 18.991 55.261 -3.413 1.00 95.21 582 LEU B C 1
ATOM 9950 O O . LEU B 1 582 ? 18.656 55.681 -2.300 1.00 94.72 582 LEU B O 1
ATOM 9952 N N . ARG B 1 583 ? 18.376 54.237 -4.012 1.00 89.36 583 ARG B N 1
ATOM 9953 C CA . ARG B 1 583 ? 17.204 53.589 -3.430 1.00 90.08 583 ARG B CA 1
ATOM 9954 C C . ARG B 1 583 ? 17.528 52.293 -2.700 1.00 90.97 583 ARG B C 1
ATOM 9955 O O . ARG B 1 583 ? 16.602 51.620 -2.234 1.00 87.82 583 ARG B O 1
ATOM 9963 N N . TYR B 1 584 ? 18.808 51.925 -2.588 1.00 87.54 584 TYR B N 1
ATOM 9964 C CA . TYR B 1 584 ? 19.158 50.666 -1.932 1.00 87.31 584 TYR B CA 1
ATOM 9965 C C . TYR B 1 584 ? 18.760 50.670 -0.458 1.00 84.80 584 TYR B C 1
ATOM 9966 O O . TYR B 1 584 ? 18.292 49.647 0.057 1.00 84.03 584 TYR B O 1
ATOM 9975 N N . ARG B 1 585 ? 18.884 51.814 0.222 1.00 84.67 585 ARG B N 1
ATOM 9976 C CA . ARG B 1 585 ? 18.485 51.886 1.624 1.00 83.57 585 ARG B CA 1
ATOM 9977 C C . ARG B 1 585 ? 16.999 51.590 1.801 1.00 87.10 585 ARG B C 1
ATOM 9978 O O . ARG B 1 585 ? 16.589 51.096 2.858 1.00 84.43 585 ARG B O 1
ATOM 9986 N N . HIS B 1 586 ? 16.179 51.893 0.789 1.00 86.35 586 HIS B N 1
ATOM 9987 C CA . HIS B 1 586 ? 14.747 51.612 0.882 1.00 90.39 586 HIS B CA 1
ATOM 9988 C C . HIS B 1 586 ? 14.504 50.115 1.027 1.00 86.63 586 HIS B C 1
ATOM 9989 O O . HIS B 1 586 ? 13.783 49.672 1.930 1.00 84.83 586 HIS B O 1
ATOM 9996 N N . LEU B 1 587 ? 15.109 49.318 0.143 1.00 84.95 587 LEU B N 1
ATOM 9997 C CA . LEU B 1 587 ? 14.961 47.874 0.239 1.00 83.94 587 LEU B CA 1
ATOM 9998 C C . LEU B 1 587 ? 15.595 47.342 1.519 1.00 83.31 587 LEU B C 1
ATOM 9999 O O . LEU B 1 587 ? 15.049 46.421 2.141 1.00 80.29 587 LEU B O 1
ATOM 10001 N N . ASN B 1 588 ? 16.715 47.939 1.952 1.00 80.72 588 ASN B N 1
ATOM 10002 C CA . ASN B 1 588 ? 17.364 47.508 3.189 1.00 80.98 588 ASN B CA 1
ATOM 10003 C C . ASN B 1 588 ? 16.468 47.749 4.401 1.00 81.16 588 ASN B C 1
ATOM 10004 O O . ASN B 1 588 ? 16.347 46.881 5.275 1.00 77.48 588 ASN B O 1
ATOM 10009 N N . GLU B 1 589 ? 15.823 48.915 4.460 1.00 79.68 589 GLU B N 1
ATOM 10010 C CA . GLU B 1 589 ? 15.004 49.270 5.614 1.00 79.71 589 GLU B CA 1
ATOM 10011 C C . GLU B 1 589 ? 13.745 48.421 5.715 1.00 79.33 589 GLU B C 1
ATOM 10012 O O . GLU B 1 589 ? 13.208 48.254 6.818 1.00 75.95 589 GLU B O 1
ATOM 10018 N N . PHE B 1 590 ? 13.237 47.903 4.592 1.00 79.79 590 PHE B N 1
ATOM 10019 C CA . PHE B 1 590 ? 12.122 46.966 4.686 1.00 80.57 590 PHE B CA 1
ATOM 10020 C C . PHE B 1 590 ? 12.576 45.639 5.278 1.00 78.31 590 PHE B C 1
ATOM 10021 O O . PHE B 1 590 ? 11.841 45.022 6.058 1.00 74.68 590 PHE B O 1
ATOM 10029 N N . ASP B 1 591 ? 13.778 45.176 4.905 1.00 77.81 591 ASP B N 1
ATOM 10030 C CA . ASP B 1 591 ? 14.271 43.912 5.444 1.00 76.71 591 ASP B CA 1
ATOM 10031 C C . ASP B 1 591 ? 14.418 43.996 6.957 1.00 73.79 591 ASP B C 1
ATOM 10032 O O . ASP B 1 591 ? 14.017 43.076 7.682 1.00 73.16 591 ASP B O 1
ATOM 10037 N N . ALA B 1 592 ? 14.964 45.110 7.450 1.00 72.34 592 ALA B N 1
ATOM 10038 C CA . ALA B 1 592 ? 15.067 45.322 8.890 1.00 71.87 592 ALA B CA 1
ATOM 10039 C C . ALA B 1 592 ? 13.697 45.355 9.546 1.00 71.67 592 ALA B C 1
ATOM 10040 O O . ALA B 1 592 ? 13.535 44.890 10.679 1.00 68.06 592 ALA B O 1
ATOM 10042 N N . ALA B 1 593 ? 12.697 45.916 8.856 1.00 70.88 593 ALA B N 1
ATOM 10043 C CA . ALA B 1 593 ? 11.349 45.936 9.411 1.00 69.97 593 ALA B CA 1
ATOM 10044 C C . ALA B 1 593 ? 10.733 44.536 9.434 1.00 69.26 593 ALA B C 1
ATOM 10045 O O . ALA B 1 593 ? 10.045 44.166 10.394 1.00 67.09 593 ALA B O 1
ATOM 10047 N N . MET B 1 594 ? 10.973 43.748 8.383 1.00 69.71 594 MET B N 1
ATOM 10048 C CA . MET B 1 594 ? 10.413 42.402 8.287 1.00 70.92 594 MET B CA 1
ATOM 10049 C C . MET B 1 594 ? 10.947 41.494 9.386 1.00 69.36 594 MET B C 1
ATOM 10050 O O . MET B 1 594 ? 10.173 40.797 10.051 1.00 65.83 594 MET B O 1
ATOM 10055 N N . GLN B 1 595 ? 12.273 41.468 9.581 1.00 66.14 595 GLN B N 1
ATOM 10056 C CA . GLN B 1 595 ? 12.840 40.584 10.604 1.00 67.40 595 GLN B CA 1
ATOM 10057 C C . GLN B 1 595 ? 12.415 41.020 11.998 1.00 64.85 595 GLN B C 1
ATOM 10058 O O . GLN B 1 595 ? 12.084 40.181 12.842 1.00 63.30 595 GLN B O 1
ATOM 10064 N N . ASN B 1 596 ? 12.426 42.326 12.266 1.00 62.94 596 ASN B N 1
ATOM 10065 C CA . ASN B 1 596 ? 12.018 42.780 13.586 1.00 64.34 596 ASN B CA 1
ATOM 10066 C C . ASN B 1 596 ? 10.529 42.569 13.797 1.00 64.29 596 ASN B C 1
ATOM 10067 O O . ASN B 1 596 ? 10.090 42.373 14.934 1.00 65.76 596 ASN B O 1
ATOM 10072 N N . CYS B 1 597 ? 9.738 42.600 12.721 1.00 66.16 597 CYS B N 1
ATOM 10073 C CA . CYS B 1 597 ? 8.323 42.274 12.859 1.00 67.08 597 CYS B CA 1
ATOM 10074 C C . CYS B 1 597 ? 8.131 40.815 13.270 1.00 66.08 597 CYS B C 1
ATOM 10075 O O . CYS B 1 597 ? 7.326 40.514 14.158 1.00 67.72 597 CYS B O 1
ATOM 10078 N N . GLU B 1 598 ? 8.857 39.893 12.632 1.00 65.13 598 GLU B N 1
ATOM 10079 C CA . GLU B 1 598 ? 8.711 38.479 12.984 1.00 66.18 598 GLU B CA 1
ATOM 10080 C C . GLU B 1 598 ? 9.154 38.224 14.418 1.00 64.87 598 GLU B C 1
ATOM 10081 O O . GLU B 1 598 ? 8.529 37.432 15.136 1.00 62.12 598 GLU B O 1
ATOM 10087 N N . SER B 1 599 ? 10.236 38.886 14.851 1.00 64.75 599 SER B N 1
ATOM 10088 C CA . SER B 1 599 ? 10.712 38.724 16.224 1.00 65.84 599 SER B CA 1
ATOM 10089 C C . SER B 1 599 ? 9.672 39.158 17.252 1.00 67.11 599 SER B C 1
ATOM 10090 O O . SER B 1 599 ? 9.641 38.617 18.362 1.00 67.94 599 SER B O 1
ATOM 10093 N N . LYS B 1 600 ? 8.823 40.133 16.916 1.00 66.80 600 LYS B N 1
ATOM 10094 C CA . LYS B 1 600 ? 7.796 40.582 17.854 1.00 68.96 600 LYS B CA 1
ATOM 10095 C C . LYS B 1 600 ? 6.505 39.778 17.736 1.00 70.80 600 LYS B C 1
ATOM 10096 O O . LYS B 1 600 ? 5.823 39.546 18.743 1.00 70.81 600 LYS B O 1
ATOM 10098 N N . HIS B 1 601 ? 6.170 39.335 16.526 1.00 69.28 601 HIS B N 1
ATOM 10099 C CA . HIS B 1 601 ? 4.974 38.549 16.247 1.00 70.03 601 HIS B CA 1
ATOM 10100 C C . HIS B 1 601 ? 5.449 37.302 15.508 1.00 67.43 601 HIS B C 1
ATOM 10101 O O . HIS B 1 601 ? 5.546 37.308 14.277 1.00 65.20 601 HIS B O 1
ATOM 10108 N N . GLN B 1 602 ? 5.735 36.243 16.264 1.00 65.58 602 GLN B N 1
ATOM 10109 C CA . GLN B 1 602 ? 6.347 35.051 15.690 1.00 64.07 602 GLN B CA 1
ATOM 10110 C C . GLN B 1 602 ? 5.473 34.495 14.574 1.00 64.87 602 GLN B C 1
ATOM 10111 O O . GLN B 1 602 ? 4.246 34.423 14.702 1.00 62.22 602 GLN B O 1
ATOM 10117 N N . TRP B 1 603 ? 6.106 34.115 13.466 1.00 62.44 603 TRP B N 1
ATOM 10118 C CA . TRP B 1 603 ? 5.417 33.300 12.471 1.00 64.83 603 TRP B CA 1
ATOM 10119 C C . TRP B 1 603 ? 6.291 32.227 11.844 1.00 63.82 603 TRP B C 1
ATOM 10120 O O . TRP B 1 603 ? 5.743 31.314 11.220 1.00 62.19 603 TRP B O 1
ATOM 10131 N N . LEU B 1 604 ? 7.616 32.279 12.005 1.00 63.78 604 LEU B N 1
ATOM 10132 C CA . LEU B 1 604 ? 8.481 31.362 11.269 1.00 62.25 604 LEU B CA 1
ATOM 10133 C C . LEU B 1 604 ? 8.419 29.960 11.855 1.00 59.76 604 LEU B C 1
ATOM 10134 O O . LEU B 1 604 ? 8.061 29.004 11.164 1.00 60.62 604 LEU B O 1
ATOM 10139 N N . ASN B 1 605 ? 8.772 29.815 13.128 1.00 56.97 605 ASN B N 1
ATOM 10140 C CA . ASN B 1 605 ? 8.823 28.502 13.775 1.00 59.55 605 ASN B CA 1
ATOM 10141 C C . ASN B 1 605 ? 7.464 28.171 14.394 1.00 59.29 605 ASN B C 1
ATOM 10142 O O . ASN B 1 605 ? 7.302 28.041 15.605 1.00 57.48 605 ASN B O 1
ATOM 10147 N N . THR B 1 606 ? 6.474 28.058 13.513 1.00 61.82 606 THR B N 1
ATOM 10148 C CA . THR B 1 606 ? 5.067 27.862 13.849 1.00 63.39 606 THR B CA 1
ATOM 10149 C C . THR B 1 606 ? 4.484 26.855 12.864 1.00 63.83 606 THR B C 1
ATOM 10150 O O . THR B 1 606 ? 5.139 26.520 11.867 1.00 62.53 606 THR B O 1
ATOM 10154 N N . PRO B 1 607 ? 3.276 26.341 13.099 1.00 66.81 607 PRO B N 1
ATOM 10155 C CA . PRO B 1 607 ? 2.659 25.450 12.107 1.00 65.48 607 PRO B CA 1
ATOM 10156 C C . PRO B 1 607 ? 2.386 26.162 10.790 1.00 62.07 607 PRO B C 1
ATOM 10157 O O . PRO B 1 607 ? 2.392 27.395 10.697 1.00 63.37 607 PRO B O 1
ATOM 10161 N N . GLN B 1 608 ? 2.152 25.353 9.755 1.00 62.98 608 GLN B N 1
ATOM 10162 C CA . GLN B 1 608 ? 1.899 25.886 8.420 1.00 64.11 608 GLN B CA 1
ATOM 10163 C C . GLN B 1 608 ? 0.717 26.843 8.432 1.00 66.16 608 GLN B C 1
ATOM 10164 O O . GLN B 1 608 ? -0.183 26.743 9.267 1.00 66.42 608 GLN B O 1
ATOM 10170 N N . ALA B 1 609 ? 0.723 27.770 7.482 1.00 65.65 609 ALA B N 1
ATOM 10171 C CA . ALA B 1 609 ? -0.345 28.746 7.387 1.00 70.07 609 ALA B CA 1
ATOM 10172 C C . ALA B 1 609 ? -1.617 28.100 6.849 1.00 71.99 609 ALA B C 1
ATOM 10173 O O . ALA B 1 609 ? -1.580 27.080 6.155 1.00 74.17 609 ALA B O 1
ATOM 10175 N N . TYR B 1 610 ? -2.748 28.694 7.203 1.00 75.13 610 TYR B N 1
ATOM 10176 C CA . TYR B 1 610 ? -4.025 28.411 6.565 1.00 76.36 610 TYR B CA 1
ATOM 10177 C C . TYR B 1 610 ? -4.258 29.485 5.511 1.00 78.81 610 TYR B C 1
ATOM 10178 O O . TYR B 1 610 ? -4.377 30.668 5.847 1.00 79.13 610 TYR B O 1
ATOM 10187 N N . VAL B 1 611 ? -4.311 29.078 4.246 1.00 80.00 611 VAL B N 1
ATOM 10188 C CA . VAL B 1 611 ? -4.468 30.015 3.135 1.00 84.52 611 VAL B CA 1
ATOM 10189 C C . VAL B 1 611 ? -5.948 30.372 2.992 1.00 87.89 611 VAL B C 1
ATOM 10190 O O . VAL B 1 611 ? -6.757 29.520 2.621 1.00 89.57 611 VAL B O 1
ATOM 10194 N N . SER B 1 612 ? -6.300 31.635 3.274 1.00 91.32 612 SER B N 1
ATOM 10195 C CA . SER B 1 612 ? -7.675 32.105 3.065 1.00 95.11 612 SER B CA 1
ATOM 10196 C C . SER B 1 612 ? -8.003 32.210 1.580 1.00 99.59 612 SER B C 1
ATOM 10197 O O . SER B 1 612 ? -8.926 31.553 1.086 1.00 101.25 612 SER B O 1
ATOM 10200 N N . LEU B 1 613 ? -7.265 33.058 0.856 1.00 111.52 613 LEU B N 1
ATOM 10201 C CA . LEU B 1 613 ? -7.574 33.409 -0.527 1.00 111.84 613 LEU B CA 1
ATOM 10202 C C . LEU B 1 613 ? -6.332 33.315 -1.404 1.00 113.71 613 LEU B C 1
ATOM 10203 O O . LEU B 1 613 ? -5.274 33.848 -1.055 1.00 110.86 613 LEU B O 1
ATOM 10205 N N . LYS B 1 614 ? -6.471 32.637 -2.552 1.00 107.91 614 LYS B N 1
ATOM 10206 C CA . LYS B 1 614 ? -5.446 32.590 -3.592 1.00 108.71 614 LYS B CA 1
ATOM 10207 C C . LYS B 1 614 ? -6.174 32.807 -4.923 1.00 111.11 614 LYS B C 1
ATOM 10208 O O . LYS B 1 614 ? -6.394 31.891 -5.714 1.00 110.18 614 LYS B O 1
ATOM 10210 N N . HIS B 1 615 ? -6.571 34.053 -5.158 1.00 114.77 615 HIS B N 1
ATOM 10211 C CA . HIS B 1 615 ? -7.346 34.414 -6.338 1.00 118.47 615 HIS B CA 1
ATOM 10212 C C . HIS B 1 615 ? -6.455 34.483 -7.571 1.00 118.52 615 HIS B C 1
ATOM 10213 O O . HIS B 1 615 ? -5.400 35.123 -7.551 1.00 120.34 615 HIS B O 1
ATOM 10220 N N . GLU B 1 616 ? -6.878 33.819 -8.647 1.00 116.58 616 GLU B N 1
ATOM 10221 C CA . GLU B 1 616 ? -6.109 33.824 -9.885 1.00 116.29 616 GLU B CA 1
ATOM 10222 C C . GLU B 1 616 ? -6.519 34.939 -10.833 1.00 115.59 616 GLU B C 1
ATOM 10223 O O . GLU B 1 616 ? -5.755 35.261 -11.752 1.00 116.52 616 GLU B O 1
ATOM 10229 N N . VAL B 1 617 ? -7.696 35.534 -10.634 1.00 115.43 617 VAL B N 1
ATOM 10230 C CA . VAL B 1 617 ? -8.143 36.663 -11.442 1.00 112.95 617 VAL B CA 1
ATOM 10231 C C . VAL B 1 617 ? -7.573 37.934 -10.827 1.00 113.43 617 VAL B C 1
ATOM 10232 O O . VAL B 1 617 ? -6.745 38.616 -11.441 1.00 110.72 617 VAL B O 1
ATOM 10236 N N . ASP B 1 618 ? -8.015 38.263 -9.614 1.00 118.33 618 ASP B N 1
ATOM 10237 C CA . ASP B 1 618 ? -7.337 39.267 -8.804 1.00 119.96 618 ASP B CA 1
ATOM 10238 C C . ASP B 1 618 ? -6.096 38.628 -8.203 1.00 120.42 618 ASP B C 1
ATOM 10239 O O . ASP B 1 618 ? -6.199 37.628 -7.488 1.00 121.63 618 ASP B O 1
ATOM 10244 N N . LYS B 1 619 ? -4.924 39.190 -8.478 1.00 111.88 619 LYS B N 1
ATOM 10245 C CA . LYS B 1 619 ? -3.687 38.580 -7.983 1.00 108.38 619 LYS B CA 1
ATOM 10246 C C . LYS B 1 619 ? -3.480 38.976 -6.518 1.00 102.90 619 LYS B C 1
ATOM 10247 O O . LYS B 1 619 ? -2.632 39.794 -6.158 1.00 99.93 619 LYS B O 1
ATOM 10253 N N . VAL B 1 620 ? -4.296 38.365 -5.659 1.00 103.85 620 VAL B N 1
ATOM 10254 C CA . VAL B 1 620 ? -4.359 38.699 -4.242 1.00 100.62 620 VAL B CA 1
ATOM 10255 C C . VAL B 1 620 ? -4.217 37.415 -3.437 1.00 99.12 620 VAL B C 1
ATOM 10256 O O . VAL B 1 620 ? -4.969 36.458 -3.650 1.00 100.65 620 VAL B O 1
ATOM 10258 N N . ILE B 1 621 ? -3.251 37.398 -2.517 1.00 94.40 621 ILE B N 1
ATOM 10259 C CA . ILE B 1 621 ? -2.916 36.224 -1.715 1.00 90.90 621 ILE B CA 1
ATOM 10260 C C . ILE B 1 621 ? -3.201 36.548 -0.256 1.00 87.61 621 ILE B C 1
ATOM 10261 O O . ILE B 1 621 ? -2.734 37.572 0.255 1.00 86.25 621 ILE B O 1
ATOM 10266 N N . ALA B 1 622 ? -3.950 35.675 0.418 1.00 88.73 622 ALA B N 1
ATOM 10267 C CA . ALA B 1 622 ? -4.269 35.872 1.828 1.00 87.70 622 ALA B CA 1
ATOM 10268 C C . ALA B 1 622 ? -4.090 34.572 2.604 1.00 87.66 622 ALA B C 1
ATOM 10269 O O . ALA B 1 622 ? -4.455 33.500 2.113 1.00 87.24 622 ALA B O 1
ATOM 10271 N N . PHE B 1 623 ? -3.527 34.670 3.815 1.00 82.68 623 PHE B N 1
ATOM 10272 C CA . PHE B 1 623 ? -3.435 33.507 4.693 1.00 82.44 623 PHE B CA 1
ATOM 10273 C C . PHE B 1 623 ? -3.231 33.954 6.136 1.00 78.87 623 PHE B C 1
ATOM 10274 O O . PHE B 1 623 ? -2.914 35.116 6.409 1.00 76.73 623 PHE B O 1
ATOM 10282 N N . GLU B 1 624 ? -3.447 33.009 7.054 1.00 79.22 624 GLU B N 1
ATOM 10283 C CA . GLU B 1 624 ? -3.211 33.179 8.483 1.00 77.10 624 GLU B CA 1
ATOM 10284 C C . GLU B 1 624 ? -2.063 32.288 8.934 1.00 74.35 624 GLU B C 1
ATOM 10285 O O . GLU B 1 624 ? -1.982 31.123 8.536 1.00 73.69 624 GLU B O 1
ATOM 10291 N N . ARG B 1 625 ? -1.190 32.832 9.783 1.00 70.61 625 ARG B N 1
ATOM 10292 C CA . ARG B 1 625 ? -0.145 32.023 10.408 1.00 67.10 625 ARG B CA 1
ATOM 10293 C C . ARG B 1 625 ? 0.102 32.521 11.825 1.00 65.10 625 ARG B C 1
ATOM 10294 O O . ARG B 1 625 ? 0.414 33.704 12.019 1.00 63.26 625 ARG B O 1
ATOM 10302 N N . ASN B 1 626 ? -0.035 31.610 12.796 1.00 60.70 626 ASN B N 1
ATOM 10303 C CA . ASN B 1 626 ? 0.162 31.898 14.219 1.00 61.75 626 ASN B CA 1
ATOM 10304 C C . ASN B 1 626 ? -0.684 33.076 14.695 1.00 65.63 626 ASN B C 1
ATOM 10305 O O . ASN B 1 626 ? -0.257 33.878 15.530 1.00 65.29 626 ASN B O 1
ATOM 10310 N N . GLY B 1 627 ? -1.908 33.172 14.176 1.00 64.43 627 GLY B N 1
ATOM 10311 C CA . GLY B 1 627 ? -2.807 34.211 14.606 1.00 66.35 627 GLY B CA 1
ATOM 10312 C C . GLY B 1 627 ? -2.597 35.553 13.948 1.00 70.85 627 GLY B C 1
ATOM 10313 O O . GLY B 1 627 ? -3.287 36.515 14.314 1.00 71.85 627 GLY B O 1
ATOM 10314 N N . HIS B 1 628 ? -1.672 35.660 12.998 1.00 66.81 628 HIS B N 1
ATOM 10315 C CA . HIS B 1 628 ? -1.490 36.891 12.245 1.00 69.36 628 HIS B CA 1
ATOM 10316 C C . HIS B 1 628 ? -2.032 36.700 10.834 1.00 71.60 628 HIS B C 1
ATOM 10317 O O . HIS B 1 628 ? -2.125 35.572 10.337 1.00 73.75 628 HIS B O 1
ATOM 10324 N N . LEU B 1 629 ? -2.402 37.811 10.201 1.00 72.98 629 LEU B N 1
ATOM 10325 C CA . LEU B 1 629 ? -2.969 37.820 8.860 1.00 75.25 629 LEU B CA 1
ATOM 10326 C C . LEU B 1 629 ? -1.954 38.408 7.889 1.00 76.40 629 LEU B C 1
ATOM 10327 O O . LEU B 1 629 ? -1.207 39.326 8.238 1.00 73.93 629 LEU B O 1
ATOM 10329 N N . PHE B 1 630 ? -1.926 37.869 6.672 1.00 77.24 630 PHE B N 1
ATOM 10330 C CA . PHE B 1 630 ? -1.003 38.306 5.631 1.00 78.63 630 PHE B CA 1
ATOM 10331 C C . PHE B 1 630 ? -1.786 38.451 4.334 1.00 82.73 630 PHE B C 1
ATOM 10332 O O . PHE B 1 630 ? -2.520 37.536 3.952 1.00 84.64 630 PHE B O 1
ATOM 10340 N N . VAL B 1 631 ? -1.636 39.589 3.660 1.00 81.90 631 VAL B N 1
ATOM 10341 C CA . VAL B 1 631 ? -2.353 39.858 2.421 1.00 83.85 631 VAL B CA 1
ATOM 10342 C C . VAL B 1 631 ? -1.374 40.443 1.416 1.00 84.88 631 VAL B C 1
ATOM 10343 O O . VAL B 1 631 ? -0.718 41.451 1.700 1.00 84.44 631 VAL B O 1
ATOM 10347 N N . PHE B 1 632 ? -1.295 39.826 0.240 1.00 87.01 632 PHE B N 1
ATOM 10348 C CA . PHE B 1 632 ? -0.453 40.303 -0.849 1.00 87.04 632 PHE B CA 1
ATOM 10349 C C . PHE B 1 632 ? -1.326 40.622 -2.058 1.00 92.80 632 PHE B C 1
ATOM 10350 O O . PHE B 1 632 ? -2.133 39.791 -2.484 1.00 91.90 632 PHE B O 1
ATOM 10352 N N . ASN B 1 633 ? -1.172 41.834 -2.592 1.00 96.71 633 ASN B N 1
ATOM 10353 C CA . ASN B 1 633 ? -1.813 42.262 -3.834 1.00 97.11 633 ASN B CA 1
ATOM 10354 C C . ASN B 1 633 ? -0.761 42.227 -4.939 1.00 96.71 633 ASN B C 1
ATOM 10355 O O . ASN B 1 633 ? 0.001 43.179 -5.107 1.00 97.46 633 ASN B O 1
ATOM 10360 N N . PHE B 1 634 ? -0.728 41.138 -5.702 1.00 97.41 634 PHE B N 1
ATOM 10361 C CA . PHE B 1 634 ? 0.255 40.978 -6.766 1.00 97.93 634 PHE B CA 1
ATOM 10362 C C . PHE B 1 634 ? -0.238 41.481 -8.116 1.00 101.78 634 PHE B C 1
ATOM 10363 O O . PHE B 1 634 ? 0.508 41.396 -9.098 1.00 101.64 634 PHE B O 1
ATOM 10365 N N . HIS B 1 635 ? -1.460 42.005 -8.187 1.00 103.24 635 HIS B N 1
ATOM 10366 C CA . HIS B 1 635 ? -2.005 42.461 -9.461 1.00 104.42 635 HIS B CA 1
ATOM 10367 C C . HIS B 1 635 ? -1.223 43.665 -9.971 1.00 106.08 635 HIS B C 1
ATOM 10368 O O . HIS B 1 635 ? -1.035 44.633 -9.227 1.00 106.38 635 HIS B O 1
ATOM 10375 N N . PRO B 1 636 ? -0.770 43.651 -11.228 1.00 107.72 636 PRO B N 1
ATOM 10376 C CA . PRO B 1 636 ? 0.111 44.737 -11.703 1.00 108.24 636 PRO B CA 1
ATOM 10377 C C . PRO B 1 636 ? -0.520 46.123 -11.691 1.00 109.62 636 PRO B C 1
ATOM 10378 O O . PRO B 1 636 ? 0.178 47.101 -11.393 1.00 109.13 636 PRO B O 1
ATOM 10382 N N . THR B 1 637 ? -1.813 46.246 -12.006 1.00 110.06 637 THR B N 1
ATOM 10383 C CA . THR B 1 637 ? -2.461 47.549 -12.130 1.00 110.63 637 THR B CA 1
ATOM 10384 C C . THR B 1 637 ? -3.665 47.745 -11.217 1.00 112.57 637 THR B C 1
ATOM 10385 O O . THR B 1 637 ? -3.956 48.885 -10.847 1.00 101.33 637 THR B O 1
ATOM 10387 N N . GLN B 1 638 ? -4.361 46.675 -10.838 1.00 127.84 638 GLN B N 1
ATOM 10388 C CA . GLN B 1 638 ? -5.599 46.792 -10.078 1.00 130.58 638 GLN B CA 1
ATOM 10389 C C . GLN B 1 638 ? -5.297 46.979 -8.595 1.00 126.67 638 GLN B C 1
ATOM 10390 O O . GLN B 1 638 ? -4.604 46.156 -7.985 1.00 123.54 638 GLN B O 1
ATOM 10392 N N . SER B 1 639 ? -5.815 48.064 -8.022 1.00 111.75 639 SER B N 1
ATOM 10393 C CA . SER B 1 639 ? -5.800 48.300 -6.585 1.00 106.74 639 SER B CA 1
ATOM 10394 C C . SER B 1 639 ? -7.211 48.092 -6.051 1.00 107.47 639 SER B C 1
ATOM 10395 O O . SER B 1 639 ? -8.174 48.639 -6.602 1.00 111.00 639 SER B O 1
ATOM 10398 N N . PHE B 1 640 ? -7.338 47.306 -4.987 1.00 102.93 640 PHE B N 1
ATOM 10399 C CA . PHE B 1 640 ? -8.635 46.853 -4.503 1.00 102.68 640 PHE B CA 1
ATOM 10400 C C . PHE B 1 640 ? -9.023 47.576 -3.222 1.00 102.46 640 PHE B C 1
ATOM 10401 O O . PHE B 1 640 ? -8.270 47.573 -2.245 1.00 99.58 640 PHE B O 1
ATOM 10409 N N . THR B 1 641 ? -10.212 48.172 -3.226 1.00 108.64 641 THR B N 1
ATOM 10410 C CA . THR B 1 641 ? -10.733 48.906 -2.082 1.00 108.45 641 THR B CA 1
ATOM 10411 C C . THR B 1 641 ? -11.759 48.047 -1.350 1.00 105.75 641 THR B C 1
ATOM 10412 O O . THR B 1 641 ? -12.600 47.402 -1.986 1.00 105.03 641 THR B O 1
ATOM 10416 N N . ASP B 1 642 ? -11.665 48.025 -0.017 1.00 103.35 642 ASP B N 1
ATOM 10417 C CA . ASP B 1 642 ? -12.574 47.259 0.843 1.00 102.10 642 ASP B CA 1
ATOM 10418 C C . ASP B 1 642 ? -12.620 45.786 0.435 1.00 98.38 642 ASP B C 1
ATOM 10419 O O . ASP B 1 642 ? -13.671 45.139 0.465 1.00 95.23 642 ASP B O 1
ATOM 10424 N N . TYR B 1 643 ? -11.464 45.253 0.044 1.00 97.01 643 TYR B N 1
ATOM 10425 C CA . TYR B 1 643 ? -11.378 43.853 -0.342 1.00 94.42 643 TYR B CA 1
ATOM 10426 C C . TYR B 1 643 ? -11.566 42.974 0.889 1.00 93.96 643 TYR B C 1
ATOM 10427 O O . TYR B 1 643 ? -10.898 43.170 1.909 1.00 95.00 643 TYR B O 1
ATOM 10436 N N . ARG B 1 644 ? -12.491 42.018 0.796 1.00 89.86 644 ARG B N 1
ATOM 10437 C CA . ARG B 1 644 ? -12.793 41.128 1.910 1.00 86.85 644 ARG B CA 1
ATOM 10438 C C . ARG B 1 644 ? -11.714 40.063 2.036 1.00 86.61 644 ARG B C 1
ATOM 10439 O O . ARG B 1 644 ? -11.318 39.450 1.041 1.00 85.95 644 ARG B O 1
ATOM 10441 N N . ILE B 1 645 ? -11.251 39.842 3.265 1.00 85.87 645 ILE B N 1
ATOM 10442 C CA . ILE B 1 645 ? -10.198 38.877 3.565 1.00 85.98 645 ILE B CA 1
ATOM 10443 C C . ILE B 1 645 ? -10.658 38.005 4.727 1.00 85.33 645 ILE B C 1
ATOM 10444 O O . ILE B 1 645 ? -11.046 38.521 5.781 1.00 84.23 645 ILE B O 1
ATOM 10446 N N . GLY B 1 646 ? -10.606 36.689 4.542 1.00 85.47 646 GLY B N 1
ATOM 10447 C CA . GLY B 1 646 ? -11.129 35.785 5.554 1.00 91.77 646 GLY B CA 1
ATOM 10448 C C . GLY B 1 646 ? -10.267 35.785 6.808 1.00 93.41 646 GLY B C 1
ATOM 10449 O O . GLY B 1 646 ? -9.052 35.565 6.744 1.00 90.94 646 GLY B O 1
ATOM 10450 N N . VAL B 1 647 ? -10.897 36.035 7.957 1.00 96.92 647 VAL B N 1
ATOM 10451 C CA . VAL B 1 647 ? -10.248 35.962 9.263 1.00 97.99 647 VAL B CA 1
ATOM 10452 C C . VAL B 1 647 ? -11.045 35.004 10.141 1.00 102.44 647 VAL B C 1
ATOM 10453 O O . VAL B 1 647 ? -12.278 34.959 10.066 1.00 116.69 647 VAL B O 1
ATOM 10455 N N . ASP B 1 648 ? -10.343 34.240 10.979 1.00 101.17 648 ASP B N 1
ATOM 10456 C CA . ASP B 1 648 ? -10.968 33.151 11.720 1.00 98.01 648 ASP B CA 1
ATOM 10457 C C . ASP B 1 648 ? -11.302 33.492 13.166 1.00 95.18 648 ASP B C 1
ATOM 10458 O O . ASP B 1 648 ? -12.242 32.915 13.718 1.00 97.89 648 ASP B O 1
ATOM 10463 N N . VAL B 1 649 ? -10.574 34.406 13.799 1.00 88.06 649 VAL B N 1
ATOM 10464 C CA . VAL B 1 649 ? -10.871 34.845 15.158 1.00 83.80 649 VAL B CA 1
ATOM 10465 C C . VAL B 1 649 ? -11.384 36.276 15.110 1.00 89.23 649 VAL B C 1
ATOM 10466 O O . VAL B 1 649 ? -10.757 37.147 14.493 1.00 87.61 649 VAL B O 1
ATOM 10470 N N . ALA B 1 650 ? -12.512 36.517 15.774 1.00 87.47 650 ALA B N 1
ATOM 10471 C CA . ALA B 1 650 ? -13.099 37.844 15.828 1.00 89.27 650 ALA B CA 1
ATOM 10472 C C . ALA B 1 650 ? -12.249 38.785 16.683 1.00 90.08 650 ALA B C 1
ATOM 10473 O O . ALA B 1 650 ? -11.408 38.363 17.486 1.00 92.14 650 ALA B O 1
ATOM 10475 N N . GLY B 1 651 ? -12.476 40.081 16.492 1.00 90.93 651 GLY B N 1
ATOM 10476 C CA . GLY B 1 651 ? -11.749 41.102 17.221 1.00 93.41 651 GLY B CA 1
ATOM 10477 C C . GLY B 1 651 ? -11.349 42.274 16.351 1.00 92.24 651 GLY B C 1
ATOM 10478 O O . GLY B 1 651 ? -11.976 42.531 15.318 1.00 92.28 651 GLY B O 1
ATOM 10479 N N . THR B 1 652 ? -10.295 42.984 16.754 1.00 94.24 652 THR B N 1
ATOM 10480 C CA . THR B 1 652 ? -9.793 44.147 16.033 1.00 94.37 652 THR B CA 1
ATOM 10481 C C . THR B 1 652 ? -8.367 43.864 15.582 1.00 93.91 652 THR B C 1
ATOM 10482 O O . THR B 1 652 ? -7.542 43.402 16.378 1.00 94.90 652 THR B O 1
ATOM 10486 N N . TYR B 1 653 ? -8.080 44.136 14.312 1.00 91.59 653 TYR B N 1
ATOM 10487 C CA . TYR B 1 653 ? -6.757 43.913 13.748 1.00 93.90 653 TYR B CA 1
ATOM 10488 C C . TYR B 1 653 ? -6.097 45.237 13.374 1.00 96.49 653 TYR B C 1
ATOM 10489 O O . TYR B 1 653 ? -6.767 46.231 13.075 1.00 99.80 653 TYR B O 1
ATOM 10491 N N . LYS B 1 654 ? -4.767 45.242 13.401 1.00 95.88 654 LYS B N 1
ATOM 10492 C CA . LYS B 1 654 ? -3.979 46.405 13.027 1.00 97.96 654 LYS B CA 1
ATOM 10493 C C . LYS B 1 654 ? -2.829 45.942 12.148 1.00 93.84 654 LYS B C 1
ATOM 10494 O O . LYS B 1 654 ? -2.309 44.840 12.335 1.00 88.65 654 LYS B O 1
ATOM 10497 N N . ILE B 1 655 ? -2.440 46.780 11.187 1.00 93.81 655 ILE B N 1
ATOM 10498 C CA . ILE B 1 655 ? -1.310 46.454 10.322 1.00 91.62 655 ILE B CA 1
ATOM 10499 C C . ILE B 1 655 ? -0.020 46.641 11.113 1.00 89.18 655 ILE B C 1
ATOM 10500 O O . ILE B 1 655 ? 0.239 47.724 11.650 1.00 87.34 655 ILE B O 1
ATOM 10502 N N . VAL B 1 656 ? 0.789 45.577 11.208 1.00 84.61 656 VAL B N 1
ATOM 10503 C CA . VAL B 1 656 ? 2.069 45.658 11.910 1.00 86.21 656 VAL B CA 1
ATOM 10504 C C . VAL B 1 656 ? 3.247 45.822 10.956 1.00 82.63 656 VAL B C 1
ATOM 10505 O O . VAL B 1 656 ? 4.363 46.111 11.415 1.00 81.92 656 VAL B O 1
ATOM 10509 N N . LEU B 1 657 ? 3.035 45.638 9.655 1.00 81.93 657 LEU B N 1
ATOM 10510 C CA . LEU B 1 657 ? 4.049 45.800 8.623 1.00 82.20 657 LEU B CA 1
ATOM 10511 C C . LEU B 1 657 ? 3.322 45.979 7.293 1.00 85.18 657 LEU B C 1
ATOM 10512 O O . LEU B 1 657 ? 2.214 45.460 7.102 1.00 83.09 657 LEU B O 1
ATOM 10514 N N . ASN B 1 658 ? 3.937 46.735 6.383 1.00 84.78 658 ASN B N 1
ATOM 10515 C CA . ASN B 1 658 ? 3.286 47.027 5.111 1.00 85.77 658 ASN B CA 1
ATOM 10516 C C . ASN B 1 658 ? 4.294 47.597 4.122 1.00 86.66 658 ASN B C 1
ATOM 10517 O O . ASN B 1 658 ? 5.003 48.563 4.430 1.00 85.05 658 ASN B O 1
ATOM 10519 N N . THR B 1 659 ? 4.329 47.009 2.924 1.00 86.92 659 THR B N 1
ATOM 10520 C CA . THR B 1 659 ? 5.368 47.284 1.942 1.00 88.00 659 THR B CA 1
ATOM 10521 C C . THR B 1 659 ? 5.227 48.639 1.263 1.00 93.62 659 THR B C 1
ATOM 10522 O O . THR B 1 659 ? 6.160 49.050 0.566 1.00 95.15 659 THR B O 1
ATOM 10526 N N . ASP B 1 660 ? 4.116 49.347 1.451 1.00 90.61 660 ASP B N 1
ATOM 10527 C CA . ASP B 1 660 ? 3.905 50.610 0.758 1.00 98.73 660 ASP B CA 1
ATOM 10528 C C . ASP B 1 660 ? 4.391 51.822 1.540 1.00 98.82 660 ASP B C 1
ATOM 10529 O O . ASP B 1 660 ? 4.261 52.945 1.044 1.00 101.62 660 ASP B O 1
ATOM 10534 N N . ARG B 1 661 ? 4.927 51.635 2.742 1.00 95.10 661 ARG B N 1
ATOM 10535 C CA . ARG B 1 661 ? 5.426 52.771 3.504 1.00 96.94 661 ARG B CA 1
ATOM 10536 C C . ARG B 1 661 ? 6.534 53.486 2.731 1.00 101.11 661 ARG B C 1
ATOM 10537 O O . ARG B 1 661 ? 7.305 52.867 1.989 1.00 99.42 661 ARG B O 1
ATOM 10545 N N . ALA B 1 662 ? 6.606 54.810 2.912 1.00 102.51 662 ALA B N 1
ATOM 10546 C CA . ALA B 1 662 ? 7.493 55.633 2.090 1.00 101.47 662 ALA B CA 1
ATOM 10547 C C . ALA B 1 662 ? 8.966 55.281 2.301 1.00 98.33 662 ALA B C 1
ATOM 10548 O O . ALA B 1 662 ? 9.741 55.242 1.339 1.00 96.52 662 ALA B O 1
ATOM 10550 N N . GLU B 1 663 ? 9.375 55.017 3.547 1.00 99.99 663 GLU B N 1
ATOM 10551 C CA . GLU B 1 663 ? 10.773 54.678 3.820 1.00 98.01 663 GLU B CA 1
ATOM 10552 C C . GLU B 1 663 ? 11.205 53.342 3.220 1.00 94.74 663 GLU B C 1
ATOM 10553 O O . GLU B 1 663 ? 12.404 53.027 3.249 1.00 90.58 663 GLU B O 1
ATOM 10559 N N . PHE B 1 664 ? 10.277 52.556 2.680 1.00 92.41 664 PHE B N 1
ATOM 10560 C CA . PHE B 1 664 ? 10.604 51.338 1.951 1.00 91.77 664 PHE B CA 1
ATOM 10561 C C . PHE B 1 664 ? 10.593 51.551 0.440 1.00 91.44 664 PHE B C 1
ATOM 10562 O O . PHE B 1 664 ? 10.634 50.578 -0.317 1.00 89.34 664 PHE B O 1
ATOM 10564 N N . GLY B 1 665 ? 10.554 52.803 -0.014 1.00 95.37 665 GLY B N 1
ATOM 10565 C CA . GLY B 1 665 ? 10.372 53.092 -1.421 1.00 97.38 665 GLY B CA 1
ATOM 10566 C C . GLY B 1 665 ? 8.940 53.013 -1.903 1.00 98.34 665 GLY B C 1
ATOM 10567 O O . GLY B 1 665 ? 8.702 53.103 -3.113 1.00 96.54 665 GLY B O 1
ATOM 10568 N N . GLY B 1 666 ? 7.983 52.826 -0.999 1.00 99.68 666 GLY B N 1
ATOM 10569 C CA . GLY B 1 666 ? 6.585 52.802 -1.360 1.00 105.73 666 GLY B CA 1
ATOM 10570 C C . GLY B 1 666 ? 6.043 54.192 -1.645 1.00 110.65 666 GLY B C 1
ATOM 10571 O O . GLY B 1 666 ? 6.760 55.194 -1.653 1.00 109.49 666 GLY B O 1
ATOM 10572 N N . HIS B 1 667 ? 4.733 54.240 -1.880 1.00 110.14 667 HIS B N 1
ATOM 10573 C CA . HIS B 1 667 ? 4.041 55.478 -2.203 1.00 110.06 667 HIS B CA 1
ATOM 10574 C C . HIS B 1 667 ? 3.130 55.959 -1.084 1.00 109.87 667 HIS B C 1
ATOM 10575 O O . HIS B 1 667 ? 2.447 56.970 -1.258 1.00 109.23 667 HIS B O 1
ATOM 10582 N N . ASN B 1 668 ? 3.091 55.253 0.050 1.00 111.61 668 ASN B N 1
ATOM 10583 C CA . ASN B 1 668 ? 2.406 55.706 1.265 1.00 111.23 668 ASN B CA 1
ATOM 10584 C C . ASN B 1 668 ? 0.884 55.768 1.090 1.00 107.55 668 ASN B C 1
ATOM 10585 O O . ASN B 1 668 ? 0.218 56.626 1.665 1.00 107.59 668 ASN B O 1
ATOM 10590 N N . ARG B 1 669 ? 0.322 54.835 0.326 1.00 101.60 669 ARG B N 1
ATOM 10591 C CA . ARG B 1 669 ? -1.107 54.842 0.039 1.00 105.01 669 ARG B CA 1
ATOM 10592 C C . ARG B 1 669 ? -1.939 54.015 1.025 1.00 103.85 669 ARG B C 1
ATOM 10593 O O . ARG B 1 669 ? -3.129 53.797 0.769 1.00 107.53 669 ARG B O 1
ATOM 10601 N N . ILE B 1 670 ? -1.360 53.570 2.143 1.00 100.14 670 ILE B N 1
ATOM 10602 C CA . ILE B 1 670 ? -2.054 52.723 3.111 1.00 95.46 670 ILE B CA 1
ATOM 10603 C C . ILE B 1 670 ? -2.003 53.382 4.486 1.00 99.07 670 ILE B C 1
ATOM 10604 O O . ILE B 1 670 ? -0.925 53.759 4.960 1.00 97.81 670 ILE B O 1
ATOM 10606 N N . ASP B 1 671 ? -3.168 53.507 5.132 1.00 98.04 671 ASP B N 1
ATOM 10607 C CA . ASP B 1 671 ? -3.275 54.093 6.469 1.00 102.53 671 ASP B CA 1
ATOM 10608 C C . ASP B 1 671 ? -3.125 53.001 7.522 1.00 106.91 671 ASP B C 1
ATOM 10609 O O . ASP B 1 671 ? -4.015 52.159 7.687 1.00 99.87 671 ASP B O 1
ATOM 10614 N N . GLU B 1 672 ? -2.018 53.041 8.264 1.00 113.39 672 GLU B N 1
ATOM 10615 C CA . GLU B 1 672 ? -1.728 51.998 9.238 1.00 110.67 672 GLU B CA 1
ATOM 10616 C C . GLU B 1 672 ? -2.479 52.190 10.550 1.00 110.21 672 GLU B C 1
ATOM 10617 O O . GLU B 1 672 ? -2.651 51.218 11.295 1.00 112.64 672 GLU B O 1
ATOM 10623 N N . ALA B 1 673 ? -2.937 53.408 10.848 1.00 108.51 673 ALA B N 1
ATOM 10624 C CA . ALA B 1 673 ? -3.716 53.641 12.060 1.00 110.15 673 ALA B CA 1
ATOM 10625 C C . ALA B 1 673 ? -5.129 53.076 11.976 1.00 105.79 673 ALA B C 1
ATOM 10626 O O . ALA B 1 673 ? -5.817 53.024 13.002 1.00 106.37 673 ALA B O 1
ATOM 10628 N N . GLN B 1 674 ? -5.576 52.657 10.794 1.00 102.23 674 GLN B N 1
ATOM 10629 C CA . GLN B 1 674 ? -6.921 52.121 10.648 1.00 99.43 674 GLN B CA 1
ATOM 10630 C C . GLN B 1 674 ? -7.095 50.852 11.475 1.00 105.00 674 GLN B C 1
ATOM 10631 O O . GLN B 1 674 ? -6.209 49.995 11.536 1.00 101.76 674 GLN B O 1
ATOM 10633 N N . GLU B 1 675 ? -8.251 50.737 12.115 1.00 110.32 675 GLU B N 1
ATOM 10634 C CA . GLU B 1 675 ? -8.592 49.570 12.915 1.00 114.43 675 GLU B CA 1
ATOM 10635 C C . GLU B 1 675 ? -9.534 48.691 12.108 1.00 126.22 675 GLU B C 1
ATOM 10636 O O . GLU B 1 675 ? -10.562 49.167 11.617 1.00 172.46 675 GLU B O 1
ATOM 10642 N N . PHE B 1 676 ? -9.181 47.418 11.968 1.00 109.22 676 PHE B N 1
ATOM 10643 C CA . PHE B 1 676 ? -9.887 46.508 11.068 1.00 104.39 676 PHE B CA 1
ATOM 10644 C C . PHE B 1 676 ? -10.837 45.625 11.881 1.00 102.24 676 PHE B C 1
ATOM 10645 O O . PHE B 1 676 ? -10.430 44.609 12.451 1.00 96.97 676 PHE B O 1
ATOM 10647 N N . PHE B 1 677 ? -12.113 46.007 11.911 1.00 103.03 677 PHE B N 1
ATOM 10648 C CA . PHE B 1 677 ? -13.121 45.282 12.678 1.00 102.86 677 PHE B CA 1
ATOM 10649 C C . PHE B 1 677 ? -13.654 44.101 11.870 1.00 97.88 677 PHE B C 1
ATOM 10650 O O . PHE B 1 677 ? -14.016 44.257 10.700 1.00 98.43 677 PHE B O 1
ATOM 10658 N N . THR B 1 678 ? -13.700 42.921 12.492 1.00 95.20 678 THR B N 1
ATOM 10659 C CA . THR B 1 678 ? -14.242 41.747 11.822 1.00 94.81 678 THR B CA 1
ATOM 10660 C C . THR B 1 678 ? -15.762 41.835 11.740 1.00 97.42 678 THR B C 1
ATOM 10661 O O . THR B 1 678 ? -16.423 42.376 12.628 1.00 89.15 678 THR B O 1
ATOM 10665 N N . THR B 1 679 ? -16.310 41.296 10.653 1.00 125.10 679 THR B N 1
ATOM 10666 C CA . THR B 1 679 ? -17.746 41.119 10.482 1.00 116.21 679 THR B CA 1
ATOM 10667 C C . THR B 1 679 ? -18.056 39.629 10.571 1.00 113.35 679 THR B C 1
ATOM 10668 O O . THR B 1 679 ? -17.335 38.806 9.994 1.00 105.80 679 THR B O 1
ATOM 10670 N N . ASP B 1 680 ? -19.116 39.284 11.300 1.00 112.38 680 ASP B N 1
ATOM 10671 C CA . ASP B 1 680 ? -19.403 37.888 11.623 1.00 107.89 680 ASP B CA 1
ATOM 10672 C C . ASP B 1 680 ? -20.081 37.263 10.409 1.00 105.36 680 ASP B C 1
ATOM 10673 O O . ASP B 1 680 ? -21.307 37.231 10.303 1.00 108.01 680 ASP B O 1
ATOM 10678 N N . LEU B 1 681 ? -19.270 36.762 9.478 1.00 98.88 681 LEU B N 1
ATOM 10679 C CA . LEU B 1 681 ? -19.797 36.055 8.320 1.00 97.76 681 LEU B CA 1
ATOM 10680 C C . LEU B 1 681 ? -18.700 35.203 7.701 1.00 99.60 681 LEU B C 1
ATOM 10681 O O . LEU B 1 681 ? -17.548 35.637 7.603 1.00 97.97 681 LEU B O 1
ATOM 10686 N N . GLU B 1 682 ? -19.080 33.996 7.283 1.00 104.34 682 GLU B N 1
ATOM 10687 C CA . GLU B 1 682 ? -18.164 33.101 6.590 1.00 109.50 682 GLU B CA 1
ATOM 10688 C C . GLU B 1 682 ? -17.700 33.723 5.277 1.00 109.92 682 GLU B C 1
ATOM 10689 O O . GLU B 1 682 ? -18.483 34.345 4.552 1.00 107.83 682 GLU B O 1
ATOM 10695 N N . TRP B 1 683 ? -16.412 33.561 4.982 1.00 104.44 683 TRP B N 1
ATOM 10696 C CA . TRP B 1 683 ? -15.839 34.060 3.735 1.00 101.74 683 TRP B CA 1
ATOM 10697 C C . TRP B 1 683 ? -14.512 33.355 3.531 1.00 101.55 683 TRP B C 1
ATOM 10698 O O . TRP B 1 683 ? -13.623 33.458 4.383 1.00 99.82 683 TRP B O 1
ATOM 10700 N N . ASN B 1 684 ? -14.390 32.631 2.420 1.00 103.95 684 ASN B N 1
ATOM 10701 C CA . ASN B 1 684 ? -13.207 31.827 2.111 1.00 101.74 684 ASN B CA 1
ATOM 10702 C C . ASN B 1 684 ? -12.866 30.876 3.260 1.00 99.82 684 ASN B C 1
ATOM 10703 O O . ASN B 1 684 ? -11.711 30.751 3.673 1.00 97.19 684 ASN B O 1
ATOM 10708 N N . ASN B 1 685 ? -13.900 30.207 3.779 1.00 98.54 685 ASN B N 1
ATOM 10709 C CA . ASN B 1 685 ? -13.788 29.156 4.793 1.00 101.24 685 ASN B CA 1
ATOM 10710 C C . ASN B 1 685 ? -13.346 29.676 6.158 1.00 98.51 685 ASN B C 1
ATOM 10711 O O . ASN B 1 685 ? -12.874 28.897 6.993 1.00 98.24 685 ASN B O 1
ATOM 10716 N N . ARG B 1 686 ? -13.492 30.971 6.412 1.00 98.21 686 ARG B N 1
ATOM 10717 C CA . ARG B 1 686 ? -13.167 31.567 7.698 1.00 98.15 686 ARG B CA 1
ATOM 10718 C C . ARG B 1 686 ? -14.442 32.054 8.370 1.00 99.10 686 ARG B C 1
ATOM 10719 O O . ARG B 1 686 ? -15.446 32.321 7.709 1.00 101.35 686 ARG B O 1
ATOM 10727 N N . ARG B 1 687 ? -14.396 32.173 9.699 1.00 97.97 687 ARG B N 1
ATOM 10728 C CA . ARG B 1 687 ? -15.616 32.476 10.442 1.00 98.74 687 ARG B CA 1
ATOM 10729 C C . ARG B 1 687 ? -15.971 33.961 10.403 1.00 99.17 687 ARG B C 1
ATOM 10730 O O . ARG B 1 687 ? -17.154 34.309 10.473 1.00 98.73 687 ARG B O 1
ATOM 10738 N N . ASN B 1 688 ? -14.988 34.847 10.280 1.00 98.22 688 ASN B N 1
ATOM 10739 C CA . ASN B 1 688 ? -15.255 36.270 10.118 1.00 99.41 688 ASN B CA 1
ATOM 10740 C C . ASN B 1 688 ? -14.583 36.768 8.838 1.00 98.86 688 ASN B C 1
ATOM 10741 O O . ASN B 1 688 ? -14.074 35.987 8.027 1.00 96.84 688 ASN B O 1
ATOM 10746 N N . PHE B 1 689 ? -14.586 38.088 8.665 1.00 99.01 689 PHE B N 1
ATOM 10747 C CA . PHE B 1 689 ? -13.875 38.728 7.569 1.00 96.66 689 PHE B CA 1
ATOM 10748 C C . PHE B 1 689 ? -13.662 40.190 7.927 1.00 94.20 689 PHE B C 1
ATOM 10749 O O . PHE B 1 689 ? -14.423 40.768 8.704 1.00 98.52 689 PHE B O 1
ATOM 10751 N N . ILE B 1 690 ? -12.608 40.775 7.370 1.00 91.18 690 ILE B N 1
ATOM 10752 C CA . ILE B 1 690 ? -12.403 42.210 7.437 1.00 88.39 690 ILE B CA 1
ATOM 10753 C C . ILE B 1 690 ? -12.282 42.699 6.006 1.00 84.73 690 ILE B C 1
ATOM 10754 O O . ILE B 1 690 ? -12.200 41.913 5.063 1.00 85.29 690 ILE B O 1
ATOM 10759 N N . GLN B 1 691 ? -12.249 44.014 5.854 1.00 81.96 691 GLN B N 1
ATOM 10760 C CA . GLN B 1 691 ? -12.066 44.634 4.553 1.00 88.62 691 GLN B CA 1
ATOM 10761 C C . GLN B 1 691 ? -10.822 45.508 4.589 1.00 89.38 691 GLN B C 1
ATOM 10762 O O . GLN B 1 691 ? -10.607 46.254 5.550 1.00 87.40 691 GLN B O 1
ATOM 10768 N N . VAL B 1 692 ? -10.001 45.409 3.546 1.00 90.63 692 VAL B N 1
ATOM 10769 C CA . VAL B 1 692 ? -8.727 46.110 3.499 1.00 93.76 692 VAL B CA 1
ATOM 10770 C C . VAL B 1 692 ? -8.627 46.882 2.191 1.00 95.39 692 VAL B C 1
ATOM 10771 O O . VAL B 1 692 ? -9.317 46.588 1.213 1.00 96.00 692 VAL B O 1
ATOM 10775 N N . TYR B 1 693 ? -7.751 47.887 2.188 1.00 95.13 693 TYR B N 1
ATOM 10776 C CA . TYR B 1 693 ? -7.331 48.583 0.974 1.00 97.95 693 TYR B CA 1
ATOM 10777 C C . TYR B 1 693 ? -5.900 48.166 0.660 1.00 97.15 693 TYR B C 1
ATOM 10778 O O . TYR B 1 693 ? -4.971 48.518 1.394 1.00 91.67 693 TYR B O 1
ATOM 10787 N N . ILE B 1 694 ? -5.723 47.444 -0.438 1.00 97.15 694 ILE B N 1
ATOM 10788 C CA . ILE B 1 694 ? -4.428 46.928 -0.854 1.00 97.31 694 ILE B CA 1
ATOM 10789 C C . ILE B 1 694 ? -4.134 47.431 -2.262 1.00 97.72 694 ILE B C 1
ATOM 10790 O O . ILE B 1 694 ? -4.637 46.886 -3.245 1.00 95.28 694 ILE B O 1
ATOM 10795 N N . PRO B 1 695 ? -3.314 48.476 -2.395 1.00 100.98 695 PRO B N 1
ATOM 10796 C CA . PRO B 1 695 ? -2.878 48.932 -3.724 1.00 100.15 695 PRO B CA 1
ATOM 10797 C C . PRO B 1 695 ? -2.204 47.820 -4.519 1.00 103.82 695 PRO B C 1
ATOM 10798 O O . PRO B 1 695 ? -1.842 46.762 -3.995 1.00 102.52 695 PRO B O 1
ATOM 10802 N N . SER B 1 696 ? -2.027 48.074 -5.814 1.00 103.84 696 SER B N 1
ATOM 10803 C CA . SER B 1 696 ? -1.360 47.102 -6.673 1.00 105.07 696 SER B CA 1
ATOM 10804 C C . SER B 1 696 ? 0.097 46.937 -6.257 1.00 102.92 696 SER B C 1
ATOM 10805 O O . SER B 1 696 ? 0.794 47.917 -5.983 1.00 101.60 696 SER B O 1
ATOM 10808 N N . ARG B 1 697 ? 0.555 45.688 -6.217 1.00 103.62 697 ARG B N 1
ATOM 10809 C CA . ARG B 1 697 ? 1.915 45.348 -5.797 1.00 101.58 697 ARG B CA 1
ATOM 10810 C C . ARG B 1 697 ? 2.246 45.963 -4.436 1.00 98.52 697 ARG B C 1
ATOM 10811 O O . ARG B 1 697 ? 3.185 46.746 -4.276 1.00 92.72 697 ARG B O 1
ATOM 10819 N N . THR B 1 698 ? 1.442 45.574 -3.446 1.00 98.57 698 THR B N 1
ATOM 10820 C CA . THR B 1 698 ? 1.673 45.935 -2.053 1.00 99.36 698 THR B CA 1
ATOM 10821 C C . THR B 1 698 ? 1.210 44.771 -1.181 1.00 96.46 698 THR B C 1
ATOM 10822 O O . THR B 1 698 ? 0.367 43.966 -1.589 1.00 94.64 698 THR B O 1
ATOM 10826 N N . ALA B 1 699 ? 1.785 44.676 0.021 1.00 93.90 699 ALA B N 1
ATOM 10827 C CA . ALA B 1 699 ? 1.455 43.606 0.956 1.00 91.18 699 ALA B CA 1
ATOM 10828 C C . ALA B 1 699 ? 1.385 44.162 2.373 1.00 85.85 699 ALA B C 1
ATOM 10829 O O . ALA B 1 699 ? 2.058 45.139 2.706 1.00 85.72 699 ALA B O 1
ATOM 10831 N N . ILE B 1 700 ? 0.547 43.541 3.206 1.00 82.04 700 ILE B N 1
ATOM 10832 C CA . ILE B 1 700 ? 0.360 43.992 4.579 1.00 81.60 700 ILE B CA 1
ATOM 10833 C C . ILE B 1 700 ? 0.259 42.773 5.483 1.00 79.29 700 ILE B C 1
ATOM 10834 O O . ILE B 1 700 ? -0.223 41.712 5.077 1.00 79.19 700 ILE B O 1
ATOM 10839 N N . VAL B 1 701 ? 0.703 42.948 6.724 1.00 76.67 701 VAL B N 1
ATOM 10840 C CA . VAL B 1 701 ? 0.626 41.937 7.771 1.00 78.25 701 VAL B CA 1
ATOM 10841 C C . VAL B 1 701 ? -0.119 42.549 8.943 1.00 77.56 701 VAL B C 1
ATOM 10842 O O . VAL B 1 701 ? 0.217 43.653 9.385 1.00 79.26 701 VAL B O 1
ATOM 10846 N N . LEU B 1 702 ? -1.123 41.838 9.446 1.00 78.48 702 LEU B N 1
ATOM 10847 C CA . LEU B 1 702 ? -1.962 42.352 10.513 1.00 78.84 702 LEU B CA 1
ATOM 10848 C C . LEU B 1 702 ? -1.966 41.399 11.698 1.00 78.76 702 LEU B C 1
ATOM 10849 O O . LEU B 1 702 ? -1.900 40.175 11.530 1.00 78.21 702 LEU B O 1
ATOM 10854 N N . THR B 1 703 ? -2.011 41.974 12.898 1.00 81.42 703 THR B N 1
ATOM 10855 C CA . THR B 1 703 ? -2.053 41.225 14.144 1.00 82.22 703 THR B CA 1
ATOM 10856 C C . THR B 1 703 ? -3.357 41.554 14.863 1.00 86.89 703 THR B C 1
ATOM 10857 O O . THR B 1 703 ? -3.964 42.604 14.635 1.00 86.57 703 THR B O 1
ATOM 10861 N N . ARG B 1 704 ? -3.799 40.639 15.721 1.00 88.18 704 ARG B N 1
ATOM 10862 C CA . ARG B 1 704 ? -5.056 40.827 16.437 1.00 92.62 704 ARG B CA 1
ATOM 10863 C C . ARG B 1 704 ? -4.804 41.684 17.671 1.00 96.75 704 ARG B C 1
ATOM 10864 O O . ARG B 1 704 ? -3.935 41.365 18.489 1.00 96.10 704 ARG B O 1
ATOM 10872 N N . GLN B 1 705 ? -5.555 42.777 17.797 1.00 98.70 705 GLN B N 1
ATOM 10873 C CA . GLN B 1 705 ? -5.438 43.642 18.963 1.00 105.03 705 GLN B CA 1
ATOM 10874 C C . GLN B 1 705 ? -6.048 42.957 20.177 1.00 109.78 705 GLN B C 1
ATOM 10875 O O . GLN B 1 705 ? -7.227 43.161 20.483 1.00 113.91 705 GLN B O 1
ATOM 10877 N N . MET B 1 706 ? -5.262 42.136 20.866 1.00 113.01 706 MET B N 1
ATOM 10878 C CA . MET B 1 706 ? -5.769 41.369 21.997 1.00 116.57 706 MET B CA 1
ATOM 10879 C C . MET B 1 706 ? -5.952 42.267 23.214 1.00 126.02 706 MET B C 1
ATOM 10880 O O . MET B 1 706 ? -6.968 42.951 23.342 1.00 134.33 706 MET B O 1
#

Nearest PDB structures (foldseek):
  7p44-assembly1_A  TM=1.001E+00  e=0.000E+00  Nakaseomyces glabratus CBS 138
  7p44-assembly2_B  TM=9.966E-01  e=0.000E+00  Nakaseomyces glabratus CBS 138
  7p45-assembly1_A  TM=9.802E-01  e=0.000E+00  Nakaseomyces glabratus CBS 138
  5clt-assembly3_C  TM=9.776E-01  e=1.680E-102  Homo sapiens
  5clw-assembly2_B  TM=9.720E-01  e=2.429E-101  Homo sapiens

Organism: Candida glabrata (strain ATCC 2001 / BCRC 20586 / JCM 3761 / NBRC 0622 / NRRL Y-65 / CBS 138) (NCBI:txid284593)

Foldseek 3Di:
DDDQDQDQQQQLQCVLPVVCSVVRVVLVVLLVVLVVVLLVQQQPDPVSDGDHLQCSLQVLLVQAAWDQDPPQRKIKHKAAFQQFPWKAKAFPLVPRDRPDGTQPDQDPRRMGMGIGGADPVRHRSADAFTFMWMWTQGPVRDIDIAQGQQAAAWAFDDPVVCVVVNRFITGTDHDDPDAADQDFDAFDFFLQPDFAAEEEEEQQFAAQDLGGEALQCCLVPVLVLVLLLQGQEYEYWQQQADSDVQVRNQAHAHLNYGHPRRHHLRSLLVSQSSSRVSNHAYAYEHELAWHHCDGRSHCNCPNVDQPDQADHPVVVQFAAPPDNTGGGPLPDPVNLSVRLSSLSCCCPVSVHQEYEYEQVCQQQPSCSVCPGDSSSLSSLLSSLVNQCVSPPSRHAYEYAHPVLPPQQCPPSSNSGSNHPEYELVPQLVVVVCCLPPHDLLQDQLVVNLCSQQVDRRNHFYAFENDELVQLEPVHADLLCSQPNQDDQVQFFPPDDHDLSVQLSLLVLLVVGLCRQQARGLHYYDYAQSLLSFGDGAGAQDVVVPGTSNRSHHPPVQLVPQRGQSVLSNVLSSLSSVLCVVVPFRNFDHWAWLDRDSNQNWTWTAGSQKIKIWRSRQQDWDWQAKDAHADFAKKFWSHKCQDVSNPHDRPFDRVDIWGWDQPDDSNHRTITTGTGGHSMMTMMHHDD/DDQQQQLVCVQPVVCVVQPVQLVVLLVVLVVLQQCLLQPDPVSHGDHLLCLLQVLLVQAAWDADLPQLKIKHKAAFQQFPWKAKAFPLHVRDRPPFTQPDQDPRRMGMGIGGDDVVSHHSADAFTFMWMWTQGPVRDIDIAAGQQAAAWAFDDPVVCVVPNGFITGTHHDDPDAADQDFDAFDFFLQPDFAAEAEEEQQFAFLDLGGAALLCCQPPVLVLVLLLQGAEYEYWQQQADSPVQVRNQAHAHLNYGHPSRHHLSSLLVSQSSCRVSNHAYAYEHEQAWHACDPRSHCQCPNPDQPDQADHPVVVQQAQPPDGTGGGPLPDSVNLSVRLSSLSCCCPVSVHQEYEYPQLQQQQASNSDDDADPPCCCQRPPPHVRTDSSSLSSLLSSLVNSCVSPPSGYAYEYAHPRLRPLQQACSSNSGSNHVEYELVCQQVVVLCQLPVDDLLQRQLVVVLCSQAPDRPRHWYAFENDDLVPLCALLCSQQVAVQQFDPDQHDLSCQLSLLVLLVSQLCRQQARTQHYYDYAQSQLSHDDGAGAQDPVVPGTSNRSHHPCVQCVDPGGQSVLSNVQSSLSSVLCVVVPFRSFDHWAWQDCDSNQRKTWIDGSQKIKIWRARAADWDFQAKTADADFAKKFWSHKCQDVSNVHDRPADRPDIWGWDQPDGSNHRTITTGTGGHSMMTMMHGPD

B-factor: mean 56.94, std 25.53, range [23.23, 270.38]

GO terms:
  GO:0062040 fungal biofilm matrix (C, IDA)
  GO:0008466 glycogenin glucosyltransferase activity (F, IDA)
  GO:0005978 glycogen biosynthetic process (P, IDA)
  GO:0003844 1,4-alpha-glucan branching enzyme activity (F, EXP)

Sequence (1377 aa):
MSLTKIPENVQGAVSIDPWLEPFADVLSERRYLADKWLYDIKHATPDGSEQSLVDFARNAYKTYGLHANQQTKEIVYREWAPNAQRAFLVGEFNNWNEESHEMKHKDEFGVFSITLAPLENGDFAIPHDSKIKVMFVLPDGSKVYRIPAWITRATQPSKETAQKYGPTYEGRFWNPPNSYQFKHQRPKFNLANDSIKIYEAHIGISSPEPKVASYKEFTQNVLPRIKHLGYDAIQLMAIMEHAYYASFGYQVTNFFAISSRYGTPEDLKELIDTAHSMGILVLLDVIHSHASKNSEDGLNMFDGSDHQYFHSLTSGRGEHPLWDSRLFNYGSFEVQRFLLANLAYYIDVYQFDGFRFDGVTSMLYLHHGVGVDHEALAYLMLANDLVHDLLPESAVTIAEDVSGYPTLCLPRTAGGGGFDYRLAMALPDMWIKLLKTKQDDDWDMGHIVHTLTNRRHGEKVVAYCESHDQALVGDKTLAFWLMDAAMYTDMTVLKEPTLVIDRGIALHKMIRLITHSLGGEAYLNFEGNEFGHPEWLDFPRVGNNDSYHYARRQFNLVDDDLLRYRHLNEFDAAMQNCESKHQWLNTPQAYVSLKHEVDKVIAFERNGHLFVFNFHPTQSFTDYRIGVDVAGTYKIVLNTDRAEFGGHNRIDEAQEFFTTDLEWNNRRNFIQVYIPSRTAIVLTRQMIPENVQGAVSIDPWLEPFADVLSERRYLADKWLYDIKHATPDGSEQSLVDFARNAYKTYGLHANQQTKEIVYREWAPNAQRAFLVGEFNNWNEESHEMKHKDEFGVFSITLAPLENGDFAIPHDSKIKVMFVLPDGSKVYRIPAWITRATQPSKETAQKYGPTYEGRFWNPPNSYQFKHQRPKFNLANDSIKIYEAHIGISSPEPKVASYKEFTQNVLPRIKHLGYDAIQLMAIMEHAYYASFGYQVTNFFAISSRYGTPEDLKELIDTAHSMGILVLLDVIHSHASKNSEDGLNMFDGSDHQYFHSLTSGRGEHPLWDSRLFNYGSFEVQRFLLANLAYYIDVYQFDGFRFDGVTSMLYLHHGGAFSGDYNEYLSRDRSGVDHEALAYLMLANDLVHDLLPESAVTIAEDVSGYPTLCLPRTAGGGGFDYRLAMALPDMWIKLLKTKQDDDWDMGHIVHTLTNRRHGEKVVAYCESHDQAKTLAFWLMDATDMTVLKEPTLVIDRGIALHKMIRLITHSLGGEAYLNFEGNEFGHPEWLDFPRVGNNDSYHYARRQFNLVDDDLLRYRHLNEFDAAMQNCESKHQWLNTPQAYVSLKHEVDKVIAFERNGHLFVFNFHPTQSFTDYRIGVDVAGTYKIVLNTDRAEFGGHNRIDEAQEFFTTDLEWNNRRNFIQVYIPSRTAIVLTRQM